Protein 7SAU (pdb70)

Solvent-accessible surface area: 37425 Å² total; per-residue (Å²): 38,58,55,111,66,59,71,74,29,64,5,3,15,0,14,2,0,2,7,5,0,8,27,6,9,38,27,23,149,32,10,18,60,1,0,14,83,0,25,75,9,0,31,44,1,5,118,7,0,56,107,14,4,48,100,18,10,100,42,2,56,114,25,10,82,138,76,83,144,128,3,12,85,41,80,59,56,0,72,81,0,68,134,43,0,44,83,4,20,100,48,0,64,32,5,12,84,70,0,27,131,72,12,52,10,83,25,138,164,65,122,84,21,102,27,22,30,32,28,8,78,0,2,18,20,0,27,52,97,152,44,3,52,0,143,74,0,48,43,78,6,48,104,7,30,72,67,0,52,139,27,7,91,161,73,72,65,18,37,96,40,0,80,66,56,3,79,1,98,112,69,131,21,41,54,29,101,12,65,13,24,20,9,11,1,14,23,13,0,0,2,0,0,9,2,8,0,2,1,17,3,0,18,0,8,8,0,2,0,24,0,0,13,16,0,67,162,48,83,141,76,23,23,21,5,41,0,8,18,0,0,12,0,0,10,8,0,13,12,3,12,22,14,16,29,46,22,18,89,6,0,8,70,0,15,81,18,0,35,45,0,6,111,9,0,52,96,8,6,43,113,21,8,102,45,2,49,131,25,5,89,138,48,90,136,99,1,9,96,60,69,88,44,0,68,74,0,60,115,26,0,41,86,4,26,103,39,0,68,33,4,14,85,68,0,26,122,60,18,34,20,91,38,151,191,88,113,62,17,113,17,27,79,35,73,125,93,0,29,54,30,0,42,102,76,170,41,7,66,0,143,81,2,42,52,70,5,58,102,4,25,80,40,0,61,90,35,5,113,45,142,45,73,31,35,95,36,0,73,72,52,3,52,4,89,97,91,121,90,75,133,78,118,49,64,19,20,54,42,26,1,79,124,20,0,0,2,0,0,11,4,15,0,2,2,17,4,0,17,0,16,10,0,0,1,32,0,0,16,32,3,62,152,66,69,150,78,32,186,162,28,94,82,87,9,25,58,28,25,0,71,1,0,11,57,17,0,66,7,9,14,47,31,2,6,10,72,118,23,1,40,117,29,19,31,68,8,3,37,20,2,4,66,0,16,84,53,33,4,68,49,136,65,32,65,88,39,62,35,52,102,36,42,121,133,7,147,39,42,180,161,50,70,57,110,12,54,64,61,46,2,63,2,0,10,60,0,0,56,0,0,19,43,53,51,62,129,135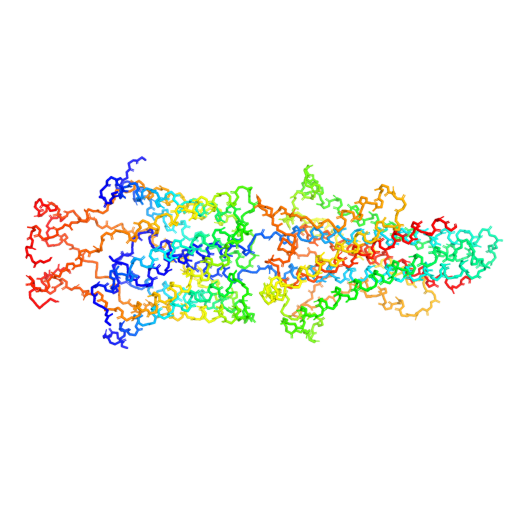,150,22,6,70,111,39,0,54,82,0,0,38,32,0,6,79,10,7,90,84,8,1,98,32,136,73,58,78,125,45,57,36,55,127,42,39,115,148,39,186,112,47,31,177,184,38,86,83,111,18,22,81,39,15,0,70,5,4,10,51,1,0,46,0,0,10,48,40,1,20,77,103,125,23,9,48,116,37,4,42,88,0,5,39,26,4,5,64,1,1,88,67,10,4,89,104,177,90,74,78,126,36,62,38,55,108,52,49,103,139,12,144,36,38,177,161,41,110,74,102,24,41,72,41,44,0,67,2,2,5,47,3,12,48,0,9,9,50,11,7,32,86,104,119,24,6,2,112,33,1,58,88,0,0,38,19,1,3,63,23,24,85,68,40,5,91,97,126,88,55,75,107,47,63,33,54,88,45,34,114,164,26,152,31,38,181,172,48,64,54,103,11,58,72,57,22,0,63,5,0,8,61,0,0,55,0,0,12,49,25,13,15,65,148,141,22,2,66,124,37,0,58,101,0,1,43,33,0,10,79,3,0,93,73,1,1,79,19,130,96,64,85,80,45,54,37,54,122,49,49,92,121,42

Radius of gyration: 33.1 Å; Cα contacts (8 Å, |Δi|>4): 1025; chains: 7; bounding box: 54×48×119 Å

Secondary structure (DSSP, 8-state):
--SPPPHHHHHHHHHHHHHHHGGG----HHHHHHHHHHHHHHHHHHHHHHHHHHHHHHHHHHHHHH-TTTSHHHHHHHHHHHHHHHHHHHHHHHHHHHHHHHTT-EETTTTEES-TT--SSHHHHTTSSSS-SHHHHHHHHHHHHHHHGGGS-S-HHHHHHHHHHT--S-EEETTEEE-HHHHHHTT--HHHHHHHHHHHHHHHHHHHHHHHHHHHHT-/---HHHHHHHHHHHHHHHHHHHHTSS-HHHHHHHHHHHHHHHHHHHHHHHHHHHHHHHHHHTT-HHHHHHHHHHHHHHHHHHHHHHHHHHHHHHHHHHTTT-B-TTT-SBS-SS-HHHHHHHHHTGGG-HHHHHHHHHHHHHHHHHHT-TT-STHHHHHHHHT--S---BTTB---TTHHHHTT--HHHHHHHHHHHHHHHHHHHHHHHHHHHTT-/--SSHHHHHHHHHHHHHHHHHHHHHHHHHHT-TTHHHHHHHHHHHHHHHHHHHTTS-------GGGTSTT-/--SSHHHHHHHHHHHHHHHHHHHHHHHHHHT-TTHHHHHHHHHHHHHHHHHHGGG--------GGGTSS--/---SHHHHHHHHHHHHHHHHHHHHHHHHHHHT-TTHHHHHHHHHHHHHHHHHHTTSSPPP----GGGTSS--/--SSHHHHHHHHHHHHHHHHHHHHHHHHHHT-TTHHHHHHHHHHHHHHHHHHHTTSPPP-----TTTSS--/--SSHHHHHHHHHHHHHHHHHHHHHHHHHHT-TTHHHHHHHHHHHHHHHHHHHTTSPPP----TTTTSS--

Organism: NCBI:txid884107

Structure (mmCIF, N/CA/C/O backbone):
data_7SAU
#
_entry.id   7SAU
#
_cell.length_a   1.00
_cell.length_b   1.00
_cell.length_c   1.00
_cell.angle_alpha   90.00
_cell.angle_beta   90.00
_cell.angle_gamma   90.00
#
_symmetry.space_group_name_H-M   'P 1'
#
loop_
_entity.id
_entity.type
_entity.pdbx_description
1 polymer GldM
2 polymer 'Gliding motility protein GldL'
#
loop_
_atom_site.group_PDB
_atom_site.id
_atom_site.type_symbol
_atom_site.label_atom_id
_atom_site.label_alt_id
_atom_site.label_comp_id
_atom_site.label_asym_id
_atom_site.label_entity_id
_atom_site.label_seq_id
_atom_site.pdbx_PDB_ins_code
_atom_site.Cartn_x
_atom_site.Cartn_y
_atom_site.Cartn_z
_atom_site.occupancy
_atom_site.B_iso_or_equiv
_atom_site.auth_seq_id
_atom_site.auth_comp_id
_atom_site.auth_asym_id
_atom_site.auth_atom_id
_atom_site.pdbx_PDB_model_num
ATOM 1 N N . ALA A 1 2 ? 111.347 113.568 133.040 1.00 80.37 2 ALA A N 1
ATOM 2 C CA . ALA A 1 2 ? 110.588 113.220 131.844 1.00 80.37 2 ALA A CA 1
ATOM 3 C C . ALA A 1 2 ? 109.326 112.447 132.206 1.00 80.37 2 ALA A C 1
ATOM 4 O O . ALA A 1 2 ? 108.767 112.622 133.289 1.00 80.37 2 ALA A O 1
ATOM 6 N N . GLN A 1 3 ? 108.880 111.595 131.289 1.00 73.97 3 GLN A N 1
ATOM 7 C CA . GLN A 1 3 ? 107.723 110.746 131.520 1.00 73.97 3 GLN A CA 1
ATOM 8 C C . GLN A 1 3 ? 108.184 109.412 132.105 1.00 73.97 3 GLN A C 1
ATOM 9 O O . GLN A 1 3 ? 109.353 109.235 132.459 1.00 73.97 3 GLN A O 1
ATOM 15 N N . GLY A 1 4 ? 107.263 108.456 132.220 1.00 74.71 4 GLY A N 1
ATOM 16 C CA . GLY A 1 4 ? 107.626 107.142 132.703 1.00 74.71 4 GLY A CA 1
ATOM 17 C C . GLY A 1 4 ? 108.532 106.409 131.733 1.00 74.71 4 GLY A C 1
ATOM 18 O O . GLY A 1 4 ? 108.645 106.755 130.557 1.00 74.71 4 GLY A O 1
ATOM 19 N N . LYS A 1 5 ? 109.206 105.381 132.247 1.00 65.60 5 LYS A N 1
ATOM 20 C CA . LYS A 1 5 ? 110.137 104.628 131.419 1.00 65.60 5 LYS A CA 1
ATOM 21 C C . LYS A 1 5 ? 109.400 103.959 130.267 1.00 65.60 5 LYS A C 1
ATOM 22 O O . LYS A 1 5 ? 108.348 103.342 130.458 1.00 65.60 5 LYS A O 1
ATOM 28 N N . LEU A 1 6 ? 109.959 104.090 129.070 1.00 49.42 6 LEU A N 1
ATOM 29 C CA . LEU A 1 6 ? 109.350 103.512 127.883 1.00 49.42 6 LEU A CA 1
ATOM 30 C C . LEU A 1 6 ? 109.412 101.994 127.948 1.00 49.42 6 LEU A C 1
ATOM 31 O O . LEU A 1 6 ? 110.467 101.417 128.221 1.00 49.42 6 LEU A O 1
ATOM 36 N N . SER A 1 7 ? 108.281 101.346 127.694 1.00 43.28 7 SER A N 1
ATOM 37 C CA . SER A 1 7 ? 108.286 99.904 127.561 1.00 43.28 7 SER A CA 1
ATOM 38 C C . SER A 1 7 ? 109.067 99.517 126.307 1.00 43.28 7 SER A C 1
ATOM 39 O O . SER A 1 7 ? 109.189 100.316 125.377 1.00 43.28 7 SER A O 1
ATOM 42 N N . PRO A 1 8 ? 109.624 98.305 126.263 1.00 41.78 8 PRO A N 1
ATOM 43 C CA . PRO A 1 8 ? 110.413 97.920 125.083 1.00 41.78 8 PRO A CA 1
ATOM 44 C C . PRO A 1 8 ? 109.627 97.983 123.789 1.00 41.78 8 PRO A C 1
ATOM 45 O O . PRO A 1 8 ? 110.221 98.200 122.726 1.00 41.78 8 PRO A O 1
ATOM 49 N N . ARG A 1 9 ? 108.309 97.792 123.844 1.00 40.73 9 ARG A N 1
ATOM 50 C CA . ARG A 1 9 ? 107.484 97.904 122.648 1.00 40.73 9 ARG A CA 1
ATOM 51 C C . ARG A 1 9 ? 107.244 99.358 122.264 1.00 40.73 9 ARG A C 1
ATOM 52 O O . ARG A 1 9 ? 107.181 99.687 121.076 1.00 40.73 9 ARG A O 1
ATOM 60 N N . GLN A 1 10 ? 107.106 100.240 123.253 1.00 34.93 10 GLN A N 1
ATOM 61 C CA . GLN A 1 10 ? 106.911 101.654 122.961 1.00 34.93 10 GLN A CA 1
ATOM 62 C C . GLN A 1 10 ? 108.164 102.269 122.354 1.00 34.93 10 GLN A C 1
ATOM 63 O O . GLN A 1 10 ? 108.081 103.118 121.459 1.00 34.93 10 GLN A O 1
ATOM 69 N N . ARG A 1 11 ? 109.335 101.852 122.830 1.00 36.49 11 ARG A N 1
ATOM 70 C CA . ARG A 1 11 ? 110.585 102.310 122.238 1.00 36.49 11 ARG A CA 1
ATOM 71 C C . ARG A 1 11 ? 110.684 101.883 120.780 1.00 36.49 11 ARG A C 1
ATOM 72 O O . ARG A 1 11 ? 111.186 102.631 119.933 1.00 36.49 11 ARG A O 1
ATOM 80 N N . MET A 1 12 ? 110.177 100.693 120.461 1.00 34.62 12 MET A N 1
ATOM 81 C CA . MET A 1 12 ? 110.203 100.215 119.085 1.00 34.62 12 MET A CA 1
ATOM 82 C C . MET A 1 12 ? 109.176 100.936 118.220 1.00 34.62 12 MET A C 1
ATOM 83 O O . MET A 1 12 ? 109.431 101.191 117.038 1.00 34.62 12 MET A O 1
ATOM 88 N N . ILE A 1 13 ? 108.032 101.306 118.797 1.00 29.58 13 ILE A N 1
ATOM 89 C CA . ILE A 1 13 ? 107.090 102.173 118.093 1.00 29.58 13 ILE A CA 1
ATOM 90 C C . ILE A 1 13 ? 107.737 103.511 117.764 1.00 29.58 13 ILE A C 1
ATOM 91 O O . ILE A 1 13 ? 107.564 104.047 116.666 1.00 29.58 13 ILE A O 1
ATOM 96 N N . ASN A 1 14 ? 108.476 104.083 118.714 1.00 30.34 14 ASN A N 1
ATOM 97 C CA . ASN A 1 14 ? 109.130 105.364 118.464 1.00 30.34 14 ASN A CA 1
ATOM 98 C C . ASN A 1 14 ? 110.224 105.236 117.410 1.00 30.34 14 ASN A C 1
ATOM 99 O O . ASN A 1 14 ? 110.419 106.142 116.589 1.00 30.34 14 ASN A O 1
ATOM 104 N N . MET A 1 15 ? 110.955 104.121 117.427 1.00 30.52 15 MET A N 1
ATOM 105 C CA . MET A 1 15 ? 111.922 103.848 116.370 1.00 30.52 15 MET A CA 1
ATOM 106 C C . MET A 1 15 ? 111.244 103.811 115.007 1.00 30.52 15 MET A C 1
ATOM 107 O O . MET A 1 15 ? 111.739 104.398 114.038 1.00 30.52 15 MET A O 1
ATOM 112 N N . MET A 1 16 ? 110.109 103.118 114.913 1.00 30.91 16 MET A N 1
ATOM 113 C CA . MET A 1 16 ? 109.378 103.084 113.652 1.00 30.91 16 MET A CA 1
ATOM 114 C C . MET A 1 16 ? 108.884 104.461 113.249 1.00 30.91 16 MET A C 1
ATOM 115 O O . MET A 1 16 ? 108.868 104.791 112.063 1.00 30.91 16 MET A O 1
ATOM 120 N N . TYR A 1 17 ? 108.451 105.270 114.212 1.00 29.43 17 TYR A N 1
ATOM 121 C CA . TYR A 1 17 ? 108.016 106.619 113.877 1.00 29.43 17 TYR A CA 1
ATOM 122 C C . TYR A 1 17 ? 109.159 107.415 113.265 1.00 29.43 17 TYR A C 1
ATOM 123 O O . TYR A 1 17 ? 108.985 108.094 112.248 1.00 29.43 17 TYR A O 1
ATOM 132 N N . LEU A 1 18 ? 110.346 107.327 113.865 1.00 29.89 18 LEU A N 1
ATOM 133 C CA . LEU A 1 18 ? 111.500 108.042 113.323 1.00 29.89 18 LEU A CA 1
ATOM 134 C C . LEU A 1 18 ? 111.872 107.535 111.932 1.00 29.89 18 LEU A C 1
ATOM 135 O O . LEU A 1 18 ? 112.154 108.329 111.025 1.00 29.89 18 LEU A O 1
ATOM 140 N N . VAL A 1 19 ? 111.868 106.214 111.742 1.00 41.09 19 VAL A N 1
ATOM 141 C CA . VAL A 1 19 ? 112.220 105.635 110.447 1.00 41.09 19 VAL A CA 1
ATOM 142 C C . VAL A 1 19 ? 111.211 106.033 109.378 1.00 41.09 19 VAL A C 1
ATOM 143 O O . VAL A 1 19 ? 111.583 106.374 108.251 1.00 41.09 19 VAL A O 1
ATOM 147 N N . LEU A 1 20 ? 109.922 105.995 109.711 1.00 41.09 20 LEU A N 1
ATOM 148 C CA . LEU A 1 20 ? 108.891 106.335 108.741 1.00 41.09 20 LEU A CA 1
ATOM 149 C C . LEU A 1 20 ? 108.853 107.828 108.461 1.00 41.09 20 LEU A C 1
ATOM 150 O O . LEU A 1 20 ? 108.397 108.242 107.392 1.00 41.09 20 LEU A O 1
ATOM 155 N N . THR A 1 21 ? 109.298 108.648 109.411 1.00 32.49 21 THR A N 1
ATOM 156 C CA . THR A 1 21 ? 109.515 110.058 109.118 1.00 32.49 21 THR A CA 1
ATOM 157 C C . THR A 1 21 ? 110.669 110.237 108.144 1.00 32.49 21 THR A C 1
ATOM 158 O O . THR A 1 21 ? 110.582 111.042 107.212 1.00 32.49 21 THR A O 1
ATOM 162 N N . ALA A 1 22 ? 111.759 109.494 108.342 1.00 31.56 22 ALA A N 1
ATOM 163 C CA . ALA A 1 22 ? 112.879 109.582 107.412 1.00 31.56 22 ALA A CA 1
ATOM 164 C C . ALA A 1 22 ? 112.513 109.049 106.035 1.00 31.56 22 ALA A C 1
ATOM 165 O O . ALA A 1 22 ? 113.044 109.527 105.029 1.00 31.56 22 ALA A O 1
ATOM 167 N N . LEU A 1 23 ? 111.617 108.068 105.965 1.00 41.09 23 LEU A N 1
ATOM 168 C CA . LEU A 1 23 ? 111.179 107.507 104.695 1.00 41.09 23 LEU A CA 1
ATOM 169 C C . LEU A 1 23 ? 110.220 108.417 103.944 1.00 41.09 23 LEU A C 1
ATOM 170 O O . LEU A 1 23 ? 109.824 108.080 102.826 1.00 41.09 23 LEU A O 1
ATOM 175 N N . LEU A 1 24 ? 109.824 109.546 104.527 1.00 41.09 24 LEU A N 1
ATOM 176 C CA . LEU A 1 24 ? 109.103 110.558 103.771 1.00 41.09 24 LEU A CA 1
ATOM 177 C C . LEU A 1 24 ? 109.965 111.186 102.688 1.00 41.09 24 LEU A C 1
ATOM 178 O O . LEU A 1 24 ? 109.422 111.778 101.752 1.00 41.09 24 LEU A O 1
ATOM 183 N N . ALA A 1 25 ? 111.288 111.070 102.796 1.00 30.74 25 ALA A N 1
ATOM 184 C CA . ALA A 1 25 ? 112.223 111.561 101.794 1.00 30.74 25 ALA A CA 1
ATOM 185 C C . ALA A 1 25 ? 112.529 110.513 100.735 1.00 30.74 25 ALA A C 1
ATOM 186 O O . ALA A 1 25 ? 113.443 110.694 99.927 1.00 30.74 25 ALA A O 1
ATOM 188 N N . LEU A 1 26 ? 111.780 109.416 100.726 1.00 27.10 26 LEU A N 1
ATOM 189 C CA . LEU A 1 26 ? 111.971 108.354 99.744 1.00 27.10 26 LEU A CA 1
ATOM 190 C C . LEU A 1 26 ? 111.336 108.744 98.411 1.00 27.10 26 LEU A C 1
ATOM 191 O O . LEU A 1 26 ? 110.128 108.908 98.277 1.00 27.10 26 LEU A O 1
ATOM 196 N N . ASN A 1 27 ? 112.196 108.913 97.419 1.00 26.61 27 ASN A N 1
ATOM 197 C CA . ASN A 1 27 ? 111.763 109.111 96.051 1.00 26.61 27 ASN A CA 1
ATOM 198 C C . ASN A 1 27 ? 112.319 107.993 95.177 1.00 26.61 27 ASN A C 1
ATOM 199 O O . ASN A 1 27 ? 112.910 107.030 95.664 1.00 26.61 27 ASN A O 1
ATOM 204 N N . ILE A 1 28 ? 112.118 108.115 93.868 1.00 26.63 28 ILE A N 1
ATOM 205 C CA . ILE A 1 28 ? 112.779 107.174 92.979 1.00 26.63 28 ILE A CA 1
ATOM 206 C C . ILE A 1 28 ? 114.195 107.660 92.692 1.00 26.63 28 ILE A C 1
ATOM 207 O O . ILE A 1 28 ? 114.506 108.853 92.775 1.00 26.63 28 ILE A O 1
ATOM 212 N N . SER A 1 29 ? 115.070 106.713 92.368 1.00 28.12 29 SER A N 1
ATOM 213 C CA . SER A 1 29 ? 116.491 107.010 92.296 1.00 28.12 29 SER A CA 1
ATOM 214 C C . SER A 1 29 ? 116.784 108.004 91.179 1.00 28.12 29 SER A C 1
ATOM 215 O O . SER A 1 29 ? 116.016 108.160 90.229 1.00 28.12 29 SER A O 1
ATOM 218 N N . LYS A 1 30 ? 117.915 108.697 91.318 1.00 32.65 30 LYS A N 1
ATOM 219 C CA . LYS A 1 30 ? 118.268 109.734 90.356 1.00 32.65 30 LYS A CA 1
ATOM 220 C C . LYS A 1 30 ? 118.505 109.150 88.971 1.00 32.65 30 LYS A C 1
ATOM 221 O O . LYS A 1 30 ? 118.257 109.824 87.968 1.00 32.65 30 LYS A O 1
ATOM 227 N N . ASP A 1 31 ? 118.980 107.908 88.892 1.00 34.58 31 ASP A N 1
ATOM 228 C CA . ASP A 1 31 ? 119.237 107.313 87.587 1.00 34.58 31 ASP A CA 1
ATOM 229 C C . ASP A 1 31 ? 117.954 106.872 86.893 1.00 34.58 31 ASP A C 1
ATOM 230 O O . ASP A 1 31 ? 117.907 106.821 85.661 1.00 34.58 31 ASP A O 1
ATOM 235 N N . ILE A 1 32 ? 116.908 106.548 87.657 1.00 30.17 32 ILE A N 1
ATOM 236 C CA . ILE A 1 32 ? 115.620 106.254 87.038 1.00 30.17 32 ILE A CA 1
ATOM 237 C C . ILE A 1 32 ? 114.993 107.525 86.480 1.00 30.17 32 ILE A C 1
ATOM 238 O O . ILE A 1 32 ? 114.307 107.483 85.453 1.00 30.17 32 ILE A O 1
ATOM 243 N N . LEU A 1 33 ? 115.227 108.673 87.119 1.00 30.08 33 LEU A N 1
ATOM 244 C CA . LEU A 1 33 ? 114.830 109.944 86.519 1.00 30.08 33 LEU A CA 1
ATOM 245 C C . LEU A 1 33 ? 115.489 110.133 85.161 1.00 30.08 33 LEU A C 1
ATOM 246 O O . LEU A 1 33 ? 114.840 110.547 84.195 1.00 30.08 33 LEU A O 1
ATOM 251 N N . GLU A 1 34 ? 116.787 109.840 85.071 1.00 33.88 34 GLU A N 1
ATOM 252 C CA . GLU A 1 34 ? 117.496 109.979 83.805 1.00 33.88 34 GLU A CA 1
ATOM 253 C C . GLU A 1 34 ? 116.990 108.981 82.773 1.00 33.88 34 GLU A C 1
ATOM 254 O O . GLU A 1 34 ? 116.875 109.311 81.588 1.00 33.88 34 GLU A O 1
ATOM 260 N N . ALA A 1 35 ? 116.688 107.756 83.203 1.00 29.52 35 ALA A N 1
ATOM 261 C CA . ALA A 1 35 ? 116.130 106.770 82.287 1.00 29.52 35 ALA A CA 1
ATOM 262 C C . ALA A 1 35 ? 114.797 107.243 81.725 1.00 29.52 35 ALA A C 1
ATOM 263 O O . ALA A 1 35 ? 114.556 107.160 80.516 1.00 29.52 35 ALA A O 1
ATOM 265 N N . LEU A 1 36 ? 113.926 107.763 82.591 1.00 27.28 36 LEU A N 1
ATOM 266 C CA . LEU A 1 36 ? 112.624 108.242 82.140 1.00 27.28 36 LEU A CA 1
ATOM 267 C C . LEU A 1 36 ? 112.762 109.455 81.230 1.00 27.28 36 LEU A C 1
ATOM 268 O O . LEU A 1 36 ? 112.012 109.591 80.260 1.00 27.28 36 LEU A O 1
ATOM 273 N N . THR A 1 37 ? 113.714 110.344 81.517 1.00 30.73 37 THR A N 1
ATOM 274 C CA . THR A 1 37 ? 113.917 111.505 80.655 1.00 30.73 37 THR A CA 1
ATOM 275 C C . THR A 1 37 ? 114.432 111.099 79.277 1.00 30.73 37 THR A C 1
ATOM 276 O O . THR A 1 37 ? 113.963 111.615 78.254 1.00 30.73 37 THR A O 1
ATOM 280 N N . LYS A 1 38 ? 115.394 110.176 79.229 1.00 32.49 38 LYS A N 1
ATOM 281 C CA . LYS A 1 38 ? 115.897 109.700 77.946 1.00 32.49 38 LYS A CA 1
ATOM 282 C C . LYS A 1 38 ? 114.803 108.992 77.160 1.00 32.49 38 LYS A C 1
ATOM 283 O O . LYS A 1 38 ? 114.686 109.166 75.940 1.00 32.49 38 LYS A O 1
ATOM 289 N N . LEU A 1 39 ? 113.991 108.186 77.844 1.00 30.26 39 LEU A N 1
ATOM 290 C CA . LEU A 1 39 ? 112.896 107.490 77.182 1.00 30.26 39 LEU A CA 1
ATOM 291 C C . LEU A 1 39 ? 111.846 108.469 76.668 1.00 30.26 39 LEU A C 1
ATOM 292 O O . LEU A 1 39 ? 111.272 108.262 75.593 1.00 30.26 39 LEU A O 1
ATOM 297 N N . ASN A 1 40 ? 111.586 109.542 77.416 1.00 29.96 40 ASN A N 1
ATOM 298 C CA . ASN A 1 40 ? 110.680 110.581 76.940 1.00 29.96 40 ASN A CA 1
ATOM 299 C C . ASN A 1 40 ? 111.223 111.261 75.692 1.00 29.96 40 ASN A C 1
ATOM 300 O O . ASN A 1 40 ? 110.467 111.561 74.761 1.00 29.96 40 ASN A O 1
ATOM 305 N N . GLU A 1 41 ? 112.529 111.531 75.660 1.00 34.47 41 GLU A N 1
ATOM 306 C CA . GLU A 1 41 ? 113.121 112.115 74.459 1.00 34.47 41 GLU A CA 1
ATOM 307 C C . GLU A 1 41 ? 112.990 111.173 73.269 1.00 34.47 41 GLU A C 1
ATOM 308 O O . GLU A 1 41 ? 112.706 111.612 72.147 1.00 34.47 41 GLU A O 1
ATOM 314 N N . ASP A 1 42 ? 113.194 109.874 73.496 1.00 35.56 42 ASP A N 1
ATOM 315 C CA . ASP A 1 42 ? 113.021 108.897 72.424 1.00 35.56 42 ASP A CA 1
ATOM 316 C C . ASP A 1 42 ? 111.587 108.884 71.907 1.00 35.56 42 ASP A C 1
ATOM 317 O O . ASP A 1 42 ? 111.358 108.872 70.690 1.00 35.56 42 ASP A O 1
ATOM 322 N N . LEU A 1 43 ? 110.608 108.881 72.817 1.00 31.66 43 LEU A N 1
ATOM 323 C CA . LEU A 1 43 ? 109.209 108.931 72.402 1.00 31.66 43 LEU A CA 1
ATOM 324 C C . LEU A 1 43 ? 108.909 110.185 71.600 1.00 31.66 43 LEU A C 1
ATOM 325 O O . LEU A 1 43 ? 108.235 110.120 70.568 1.00 31.66 43 LEU A O 1
ATOM 330 N N . SER A 1 44 ? 109.386 111.340 72.064 1.00 33.40 44 SER A N 1
ATOM 331 C CA . SER A 1 44 ? 109.101 112.581 71.356 1.00 33.40 44 SER A CA 1
ATOM 332 C C . SER A 1 44 ? 109.694 112.565 69.955 1.00 33.40 44 SER A C 1
ATOM 333 O O . SER A 1 44 ? 109.023 112.939 68.986 1.00 33.40 44 SER A O 1
ATOM 336 N N . SER A 1 45 ? 110.946 112.120 69.824 1.00 35.31 45 SER A N 1
ATOM 337 C CA . SER A 1 45 ? 111.573 112.075 68.507 1.00 35.31 45 SER A CA 1
ATOM 338 C C . SER A 1 45 ? 110.846 111.115 67.575 1.00 35.31 45 SER A C 1
ATOM 339 O O . SER A 1 45 ? 110.612 111.431 66.400 1.00 35.31 45 SER A O 1
ATOM 342 N N . THR A 1 46 ? 110.471 109.938 68.077 1.00 35.48 46 THR A N 1
ATOM 343 C CA . THR A 1 46 ? 109.820 108.965 67.210 1.00 35.48 46 THR A CA 1
ATOM 344 C C . THR A 1 46 ? 108.422 109.430 66.811 1.00 35.48 46 THR A C 1
ATOM 345 O O . THR A 1 46 ? 107.987 109.198 65.676 1.00 35.48 46 THR A O 1
ATOM 349 N N . VAL A 1 47 ? 107.718 110.115 67.713 1.00 34.43 47 VAL A N 1
ATOM 350 C CA . VAL A 1 47 ? 106.410 110.665 67.378 1.00 34.43 47 VAL A CA 1
ATOM 351 C C . VAL A 1 47 ? 106.541 111.781 66.348 1.00 34.43 47 VAL A C 1
ATOM 352 O O . VAL A 1 47 ? 105.697 111.918 65.455 1.00 34.43 47 VAL A O 1
ATOM 356 N N . MET A 1 48 ? 107.595 112.595 66.447 1.00 39.85 48 MET A N 1
ATOM 357 C CA . MET A 1 48 ? 107.835 113.601 65.415 1.00 39.85 48 MET A CA 1
ATOM 358 C C . MET A 1 48 ? 108.097 112.948 64.065 1.00 39.85 48 MET A C 1
ATOM 359 O O . MET A 1 48 ? 107.650 113.449 63.025 1.00 39.85 48 MET A O 1
ATOM 364 N N . THR A 1 49 ? 108.821 111.829 64.062 1.00 38.76 49 THR A N 1
ATOM 365 C CA . THR A 1 49 ? 109.004 111.076 62.824 1.00 38.76 49 THR A CA 1
ATOM 366 C C . THR A 1 49 ? 107.666 110.606 62.262 1.00 38.76 49 THR A C 1
ATOM 367 O O . THR A 1 49 ? 107.419 110.707 61.053 1.00 38.76 49 THR A O 1
ATOM 371 N N . VAL A 1 50 ? 106.789 110.094 63.127 1.00 37.49 50 VAL A N 1
ATOM 372 C CA . VAL A 1 50 ? 105.474 109.640 62.673 1.00 37.49 50 VAL A CA 1
ATOM 373 C C . VAL A 1 50 ? 104.681 110.797 62.078 1.00 37.49 50 VAL A C 1
ATOM 374 O O . VAL A 1 50 ? 104.001 110.642 61.058 1.00 37.49 50 VAL A O 1
ATOM 378 N N . GLU A 1 51 ? 104.740 111.969 62.711 1.00 41.03 51 GLU A N 1
ATOM 379 C CA . GLU A 1 51 ? 104.027 113.133 62.187 1.00 41.03 51 GLU A CA 1
ATOM 380 C C . GLU A 1 51 ? 104.565 113.547 60.821 1.00 41.03 51 GLU A C 1
ATOM 381 O O . GLU A 1 51 ? 103.792 113.890 59.915 1.00 41.03 51 GLU A O 1
ATOM 387 N N . LYS A 1 52 ? 105.890 113.540 60.660 1.00 43.35 52 LYS A N 1
ATOM 388 C CA . LYS A 1 52 ? 106.473 113.882 59.366 1.00 43.35 52 LYS A CA 1
ATOM 389 C C . LYS A 1 52 ? 106.060 112.882 58.296 1.00 43.35 52 LYS A C 1
ATOM 390 O O . LYS A 1 52 ? 105.854 113.255 57.136 1.00 43.35 52 LYS A O 1
ATOM 396 N N . LYS A 1 53 ? 105.940 111.605 58.661 1.00 44.70 53 LYS A N 1
ATOM 397 C CA . LYS A 1 53 ? 105.467 110.616 57.697 1.00 44.70 53 LYS A CA 1
ATOM 398 C C . LYS A 1 53 ? 103.995 110.827 57.357 1.00 44.70 53 LYS A C 1
ATOM 399 O O . LYS A 1 53 ? 103.587 110.643 56.205 1.00 44.70 53 LYS A O 1
ATOM 405 N N . LEU A 1 54 ? 103.184 111.208 58.346 1.00 45.43 54 LEU A N 1
ATOM 406 C CA . LEU A 1 54 ? 101.753 111.386 58.117 1.00 45.43 54 LEU A CA 1
ATOM 407 C C . LEU A 1 54 ? 101.458 112.612 57.264 1.00 45.43 54 LEU A C 1
ATOM 408 O O . LEU A 1 54 ? 100.447 112.642 56.549 1.00 45.43 54 LEU A O 1
ATOM 413 N N . ALA A 1 55 ? 102.302 113.642 57.353 1.00 48.25 55 ALA A N 1
ATOM 414 C CA . ALA A 1 55 ? 102.105 114.819 56.513 1.00 48.25 55 ALA A CA 1
ATOM 415 C C . ALA A 1 55 ? 102.116 114.449 55.034 1.00 48.25 55 ALA A C 1
ATOM 416 O O . ALA A 1 55 ? 101.317 114.970 54.245 1.00 48.25 55 ALA A O 1
ATOM 418 N N . PHE A 1 56 ? 103.006 113.537 54.644 1.00 52.91 56 PHE A N 1
ATOM 419 C CA . PHE A 1 56 ? 103.069 113.113 53.250 1.00 52.91 56 PHE A CA 1
ATOM 420 C C . PHE A 1 56 ? 101.808 112.369 52.838 1.00 52.91 56 PHE A C 1
ATOM 421 O O . PHE A 1 56 ? 101.342 112.513 51.705 1.00 52.91 56 PHE A O 1
ATOM 429 N N . ILE A 1 57 ? 101.236 111.571 53.739 1.00 52.74 57 ILE A N 1
ATOM 430 C CA . ILE A 1 57 ? 100.012 110.852 53.400 1.00 52.74 57 ILE A CA 1
ATOM 431 C C . ILE A 1 57 ? 98.847 111.822 53.248 1.00 52.74 57 ILE A C 1
ATOM 432 O O . ILE A 1 57 ? 97.977 111.642 52.388 1.00 52.74 57 ILE A O 1
ATOM 437 N N . TYR A 1 58 ? 98.802 112.860 54.083 1.00 52.31 58 TYR A N 1
ATOM 438 C CA . TYR A 1 58 ? 97.766 113.875 53.913 1.00 52.31 58 TYR A CA 1
ATOM 439 C C . TYR A 1 58 ? 97.929 114.610 52.588 1.00 52.31 58 TYR A C 1
ATOM 440 O O . TYR A 1 58 ? 96.941 114.901 51.899 1.00 52.31 58 TYR A O 1
ATOM 449 N N . GLN A 1 59 ? 99.171 114.913 52.208 1.00 61.01 59 GLN A N 1
ATOM 450 C CA . GLN A 1 59 ? 99.405 115.484 50.885 1.00 61.01 59 GLN A CA 1
ATOM 451 C C . GLN A 1 59 ? 98.948 114.528 49.790 1.00 61.01 59 GLN A C 1
ATOM 452 O O . GLN A 1 59 ? 98.416 114.957 48.760 1.00 61.01 59 GLN A O 1
ATOM 458 N N . ALA A 1 60 ? 99.156 113.227 49.994 1.00 60.64 60 ALA A N 1
ATOM 459 C CA . ALA A 1 60 ? 98.700 112.240 49.023 1.00 60.64 60 ALA A CA 1
ATOM 460 C C . ALA A 1 60 ? 97.186 112.267 48.883 1.00 60.64 60 ALA A C 1
ATOM 461 O O . ALA A 1 60 ? 96.660 112.168 47.771 1.00 60.64 60 ALA A O 1
ATOM 463 N N . PHE A 1 61 ? 96.468 112.399 50.001 1.00 61.49 61 PHE A N 1
ATOM 464 C CA . PHE A 1 61 ? 95.019 112.581 49.927 1.00 61.49 61 PHE A CA 1
ATOM 465 C C . PHE A 1 61 ? 94.655 113.836 49.148 1.00 61.49 61 PHE A C 1
ATOM 466 O O . PHE A 1 61 ? 93.713 113.826 48.347 1.00 61.49 61 PHE A O 1
ATOM 474 N N . ASP A 1 62 ? 95.374 114.934 49.385 1.00 67.68 62 ASP A N 1
ATOM 475 C CA . ASP A 1 62 ? 95.069 116.174 48.676 1.00 67.68 62 ASP A CA 1
ATOM 476 C C . ASP A 1 62 ? 95.217 115.997 47.168 1.00 67.68 62 ASP A C 1
ATOM 477 O O . ASP A 1 62 ? 94.310 116.335 46.397 1.00 67.68 62 ASP A O 1
ATOM 482 N N . LEU A 1 63 ? 96.353 115.447 46.731 1.00 72.04 63 LEU A N 1
ATOM 483 C CA . LEU A 1 63 ? 96.546 115.211 45.301 1.00 72.04 63 LEU A CA 1
ATOM 484 C C . LEU A 1 63 ? 95.530 114.220 44.748 1.00 72.04 63 LEU A C 1
ATOM 485 O O . LEU A 1 63 ? 95.016 114.411 43.641 1.00 72.04 63 LEU A O 1
ATOM 490 N N . ALA A 1 64 ? 95.220 113.159 45.497 1.00 74.87 64 ALA A N 1
ATOM 491 C CA . ALA A 1 64 ? 94.251 112.179 45.019 1.00 74.87 64 ALA A CA 1
ATOM 492 C C . ALA A 1 64 ? 92.885 112.814 44.807 1.00 74.87 64 ALA A C 1
ATOM 493 O O . ALA A 1 64 ? 92.199 112.517 43.823 1.00 74.87 64 ALA A O 1
ATOM 495 N N . ALA A 1 65 ? 92.471 113.692 45.721 1.00 78.73 65 ALA A N 1
ATOM 496 C CA . ALA A 1 65 ? 91.210 114.399 45.544 1.00 78.73 65 ALA A CA 1
ATOM 497 C C . ALA A 1 65 ? 91.298 115.473 44.471 1.00 78.73 65 ALA A C 1
ATOM 498 O O . ALA A 1 65 ? 90.258 115.921 43.978 1.00 78.73 65 ALA A O 1
ATOM 500 N N . SER A 1 66 ? 92.509 115.901 44.104 1.00 80.97 66 SER A N 1
ATOM 501 C CA . SER A 1 66 ? 92.644 116.947 43.093 1.00 80.97 66 SER A CA 1
ATOM 502 C C . SER A 1 66 ? 92.134 116.486 41.731 1.00 80.97 66 SER A C 1
ATOM 503 O O . SER A 1 66 ? 91.321 117.174 41.102 1.00 80.97 66 SER A O 1
ATOM 506 N N . GLU A 1 67 ? 92.601 115.330 41.251 1.00 83.88 67 GLU A N 1
ATOM 507 C CA . GLU A 1 67 ? 92.243 114.906 39.898 1.00 83.88 67 GLU A CA 1
ATOM 508 C C . GLU A 1 67 ? 90.760 114.571 39.789 1.00 83.88 67 GLU A C 1
ATOM 509 O O . GLU A 1 67 ? 90.068 115.064 38.891 1.00 83.88 67 GLU A O 1
ATOM 515 N N . ASN A 1 68 ? 90.253 113.733 40.690 1.00 87.52 68 ASN A N 1
ATOM 516 C CA . ASN A 1 68 ? 88.881 113.230 40.623 1.00 87.52 68 ASN A CA 1
ATOM 517 C C . ASN A 1 68 ? 88.196 113.418 41.969 1.00 87.52 68 ASN A C 1
ATOM 518 O O . ASN A 1 68 ? 88.131 112.489 42.786 1.00 87.52 68 ASN A O 1
ATOM 523 N N . PRO A 1 69 ? 87.651 114.610 42.230 1.00 89.09 69 PRO A N 1
ATOM 524 C CA . PRO A 1 69 ? 86.950 114.878 43.492 1.00 89.09 69 PRO A CA 1
ATOM 5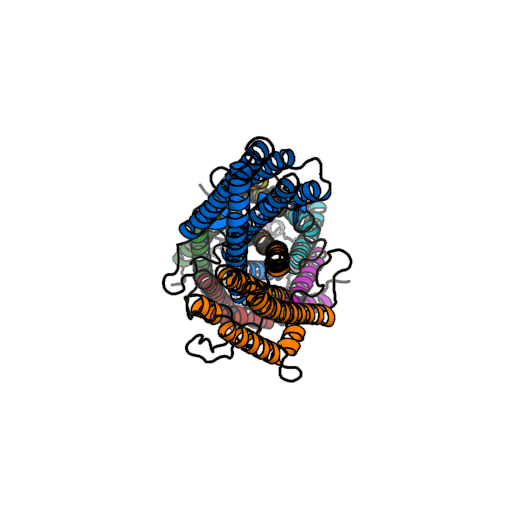25 C C . PRO A 1 69 ? 85.547 114.274 43.546 1.00 89.09 69 PRO A C 1
ATOM 526 O O . PRO A 1 69 ? 84.587 114.919 43.972 1.00 89.09 69 PRO A O 1
ATOM 530 N N . GLU A 1 70 ? 85.431 113.022 43.111 1.00 91.72 70 GLU A N 1
ATOM 531 C CA . GLU A 1 70 ? 84.193 112.259 43.204 1.00 91.72 70 GLU A CA 1
ATOM 532 C C . GLU A 1 70 ? 84.392 110.942 43.934 1.00 91.72 70 GLU A C 1
ATOM 533 O O . GLU A 1 70 ? 83.515 110.519 44.695 1.00 91.72 70 GLU A O 1
ATOM 539 N N . LYS A 1 71 ? 85.526 110.280 43.719 1.00 88.64 71 LYS A N 1
ATOM 540 C CA . LYS A 1 71 ? 85.853 109.059 44.439 1.00 88.64 71 LYS A CA 1
ATOM 541 C C . LYS A 1 71 ? 86.774 109.303 45.625 1.00 88.64 71 LYS A C 1
ATOM 542 O O . LYS A 1 71 ? 86.794 108.489 46.555 1.00 88.64 71 LYS A O 1
ATOM 548 N N . ALA A 1 72 ? 87.518 110.409 45.629 1.00 82.38 72 ALA A N 1
ATOM 549 C CA . ALA A 1 72 ? 88.466 110.695 46.692 1.00 82.38 72 ALA A CA 1
ATOM 550 C C . ALA A 1 72 ? 88.108 111.906 47.539 1.00 82.38 72 ALA A C 1
ATOM 551 O O . ALA A 1 72 ? 88.772 112.140 48.553 1.00 82.38 72 ALA A O 1
ATOM 553 N N . GLY A 1 73 ? 87.092 112.683 47.159 1.00 78.78 73 GLY A N 1
ATOM 554 C CA . GLY A 1 73 ? 86.741 113.854 47.949 1.00 78.78 73 GLY A CA 1
ATOM 555 C C . GLY A 1 73 ? 86.242 113.495 49.336 1.00 78.78 73 GLY A C 1
ATOM 556 O O . GLY A 1 73 ? 86.656 114.090 50.334 1.00 78.78 73 GLY A O 1
ATOM 557 N N . VAL A 1 74 ? 85.349 112.507 49.416 1.00 75.26 74 VAL A N 1
ATOM 558 C CA . VAL A 1 74 ? 84.804 112.106 50.709 1.00 75.26 74 VAL A CA 1
ATOM 559 C C . VAL A 1 74 ? 85.892 111.499 51.588 1.00 75.26 74 VAL A C 1
ATOM 560 O O . VAL A 1 74 ? 85.936 111.742 52.800 1.00 75.26 74 VAL A O 1
ATOM 564 N N . TRP A 1 75 ? 86.796 110.717 50.995 1.00 72.05 75 TRP A N 1
ATOM 565 C CA . TRP A 1 75 ? 87.863 110.110 51.781 1.00 72.05 75 TRP A CA 1
ATOM 566 C C . TRP A 1 75 ? 88.860 111.157 52.256 1.00 72.05 75 TRP A C 1
ATOM 567 O O . TRP A 1 75 ? 89.371 111.068 53.376 1.00 72.05 75 TRP A O 1
ATOM 578 N N . ARG A 1 76 ? 89.143 112.159 51.424 1.00 69.46 76 ARG A N 1
ATOM 579 C CA . ARG A 1 76 ? 90.009 113.250 51.856 1.00 69.46 76 ARG A CA 1
ATOM 580 C C . ARG A 1 76 ? 89.361 114.041 52.985 1.00 69.46 76 ARG A C 1
ATOM 581 O O . ARG A 1 76 ? 90.038 114.444 53.939 1.00 69.46 76 ARG A O 1
ATOM 589 N N . ASP A 1 77 ? 88.046 114.258 52.906 1.00 67.79 77 ASP A N 1
ATOM 590 C CA . ASP A 1 77 ? 87.346 114.931 53.995 1.00 67.79 77 ASP A CA 1
ATOM 591 C C . ASP A 1 77 ? 87.418 114.124 55.285 1.00 67.79 77 ASP A C 1
ATOM 592 O O . ASP A 1 77 ? 87.654 114.683 56.361 1.00 67.79 77 ASP A O 1
ATOM 597 N N . LYS A 1 78 ? 87.215 112.807 55.199 1.00 61.08 78 LYS A N 1
ATOM 598 C CA . LYS A 1 78 ? 87.300 111.970 56.393 1.00 61.08 78 LYS A CA 1
ATOM 599 C C . LYS A 1 78 ? 88.707 111.985 56.979 1.00 61.08 78 LYS A C 1
ATOM 600 O O . LYS A 1 78 ? 88.883 112.066 58.205 1.00 61.08 78 LYS A O 1
ATOM 606 N N . ALA A 1 79 ? 89.721 111.905 56.116 1.00 57.74 79 ALA A N 1
ATOM 607 C CA . ALA A 1 79 ? 91.101 111.933 56.580 1.00 57.74 79 ALA A CA 1
ATOM 608 C C . ALA A 1 79 ? 91.426 113.254 57.256 1.00 57.74 79 ALA A C 1
ATOM 609 O O . ALA A 1 79 ? 92.130 113.283 58.268 1.00 57.74 79 ALA A O 1
ATOM 611 N N . TYR A 1 80 ? 90.919 114.362 56.725 1.00 59.03 80 TYR A N 1
ATOM 612 C CA . TYR A 1 80 ? 91.215 115.632 57.374 1.00 59.03 80 TYR A CA 1
ATOM 613 C C . TYR A 1 80 ? 90.396 115.841 58.641 1.00 59.03 80 TYR A C 1
ATOM 614 O O . TYR A 1 80 ? 90.852 116.537 59.549 1.00 59.03 80 TYR A O 1
ATOM 623 N N . GLU A 1 81 ? 89.217 115.228 58.747 1.00 57.96 81 GLU A N 1
ATOM 624 C CA . GLU A 1 81 ? 88.485 115.276 60.010 1.00 57.96 81 GLU A CA 1
ATOM 625 C C . GLU A 1 81 ? 89.237 114.529 61.106 1.00 57.96 81 GLU A C 1
ATOM 626 O O . GLU A 1 81 ? 89.428 115.049 62.217 1.00 57.96 81 GLU A O 1
ATOM 632 N N . VAL A 1 82 ? 89.682 113.305 60.809 1.00 51.22 82 VAL A N 1
ATOM 633 C CA . VAL A 1 82 ? 90.474 112.566 61.791 1.00 51.22 82 VAL A CA 1
ATOM 634 C C . VAL A 1 82 ? 91.798 113.268 62.072 1.00 51.22 82 VAL A C 1
ATOM 635 O O . VAL A 1 82 ? 92.279 113.260 63.212 1.00 51.22 82 VAL A O 1
ATOM 639 N N . LYS A 1 83 ? 92.391 113.916 61.067 1.00 48.46 83 LYS A N 1
ATOM 640 C CA . LYS A 1 83 ? 93.588 114.712 61.315 1.00 48.46 83 LYS A CA 1
ATOM 641 C C . LYS A 1 83 ? 93.302 115.853 62.280 1.00 48.46 83 LYS A C 1
ATOM 642 O O . LYS A 1 83 ? 94.070 116.088 63.216 1.00 48.46 83 LYS A O 1
ATOM 648 N N . LYS A 1 84 ? 92.202 116.576 62.072 1.00 47.34 84 LYS A N 1
ATOM 649 C CA . LYS A 1 84 ? 91.886 117.696 62.948 1.00 47.34 84 LYS A CA 1
ATOM 650 C C . LYS A 1 84 ? 91.716 117.222 64.381 1.00 47.34 84 LYS A C 1
ATOM 651 O O . LYS A 1 84 ? 92.255 117.824 65.317 1.00 47.34 84 LYS A O 1
ATOM 657 N N . GLN A 1 85 ? 90.993 116.118 64.567 1.00 45.68 85 GLN A N 1
ATOM 658 C CA . GLN A 1 85 ? 90.800 115.604 65.918 1.00 45.68 85 GLN A CA 1
ATOM 659 C C . GLN A 1 85 ? 92.121 115.170 66.545 1.00 45.68 85 GLN A C 1
ATOM 660 O O . GLN A 1 85 ? 92.381 115.454 67.723 1.00 45.68 85 GLN A O 1
ATOM 666 N N . ALA A 1 86 ? 92.969 114.482 65.776 1.00 40.02 86 ALA A N 1
ATOM 667 C CA . ALA A 1 86 ? 94.224 113.985 66.328 1.00 40.02 86 ALA A CA 1
ATOM 668 C C . ALA A 1 86 ? 95.160 115.121 66.717 1.00 40.02 86 ALA A C 1
ATOM 669 O O . ALA A 1 86 ? 95.765 115.086 67.794 1.00 40.02 86 ALA A O 1
ATOM 671 N N . ASP A 1 87 ? 95.305 116.136 65.859 1.00 40.55 87 ASP A N 1
ATOM 672 C CA . ASP A 1 87 ? 96.143 117.276 66.225 1.00 40.55 87 ASP A CA 1
ATOM 673 C C . ASP A 1 87 ? 95.555 118.066 67.386 1.00 40.55 87 ASP A C 1
ATOM 674 O O . ASP A 1 87 ? 96.303 118.590 68.217 1.00 40.55 87 ASP A O 1
ATOM 679 N N . GLU A 1 88 ? 94.227 118.170 67.474 1.00 41.04 88 GLU A N 1
ATOM 680 C CA . GLU A 1 88 ? 93.649 118.848 68.630 1.00 41.04 88 GLU A CA 1
ATOM 681 C C . GLU A 1 88 ? 93.982 118.114 69.921 1.00 41.04 88 GLU A C 1
ATOM 682 O O . GLU A 1 88 ? 94.383 118.738 70.912 1.00 41.04 88 GLU A O 1
ATOM 688 N N . LEU A 1 89 ? 93.846 116.786 69.925 1.00 34.67 89 LEU A N 1
ATOM 689 C CA . LEU A 1 89 ? 94.172 116.021 71.126 1.00 34.67 89 LEU A CA 1
ATOM 690 C C . LEU A 1 89 ? 95.657 116.111 71.458 1.00 34.67 89 LEU A C 1
ATOM 691 O O . LEU A 1 89 ? 96.035 116.238 72.630 1.00 34.67 89 LEU A O 1
ATOM 696 N N . HIS A 1 90 ? 96.515 116.041 70.439 1.00 34.89 90 HIS A N 1
ATOM 697 C CA . HIS A 1 90 ? 97.951 116.135 70.674 1.00 34.89 90 HIS A CA 1
ATOM 698 C C . HIS A 1 90 ? 98.330 117.490 71.254 1.00 34.89 90 HIS A C 1
ATOM 699 O O . HIS A 1 90 ? 99.140 117.570 72.184 1.00 34.89 90 HIS A O 1
ATOM 706 N N . ASN A 1 91 ? 97.753 118.570 70.721 1.00 37.42 91 ASN A N 1
ATOM 707 C CA . ASN A 1 91 ? 98.048 119.897 71.247 1.00 37.42 91 ASN A CA 1
ATOM 708 C C . ASN A 1 91 ? 97.521 120.057 72.665 1.00 37.42 91 ASN A C 1
ATOM 709 O O . ASN A 1 91 ? 98.159 120.708 73.497 1.00 37.42 91 ASN A O 1
ATOM 714 N N . TYR A 1 92 ? 96.362 119.469 72.961 1.00 35.47 92 TYR A N 1
ATOM 715 C CA . TYR A 1 92 ? 95.837 119.517 74.322 1.00 35.47 92 TYR A CA 1
ATOM 716 C C . TYR A 1 92 ? 96.778 118.820 75.299 1.00 35.47 92 TYR A C 1
ATOM 717 O O . TYR A 1 92 ? 97.084 119.348 76.378 1.00 35.47 92 TYR A O 1
ATOM 726 N N . LEU A 1 93 ? 97.265 117.635 74.926 1.00 30.31 93 LEU A N 1
ATOM 727 C CA . LEU A 1 93 ? 98.174 116.907 75.805 1.00 30.31 93 LEU A CA 1
ATOM 728 C C . LEU A 1 93 ? 99.506 117.633 75.956 1.00 30.31 93 LEU A C 1
ATOM 729 O O . LEU A 1 93 ? 100.100 117.634 77.041 1.00 30.31 93 LEU A O 1
ATOM 734 N N . GLU A 1 94 ? 99.993 118.261 74.884 1.00 33.92 94 GLU A N 1
ATOM 735 C CA . GLU A 1 94 ? 101.222 119.039 74.989 1.00 33.92 94 GLU A CA 1
ATOM 736 C C . GLU A 1 94 ? 101.032 120.252 75.890 1.00 33.92 94 GLU A C 1
ATOM 737 O O . GLU A 1 94 ? 101.943 120.628 76.636 1.00 33.92 94 GLU A O 1
ATOM 743 N N . GLY A 1 95 ? 99.860 120.883 75.829 1.00 32.25 95 GLY A N 1
ATOM 744 C CA . GLY A 1 95 ? 99.573 121.969 76.748 1.00 32.25 95 GLY A CA 1
ATOM 745 C C . GLY A 1 95 ? 99.554 121.511 78.191 1.00 32.25 95 GLY A C 1
ATOM 746 O O . GLY A 1 95 ? 100.028 122.216 79.083 1.00 32.25 95 GLY A O 1
ATOM 747 N N . ILE A 1 96 ? 99.009 120.320 78.440 1.00 30.56 96 ILE A N 1
ATOM 748 C CA . ILE A 1 96 ? 99.035 119.766 79.793 1.00 30.56 96 ILE A CA 1
ATOM 749 C C . ILE A 1 96 ? 100.468 119.519 80.249 1.00 30.56 96 ILE A C 1
ATOM 750 O O . ILE A 1 96 ? 100.829 119.808 81.397 1.00 30.56 96 ILE A O 1
ATOM 755 N N . LYS A 1 97 ? 101.304 118.969 79.366 1.00 29.84 97 LYS A N 1
ATOM 756 C CA . LYS A 1 97 ? 102.706 118.752 79.716 1.00 29.84 97 LYS A CA 1
ATOM 757 C C . LYS A 1 97 ? 103.405 120.064 80.043 1.00 29.84 97 LYS A C 1
ATOM 758 O O . LYS A 1 97 ? 104.174 120.144 81.008 1.00 29.84 97 LYS A O 1
ATOM 764 N N . ASN A 1 98 ? 103.159 121.101 79.244 1.00 33.07 98 ASN A N 1
ATOM 765 C CA . ASN A 1 98 ? 103.780 122.397 79.499 1.00 33.07 98 ASN A CA 1
ATOM 766 C C . ASN A 1 98 ? 103.291 122.998 80.809 1.00 33.07 98 ASN A C 1
ATOM 767 O O . ASN A 1 98 ? 104.072 123.614 81.542 1.00 33.07 98 ASN A O 1
ATOM 772 N N . ASP A 1 99 ? 102.002 122.842 81.116 1.00 33.85 99 ASP A N 1
ATOM 773 C CA . ASP A 1 99 ? 101.489 123.317 82.396 1.00 33.85 99 ASP A CA 1
ATOM 774 C C . ASP A 1 99 ? 102.153 122.593 83.556 1.00 33.85 99 ASP A C 1
ATOM 775 O O . ASP A 1 99 ? 102.512 123.215 84.560 1.00 33.85 99 ASP A O 1
ATOM 780 N N . LEU A 1 100 ? 102.319 121.275 83.438 1.00 30.73 100 LEU A N 1
ATOM 781 C CA . LEU A 1 100 ? 102.976 120.517 84.497 1.00 30.73 100 LEU A CA 1
ATOM 782 C C . LEU A 1 100 ? 104.420 120.956 84.677 1.00 30.73 100 LEU A C 1
ATOM 783 O O . LEU A 1 100 ? 104.908 121.063 85.807 1.00 30.73 100 LEU A O 1
ATOM 788 N N . ILE A 1 101 ? 105.126 121.204 83.574 1.00 34.59 101 ILE A N 1
ATOM 789 C CA . ILE A 1 101 ? 106.512 121.648 83.675 1.00 34.59 101 ILE A CA 1
ATOM 790 C C . ILE A 1 101 ? 106.587 123.033 84.305 1.00 34.59 101 ILE A C 1
ATOM 791 O O . ILE A 1 101 ? 107.476 123.314 85.115 1.00 34.59 101 ILE A O 1
ATOM 796 N N . GLU A 1 102 ? 105.652 123.916 83.955 1.00 40.13 102 GLU A N 1
ATOM 797 C CA . GLU A 1 102 ? 105.682 125.276 84.479 1.00 40.13 102 GLU A CA 1
ATOM 798 C C . GLU A 1 102 ? 105.251 125.340 85.940 1.00 40.13 102 GLU A C 1
ATOM 799 O O . GLU A 1 102 ? 105.776 126.159 86.701 1.00 40.13 102 GLU A O 1
ATOM 805 N N . ILE A 1 103 ? 104.302 124.496 86.351 1.00 36.23 103 ILE A N 1
ATOM 806 C CA . ILE A 1 103 ? 103.787 124.569 87.714 1.00 36.23 103 ILE A CA 1
ATOM 807 C C . ILE A 1 103 ? 104.767 123.998 88.731 1.00 36.23 103 ILE A C 1
ATOM 808 O O . ILE A 1 103 ? 104.695 124.349 89.914 1.00 36.23 103 ILE A O 1
ATOM 813 N N . THR A 1 104 ? 105.695 123.145 88.307 1.00 36.95 104 THR A N 1
ATOM 814 C CA . THR A 1 104 ? 106.665 122.537 89.206 1.00 36.95 104 THR A CA 1
ATOM 815 C C . THR A 1 104 ? 107.998 123.267 89.232 1.00 36.95 104 THR A C 1
ATOM 816 O O . THR A 1 104 ? 108.942 122.775 89.856 1.00 36.95 104 THR A O 1
ATOM 820 N N . GLY A 1 105 ? 108.108 124.415 88.571 1.00 42.65 105 GLY A N 1
ATOM 821 C CA . GLY A 1 105 ? 109.323 125.197 88.655 1.00 42.65 105 GLY A CA 1
ATOM 822 C C . GLY A 1 105 ? 109.811 125.774 87.344 1.00 42.65 105 GLY A C 1
ATOM 823 O O . GLY A 1 105 ? 110.398 126.858 87.323 1.00 42.65 105 GLY A O 1
ATOM 824 N N . GLY A 1 106 ? 109.576 125.073 86.250 1.00 47.31 106 GLY A N 1
ATOM 825 C CA . GLY A 1 106 ? 110.045 125.497 84.952 1.00 47.31 106 GLY A CA 1
ATOM 826 C C . GLY A 1 106 ? 111.187 124.639 84.446 1.00 47.31 106 GLY A C 1
ATOM 827 O O . GLY A 1 106 ? 111.410 123.512 84.892 1.00 47.31 106 GLY A O 1
ATOM 828 N N . ILE A 1 107 ? 111.926 125.195 83.493 1.00 59.05 107 ILE A N 1
ATOM 829 C CA . ILE A 1 107 ? 113.030 124.498 82.845 1.00 59.05 107 ILE A CA 1
ATOM 830 C C . ILE A 1 107 ? 114.337 124.952 83.475 1.00 59.05 107 ILE A C 1
ATOM 831 O O . ILE A 1 107 ? 114.564 126.154 83.656 1.00 59.05 107 ILE A O 1
ATOM 836 N N . ASP A 1 108 ? 115.192 123.993 83.817 1.00 73.93 108 ASP A N 1
ATOM 837 C CA . ASP A 1 108 ? 116.547 124.296 84.262 1.00 73.93 108 ASP A CA 1
ATOM 838 C C . ASP A 1 108 ? 117.367 124.700 83.044 1.00 73.93 108 ASP A C 1
ATOM 839 O O . ASP A 1 108 ? 117.762 123.846 82.244 1.00 73.93 108 ASP A O 1
ATOM 844 N N . GLU A 1 109 ? 117.620 126.002 82.899 1.00 80.59 109 GLU A N 1
ATOM 845 C CA . GLU A 1 109 ? 118.306 126.500 81.712 1.00 80.59 109 GLU A CA 1
ATOM 846 C C . GLU A 1 109 ? 119.723 125.957 81.585 1.00 80.59 109 GLU A C 1
ATOM 847 O O . GLU A 1 109 ? 120.253 125.900 80.469 1.00 80.59 109 GLU A O 1
ATOM 853 N N . LYS A 1 110 ? 120.351 125.561 82.695 1.00 81.21 110 LYS A N 1
ATOM 854 C CA . LYS A 1 110 ? 121.671 124.946 82.617 1.00 81.21 110 LYS A CA 1
ATOM 855 C C . LYS A 1 110 ? 121.612 123.596 81.913 1.00 81.21 110 LYS A C 1
ATOM 856 O O . LYS A 1 110 ? 122.488 123.270 81.103 1.00 81.21 110 LYS A O 1
ATOM 862 N N . THR A 1 111 ? 120.582 122.800 82.206 1.00 77.26 111 THR A N 1
ATOM 863 C CA . THR A 1 111 ? 120.481 121.435 81.711 1.00 77.26 111 THR A CA 1
ATOM 864 C C . THR A 1 111 ? 119.492 121.281 80.562 1.00 77.26 111 THR A C 1
ATOM 865 O O . THR A 1 111 ? 119.621 120.331 79.782 1.00 77.26 111 THR A O 1
ATOM 869 N N . ASN A 1 112 ? 118.547 122.213 80.416 1.00 72.86 112 ASN A N 1
ATOM 870 C CA . ASN A 1 112 ? 117.448 122.157 79.451 1.00 72.86 112 ASN A CA 1
ATOM 871 C C . ASN A 1 112 ? 116.451 121.051 79.772 1.00 72.86 112 ASN A C 1
ATOM 872 O O . ASN A 1 112 ? 115.552 120.771 78.973 1.00 72.86 112 ASN A O 1
ATOM 877 N N . ARG A 1 113 ? 116.590 120.417 80.924 1.00 63.45 113 ARG A N 1
ATOM 878 C CA . ARG A 1 113 ? 115.588 119.518 81.453 1.00 63.45 113 ARG A CA 1
ATOM 879 C C . ARG A 1 113 ? 114.784 120.237 82.526 1.00 63.45 113 ARG A C 1
ATOM 880 O O . ARG A 1 113 ? 115.336 121.076 83.245 1.00 63.45 113 ARG A O 1
ATOM 888 N N . PRO A 1 114 ? 113.489 119.959 82.647 1.00 49.85 114 PRO A N 1
ATOM 889 C CA . PRO A 1 114 ? 112.679 120.677 83.635 1.00 49.85 114 PRO A CA 1
ATOM 890 C C . PRO A 1 114 ? 113.177 120.433 85.049 1.00 49.85 114 PRO A C 1
ATOM 891 O O . PRO A 1 114 ? 113.566 119.321 85.407 1.00 49.85 114 PRO A O 1
ATOM 895 N N . LYS A 1 115 ? 113.170 121.489 85.854 1.00 47.81 115 LYS A N 1
ATOM 896 C CA . LYS A 1 115 ? 113.428 121.321 87.271 1.00 47.81 115 LYS A CA 1
ATOM 897 C C . LYS A 1 115 ? 112.145 120.890 87.974 1.00 47.81 115 LYS A C 1
ATOM 898 O O . LYS A 1 115 ? 111.043 120.975 87.425 1.00 47.81 115 LYS A O 1
ATOM 904 N N . GLY A 1 116 ? 112.292 120.416 89.204 1.00 37.04 116 GLY A N 1
ATOM 905 C CA . GLY A 1 116 ? 111.157 119.782 89.847 1.00 37.04 116 GLY A CA 1
ATOM 906 C C . GLY A 1 116 ? 110.759 118.508 89.139 1.00 37.04 116 GLY A C 1
ATOM 907 O O . GLY A 1 116 ? 109.570 118.182 89.058 1.00 37.04 116 GLY A O 1
ATOM 908 N N . LEU A 1 117 ? 111.741 117.778 88.619 1.00 31.67 117 LEU A N 1
ATOM 909 C CA . LEU A 1 117 ? 111.505 116.549 87.881 1.00 31.67 117 LEU A CA 1
ATOM 910 C C . LEU A 1 117 ? 111.122 115.387 88.783 1.00 31.67 117 LEU A C 1
ATOM 911 O O . LEU A 1 117 ? 110.656 114.362 88.282 1.00 31.67 117 LEU A O 1
ATOM 916 N N . ASP A 1 118 ? 111.300 115.523 90.093 1.00 31.65 118 ASP A N 1
ATOM 917 C CA . ASP A 1 118 ? 110.895 114.515 91.064 1.00 31.65 118 ASP A CA 1
ATOM 918 C C . ASP A 1 118 ? 109.873 115.078 92.043 1.00 31.65 118 ASP A C 1
ATOM 919 O O . ASP A 1 118 ? 109.843 114.690 93.210 1.00 31.65 118 ASP A O 1
ATOM 924 N N . ASN A 1 119 ? 109.030 115.997 91.576 1.00 30.21 119 ASN A N 1
ATOM 925 C CA . ASN A 1 119 ? 108.176 116.752 92.483 1.00 30.21 119 ASN A CA 1
ATOM 926 C C . ASN A 1 119 ? 107.110 115.866 93.114 1.00 30.21 119 ASN A C 1
ATOM 927 O O . ASN A 1 119 ? 107.044 115.734 94.343 1.00 30.21 119 ASN A O 1
ATOM 932 N N . ARG A 1 120 ? 106.238 115.290 92.291 1.00 27.61 120 ARG A N 1
ATOM 933 C CA . ARG A 1 120 ? 105.300 114.243 92.701 1.00 27.61 120 ARG A CA 1
ATOM 934 C C . ARG A 1 120 ? 104.150 114.786 93.558 1.00 27.61 120 ARG A C 1
ATOM 935 O O . ARG A 1 120 ? 103.159 114.093 93.788 1.00 27.61 120 ARG A O 1
ATOM 943 N N . GLU A 1 121 ? 104.204 116.047 93.980 1.00 28.80 121 GLU A N 1
ATOM 944 C CA . GLU A 1 121 ? 103.158 116.572 94.850 1.00 28.80 121 GLU A CA 1
ATOM 945 C C . GLU A 1 121 ? 102.362 117.685 94.182 1.00 28.80 121 GLU A C 1
ATOM 946 O O . GLU A 1 121 ? 101.126 117.660 94.192 1.00 28.80 121 GLU A O 1
ATOM 952 N N . LYS A 1 122 ? 103.046 118.668 93.600 1.00 27.67 122 LYS A N 1
ATOM 953 C CA . LYS A 1 122 ? 102.336 119.623 92.762 1.00 27.67 122 LYS A CA 1
ATOM 954 C C . LYS A 1 122 ? 101.815 118.961 91.498 1.00 27.67 122 LYS A C 1
ATOM 955 O O . LYS A 1 122 ? 100.820 119.415 90.931 1.00 27.67 122 LYS A O 1
ATOM 961 N N . VAL A 1 123 ? 102.470 117.892 91.049 1.00 27.20 123 VAL A N 1
ATOM 962 C CA . VAL A 1 123 ? 101.950 117.117 89.929 1.00 27.20 123 VAL A CA 1
ATOM 963 C C . VAL A 1 123 ? 100.628 116.469 90.311 1.00 27.20 123 VAL A C 1
ATOM 964 O O . VAL A 1 123 ? 99.647 116.529 89.564 1.00 27.20 123 VAL A O 1
ATOM 968 N N . ALA A 1 124 ? 100.582 115.849 91.488 1.00 26.52 124 ALA A N 1
ATOM 969 C CA . ALA A 1 124 ? 99.365 115.230 91.993 1.00 26.52 124 ALA A CA 1
ATOM 970 C C . ALA A 1 124 ? 98.345 116.243 92.473 1.00 26.52 124 ALA A C 1
ATOM 971 O O . ALA A 1 124 ? 97.231 115.848 92.824 1.00 26.52 124 ALA A O 1
ATOM 973 N N . ASN A 1 125 ? 98.699 117.521 92.551 1.00 26.92 125 ASN A N 1
ATOM 974 C CA . ASN A 1 125 ? 97.704 118.564 92.743 1.00 26.92 125 ASN A CA 1
ATOM 975 C C . ASN A 1 125 ? 97.128 119.053 91.422 1.00 26.92 125 ASN A C 1
ATOM 976 O O . ASN A 1 125 ? 95.910 119.088 91.258 1.00 26.92 125 ASN A O 1
ATOM 981 N N . TYR A 1 126 ? 97.978 119.425 90.466 1.00 29.36 126 TYR A N 1
ATOM 982 C CA . TYR A 1 126 ? 97.477 119.823 89.156 1.00 29.36 126 TYR A CA 1
ATOM 983 C C . TYR A 1 126 ? 96.605 118.729 88.562 1.00 29.36 126 TYR A C 1
ATOM 984 O O . TYR A 1 126 ? 95.467 118.977 88.151 1.00 29.36 126 TYR A O 1
ATOM 993 N N . LEU A 1 127 ? 97.117 117.507 88.524 1.00 28.64 127 LEU A N 1
ATOM 994 C CA . LEU A 1 127 ? 96.334 116.347 88.149 1.00 28.64 127 LEU A CA 1
ATOM 995 C C . LEU A 1 127 ? 95.639 115.832 89.402 1.00 28.64 127 LEU A C 1
ATOM 996 O O . LEU A 1 127 ? 96.269 115.712 90.452 1.00 28.64 127 LEU A O 1
ATOM 1001 N N . LEU A 1 128 ? 94.343 115.563 89.293 1.00 30.99 128 LEU A N 1
ATOM 1002 C CA . LEU A 1 128 ? 93.520 114.894 90.303 1.00 30.99 128 LEU A CA 1
ATOM 1003 C C . LEU A 1 128 ? 93.082 115.710 91.520 1.00 30.99 128 LEU A C 1
ATOM 1004 O O . LEU A 1 128 ? 92.118 115.311 92.178 1.00 30.99 128 LEU A O 1
ATOM 1009 N N . VAL A 1 129 ? 93.719 116.839 91.848 1.00 31.24 129 VAL A N 1
ATOM 1010 C CA . VAL A 1 129 ? 93.146 117.714 92.874 1.00 31.24 129 VAL A CA 1
ATOM 1011 C C . VAL A 1 129 ? 93.330 119.183 92.520 1.00 31.24 129 VAL A C 1
ATOM 1012 O O . VAL A 1 129 ? 94.212 119.844 93.077 1.00 31.24 129 VAL A O 1
ATOM 1016 N N . ASN A 1 130 ? 92.504 119.740 91.644 1.00 36.17 130 ASN A N 1
ATOM 1017 C CA . ASN A 1 130 ? 92.449 121.195 91.593 1.00 36.17 130 ASN A CA 1
ATOM 1018 C C . ASN A 1 130 ? 91.008 121.667 91.541 1.00 36.17 130 ASN A C 1
ATOM 1019 O O . ASN A 1 130 ? 90.564 122.489 92.349 1.00 36.17 130 ASN A O 1
ATOM 1024 N N . GLU A 1 131 ? 90.286 121.132 90.566 1.00 41.92 131 GLU A N 1
ATOM 1025 C CA . GLU A 1 131 ? 88.875 121.368 90.323 1.00 41.92 131 GLU A CA 1
ATOM 1026 C C . GLU A 1 131 ? 88.224 120.049 89.960 1.00 41.92 131 GLU A C 1
ATOM 1027 O O . GLU A 1 131 ? 87.399 119.967 89.046 1.00 41.92 131 GLU A O 1
ATOM 1033 N N . GLY A 1 132 ? 88.610 118.995 90.670 1.00 40.71 132 GLY A N 1
ATOM 1034 C CA . GLY A 1 132 ? 88.448 117.640 90.216 1.00 40.71 132 GLY A CA 1
ATOM 1035 C C . GLY A 1 132 ? 89.673 117.088 89.520 1.00 40.71 132 GLY A C 1
ATOM 1036 O O . GLY A 1 132 ? 89.778 115.870 89.347 1.00 40.71 132 GLY A O 1
ATOM 1037 N N . GLY A 1 133 ? 90.596 117.951 89.131 1.00 36.81 133 GLY A N 1
ATOM 1038 C CA . GLY A 1 133 ? 91.846 117.555 88.521 1.00 36.81 133 GLY A CA 1
ATOM 1039 C C . GLY A 1 133 ? 91.786 117.593 87.008 1.00 36.81 133 GLY A C 1
ATOM 1040 O O . GLY A 1 133 ? 90.721 117.477 86.394 1.00 36.81 133 GLY A O 1
ATOM 1041 N N . LYS A 1 134 ? 92.953 117.760 86.392 1.00 34.41 134 LYS A N 1
ATOM 1042 C CA . LYS A 1 134 ? 93.052 117.773 84.941 1.00 34.41 134 LYS A CA 1
ATOM 1043 C C . LYS A 1 134 ? 93.101 116.378 84.340 1.00 34.41 134 LYS A C 1
ATOM 1044 O O . LYS A 1 134 ? 92.999 116.247 83.118 1.00 34.41 134 LYS A O 1
ATOM 1050 N N . ALA A 1 135 ? 93.246 115.336 85.158 1.00 33.12 135 ALA A N 1
ATOM 1051 C CA . ALA A 1 135 ? 93.329 113.987 84.616 1.00 33.12 135 ALA A CA 1
ATOM 1052 C C . ALA A 1 135 ? 91.974 113.486 84.142 1.00 33.12 135 ALA A C 1
ATOM 1053 O O . ALA A 1 135 ? 91.909 112.658 83.228 1.00 33.12 135 ALA A O 1
ATOM 1055 N N . ARG A 1 136 ? 90.887 113.961 84.748 1.00 39.83 136 ARG A N 1
ATOM 1056 C CA . ARG A 1 136 ? 89.560 113.562 84.297 1.00 39.83 136 ARG A CA 1
ATOM 1057 C C . ARG A 1 136 ? 89.184 114.239 82.986 1.00 39.83 136 ARG A C 1
ATOM 1058 O O . ARG A 1 136 ? 88.416 113.677 82.200 1.00 39.83 136 ARG A O 1
ATOM 1066 N N . GLU A 1 137 ? 89.722 115.430 82.727 1.00 38.62 137 GLU A N 1
ATOM 1067 C CA . GLU A 1 137 ? 89.547 116.039 81.415 1.00 38.62 137 GLU A CA 1
ATOM 1068 C C . GLU A 1 137 ? 90.336 115.286 80.352 1.00 38.62 137 GLU A C 1
ATOM 1069 O O . GLU A 1 137 ? 89.856 115.111 79.227 1.00 38.62 137 GLU A O 1
ATOM 1075 N N . ILE A 1 138 ? 91.544 114.825 80.691 1.00 33.84 138 ILE A N 1
ATOM 1076 C CA . ILE A 1 138 ? 92.280 113.938 79.793 1.00 33.84 138 ILE A CA 1
ATOM 1077 C C . ILE A 1 138 ? 91.466 112.687 79.516 1.00 33.84 138 ILE A C 1
ATOM 1078 O O . ILE A 1 138 ? 91.408 112.202 78.383 1.00 33.84 138 ILE A O 1
ATOM 1083 N N . ARG A 1 139 ? 90.840 112.140 80.556 1.00 36.17 139 ARG A N 1
ATOM 1084 C CA . ARG A 1 139 ? 90.011 110.952 80.402 1.00 36.17 139 ARG A CA 1
ATOM 1085 C C . ARG A 1 139 ? 88.856 111.203 79.445 1.00 36.17 139 ARG A C 1
ATOM 1086 O O . ARG A 1 139 ? 88.586 110.393 78.550 1.00 36.17 139 ARG A O 1
ATOM 1094 N N . ALA A 1 140 ? 88.156 112.324 79.625 1.00 37.27 140 ALA A N 1
ATOM 1095 C CA . ALA A 1 140 ? 87.039 112.643 78.747 1.00 37.27 140 ALA A CA 1
ATOM 1096 C C . ALA A 1 140 ? 87.501 112.824 77.310 1.00 37.27 140 ALA A C 1
ATOM 1097 O O . ALA A 1 140 ? 86.845 112.349 76.377 1.00 37.27 140 ALA A O 1
ATOM 1099 N N . ARG A 1 141 ? 88.629 113.509 77.110 1.00 38.04 141 ARG A N 1
ATOM 1100 C CA . ARG A 1 141 ? 89.139 113.714 75.759 1.00 38.04 141 ARG A CA 1
ATOM 1101 C C . ARG A 1 141 ? 89.532 112.396 75.107 1.00 38.04 141 ARG A C 1
ATOM 1102 O O . ARG A 1 141 ? 89.268 112.181 73.919 1.00 38.04 141 ARG A O 1
ATOM 1110 N N . LEU A 1 142 ? 90.167 111.502 75.866 1.00 37.22 142 LEU A N 1
ATOM 1111 C CA . LEU A 1 142 ? 90.549 110.204 75.319 1.00 37.22 142 LEU A CA 1
ATOM 1112 C C . LEU A 1 142 ? 89.328 109.381 74.942 1.00 37.22 142 LEU A C 1
ATOM 1113 O O . LEU A 1 142 ? 89.306 108.740 73.887 1.00 37.22 142 LEU A O 1
ATOM 1118 N N . GLU A 1 143 ? 88.303 109.379 75.795 1.00 42.55 143 GLU A N 1
ATOM 1119 C CA . GLU A 1 143 ? 87.094 108.628 75.473 1.00 42.55 143 GLU A CA 1
ATOM 1120 C C . GLU A 1 143 ? 86.377 109.219 74.264 1.00 42.55 143 GLU A C 1
ATOM 1121 O O . GLU A 1 143 ? 85.874 108.477 73.413 1.00 42.55 143 GLU A O 1
ATOM 1127 N N . GLN A 1 144 ? 86.331 110.550 74.162 1.00 43.39 144 GLN A N 1
ATOM 1128 C CA . GLN A 1 144 ? 85.725 111.180 72.994 1.00 43.39 144 GLN A CA 1
ATOM 1129 C C . GLN A 1 144 ? 86.481 110.829 71.723 1.00 43.39 144 GLN A C 1
ATOM 1130 O O . GLN A 1 144 ? 85.869 110.523 70.696 1.00 43.39 144 GLN A O 1
ATOM 1136 N N . PHE A 1 145 ? 87.814 110.875 71.770 1.00 42.34 145 PHE A N 1
ATOM 1137 C CA . PHE A 1 145 ? 88.607 110.514 70.601 1.00 42.34 145 PHE A CA 1
ATOM 1138 C C .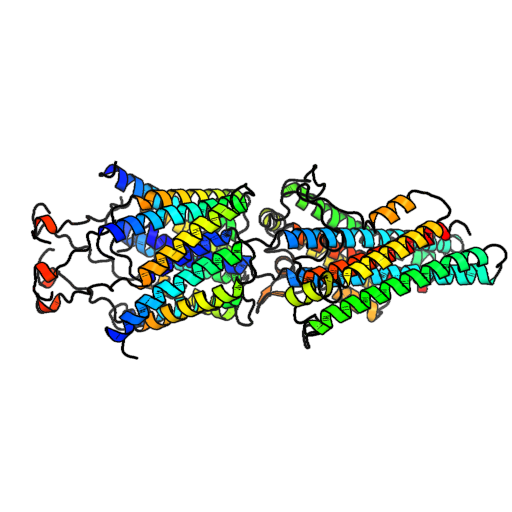 PHE A 1 145 ? 88.384 109.059 70.216 1.00 42.34 145 PHE A C 1
ATOM 1139 O O . PHE A 1 145 ? 88.192 108.747 69.037 1.00 42.34 145 PHE A O 1
ATOM 1147 N N . ARG A 1 146 ? 88.388 108.158 71.198 1.00 43.87 146 ARG A N 1
ATOM 1148 C CA . ARG A 1 146 ? 88.192 106.744 70.904 1.00 43.87 146 ARG A CA 1
ATOM 1149 C C . ARG A 1 146 ? 86.828 106.491 70.281 1.00 43.87 146 ARG A C 1
ATOM 1150 O O . ARG A 1 146 ? 86.711 105.730 69.315 1.00 43.87 146 ARG A O 1
ATOM 1158 N N . ASP A 1 147 ? 85.782 107.121 70.819 1.00 46.88 147 ASP A N 1
ATOM 1159 C CA . ASP A 1 147 ? 84.441 106.892 70.294 1.00 46.88 147 ASP A CA 1
ATOM 1160 C C . ASP A 1 147 ? 84.269 107.518 68.916 1.00 46.88 147 ASP A C 1
ATOM 1161 O O . ASP A 1 147 ? 83.599 106.947 68.049 1.00 46.88 147 ASP A O 1
ATOM 1166 N N . ASN A 1 148 ? 84.862 108.692 68.695 1.00 49.27 148 ASN A N 1
ATOM 1167 C CA . ASN A 1 148 ? 84.761 109.336 67.390 1.00 49.27 148 ASN A CA 1
ATOM 1168 C C . ASN A 1 148 ? 85.512 108.553 66.323 1.00 49.27 148 ASN A C 1
ATOM 1169 O O . ASN A 1 148 ? 85.071 108.486 65.171 1.00 49.27 148 ASN A O 1
ATOM 1174 N N . MET A 1 149 ? 86.653 107.964 66.684 1.00 50.00 149 MET A N 1
ATOM 1175 C CA . MET A 1 149 ? 87.466 107.261 65.698 1.00 50.00 149 MET A CA 1
ATOM 1176 C C . MET A 1 149 ? 86.780 106.005 65.187 1.00 50.00 149 MET A C 1
ATOM 1177 O O . MET A 1 149 ? 87.052 105.567 64.065 1.00 50.00 149 MET A O 1
ATOM 1182 N N . LYS A 1 150 ? 85.898 105.411 65.990 1.00 53.02 150 LYS A N 1
ATOM 1183 C CA . LYS A 1 150 ? 85.236 104.182 65.579 1.00 53.02 150 LYS A CA 1
ATOM 1184 C C . LYS A 1 150 ? 84.318 104.392 64.384 1.00 53.02 150 LYS A C 1
ATOM 1185 O O . LYS A 1 150 ? 84.010 103.427 63.678 1.00 53.02 150 LYS A O 1
ATOM 1191 N N . GLN A 1 151 ? 83.878 105.627 64.137 1.00 57.71 151 GLN A N 1
ATOM 1192 C CA . GLN A 1 151 ? 83.025 105.886 62.985 1.00 57.71 151 GLN A CA 1
ATOM 1193 C C . GLN A 1 151 ? 83.806 105.816 61.681 1.00 57.71 151 GLN A C 1
ATOM 1194 O O . GLN A 1 151 ? 83.238 105.477 60.638 1.00 57.71 151 GLN A O 1
ATOM 1200 N N . TYR A 1 152 ? 85.098 106.131 61.717 1.00 57.97 152 TYR A N 1
ATOM 1201 C CA . TYR A 1 152 ? 85.935 106.094 60.527 1.00 57.97 152 TYR A CA 1
ATOM 1202 C C . TYR A 1 152 ? 86.503 104.712 60.251 1.00 57.97 152 TYR A C 1
ATOM 1203 O O . TYR A 1 152 ? 87.226 104.541 59.265 1.00 57.97 152 TYR A O 1
ATOM 1212 N N . VAL A 1 153 ? 86.200 103.732 61.094 1.00 67.58 153 VAL A N 1
ATOM 1213 C CA . VAL A 1 153 ? 86.642 102.357 60.912 1.00 67.58 153 VAL A CA 1
ATOM 1214 C C . VAL A 1 153 ? 85.433 101.536 60.488 1.00 67.58 153 VAL A C 1
ATOM 1215 O O . VAL A 1 153 ? 84.443 101.447 61.225 1.00 67.58 153 VAL A O 1
ATOM 1219 N N . ASP A 1 154 ? 85.509 100.937 59.299 1.00 78.01 154 ASP A N 1
ATOM 1220 C CA . ASP A 1 154 ? 84.401 100.152 58.754 1.00 78.01 154 ASP A CA 1
ATOM 1221 C C . ASP A 1 154 ? 84.360 98.791 59.450 1.00 78.01 154 ASP A C 1
ATOM 1222 O O . ASP A 1 154 ? 84.668 97.746 58.872 1.00 78.01 154 ASP A O 1
ATOM 1227 N N . GLU A 1 155 ? 83.967 98.834 60.727 1.00 80.38 155 GLU A N 1
ATOM 1228 C CA . GLU A 1 155 ? 83.889 97.683 61.627 1.00 80.38 155 GLU A CA 1
ATOM 1229 C C . GLU A 1 155 ? 85.058 96.721 61.434 1.00 80.38 155 GLU A C 1
ATOM 1230 O O . GLU A 1 155 ? 84.881 95.499 61.465 1.00 80.38 155 GLU A O 1
ATOM 1236 N N . GLU A 1 156 ? 86.258 97.268 61.251 1.00 72.61 156 GLU A N 1
ATOM 1237 C CA . GLU A 1 156 ? 87.459 96.460 61.091 1.00 72.61 156 GLU A CA 1
ATOM 1238 C C . GLU A 1 156 ? 87.881 95.931 62.455 1.00 72.61 156 GLU A C 1
ATOM 1239 O O . GLU A 1 156 ? 88.104 96.711 63.386 1.00 72.61 156 GLU A O 1
ATOM 1245 N N . ALA A 1 157 ? 87.993 94.606 62.574 1.00 67.84 157 ALA A N 1
ATOM 1246 C CA . ALA A 1 157 ? 88.202 93.995 63.883 1.00 67.84 157 ALA A CA 1
ATOM 1247 C C . ALA A 1 157 ? 89.516 94.442 64.510 1.00 67.84 157 ALA A C 1
ATOM 1248 O O . ALA A 1 157 ? 89.566 94.751 65.705 1.00 67.84 157 ALA A O 1
ATOM 1250 N N . ALA A 1 158 ? 90.593 94.477 63.724 1.00 64.31 158 ALA A N 1
ATOM 1251 C CA . ALA A 1 158 ? 91.891 94.865 64.266 1.00 64.31 158 ALA A CA 1
ATOM 1252 C C . ALA A 1 158 ? 91.892 96.323 64.707 1.00 64.31 158 ALA A C 1
ATOM 1253 O O . ALA A 1 158 ? 92.382 96.654 65.794 1.00 64.31 158 ALA A O 1
ATOM 1255 N N . LEU A 1 159 ? 91.346 97.210 63.874 1.00 60.63 159 LEU A N 1
ATOM 1256 C CA . LEU A 1 159 ? 91.339 98.630 64.207 1.00 60.63 159 LEU A CA 1
ATOM 1257 C C . LEU A 1 159 ? 90.465 98.914 65.420 1.00 60.63 159 LEU A C 1
ATOM 1258 O O . LEU A 1 159 ? 90.853 99.687 66.302 1.00 60.63 159 LEU A O 1
ATOM 1263 N N . ILE A 1 160 ? 89.284 98.298 65.484 1.00 60.18 160 ILE A N 1
ATOM 1264 C CA . ILE A 1 160 ? 88.419 98.484 66.645 1.00 60.18 160 ILE A CA 1
ATOM 1265 C C . ILE A 1 160 ? 89.098 97.954 67.899 1.00 60.18 160 ILE A C 1
ATOM 1266 O O . ILE A 1 160 ? 89.057 98.588 68.960 1.00 60.18 160 ILE A O 1
ATOM 1271 N N . ASN A 1 161 ? 89.739 96.789 67.795 1.00 60.08 161 ASN A N 1
ATOM 1272 C CA . ASN A 1 161 ? 90.407 96.208 68.954 1.00 60.08 161 ASN A CA 1
ATOM 1273 C C . ASN A 1 161 ? 91.539 97.098 69.450 1.00 60.08 161 ASN A C 1
ATOM 1274 O O . ASN A 1 161 ? 91.695 97.291 70.661 1.00 60.08 161 ASN A O 1
ATO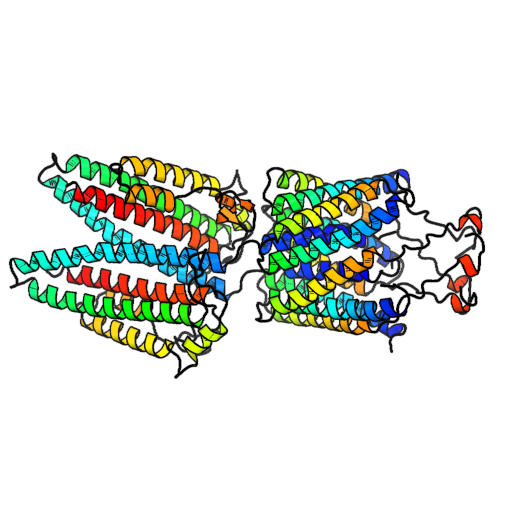M 1279 N N . MET A 1 162 ? 92.340 97.656 68.539 1.00 55.40 162 MET A N 1
ATOM 1280 C CA . MET A 1 162 ? 93.436 98.501 68.998 1.00 55.40 162 MET A CA 1
ATOM 1281 C C . MET A 1 162 ? 92.931 99.842 69.515 1.00 55.40 162 MET A C 1
ATOM 1282 O O . MET A 1 162 ? 93.536 100.415 70.427 1.00 55.40 162 MET A O 1
ATOM 1287 N N . LEU A 1 163 ? 91.837 100.360 68.952 1.00 49.35 163 LEU A N 1
ATOM 1288 C CA . LEU A 1 163 ? 91.250 101.583 69.489 1.00 49.35 163 LEU A CA 1
ATOM 1289 C C . LEU A 1 163 ? 90.730 101.361 70.901 1.00 49.35 163 LEU A C 1
ATOM 1290 O O . LEU A 1 163 ? 90.864 102.234 71.765 1.00 49.35 163 LEU A O 1
ATOM 1295 N N . GLU A 1 164 ? 90.128 100.198 71.154 1.00 54.31 164 GLU A N 1
ATOM 1296 C CA . GLU A 1 164 ? 89.681 99.886 72.506 1.00 54.31 164 GLU A CA 1
ATOM 1297 C C . GLU A 1 164 ? 90.849 99.570 73.428 1.00 54.31 164 GLU A C 1
ATOM 1298 O O . GLU A 1 164 ? 90.721 99.702 74.648 1.00 54.31 164 GLU A O 1
ATOM 1304 N N . ALA A 1 165 ? 91.985 99.145 72.874 1.00 48.63 165 ALA A N 1
ATOM 1305 C CA . ALA A 1 165 ? 93.125 98.772 73.704 1.00 48.63 165 ALA A CA 1
ATOM 1306 C C . ALA A 1 165 ? 94.000 99.975 74.031 1.00 48.63 165 ALA A C 1
ATOM 1307 O O . ALA A 1 165 ? 94.384 100.173 75.188 1.00 48.63 165 ALA A O 1
ATOM 1309 N N . LEU A 1 166 ? 94.331 100.784 73.023 1.00 44.51 166 LEU A N 1
ATOM 1310 C CA . LEU A 1 166 ? 95.185 101.944 73.258 1.00 44.51 166 LEU A CA 1
ATOM 1311 C C . LEU A 1 166 ? 94.517 102.940 74.194 1.00 44.51 166 LEU A C 1
ATOM 1312 O O . LEU A 1 166 ? 95.175 103.536 75.053 1.00 44.51 166 LEU A O 1
ATOM 1317 N N . PHE A 1 167 ? 93.213 103.136 74.043 1.00 40.67 167 PHE A N 1
ATOM 1318 C CA . PHE A 1 167 ? 92.450 104.068 74.860 1.00 40.67 167 PHE A CA 1
ATOM 1319 C C . PHE A 1 167 ? 91.520 103.326 75.812 1.00 40.67 167 PHE A C 1
ATOM 1320 O O . PHE A 1 167 ? 90.377 103.724 76.030 1.00 40.67 167 PHE A O 1
ATOM 1328 N N . ASN A 1 168 ? 92.014 102.231 76.386 1.00 42.63 168 ASN A N 1
ATOM 1329 C CA . ASN A 1 168 ? 91.255 101.457 77.357 1.00 42.63 168 ASN A CA 1
ATOM 1330 C C . ASN A 1 168 ? 91.211 102.192 78.684 1.00 42.63 168 ASN A C 1
ATOM 1331 O O . ASN A 1 168 ? 92.092 102.015 79.530 1.00 42.63 168 ASN A O 1
ATOM 1336 N N . THR A 1 169 ? 90.191 103.022 78.875 1.00 39.75 169 THR A N 1
ATOM 1337 C CA . THR A 1 169 ? 90.077 103.840 80.076 1.00 39.75 169 THR A CA 1
ATOM 1338 C C . THR A 1 169 ? 89.147 103.111 81.045 1.00 39.75 169 THR A C 1
ATOM 1339 O O . THR A 1 169 ? 87.970 103.432 81.202 1.00 39.75 169 THR A O 1
ATOM 1343 N N . GLU A 1 170 ? 89.685 102.067 81.663 1.00 41.46 170 GLU A N 1
ATOM 1344 C CA . GLU A 1 170 ? 88.971 101.293 82.663 1.00 41.46 170 GLU A CA 1
ATOM 1345 C C . GLU A 1 170 ? 89.824 101.202 83.916 1.00 41.46 170 GLU A C 1
ATOM 1346 O O . GLU A 1 170 ? 90.975 101.639 83.944 1.00 41.46 170 GLU A O 1
ATOM 1352 N N . LYS A 1 171 ? 89.242 100.626 84.963 1.00 35.01 171 LYS A N 1
ATOM 1353 C CA . LYS A 1 171 ? 89.959 100.475 86.218 1.00 35.01 171 LYS A CA 1
ATOM 1354 C C . LYS A 1 171 ? 91.189 99.597 86.028 1.00 35.01 171 LYS A C 1
ATOM 1355 O O . LYS A 1 171 ? 91.142 98.569 85.350 1.00 35.01 171 LYS A O 1
ATOM 1361 N N . LYS A 1 172 ? 92.296 100.014 86.630 1.00 35.79 172 LYS A N 1
ATOM 1362 C CA . LYS A 1 172 ? 93.564 99.314 86.524 1.00 35.79 172 LYS A CA 1
ATOM 1363 C C . LYS A 1 172 ? 93.876 98.596 87.829 1.00 35.79 172 LYS A C 1
ATOM 1364 O O . LYS A 1 172 ? 93.433 99.005 88.903 1.00 35.79 172 LYS A O 1
ATOM 1370 N N . LYS A 1 173 ? 94.648 97.518 87.724 1.00 36.33 173 LYS A N 1
ATOM 1371 C CA . LYS A 1 173 ? 94.991 96.677 88.870 1.00 36.33 173 LYS A CA 1
ATOM 1372 C C . LYS A 1 173 ? 96.269 97.214 89.497 1.00 36.33 173 LYS A C 1
ATOM 1373 O O . LYS A 1 173 ? 97.378 96.873 89.087 1.00 36.33 173 LYS A O 1
ATOM 1379 N N . VAL A 1 174 ? 96.118 98.073 90.496 1.00 33.76 174 VAL A N 1
ATOM 1380 C CA . VAL A 1 174 ? 97.252 98.592 91.254 1.00 33.76 174 VAL A CA 1
ATOM 1381 C C . VAL A 1 174 ? 97.264 97.839 92.580 1.00 33.76 174 VAL A C 1
ATOM 1382 O O . VAL A 1 174 ? 96.665 98.266 93.567 1.00 33.76 174 VAL A O 1
ATOM 1386 N N . GLY A 1 175 ? 97.957 96.702 92.605 1.00 37.29 175 GLY A N 1
ATOM 1387 C CA . GLY A 1 175 ? 98.170 95.977 93.843 1.00 37.29 175 GLY A CA 1
ATOM 1388 C C . GLY A 1 175 ? 96.920 95.553 94.587 1.00 37.29 175 GLY A C 1
ATOM 1389 O O . GLY A 1 175 ? 96.577 96.164 95.600 1.00 37.29 175 GLY A O 1
ATOM 1390 N N . ASP A 1 176 ? 96.208 94.551 94.078 1.00 38.52 176 ASP A N 1
ATOM 1391 C CA . ASP A 1 176 ? 95.045 93.892 94.666 1.00 38.52 176 ASP A CA 1
ATOM 1392 C C . ASP A 1 176 ? 93.757 94.684 94.506 1.00 38.52 176 ASP A C 1
ATOM 1393 O O . ASP A 1 176 ? 92.689 94.137 94.779 1.00 38.52 176 ASP A O 1
ATOM 1398 N N . VAL A 1 177 ? 93.800 95.941 94.091 1.00 37.39 177 VAL A N 1
ATOM 1399 C CA . VAL A 1 177 ? 92.596 96.754 94.044 1.00 37.39 177 VAL A CA 1
ATOM 1400 C C . VAL A 1 177 ? 92.463 97.368 92.663 1.00 37.39 177 VAL A C 1
ATOM 1401 O O . VAL A 1 177 ? 93.447 97.539 91.937 1.00 37.39 177 VAL A O 1
ATOM 1405 N N . MET A 1 178 ? 91.227 97.688 92.298 1.00 39.81 178 MET A N 1
ATOM 1406 C CA . MET A 1 178 ? 90.929 98.324 91.023 1.00 39.81 178 MET A CA 1
ATOM 1407 C C . MET A 1 178 ? 90.826 99.824 91.256 1.00 39.81 178 MET A C 1
ATOM 1408 O O . MET A 1 178 ? 89.835 100.307 91.811 1.00 39.81 178 MET A O 1
ATOM 1413 N N . ILE A 1 179 ? 91.843 100.556 90.841 1.00 33.36 179 ILE A N 1
ATOM 1414 C CA . ILE A 1 179 ? 91.870 102.004 90.970 1.00 33.36 179 ILE A CA 1
ATOM 1415 C C . ILE A 1 179 ? 91.301 102.603 89.696 1.00 33.36 179 ILE A C 1
ATOM 1416 O O . ILE A 1 179 ? 91.405 102.018 88.615 1.00 33.36 179 ILE A O 1
ATOM 1421 N N . GLU A 1 180 ? 90.683 103.774 89.821 1.00 34.75 180 GLU A N 1
ATOM 1422 C CA . GLU A 1 180 ? 90.215 104.492 88.647 1.00 34.75 180 GLU A CA 1
ATOM 1423 C C . GLU A 1 180 ? 91.389 104.811 87.729 1.00 34.75 180 GLU A C 1
ATOM 1424 O O . GLU A 1 180 ? 92.543 104.872 88.153 1.00 34.75 180 GLU A O 1
ATOM 1430 N N . TRP A 1 181 ? 91.079 105.013 86.449 1.00 31.06 181 TRP A N 1
ATOM 1431 C CA . TRP A 1 181 ? 92.132 105.214 85.461 1.00 31.06 181 TRP A CA 1
ATOM 1432 C C . TRP A 1 181 ? 92.971 106.440 85.785 1.00 31.06 181 TRP A C 1
ATOM 1433 O O . TRP A 1 181 ? 94.200 106.405 85.673 1.00 31.06 181 TRP A O 1
ATOM 1444 N N . GLU A 1 182 ? 92.327 107.533 86.194 1.00 31.80 182 GLU A N 1
ATOM 1445 C CA . GLU A 1 182 ? 93.059 108.770 86.442 1.00 31.80 182 GLU A CA 1
ATOM 1446 C C . GLU A 1 182 ? 94.066 108.602 87.568 1.00 31.80 182 GLU A C 1
ATOM 1447 O O . GLU A 1 182 ? 95.194 109.094 87.479 1.00 31.80 182 GLU A O 1
ATOM 1453 N N . ASN A 1 183 ? 93.674 107.921 88.642 1.00 30.62 183 ASN A N 1
ATOM 1454 C CA . ASN A 1 183 ? 94.570 107.756 89.779 1.00 30.62 183 ASN A CA 1
ATOM 1455 C C . ASN A 1 183 ? 95.599 106.664 89.535 1.00 30.62 183 ASN A C 1
ATOM 1456 O O . ASN A 1 183 ? 96.751 106.793 89.955 1.00 30.62 183 ASN A O 1
ATOM 1461 N N . ALA A 1 184 ? 95.207 105.580 88.869 1.00 28.61 184 ALA A N 1
ATOM 1462 C CA . ALA A 1 184 ? 96.145 104.499 88.602 1.00 28.61 184 ALA A CA 1
ATOM 1463 C C . ALA A 1 184 ? 97.219 104.899 87.605 1.00 28.61 184 ALA A C 1
ATOM 1464 O O . ALA A 1 184 ? 98.292 104.290 87.590 1.00 28.61 184 ALA A O 1
ATOM 1466 N N . THR A 1 185 ? 96.961 105.910 86.782 1.00 27.14 185 THR A N 1
ATOM 1467 C CA . THR A 1 185 ? 97.896 106.329 85.750 1.00 27.14 185 THR A CA 1
ATOM 1468 C C . THR A 1 185 ? 98.825 107.444 86.204 1.00 27.14 185 THR A C 1
ATOM 1469 O O . THR A 1 185 ? 99.984 107.482 85.779 1.00 27.14 185 THR A O 1
ATOM 1473 N N . PHE A 1 186 ? 98.360 108.341 87.073 1.00 25.64 186 PHE A N 1
ATOM 1474 C CA . PHE A 1 186 ? 99.077 109.576 87.346 1.00 25.64 186 PHE A CA 1
ATOM 1475 C C . PHE A 1 186 ? 99.445 109.801 88.804 1.00 25.64 186 PHE A C 1
ATOM 1476 O O . PHE A 1 186 ? 100.268 110.680 89.077 1.00 25.64 186 PHE A O 1
ATOM 1484 N N . GLU A 1 187 ? 98.878 109.053 89.743 1.00 29.22 187 GLU A N 1
ATOM 1485 C CA . GLU A 1 187 ? 99.089 109.328 91.158 1.00 29.22 187 GLU A CA 1
ATOM 1486 C C . GLU A 1 187 ? 100.341 108.633 91.673 1.00 29.22 187 GLU A C 1
ATOM 1487 O O . GLU A 1 187 ? 100.672 107.525 91.245 1.00 29.22 187 GLU A O 1
ATOM 1493 N N . HIS A 1 188 ? 101.027 109.299 92.604 1.00 25.82 188 HIS A N 1
ATOM 1494 C CA . HIS A 1 188 ? 102.232 108.779 93.250 1.00 25.82 188 HIS A CA 1
ATOM 1495 C C . HIS A 1 188 ? 103.365 108.568 92.256 1.00 25.82 188 HIS A C 1
ATOM 1496 O O . HIS A 1 188 ? 104.198 107.677 92.420 1.00 25.82 188 HIS A O 1
ATOM 1503 N N . PHE A 1 189 ? 103.403 109.396 91.221 1.00 24.86 189 PHE A N 1
ATOM 1504 C CA . PHE A 1 189 ? 104.474 109.404 90.252 1.00 24.86 189 PHE A CA 1
ATOM 1505 C C . PHE A 1 189 ? 105.114 110.784 90.244 1.00 24.86 189 PHE A C 1
ATOM 1506 O O . PHE A 1 189 ? 104.414 111.791 90.384 1.00 24.86 189 PHE A O 1
ATOM 1514 N N . PRO A 1 190 ? 106.427 110.863 90.100 1.00 25.48 190 PRO A N 1
ATOM 1515 C CA . PRO A 1 190 ? 107.093 112.159 89.962 1.00 25.48 190 PRO A CA 1
ATOM 1516 C C . PRO A 1 190 ? 106.829 112.748 88.581 1.00 25.48 190 PRO A C 1
ATOM 1517 O O . PRO A 1 190 ? 106.265 112.105 87.703 1.00 25.48 190 PRO A O 1
ATOM 1521 N N . LEU A 1 191 ? 107.240 114.004 88.405 1.00 25.27 191 LEU A N 1
ATOM 1522 C CA . LEU A 1 191 ? 107.152 114.626 87.088 1.00 25.27 191 LEU A CA 1
ATOM 1523 C C . LEU A 1 191 ? 107.990 113.875 86.065 1.00 25.27 191 LEU A C 1
ATOM 1524 O O . LEU A 1 191 ? 107.679 113.886 84.870 1.00 25.27 191 LEU A O 1
ATOM 1529 N N . ALA A 1 192 ? 109.065 113.224 86.510 1.00 26.14 192 ALA A N 1
ATOM 1530 C CA . ALA A 1 192 ? 109.920 112.489 85.590 1.00 26.14 192 ALA A CA 1
ATOM 1531 C C . ALA A 1 192 ? 109.201 111.327 84.933 1.00 26.14 192 ALA A C 1
ATOM 1532 O O . ALA A 1 192 ? 109.614 110.892 83.856 1.00 26.14 192 ALA A O 1
ATOM 1534 N N . ALA A 1 193 ? 108.150 110.802 85.557 1.00 25.97 193 ALA A N 1
ATOM 1535 C CA . ALA A 1 193 ? 107.391 109.700 84.987 1.00 25.97 193 ALA A CA 1
ATOM 1536 C C . ALA A 1 193 ? 106.062 110.130 84.391 1.00 25.97 193 ALA A C 1
ATOM 1537 O O . ALA A 1 193 ? 105.556 109.457 83.491 1.00 25.97 193 ALA A O 1
ATOM 1539 N N . VAL A 1 194 ? 105.488 111.234 84.864 1.00 41.09 194 VAL A N 1
ATOM 1540 C CA . VAL A 1 194 ? 104.188 111.667 84.367 1.00 41.09 194 VAL A CA 1
ATOM 1541 C C . VAL A 1 194 ? 104.313 112.252 82.966 1.00 41.09 194 VAL A C 1
ATOM 1542 O O . VAL A 1 194 ? 103.439 112.049 82.116 1.00 41.09 194 VAL A O 1
ATOM 1546 N N . ILE A 1 195 ? 105.395 112.982 82.697 1.00 30.00 195 ILE A N 1
ATOM 1547 C CA . ILE A 1 195 ? 105.619 113.501 81.346 1.00 30.00 195 ILE A CA 1
ATOM 1548 C C . ILE A 1 195 ? 105.763 112.379 80.323 1.00 30.00 195 ILE A C 1
ATOM 1549 O O . ILE A 1 195 ? 105.137 112.466 79.253 1.00 30.00 195 ILE A O 1
ATOM 1554 N N . PRO A 1 196 ? 106.558 111.328 80.558 1.00 24.71 196 PRO A N 1
ATOM 1555 C CA . PRO A 1 196 ? 106.552 110.203 79.616 1.00 24.71 196 PRO A CA 1
ATOM 1556 C C . PRO A 1 196 ? 105.202 109.530 79.474 1.00 24.71 196 PRO A C 1
ATOM 1557 O O . PRO A 1 196 ? 104.914 108.993 78.406 1.00 24.71 196 PRO A O 1
ATOM 1561 N N . PHE A 1 197 ? 104.360 109.534 80.508 1.00 26.75 197 PHE A N 1
ATOM 1562 C CA . PHE A 1 197 ? 103.026 108.959 80.361 1.00 26.75 197 PHE A CA 1
ATOM 1563 C C . PHE A 1 197 ? 102.182 109.762 79.381 1.00 26.75 197 PHE A C 1
ATOM 1564 O O . PHE A 1 197 ? 101.478 109.190 78.540 1.00 26.75 197 PHE A O 1
ATOM 1572 N N . ILE A 1 198 ? 102.238 111.090 79.472 1.00 26.01 198 ILE A N 1
ATOM 1573 C CA . ILE A 1 198 ? 101.485 111.919 78.541 1.00 26.01 198 ILE A CA 1
ATOM 1574 C C . ILE A 1 198 ? 102.066 111.807 77.138 1.00 26.01 198 ILE A C 1
ATOM 1575 O O . ILE A 1 198 ? 101.331 111.814 76.146 1.00 26.01 198 ILE A O 1
ATOM 1580 N N . THR A 1 199 ? 103.390 111.696 77.028 1.00 25.43 199 THR A N 1
ATOM 1581 C CA . THR A 1 199 ? 103.986 111.469 75.717 1.00 25.43 199 THR A CA 1
ATOM 1582 C C . THR A 1 199 ? 103.599 110.108 75.156 1.00 25.43 199 THR A C 1
ATOM 1583 O O . THR A 1 199 ? 103.455 109.961 73.941 1.00 25.43 199 THR A O 1
ATOM 1587 N N . GLY A 1 200 ? 103.424 109.107 76.015 1.00 25.51 200 GLY A N 1
ATOM 1588 C CA . GLY A 1 200 ? 102.922 107.826 75.556 1.00 25.51 200 GLY A CA 1
ATOM 1589 C C . GLY A 1 200 ? 101.486 107.904 75.079 1.00 25.51 200 GLY A C 1
ATOM 1590 O O . GLY A 1 200 ? 101.110 107.240 74.113 1.00 25.51 200 GLY A O 1
ATOM 1591 N N . ILE A 1 201 ? 100.662 108.708 75.751 1.00 25.93 201 ILE A N 1
ATOM 1592 C CA . ILE A 1 201 ? 99.304 108.940 75.262 1.00 25.93 201 ILE A CA 1
ATOM 1593 C C . ILE A 1 201 ? 99.342 109.631 73.903 1.00 25.93 201 ILE A C 1
ATOM 1594 O O . ILE A 1 201 ? 98.572 109.295 72.995 1.00 25.93 201 ILE A O 1
ATOM 1599 N N . GLN A 1 202 ? 100.238 110.606 73.743 1.00 28.19 202 GLN A N 1
ATOM 1600 C CA . GLN A 1 202 ? 100.405 111.263 72.450 1.00 28.19 202 GLN A CA 1
ATOM 1601 C C . GLN A 1 202 ? 100.849 110.275 71.379 1.00 28.19 202 GLN A C 1
ATOM 1602 O O . GLN A 1 202 ? 100.395 110.342 70.233 1.00 28.19 202 GLN A O 1
ATOM 1608 N N . ALA A 1 203 ? 101.759 109.366 71.731 1.00 27.75 203 ALA A N 1
ATOM 1609 C CA . ALA A 1 203 ? 102.204 108.345 70.790 1.00 27.75 203 ALA A CA 1
ATOM 1610 C C . ALA A 1 203 ? 101.065 107.412 70.412 1.00 27.75 203 ALA A C 1
ATOM 1611 O O . ALA A 1 203 ? 100.953 107.000 69.255 1.00 27.75 203 ALA A O 1
ATOM 1613 N N . ASN A 1 204 ? 100.219 107.053 71.378 1.00 29.81 204 ASN A N 1
ATOM 1614 C CA . ASN A 1 204 ? 99.046 106.242 71.072 1.00 29.81 204 ASN A CA 1
ATOM 1615 C C . ASN A 1 204 ? 98.120 106.966 70.109 1.00 29.81 204 ASN A C 1
ATOM 1616 O O . ASN A 1 204 ? 97.590 106.363 69.169 1.00 29.81 204 ASN A O 1
ATOM 1621 N N . VAL A 1 205 ? 97.911 108.264 70.331 1.00 31.03 205 VAL A N 1
ATOM 1622 C CA . VAL A 1 205 ? 97.070 109.050 69.433 1.00 31.03 205 VAL A CA 1
ATOM 1623 C C . VAL A 1 205 ? 97.666 109.076 68.034 1.00 31.03 205 VAL A C 1
ATOM 1624 O O . VAL A 1 205 ? 96.955 108.911 67.038 1.00 31.03 205 VAL A O 1
ATOM 1628 N N . ARG A 1 206 ? 98.981 109.276 67.938 1.00 34.76 206 ARG A N 1
ATOM 1629 C CA . ARG A 1 206 ? 99.631 109.333 66.633 1.00 34.76 206 ARG A CA 1
ATOM 1630 C C . ARG A 1 206 ? 99.578 107.989 65.918 1.00 34.76 206 ARG A C 1
ATOM 1631 O O . ARG A 1 206 ? 99.373 107.943 64.706 1.00 34.76 206 ARG A O 1
ATOM 1639 N N . ASN A 1 207 ? 99.760 106.886 66.645 1.00 34.24 207 ASN A N 1
ATOM 1640 C CA . ASN A 1 207 ? 99.680 105.567 66.024 1.00 34.24 207 ASN A CA 1
ATOM 1641 C C . ASN A 1 207 ? 98.268 105.258 65.548 1.00 34.24 207 ASN A C 1
ATOM 1642 O O . ASN A 1 207 ? 98.078 104.719 64.447 1.00 34.24 207 ASN A O 1
ATOM 1647 N N . ALA A 1 208 ? 97.263 105.573 66.369 1.00 39.84 208 ALA A N 1
ATOM 1648 C CA . ALA A 1 208 ? 95.883 105.355 65.958 1.00 39.84 208 ALA A CA 1
ATOM 1649 C C . ALA A 1 208 ? 95.538 106.198 64.741 1.00 39.84 208 ALA A C 1
ATOM 1650 O O . ALA A 1 208 ? 94.911 105.708 63.796 1.00 39.84 208 ALA A O 1
ATOM 1652 N N . GLU A 1 209 ? 95.956 107.464 64.733 1.00 40.49 209 GLU A N 1
ATOM 1653 C CA . GLU A 1 209 ? 95.739 108.300 63.561 1.00 40.49 209 GLU A CA 1
ATOM 1654 C C . GLU A 1 209 ? 96.461 107.736 62.347 1.00 40.49 209 GLU A C 1
ATOM 1655 O O . GLU A 1 209 ? 95.911 107.720 61.244 1.00 40.49 209 GLU A O 1
ATOM 1661 N N . ALA A 1 210 ? 97.689 107.251 62.536 1.00 42.62 210 ALA A N 1
ATOM 1662 C CA . ALA A 1 210 ? 98.472 106.738 61.420 1.00 42.62 210 ALA A CA 1
ATOM 1663 C C . ALA A 1 210 ? 97.781 105.559 60.759 1.00 42.62 210 ALA A C 1
ATOM 1664 O O . ALA A 1 210 ? 97.627 105.524 59.534 1.00 42.62 210 ALA A O 1
ATOM 1666 N N . ASP A 1 211 ? 97.334 104.585 61.550 1.00 47.43 211 ASP A N 1
ATOM 1667 C CA . ASP A 1 211 ? 96.731 103.426 60.902 1.00 47.43 211 ASP A CA 1
ATOM 1668 C C . ASP A 1 211 ? 95.265 103.638 60.529 1.00 47.43 211 ASP A C 1
ATOM 1669 O O . ASP A 1 211 ? 94.755 102.907 59.673 1.00 47.43 211 ASP A O 1
ATOM 1674 N N . ILE A 1 212 ? 94.588 104.643 61.091 1.00 47.74 212 ILE A N 1
ATOM 1675 C CA . ILE A 1 212 ? 93.286 105.019 60.548 1.00 47.74 212 ILE A CA 1
ATOM 1676 C C . ILE A 1 212 ? 93.452 105.669 59.180 1.00 47.74 212 ILE A C 1
ATOM 1677 O O . ILE A 1 212 ? 92.709 105.367 58.241 1.00 47.74 212 ILE A O 1
ATOM 1682 N N . ILE A 1 213 ? 94.435 106.562 59.043 1.00 49.54 213 ILE A N 1
ATOM 1683 C CA . ILE A 1 213 ? 94.750 107.145 57.742 1.00 49.54 213 ILE A CA 1
ATOM 1684 C C . ILE A 1 213 ? 95.155 106.064 56.752 1.00 49.54 213 ILE A C 1
ATOM 1685 O O . ILE A 1 213 ? 94.756 106.093 55.582 1.00 49.54 213 ILE A O 1
ATOM 1690 N N . SER A 1 214 ? 95.959 105.099 57.199 1.00 52.66 214 SER A N 1
ATOM 1691 C CA . SER A 1 214 ? 96.335 103.996 56.324 1.00 52.66 214 SER A CA 1
ATOM 1692 C C . SER A 1 214 ? 95.114 103.195 55.899 1.00 52.66 214 SER A C 1
ATOM 1693 O O . SER A 1 214 ? 95.036 102.728 54.758 1.00 52.66 214 SER A O 1
ATOM 1696 N N . HIS A 1 215 ? 94.149 103.021 56.805 1.00 60.41 215 HIS A N 1
ATOM 1697 C CA . HIS A 1 215 ? 92.922 102.322 56.440 1.00 60.41 215 HIS A CA 1
ATOM 1698 C C . HIS A 1 215 ? 92.090 103.130 55.452 1.00 60.41 215 HIS A C 1
ATOM 1699 O O . HIS A 1 215 ? 91.565 102.577 54.480 1.00 60.41 215 HIS A O 1
ATOM 1706 N N . LEU A 1 216 ? 91.951 104.438 55.683 1.00 59.68 216 LEU A N 1
ATOM 1707 C CA . LEU A 1 216 ? 91.175 105.265 54.766 1.00 59.68 216 LEU A CA 1
ATOM 1708 C C . LEU A 1 216 ? 91.865 105.411 53.420 1.00 59.68 216 LEU A C 1
ATOM 1709 O O . LEU A 1 216 ? 91.199 105.646 52.406 1.00 59.68 216 LEU A O 1
ATOM 1714 N N . GLN A 1 217 ? 93.191 105.289 53.389 1.00 61.98 217 GLN A N 1
ATOM 1715 C CA . GLN A 1 217 ? 93.914 105.424 52.131 1.00 61.98 217 GLN A CA 1
ATOM 1716 C C . GLN A 1 217 ? 93.680 104.225 51.223 1.00 61.98 217 GLN A C 1
ATOM 1717 O O . GLN A 1 217 ? 93.679 104.369 49.996 1.00 61.98 217 GLN A O 1
ATOM 1723 N N . ARG A 1 218 ? 93.478 103.040 51.803 1.00 66.00 218 ARG A N 1
ATOM 1724 C CA . ARG A 1 218 ? 93.200 101.857 50.997 1.00 66.00 218 ARG A CA 1
ATOM 1725 C C . ARG A 1 218 ? 91.877 101.979 50.255 1.00 66.00 218 ARG A C 1
ATOM 1726 O O . ARG A 1 218 ? 91.739 101.451 49.147 1.00 66.00 218 ARG A O 1
ATOM 1734 N N . ASN A 1 219 ? 90.896 102.665 50.845 1.00 69.46 219 ASN A N 1
ATOM 1735 C CA . ASN A 1 219 ? 89.591 102.800 50.212 1.00 69.46 219 ASN A CA 1
ATOM 1736 C C . ASN A 1 219 ? 89.634 103.671 48.964 1.00 69.46 219 ASN A C 1
ATOM 1737 O O . ASN A 1 219 ? 88.678 103.656 48.183 1.00 69.46 219 ASN A O 1
ATOM 1742 N N . ILE A 1 220 ? 90.706 104.427 48.762 1.00 69.94 220 ILE A N 1
ATOM 1743 C CA . ILE A 1 220 ? 90.849 105.235 47.560 1.00 69.94 220 ILE A CA 1
ATOM 1744 C C . ILE A 1 220 ? 91.088 104.332 46.358 1.00 69.94 220 ILE A C 1
ATOM 1745 O O . ILE A 1 220 ? 91.883 103.395 46.423 1.00 69.94 220 ILE A O 1
ATOM 1750 N N . LYS B 1 5 ? 99.951 106.824 132.313 1.00 51.24 5 LYS B N 1
ATOM 1751 C CA . LYS B 1 5 ? 99.598 107.950 131.458 1.00 51.24 5 LYS B CA 1
ATOM 1752 C C . LYS B 1 5 ? 100.642 108.148 130.368 1.00 51.24 5 LYS B C 1
ATOM 1753 O O . LYS B 1 5 ? 101.832 107.938 130.594 1.00 51.24 5 LYS B O 1
ATOM 1759 N N . LEU B 1 6 ? 100.190 108.550 129.185 1.00 42.17 6 LEU B N 1
ATOM 1760 C CA . LEU B 1 6 ? 101.071 108.827 128.062 1.00 42.17 6 LEU B CA 1
ATOM 1761 C C . LEU B 1 6 ? 101.197 110.329 127.860 1.00 42.17 6 LEU B C 1
ATOM 1762 O O . LEU B 1 6 ? 100.219 111.069 127.996 1.00 42.17 6 LEU B O 1
ATOM 1767 N N . SER B 1 7 ? 102.407 110.773 127.541 1.00 39.73 7 SER B N 1
ATOM 1768 C CA . SER B 1 7 ? 102.645 112.173 127.256 1.00 39.73 7 SER B CA 1
ATOM 1769 C C . SER B 1 7 ? 101.979 112.563 125.940 1.00 39.73 7 SER B C 1
ATOM 1770 O O . SER B 1 7 ? 101.686 111.706 125.106 1.00 39.73 7 SER B O 1
ATOM 1773 N N . PRO B 1 8 ? 101.706 113.855 125.739 1.00 36.78 8 PRO B N 1
ATOM 1774 C CA . PRO B 1 8 ? 101.104 114.277 124.466 1.00 36.78 8 PRO B CA 1
ATOM 1775 C C . PRO B 1 8 ? 101.945 113.922 123.258 1.00 36.78 8 PRO B C 1
ATOM 1776 O O . PRO B 1 8 ? 101.393 113.645 122.188 1.00 36.78 8 PRO B O 1
ATOM 1780 N N . ARG B 1 9 ? 103.270 113.935 123.394 1.00 33.09 9 ARG B N 1
ATOM 1781 C CA . ARG B 1 9 ? 104.135 113.504 122.304 1.00 33.09 9 ARG B CA 1
ATOM 1782 C C . ARG B 1 9 ? 103.949 112.021 122.007 1.00 33.09 9 ARG B C 1
ATOM 1783 O O . ARG B 1 9 ? 103.919 111.611 120.840 1.00 33.09 9 ARG B O 1
ATOM 1791 N N . GLN B 1 10 ? 103.807 111.201 123.049 1.00 33.69 10 GLN B N 1
ATOM 1792 C CA . GLN B 1 10 ? 103.694 109.761 122.847 1.00 33.69 10 GLN B CA 1
ATOM 1793 C C . GLN B 1 10 ? 102.360 109.383 122.216 1.00 33.69 10 GLN B C 1
ATOM 1794 O O . GLN B 1 10 ? 102.298 108.463 121.395 1.00 33.69 10 GLN B O 1
ATOM 1800 N N . ARG B 1 11 ? 101.280 110.066 122.596 1.00 34.14 11 ARG B N 1
ATOM 1801 C CA . ARG B 1 11 ? 99.991 109.818 121.958 1.00 34.14 11 ARG B CA 1
ATOM 1802 C C . ARG B 1 11 ? 100.040 110.170 120.478 1.00 34.14 11 ARG B C 1
ATOM 1803 O O . ARG B 1 11 ? 99.518 109.431 119.632 1.00 34.14 11 ARG B O 1
ATOM 1811 N N . MET B 1 12 ? 100.685 111.290 120.149 1.00 31.67 12 MET B N 1
ATOM 1812 C CA . MET B 1 12 ? 100.867 111.661 118.754 1.00 31.67 12 MET B CA 1
ATOM 1813 C C . MET B 1 12 ? 101.672 110.612 118.007 1.00 31.67 12 MET B C 1
ATOM 1814 O O . MET B 1 12 ? 101.345 110.276 116.870 1.00 31.67 12 MET B O 1
ATOM 1819 N N . ILE B 1 13 ? 102.734 110.089 118.621 1.00 28.65 13 ILE B N 1
ATOM 1820 C CA . ILE B 1 13 ? 103.544 109.079 117.945 1.00 28.65 13 ILE B CA 1
ATOM 1821 C C . ILE B 1 13 ? 102.734 107.810 117.711 1.00 28.65 13 ILE B C 1
ATOM 1822 O O . ILE B 1 13 ? 102.783 107.212 116.627 1.00 28.65 13 ILE B O 1
ATOM 1827 N N . ASN B 1 14 ? 101.977 107.383 118.722 1.00 29.88 14 ASN B N 1
ATOM 1828 C CA . ASN B 1 14 ? 101.186 106.165 118.602 1.00 29.88 14 ASN B CA 1
ATOM 1829 C C . ASN B 1 14 ? 100.123 106.298 117.525 1.00 29.88 14 ASN B C 1
ATOM 1830 O O . ASN B 1 14 ? 99.798 105.323 116.840 1.00 29.88 14 ASN B O 1
ATOM 1835 N N . MET B 1 15 ? 99.557 107.489 117.363 1.00 32.26 15 MET B N 1
ATOM 1836 C CA . MET B 1 15 ? 98.553 107.649 116.321 1.00 32.26 15 MET B CA 1
ATOM 1837 C C . MET B 1 15 ? 99.190 107.890 114.956 1.00 32.26 15 MET B C 1
ATOM 1838 O O . MET B 1 15 ? 98.619 107.505 113.934 1.00 32.26 15 MET B O 1
ATOM 1843 N N . MET B 1 16 ? 100.381 108.483 114.922 1.00 31.06 16 MET B N 1
ATOM 1844 C CA . MET B 1 16 ? 101.028 108.892 113.685 1.00 31.06 16 MET B CA 1
ATOM 1845 C C . MET B 1 16 ? 101.883 107.824 113.027 1.00 31.06 16 MET B C 1
ATOM 1846 O O . MET B 1 16 ? 102.181 107.967 111.839 1.00 31.06 16 MET B O 1
ATOM 1851 N N . TYR B 1 17 ? 102.330 106.781 113.734 1.00 30.12 17 TYR B N 1
ATOM 1852 C CA . TYR B 1 17 ? 103.210 105.870 113.008 1.00 30.12 17 TYR B CA 1
ATOM 1853 C C . TYR B 1 17 ? 102.392 105.066 112.008 1.00 30.12 17 TYR B C 1
ATOM 1854 O O . TYR B 1 17 ? 102.901 104.685 110.954 1.00 30.12 17 TYR B O 1
ATOM 1863 N N . LEU B 1 18 ? 101.115 104.825 112.316 1.00 29.99 18 LEU B N 1
ATOM 1864 C CA . LEU B 1 18 ? 100.217 104.173 111.368 1.00 29.99 18 LEU B CA 1
ATOM 1865 C C . LEU B 1 18 ? 99.933 105.064 110.167 1.00 29.99 18 LEU B C 1
ATOM 1866 O O . LEU B 1 18 ? 99.837 104.580 109.035 1.00 29.99 18 LEU B O 1
ATOM 1871 N N . VAL B 1 19 ? 99.793 106.368 110.393 1.00 29.78 19 VAL B N 1
ATOM 1872 C CA . VAL B 1 19 ? 99.586 107.291 109.285 1.00 29.78 19 VAL B CA 1
ATOM 1873 C C . VAL B 1 19 ? 100.828 107.359 108.410 1.00 29.78 19 VAL B C 1
ATOM 1874 O O . VAL B 1 19 ? 100.734 107.424 107.182 1.00 29.78 19 VAL B O 1
ATOM 1878 N N . LEU B 1 20 ? 102.011 107.341 109.023 1.00 41.09 20 LEU B N 1
ATOM 1879 C CA . LEU B 1 20 ? 103.241 107.312 108.242 1.00 41.09 20 LEU B CA 1
ATOM 1880 C C . LEU B 1 20 ? 103.411 105.985 107.517 1.00 41.09 20 LEU B C 1
ATOM 1881 O O . LEU B 1 20 ? 103.983 105.951 106.426 1.00 41.09 20 LEU B O 1
ATOM 1886 N N . THR B 1 21 ? 102.929 104.889 108.101 1.00 29.25 21 THR B N 1
ATOM 1887 C CA . THR B 1 21 ? 102.909 103.615 107.392 1.00 29.25 21 THR B CA 1
ATOM 1888 C C . THR B 1 21 ? 102.007 103.681 106.168 1.00 29.25 21 THR B C 1
ATOM 1889 O O . THR B 1 21 ? 102.354 103.165 105.101 1.00 29.25 21 THR B O 1
ATOM 1893 N N . ALA B 1 22 ? 100.837 104.303 106.309 1.00 27.82 22 ALA B N 1
ATOM 1894 C CA . ALA B 1 22 ? 99.950 104.497 105.167 1.00 27.82 22 ALA B CA 1
ATOM 1895 C C . ALA B 1 22 ? 100.596 105.384 104.111 1.00 27.82 22 ALA B C 1
ATOM 1896 O O . ALA B 1 22 ? 100.470 105.127 102.909 1.00 27.82 22 ALA B O 1
ATOM 1898 N N . LEU B 1 23 ? 101.285 106.438 104.543 1.00 26.45 23 LEU B N 1
ATOM 1899 C CA . LEU B 1 23 ? 101.974 107.313 103.601 1.00 26.45 23 LEU B CA 1
ATOM 1900 C C . LEU B 1 23 ? 103.087 106.572 102.876 1.00 26.45 23 LEU B C 1
ATOM 1901 O O . LEU B 1 23 ? 103.312 106.792 101.683 1.00 26.45 23 LEU B O 1
ATOM 1906 N N . LEU B 1 24 ? 103.809 105.703 103.583 1.00 26.48 24 LEU B N 1
ATOM 1907 C CA . LEU B 1 24 ? 104.820 104.878 102.935 1.00 26.48 24 LEU B CA 1
ATOM 1908 C C . LEU B 1 24 ? 104.188 103.930 101.928 1.00 26.48 24 LEU B C 1
ATOM 1909 O O . LEU B 1 24 ? 104.709 103.754 100.823 1.00 26.48 24 LEU B O 1
ATOM 1914 N N . ALA B 1 25 ? 103.062 103.313 102.291 1.00 26.15 25 ALA B N 1
ATOM 1915 C CA . ALA B 1 25 ? 102.375 102.413 101.372 1.00 26.15 25 ALA B CA 1
ATOM 1916 C C . ALA B 1 25 ? 101.924 103.144 100.117 1.00 26.15 25 ALA B C 1
ATOM 1917 O O . ALA B 1 25 ? 101.963 102.586 99.016 1.00 26.15 25 ALA B O 1
ATOM 1919 N N . LEU B 1 26 ? 101.477 104.390 100.265 1.00 25.52 26 LEU B N 1
ATOM 1920 C CA . LEU B 1 26 ? 101.116 105.191 99.100 1.00 25.52 26 LEU B CA 1
ATOM 1921 C C . LEU B 1 26 ? 102.343 105.609 98.302 1.00 25.52 26 LEU B C 1
ATOM 1922 O O . LEU B 1 26 ? 102.277 105.715 97.075 1.00 25.52 26 LEU B O 1
ATOM 1927 N N . ASN B 1 27 ? 103.466 105.837 98.981 1.00 26.28 27 ASN B N 1
ATOM 1928 C CA . ASN B 1 27 ? 104.694 106.258 98.317 1.00 26.28 27 ASN B CA 1
ATOM 1929 C C . ASN B 1 27 ? 105.177 105.209 97.324 1.00 26.28 27 ASN B C 1
ATOM 1930 O O . ASN B 1 27 ? 105.656 105.546 96.236 1.00 26.28 27 ASN B O 1
ATOM 1935 N N . ILE B 1 28 ? 105.051 103.934 97.677 1.00 25.67 28 ILE B N 1
ATOM 1936 C CA . ILE B 1 28 ? 105.637 102.834 96.926 1.00 25.67 28 ILE B CA 1
ATOM 1937 C C . ILE B 1 28 ? 104.577 101.970 96.262 1.00 25.67 28 ILE B C 1
ATOM 1938 O O . ILE B 1 28 ? 104.883 100.869 95.802 1.00 25.67 28 ILE B O 1
ATOM 1943 N N . SER B 1 29 ? 103.331 102.438 96.204 1.00 26.52 29 SER B N 1
ATOM 1944 C CA . SER B 1 29 ? 102.261 101.638 95.625 1.00 26.52 29 SER B CA 1
ATOM 1945 C C . SER B 1 29 ? 102.445 101.404 94.132 1.00 26.52 29 SER B C 1
ATOM 1946 O O . SER B 1 29 ? 101.870 100.455 93.592 1.00 26.52 29 SER B O 1
ATOM 1949 N N . LYS B 1 30 ? 103.232 102.233 93.458 1.00 27.95 30 LYS B N 1
ATOM 1950 C CA . LYS B 1 30 ? 103.484 102.104 92.031 1.00 27.95 30 LYS B CA 1
ATOM 1951 C C . LYS B 1 30 ? 104.900 101.598 91.806 1.00 27.95 30 LYS B C 1
ATOM 1952 O O . LYS B 1 30 ? 105.854 102.146 92.365 1.00 27.95 30 LYS B O 1
ATOM 1958 N N . ASP B 1 31 ? 105.035 100.561 90.987 1.00 35.15 31 ASP B N 1
ATOM 1959 C CA . ASP B 1 31 ? 106.351 100.085 90.585 1.00 35.15 31 ASP B CA 1
ATOM 1960 C C . ASP B 1 31 ? 106.844 100.922 89.414 1.00 35.15 31 ASP B C 1
ATOM 1961 O O . ASP B 1 31 ? 106.239 100.910 88.338 1.00 35.15 31 ASP B O 1
ATOM 1966 N N . ILE B 1 32 ? 107.940 101.654 89.621 1.00 31.29 32 ILE B N 1
ATOM 1967 C CA . ILE B 1 32 ? 108.453 102.509 88.561 1.00 31.29 32 ILE B CA 1
ATOM 1968 C C . ILE B 1 32 ? 109.098 101.693 87.452 1.00 31.29 32 ILE B C 1
ATOM 1969 O O . ILE B 1 32 ? 109.329 102.217 86.359 1.00 31.29 32 ILE B O 1
ATOM 1974 N N . LEU B 1 33 ? 109.394 100.418 87.701 1.00 34.34 33 LEU B N 1
ATOM 1975 C CA . LEU B 1 33 ? 109.918 99.561 86.645 1.00 34.34 33 LEU B CA 1
ATOM 1976 C C . LEU B 1 33 ? 108.819 99.126 85.685 1.00 34.34 33 LEU B C 1
ATOM 1977 O O . LEU B 1 33 ? 109.058 99.008 84.479 1.00 34.34 33 LEU B O 1
ATOM 1982 N N . GLU B 1 34 ? 107.609 98.890 86.197 1.00 38.67 34 GLU B N 1
ATOM 1983 C CA . GLU B 1 34 ? 106.478 98.627 85.315 1.00 38.67 34 GLU B CA 1
ATOM 1984 C C . GLU B 1 34 ? 106.152 99.841 84.458 1.00 38.67 34 GLU B C 1
ATOM 1985 O O . GLU B 1 34 ? 105.709 99.693 83.314 1.00 38.67 34 GLU B O 1
ATOM 1991 N N . ALA B 1 35 ? 106.362 101.045 84.990 1.00 31.57 35 ALA B N 1
ATOM 1992 C CA . ALA B 1 35 ? 106.202 102.246 84.181 1.00 31.57 35 ALA B CA 1
ATOM 1993 C C . ALA B 1 35 ? 107.195 102.266 83.029 1.00 31.57 35 ALA B C 1
ATOM 1994 O O . ALA B 1 35 ? 106.830 102.579 81.890 1.00 31.57 35 ALA B O 1
ATOM 1996 N N . LEU B 1 36 ? 108.455 101.924 83.307 1.00 31.46 36 LEU B N 1
ATOM 1997 C CA . LEU B 1 36 ? 109.459 101.852 82.253 1.00 31.46 36 LEU B CA 1
ATOM 1998 C C . LEU B 1 36 ? 109.095 100.794 81.224 1.00 31.46 36 LEU B C 1
ATOM 1999 O O . LEU B 1 36 ? 109.285 100.997 80.022 1.00 31.46 36 LEU B O 1
ATOM 2004 N N . THR B 1 37 ? 108.565 99.658 81.676 1.00 32.67 37 THR B N 1
ATOM 2005 C CA . THR B 1 37 ? 108.165 98.602 80.752 1.00 32.67 37 THR B CA 1
ATOM 2006 C C . THR B 1 37 ? 107.029 99.060 79.843 1.00 32.67 37 THR B C 1
ATOM 2007 O O . THR B 1 37 ? 107.066 98.842 78.627 1.00 32.67 37 THR B O 1
ATOM 2011 N N . LYS B 1 38 ? 106.011 99.704 80.415 1.00 33.92 38 LYS B N 1
ATOM 2012 C CA . LYS B 1 38 ? 104.883 100.167 79.612 1.00 33.92 38 LYS B CA 1
ATOM 2013 C C . LYS B 1 38 ? 105.311 101.245 78.623 1.00 33.92 38 LYS B C 1
ATOM 2014 O O . LYS B 1 38 ? 104.852 101.271 77.472 1.00 33.92 38 LYS B O 1
ATOM 2020 N N . LEU B 1 39 ? 106.191 102.149 79.054 1.00 30.60 39 LEU B N 1
ATOM 2021 C CA . LEU B 1 39 ? 106.705 103.156 78.138 1.00 30.60 39 LEU B CA 1
ATOM 2022 C C . LEU B 1 39 ? 107.560 102.530 77.047 1.00 30.60 39 LEU B C 1
ATOM 2023 O O . LEU B 1 39 ? 107.573 103.019 75.913 1.00 30.60 39 LEU B O 1
ATOM 2028 N N . ASN B 1 40 ? 108.267 101.446 77.364 1.00 32.94 40 ASN B N 1
ATOM 2029 C CA . ASN B 1 40 ? 108.993 100.709 76.339 1.00 32.94 40 ASN B CA 1
ATOM 2030 C C . ASN B 1 40 ? 108.041 100.102 75.319 1.00 32.94 40 ASN B C 1
ATOM 2031 O O . ASN B 1 40 ? 108.337 100.083 74.121 1.00 32.94 40 ASN B O 1
ATOM 2036 N N . GLU B 1 41 ? 106.900 99.581 75.775 1.00 35.06 41 GLU B N 1
ATOM 2037 C CA . GLU B 1 41 ? 105.914 99.061 74.828 1.00 35.06 41 GLU B CA 1
ATOM 2038 C C . GLU B 1 41 ? 105.372 100.166 73.930 1.00 35.06 41 GLU B C 1
ATOM 2039 O O . GLU B 1 41 ? 105.182 99.959 72.725 1.00 35.06 41 GLU B O 1
ATOM 2045 N N . ASP B 1 42 ? 105.112 101.347 74.496 1.00 33.14 42 ASP B N 1
ATOM 2046 C CA . ASP B 1 42 ? 104.657 102.468 73.671 1.00 33.14 42 ASP B CA 1
ATOM 2047 C C . ASP B 1 42 ? 105.712 102.868 72.644 1.00 33.14 42 ASP B C 1
ATOM 2048 O O . ASP B 1 42 ? 105.391 103.138 71.478 1.00 33.14 42 ASP B O 1
ATOM 2053 N N . LEU B 1 43 ? 106.980 102.910 73.060 1.00 30.92 43 LEU B N 1
ATOM 2054 C CA . LEU B 1 43 ? 108.061 103.236 72.135 1.00 30.92 43 LEU B CA 1
ATOM 2055 C C . LEU B 1 43 ? 108.181 102.195 71.031 1.00 30.92 43 LEU B C 1
ATOM 2056 O O . LEU B 1 43 ? 108.387 102.539 69.862 1.00 30.92 43 LEU B O 1
ATOM 2061 N N . SER B 1 44 ? 108.066 100.914 71.383 1.00 32.87 44 SER B N 1
ATOM 2062 C CA . SER B 1 44 ? 108.134 99.857 70.382 1.00 32.87 44 SER B CA 1
ATOM 2063 C C . SER B 1 44 ? 106.991 99.972 69.387 1.00 32.87 44 SER B C 1
ATOM 2064 O O . SER B 1 44 ? 107.185 99.779 68.182 1.00 32.87 44 SER B O 1
ATOM 2067 N N . SER B 1 45 ? 105.788 100.284 69.873 1.00 34.22 45 SER B N 1
ATOM 2068 C CA . SER B 1 45 ? 104.654 100.461 68.973 1.00 34.22 45 SER B CA 1
ATOM 2069 C C . SER B 1 45 ? 104.882 101.625 68.019 1.00 34.22 45 SER B C 1
ATOM 2070 O O . SER B 1 45 ? 104.571 101.532 66.824 1.00 34.22 45 SER B O 1
ATOM 2073 N N . THR B 1 46 ? 105.433 102.729 68.521 1.00 34.53 46 THR B N 1
ATOM 2074 C CA . THR B 1 46 ? 105.665 103.872 67.645 1.00 34.53 46 THR B CA 1
ATOM 2075 C C . THR B 1 46 ? 106.749 103.566 66.616 1.00 34.53 46 THR B C 1
ATOM 2076 O O . THR B 1 46 ? 106.663 104.001 65.462 1.00 34.53 46 THR B O 1
ATOM 2080 N N . VAL B 1 47 ? 107.774 102.806 67.010 1.00 36.82 47 VAL B N 1
ATOM 2081 C CA . VAL B 1 47 ? 108.807 102.398 66.058 1.00 36.82 47 VAL B CA 1
ATOM 2082 C C . VAL B 1 47 ? 108.220 101.480 64.994 1.00 36.82 47 VAL B C 1
ATOM 2083 O O . VAL B 1 47 ? 108.588 101.555 63.814 1.00 36.82 47 VAL B O 1
ATOM 2087 N N . MET B 1 48 ? 107.312 100.588 65.393 1.00 41.36 48 MET B N 1
ATOM 2088 C CA . MET B 1 48 ? 106.630 99.743 64.419 1.00 41.36 48 MET B CA 1
ATOM 2089 C C . MET B 1 48 ? 105.828 100.582 63.437 1.00 41.36 48 MET B C 1
ATOM 2090 O O . MET B 1 48 ? 105.807 100.295 62.236 1.00 41.36 48 MET B O 1
ATOM 2095 N N . THR B 1 49 ? 105.158 101.624 63.932 1.00 39.21 49 THR B N 1
ATOM 2096 C CA . THR B 1 49 ? 104.450 102.535 63.037 1.00 39.21 49 THR B CA 1
ATOM 2097 C C . THR B 1 49 ? 105.409 103.197 62.056 1.00 39.21 49 THR B C 1
ATOM 2098 O O . THR B 1 49 ? 105.114 103.302 60.859 1.00 39.21 49 THR B O 1
ATOM 2102 N N . VAL B 1 50 ? 106.570 103.637 62.545 1.00 40.69 50 VAL B N 1
ATOM 2103 C CA . VAL B 1 50 ? 107.546 104.296 61.678 1.00 40.69 50 VAL B CA 1
ATOM 2104 C C . VAL B 1 50 ? 108.014 103.347 60.583 1.00 40.69 50 VAL B C 1
ATOM 2105 O O . VAL B 1 50 ? 108.105 103.721 59.407 1.00 40.69 50 VAL B O 1
ATOM 2109 N N . GLU B 1 51 ? 108.330 102.104 60.952 1.00 45.51 51 GLU B N 1
ATOM 2110 C CA . GLU B 1 51 ? 108.845 101.174 59.954 1.00 45.51 51 GLU B CA 1
ATOM 2111 C C . GLU B 1 51 ? 107.754 100.731 58.988 1.00 45.51 51 GLU B C 1
ATOM 2112 O O . GLU B 1 51 ? 108.035 100.501 57.808 1.00 45.51 51 GLU B O 1
ATOM 2118 N N . LYS B 1 52 ? 106.503 100.652 59.449 1.00 44.73 52 LYS B N 1
ATOM 2119 C CA . LYS B 1 52 ? 105.393 100.418 58.532 1.00 44.73 52 LYS B CA 1
ATOM 2120 C C . LYS B 1 52 ? 105.272 101.547 57.520 1.00 44.73 52 LYS B C 1
ATOM 2121 O O . LYS B 1 52 ? 105.029 101.305 56.334 1.00 44.73 52 LYS B O 1
ATOM 2127 N N . LYS B 1 53 ? 105.423 102.792 57.975 1.00 49.24 53 LYS B N 1
ATOM 2128 C CA . LYS B 1 53 ? 105.308 103.922 57.059 1.00 49.24 53 LYS B CA 1
ATOM 2129 C C . LYS B 1 53 ? 106.462 103.961 56.068 1.00 49.24 53 LYS B C 1
ATOM 2130 O O . LYS B 1 53 ? 106.259 104.271 54.889 1.00 49.24 53 LYS B O 1
ATOM 2136 N N . LEU B 1 54 ? 107.677 103.655 56.515 1.00 53.14 54 LEU B N 1
ATOM 2137 C CA . LEU B 1 54 ? 108.805 103.682 55.590 1.00 53.14 54 LEU B CA 1
ATOM 2138 C C . LEU B 1 54 ? 108.897 102.428 54.731 1.00 53.14 54 LEU B C 1
ATOM 2139 O O . LEU B 1 54 ? 109.678 102.413 53.776 1.00 53.14 54 LEU B O 1
ATOM 2144 N N . ALA B 1 55 ? 108.128 101.384 55.038 1.00 57.40 55 ALA B N 1
ATOM 2145 C CA . ALA B 1 55 ? 108.008 100.266 54.113 1.00 57.40 55 ALA B CA 1
ATOM 2146 C C . ALA B 1 55 ? 107.307 100.657 52.820 1.00 57.40 55 ALA B C 1
ATOM 2147 O O . ALA B 1 55 ? 107.539 100.018 51.790 1.00 57.40 55 ALA B O 1
ATOM 2149 N N . PHE B 1 56 ? 106.457 101.682 52.853 1.00 64.03 56 PHE B N 1
ATOM 2150 C CA . PHE B 1 56 ? 105.811 102.196 51.653 1.00 64.03 56 PHE B CA 1
ATOM 2151 C C . PHE B 1 56 ? 106.755 102.990 50.764 1.00 64.03 56 PHE B C 1
ATOM 2152 O O . PHE B 1 56 ? 106.581 102.982 49.542 1.00 64.03 56 PHE B O 1
ATOM 2160 N N . ILE B 1 57 ? 107.741 103.677 51.336 1.00 66.14 57 ILE B N 1
ATOM 2161 C CA . ILE B 1 57 ? 108.725 104.370 50.517 1.00 66.14 57 ILE B CA 1
ATOM 2162 C C . ILE B 1 57 ? 109.581 103.394 49.718 1.00 66.14 57 ILE B C 1
ATOM 2163 O O . ILE B 1 57 ? 110.007 103.723 48.603 1.00 66.14 57 ILE B O 1
ATOM 2168 N N . TYR B 1 58 ? 109.832 102.198 50.243 1.00 70.03 58 TYR B N 1
ATOM 2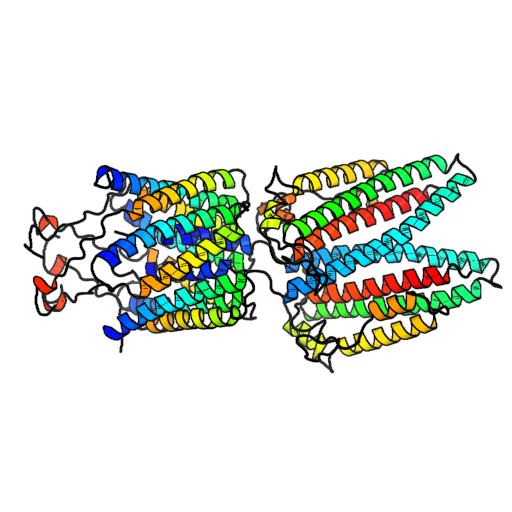169 C CA . TYR B 1 58 ? 110.486 101.155 49.465 1.00 70.03 58 TYR B CA 1
ATOM 2170 C C . TYR B 1 58 ? 109.656 100.714 48.271 1.00 70.03 58 TYR B C 1
ATOM 2171 O O . TYR B 1 58 ? 110.203 100.540 47.176 1.00 70.03 58 TYR B O 1
ATOM 2180 N N . GLN B 1 59 ? 108.346 100.541 48.453 1.00 75.34 59 GLN B N 1
ATOM 2181 C CA . GLN B 1 59 ? 107.474 100.242 47.324 1.00 75.34 59 GLN B CA 1
ATOM 2182 C C . GLN B 1 59 ? 107.478 101.391 46.325 1.00 75.34 59 GLN B C 1
ATOM 2183 O O . GLN B 1 59 ? 107.429 101.174 45.108 1.00 75.34 59 GLN B O 1
ATOM 2189 N N . ALA B 1 60 ? 107.521 102.626 46.829 1.00 78.11 60 ALA B N 1
ATOM 2190 C CA . ALA B 1 60 ? 107.591 103.791 45.954 1.00 78.11 60 ALA B CA 1
ATOM 2191 C C . ALA B 1 60 ? 108.860 103.771 45.114 1.00 78.11 60 ALA B C 1
ATOM 2192 O O . ALA B 1 60 ? 108.821 104.030 43.908 1.00 78.11 60 ALA B O 1
ATOM 2194 N N . PHE B 1 61 ? 110.001 103.466 45.738 1.00 82.14 61 PHE B N 1
ATOM 2195 C CA . PHE B 1 61 ? 111.248 103.355 44.986 1.00 82.14 61 PHE B CA 1
ATOM 2196 C C . PHE B 1 61 ? 111.169 102.236 43.957 1.00 82.14 61 PHE B C 1
ATOM 2197 O O . PHE B 1 61 ? 111.602 102.403 42.809 1.00 82.14 61 PHE B O 1
ATOM 2205 N N . ASP B 1 62 ? 110.611 101.089 44.352 1.00 85.32 62 ASP B N 1
ATOM 2206 C CA . ASP B 1 62 ? 110.482 99.965 43.432 1.00 85.32 62 ASP B CA 1
ATOM 2207 C C . ASP B 1 62 ? 109.673 100.356 42.204 1.00 85.32 62 ASP B C 1
ATOM 2208 O O . ASP B 1 62 ? 110.106 100.138 41.067 1.00 85.32 62 ASP B O 1
ATOM 2213 N N . LEU B 1 63 ? 108.503 100.961 42.416 1.00 86.47 63 LEU B N 1
ATOM 2214 C CA . LEU B 1 63 ? 107.642 101.313 41.292 1.00 86.47 63 LEU B CA 1
ATOM 2215 C C . LEU B 1 63 ? 108.243 102.440 40.463 1.00 86.47 63 LEU B C 1
ATOM 2216 O O . LEU B 1 63 ? 108.090 102.461 39.237 1.00 86.47 63 LEU B O 1
ATOM 2221 N N . ALA B 1 64 ? 108.925 103.389 41.109 1.00 89.01 64 ALA B N 1
ATOM 2222 C CA . ALA B 1 64 ? 109.527 104.493 40.374 1.00 89.01 64 ALA B CA 1
ATOM 2223 C C . ALA B 1 64 ? 110.645 104.010 39.462 1.00 89.01 64 ALA B C 1
ATOM 2224 O O . ALA B 1 64 ? 110.734 104.435 38.306 1.00 89.01 64 ALA B O 1
ATOM 2226 N N . ALA B 1 65 ? 111.506 103.119 39.956 1.00 91.82 65 ALA B N 1
ATOM 2227 C CA . ALA B 1 65 ? 112.623 102.654 39.146 1.00 91.82 65 ALA B CA 1
ATOM 2228 C C . ALA B 1 65 ? 112.293 101.421 38.314 1.00 91.82 65 ALA B C 1
ATO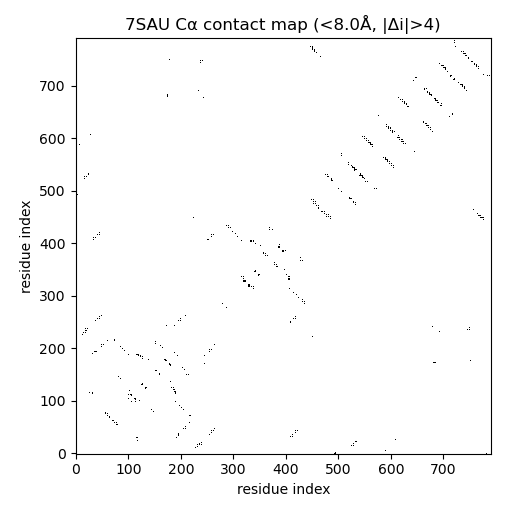M 2229 O O . ALA B 1 65 ? 113.148 100.969 37.545 1.00 91.82 65 ALA B O 1
ATOM 2231 N N . SER B 1 66 ? 111.091 100.864 38.449 1.00 91.45 66 SER B N 1
ATOM 2232 C CA . SER B 1 66 ? 110.669 99.760 37.600 1.00 91.45 66 SER B CA 1
ATOM 2233 C C . SER B 1 66 ? 110.091 100.219 36.269 1.00 91.45 66 SER B C 1
ATOM 2234 O O . SER B 1 66 ? 109.617 99.378 35.497 1.00 91.45 66 SER B O 1
ATOM 2237 N N . GLU B 1 67 ? 110.107 101.520 35.982 1.00 94.03 67 GLU B N 1
ATOM 2238 C CA . GLU B 1 67 ? 109.567 102.024 34.726 1.00 94.03 67 GLU B CA 1
ATOM 2239 C C . GLU B 1 67 ? 110.604 102.846 33.972 1.00 94.03 67 GLU B C 1
ATOM 2240 O O . GLU B 1 67 ? 110.559 102.927 32.740 1.00 94.03 67 GLU B O 1
ATOM 2246 N N . ASN B 1 68 ? 111.538 103.462 34.695 1.00 97.31 68 ASN B N 1
ATOM 2247 C CA . ASN B 1 68 ? 112.597 104.257 34.073 1.00 97.31 68 ASN B CA 1
ATOM 2248 C C . ASN B 1 68 ? 113.853 104.208 34.936 1.00 97.31 68 ASN B C 1
ATOM 2249 O O . ASN B 1 68 ? 114.171 105.158 35.664 1.00 97.31 68 ASN B O 1
ATOM 2254 N N . PRO B 1 69 ? 114.618 103.116 34.850 1.00 97.93 69 PRO B N 1
ATOM 2255 C CA . PRO B 1 69 ? 115.793 102.964 35.723 1.00 97.93 69 PRO B CA 1
ATOM 2256 C C . PRO B 1 69 ? 116.940 103.904 35.394 1.00 97.93 69 PRO B C 1
ATOM 2257 O O . PRO B 1 69 ? 117.903 103.958 36.169 1.00 97.93 69 PRO B O 1
ATOM 2261 N N . GLU B 1 70 ? 116.875 104.640 34.282 1.00 100.35 70 GLU B N 1
ATOM 2262 C CA . GLU B 1 70 ? 117.971 105.529 33.912 1.00 100.35 70 GLU B CA 1
ATOM 2263 C C . GLU B 1 70 ? 118.185 106.643 34.928 1.00 100.35 70 GLU B C 1
ATOM 2264 O O . GLU B 1 70 ? 119.272 107.229 34.967 1.00 100.35 70 GLU B O 1
ATOM 2270 N N . LYS B 1 71 ? 117.180 106.947 35.749 1.00 100.51 71 LYS B N 1
ATOM 2271 C CA . LYS B 1 71 ? 117.290 108.011 36.738 1.00 100.51 71 LYS B CA 1
ATOM 2272 C C . LYS B 1 71 ? 116.879 107.606 38.145 1.00 100.51 71 LYS B C 1
ATOM 2273 O O . LYS B 1 71 ? 117.260 108.301 39.094 1.00 100.51 71 LYS B O 1
ATOM 2279 N N . ALA B 1 72 ? 116.121 106.524 38.320 1.00 99.09 72 ALA B N 1
ATOM 2280 C CA . ALA B 1 72 ? 115.630 106.156 39.643 1.00 99.09 72 ALA B CA 1
ATOM 2281 C C . ALA B 1 72 ? 116.305 104.910 40.207 1.00 99.09 72 ALA B C 1
ATOM 2282 O O . ALA B 1 72 ? 116.357 104.741 41.429 1.00 99.09 72 ALA B O 1
ATOM 2284 N N . GLY B 1 73 ? 116.806 104.022 39.346 1.00 96.69 73 GLY B N 1
ATOM 2285 C CA . GLY B 1 73 ? 117.457 102.818 39.840 1.00 96.69 73 GLY B CA 1
ATOM 2286 C C . GLY B 1 73 ? 118.734 103.109 40.605 1.00 96.69 73 GLY B C 1
ATOM 2287 O O . GLY B 1 73 ? 119.050 102.432 41.590 1.00 96.69 73 GLY B O 1
ATOM 2288 N N . VAL B 1 74 ? 119.494 104.112 40.157 1.00 96.79 74 VAL B N 1
ATOM 2289 C CA . VAL B 1 74 ? 120.713 104.505 40.851 1.00 96.79 74 VAL B CA 1
ATOM 2290 C C . VAL B 1 74 ? 120.413 104.987 42.262 1.00 96.79 74 VAL B C 1
ATOM 2291 O O . VAL B 1 74 ? 121.268 104.883 43.148 1.00 96.79 74 VAL B O 1
ATOM 2295 N N . TRP B 1 75 ? 119.206 105.501 42.502 1.00 95.64 75 TRP B N 1
ATOM 2296 C CA . TRP B 1 75 ? 118.797 105.885 43.844 1.00 95.64 75 TRP B CA 1
ATOM 2297 C C . TRP B 1 75 ? 118.110 104.765 44.613 1.00 95.64 75 TRP B C 1
ATOM 2298 O O . TRP B 1 75 ? 118.173 104.767 45.846 1.00 95.64 75 TRP B O 1
ATOM 2309 N N . ARG B 1 76 ? 117.457 103.814 43.935 1.00 91.78 76 ARG B N 1
ATOM 2310 C CA . ARG B 1 76 ? 116.981 102.637 44.656 1.00 91.78 76 ARG B CA 1
ATOM 2311 C C . ARG B 1 76 ? 118.151 101.860 45.234 1.00 91.78 76 ARG B C 1
ATOM 2312 O O . ARG B 1 76 ? 118.127 101.454 46.401 1.00 91.78 76 ARG B O 1
ATOM 2320 N N . ASP B 1 77 ? 119.191 101.647 44.425 1.00 92.39 77 ASP B N 1
ATOM 2321 C CA . ASP B 1 77 ? 120.364 100.935 44.913 1.00 92.39 77 ASP B CA 1
ATOM 2322 C C . ASP B 1 77 ? 121.023 101.686 46.060 1.00 92.39 77 ASP B C 1
ATOM 2323 O O . ASP B 1 77 ? 121.464 101.068 47.035 1.00 92.39 77 ASP B O 1
ATOM 2328 N N . LYS B 1 78 ? 121.091 103.014 45.964 1.00 90.67 78 LYS B N 1
ATOM 2329 C CA . LYS B 1 78 ? 121.613 103.824 47.055 1.00 90.67 78 LYS B CA 1
ATOM 2330 C C . LYS B 1 78 ? 120.673 103.850 48.254 1.00 90.67 78 LYS B C 1
ATOM 2331 O O . LYS B 1 78 ? 121.088 104.263 49.341 1.00 90.67 78 LYS B O 1
ATOM 2337 N N . ALA B 1 79 ? 119.423 103.417 48.086 1.00 85.56 79 ALA B N 1
ATOM 2338 C CA . ALA B 1 79 ? 118.464 103.405 49.185 1.00 85.56 79 ALA B CA 1
ATOM 2339 C C . ALA B 1 79 ? 118.348 102.039 49.848 1.00 85.56 79 ALA B C 1
ATOM 2340 O O . ALA B 1 79 ? 118.335 101.952 51.079 1.00 85.56 79 ALA B O 1
ATOM 2342 N N . TYR B 1 80 ? 118.255 100.967 49.059 1.00 81.60 80 TYR B N 1
ATOM 2343 C CA . TYR B 1 80 ? 118.159 99.634 49.641 1.00 81.60 80 TYR B CA 1
ATOM 2344 C C . TYR B 1 80 ? 119.419 99.241 50.400 1.00 81.60 80 TYR B C 1
ATOM 2345 O O . TYR B 1 80 ? 119.364 98.338 51.241 1.00 81.60 80 TYR B O 1
ATOM 2354 N N . GLU B 1 81 ? 120.551 99.889 50.121 1.00 83.66 81 GLU B N 1
ATOM 2355 C CA . GLU B 1 81 ? 121.728 99.696 50.960 1.00 83.66 81 GLU B CA 1
ATOM 2356 C C . GLU B 1 81 ? 121.502 100.271 52.351 1.00 83.66 81 GLU B C 1
ATOM 2357 O O . GLU B 1 81 ? 121.948 99.692 53.348 1.00 83.66 81 GLU B O 1
ATOM 2363 N N . VAL B 1 82 ? 120.814 101.412 52.438 1.00 75.03 82 VAL B N 1
ATOM 2364 C CA . VAL B 1 82 ? 120.425 101.950 53.739 1.00 75.03 82 VAL B CA 1
ATOM 2365 C C . VAL B 1 82 ? 119.472 100.993 54.439 1.00 75.03 82 VAL B C 1
ATOM 2366 O O . VAL B 1 82 ? 119.580 100.755 55.648 1.00 75.03 82 VAL B O 1
ATOM 2370 N N . LYS B 1 83 ? 118.523 100.432 53.688 1.00 70.51 83 LYS B N 1
ATOM 2371 C CA . LYS B 1 83 ? 117.549 99.518 54.273 1.00 70.51 83 LYS B CA 1
ATOM 2372 C C . LYS B 1 83 ? 118.231 98.297 54.874 1.00 70.51 83 LYS B C 1
ATOM 2373 O O . LYS B 1 83 ? 117.903 97.877 55.988 1.00 70.51 83 LYS B O 1
ATOM 2379 N N . LYS B 1 84 ? 119.187 97.714 54.148 1.00 68.30 84 LYS B N 1
ATOM 2380 C CA . LYS B 1 84 ? 119.847 96.505 54.631 1.00 68.30 84 LYS B CA 1
ATOM 2381 C C . LYS B 1 84 ? 120.626 96.778 55.911 1.00 68.30 84 LYS B C 1
ATOM 2382 O O . LYS B 1 84 ? 120.532 96.019 56.882 1.00 68.30 84 LYS B O 1
ATOM 2388 N N . GLN B 1 85 ? 121.397 97.867 55.933 1.00 69.14 85 GLN B N 1
ATOM 2389 C CA . GLN B 1 85 ? 122.177 98.198 57.120 1.00 69.14 85 GLN B CA 1
ATOM 2390 C C . GLN B 1 85 ? 121.274 98.503 58.308 1.00 69.14 85 GLN B C 1
ATOM 2391 O O . GLN B 1 85 ? 121.529 98.041 59.428 1.00 69.14 85 GLN B O 1
ATOM 2397 N N . ALA B 1 86 ? 120.213 99.281 58.082 1.00 62.07 86 ALA B N 1
ATOM 2398 C CA . ALA B 1 86 ? 119.304 99.622 59.168 1.00 62.07 86 ALA B CA 1
ATOM 2399 C C . ALA B 1 86 ? 118.617 98.383 59.724 1.00 62.07 86 ALA B C 1
ATOM 2400 O O . ALA B 1 86 ? 118.510 98.223 60.945 1.00 62.07 86 ALA B O 1
ATOM 2402 N N . ASP B 1 87 ? 118.156 97.488 58.848 1.00 61.75 87 ASP B N 1
ATOM 2403 C CA . ASP B 1 87 ? 117.499 96.275 59.317 1.00 61.75 87 ASP B CA 1
ATOM 2404 C C . ASP B 1 87 ? 118.473 95.361 60.046 1.00 61.75 87 ASP B C 1
ATOM 2405 O O . ASP B 1 87 ? 118.107 94.729 61.042 1.00 61.75 87 ASP B O 1
ATOM 2410 N N . GLU B 1 88 ? 119.717 95.275 59.569 1.00 61.74 88 GLU B N 1
ATOM 24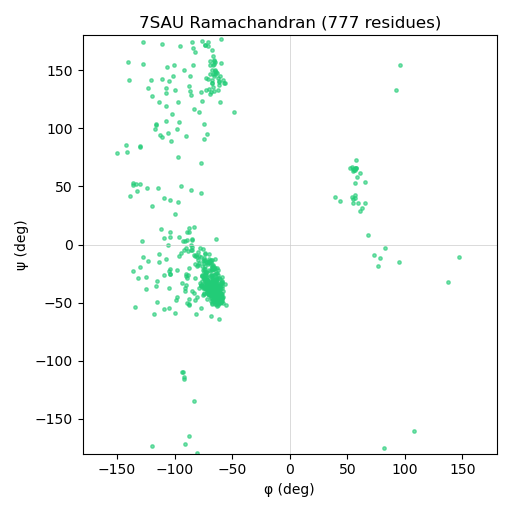11 C CA . GLU B 1 88 ? 120.706 94.448 60.252 1.00 61.74 88 GLU B CA 1
ATOM 2412 C C . GLU B 1 88 ? 121.002 94.981 61.647 1.00 61.74 88 GLU B C 1
ATOM 2413 O O . GLU B 1 88 ? 121.076 94.210 62.610 1.00 61.74 88 GLU B O 1
ATOM 2419 N N . LEU B 1 89 ? 121.164 96.299 61.778 1.00 53.71 89 LEU B N 1
ATOM 2420 C CA . LEU B 1 89 ? 121.408 96.878 63.096 1.00 53.71 89 LEU B CA 1
ATOM 2421 C C . LEU B 1 89 ? 120.202 96.698 64.012 1.00 53.71 89 LEU B C 1
ATOM 2422 O O . LEU B 1 89 ? 120.357 96.405 65.205 1.00 53.71 89 LEU B O 1
ATOM 2427 N N . HIS B 1 90 ? 118.994 96.869 63.473 1.00 50.77 90 HIS B N 1
ATOM 2428 C CA . HIS B 1 90 ? 117.791 96.672 64.273 1.00 50.77 90 HIS B CA 1
ATOM 2429 C C . HIS B 1 90 ? 117.686 95.235 64.764 1.00 50.77 90 HIS B C 1
ATOM 2430 O O . HIS B 1 90 ? 117.338 94.991 65.925 1.00 50.77 90 HIS B O 1
ATOM 2437 N N . ASN B 1 91 ? 117.990 94.267 63.895 1.00 55.28 91 ASN B N 1
ATOM 2438 C CA . ASN B 1 91 ? 117.958 92.866 64.301 1.00 55.28 91 ASN B CA 1
ATOM 2439 C C . ASN B 1 91 ? 119.038 92.563 65.330 1.00 55.28 91 ASN B C 1
ATOM 2440 O O . ASN B 1 91 ? 118.816 91.773 66.253 1.00 55.28 91 ASN B O 1
ATOM 2445 N N . TYR B 1 92 ? 120.213 93.178 65.190 1.00 55.01 92 TYR B N 1
ATOM 2446 C CA . TYR B 1 92 ? 121.257 93.018 66.196 1.00 55.01 92 TYR B CA 1
ATOM 2447 C C . TYR B 1 92 ? 120.783 93.499 67.560 1.00 55.01 92 TYR B C 1
ATOM 2448 O O . TYR B 1 92 ? 120.949 92.809 68.574 1.00 55.01 92 TYR B O 1
ATOM 2457 N N . LEU B 1 93 ? 120.192 94.692 67.605 1.00 46.57 93 LEU B N 1
ATOM 2458 C CA . LEU B 1 93 ? 119.745 95.238 68.882 1.00 46.57 93 LEU B CA 1
ATOM 2459 C C . LEU B 1 93 ? 118.597 94.422 69.463 1.00 46.57 93 LEU B C 1
ATOM 2460 O O . LEU B 1 93 ? 118.516 94.233 70.683 1.00 46.57 93 LEU B O 1
ATOM 2465 N N . GLU B 1 94 ? 117.702 93.921 68.609 1.00 50.08 94 GLU B N 1
ATOM 2466 C CA . GLU B 1 94 ? 116.633 93.056 69.094 1.00 50.08 94 GLU B CA 1
ATOM 2467 C C . GLU B 1 94 ? 117.190 91.757 69.662 1.00 50.08 94 GLU B C 1
ATOM 2468 O O . GLU B 1 94 ? 116.698 91.256 70.680 1.00 50.08 94 GLU B O 1
ATOM 2474 N N . GLY B 1 95 ? 118.214 91.196 69.017 1.00 50.06 95 GLY B N 1
ATOM 2475 C CA . GLY B 1 95 ? 118.856 90.013 69.562 1.00 50.06 95 GLY B CA 1
ATOM 2476 C C . GLY B 1 95 ? 119.523 90.281 70.896 1.00 50.06 95 GLY B C 1
ATOM 2477 O O . GLY B 1 95 ? 119.519 89.429 71.785 1.00 50.06 95 GLY B O 1
ATOM 2478 N N . ILE B 1 96 ? 120.108 91.468 71.052 1.00 49.39 96 ILE B N 1
ATOM 2479 C CA . ILE B 1 96 ? 120.699 91.837 72.335 1.00 49.39 96 ILE B CA 1
ATOM 2480 C C . ILE B 1 96 ? 119.627 91.936 73.414 1.00 49.39 96 ILE B C 1
ATOM 2481 O O . ILE B 1 96 ? 119.822 91.481 74.548 1.00 49.39 96 ILE B O 1
ATOM 2486 N N . LYS B 1 97 ? 118.480 92.533 73.082 1.00 48.09 97 LYS B N 1
ATOM 2487 C CA . LYS B 1 97 ? 117.375 92.588 74.037 1.00 48.09 97 LYS B CA 1
ATOM 2488 C C . LYS B 1 97 ? 116.910 91.190 74.424 1.00 48.09 97 LYS B C 1
ATOM 2489 O O . LYS B 1 97 ? 116.660 90.911 75.604 1.00 48.09 97 LYS B O 1
ATOM 2495 N N . ASN B 1 98 ? 116.783 90.299 73.439 1.00 52.67 98 ASN B N 1
ATOM 2496 C CA . ASN B 1 98 ? 116.361 88.932 73.724 1.00 52.67 98 ASN B CA 1
ATOM 2497 C C . ASN B 1 98 ? 117.377 88.209 74.599 1.00 52.67 98 ASN B C 1
ATOM 2498 O O . ASN B 1 98 ? 117.002 87.453 75.501 1.00 52.67 98 ASN B O 1
ATOM 2503 N N . ASP B 1 99 ? 118.668 88.421 74.339 1.00 55.84 99 ASP B N 1
ATOM 2504 C CA . ASP B 1 99 ? 119.702 87.814 75.170 1.00 55.84 99 ASP B CA 1
ATOM 2505 C C . ASP B 1 99 ? 119.625 88.323 76.601 1.00 55.84 99 ASP B C 1
ATOM 2506 O O . ASP B 1 99 ? 119.762 87.547 77.552 1.00 55.84 99 ASP B O 1
ATOM 2511 N N . LEU B 1 100 ? 119.413 89.629 76.772 1.00 51.22 100 LEU B N 1
ATOM 2512 C CA . LEU B 1 100 ? 119.310 90.194 78.113 1.00 51.22 100 LEU B CA 1
ATOM 2513 C C . LEU B 1 100 ? 118.110 89.634 78.860 1.00 51.22 100 LEU B C 1
ATOM 2514 O O . LEU B 1 100 ? 118.196 89.341 80.057 1.00 51.22 100 LEU B O 1
ATOM 2519 N N . ILE B 1 101 ? 116.977 89.487 78.174 1.00 54.86 101 ILE B N 1
ATOM 2520 C CA . ILE B 1 101 ? 115.803 88.909 78.819 1.00 54.86 101 ILE B CA 1
ATOM 2521 C C . ILE B 1 101 ? 116.044 87.440 79.151 1.00 54.86 101 ILE B C 1
ATOM 2522 O O . ILE B 1 101 ? 115.597 86.944 80.192 1.00 54.86 101 ILE B O 1
ATOM 2527 N N . GLU B 1 102 ? 116.769 86.727 78.287 1.00 59.49 102 GLU B N 1
ATOM 2528 C CA . GLU B 1 102 ? 116.916 85.283 78.452 1.00 59.49 102 GLU B CA 1
ATOM 2529 C C . GLU B 1 102 ? 117.817 84.934 79.632 1.00 59.49 102 GLU B C 1
ATOM 2530 O O . GLU B 1 102 ? 117.521 84.001 80.387 1.00 59.49 102 GLU B O 1
ATOM 2536 N N . ILE B 1 103 ? 118.917 85.664 79.814 1.00 56.76 103 ILE B N 1
ATOM 2537 C CA . ILE B 1 103 ? 119.884 85.320 80.852 1.00 56.76 103 ILE B CA 1
ATOM 2538 C C . ILE B 1 103 ? 119.373 85.774 82.211 1.00 56.76 103 ILE B C 1
ATOM 2539 O O . ILE B 1 103 ? 120.016 85.535 83.238 1.00 56.76 103 ILE B O 1
ATOM 2544 N N . THR B 1 104 ? 118.216 86.433 82.229 1.00 57.61 104 THR B N 1
ATOM 2545 C CA . THR B 1 104 ? 117.655 86.976 83.455 1.00 57.61 104 THR B CA 1
ATOM 2546 C C . THR B 1 104 ? 116.488 86.163 84.002 1.00 57.61 104 THR B C 1
ATOM 2547 O O . THR B 1 104 ? 116.241 86.201 85.211 1.00 57.61 104 THR B O 1
ATOM 2551 N N . GLY B 1 105 ? 115.811 85.385 83.163 1.00 61.09 105 GLY B N 1
ATOM 2552 C CA . GLY B 1 105 ? 114.689 84.591 83.619 1.00 61.09 105 GLY B CA 1
ATOM 2553 C C . GLY B 1 105 ? 113.611 84.417 82.572 1.00 61.09 105 GLY B C 1
ATOM 2554 O O . GLY B 1 105 ? 112.695 83.609 82.743 1.00 61.09 105 GLY B O 1
ATOM 2555 N N . GLY B 1 106 ? 113.710 85.164 81.481 1.00 65.45 106 GLY B N 1
ATOM 2556 C CA . GLY B 1 106 ? 112.783 85.007 80.382 1.00 65.45 106 GLY B CA 1
ATOM 2557 C C . GLY B 1 106 ? 111.477 85.745 80.596 1.00 65.45 106 GLY B C 1
ATOM 2558 O O . GLY B 1 106 ? 111.276 86.478 81.564 1.00 65.45 106 GLY B O 1
ATOM 2559 N N . ILE B 1 107 ? 110.568 85.536 79.652 1.00 72.83 107 ILE B N 1
ATOM 2560 C CA . ILE B 1 107 ? 109.276 86.209 79.662 1.00 72.83 107 ILE B CA 1
ATOM 2561 C C . ILE B 1 107 ? 108.373 85.543 80.690 1.00 72.83 107 ILE B C 1
ATOM 2562 O O . ILE B 1 107 ? 108.244 84.314 80.716 1.00 72.83 107 ILE B O 1
ATOM 2567 N N . ASP B 1 108 ? 107.750 86.354 81.542 1.00 80.58 108 ASP B N 1
ATOM 2568 C CA . ASP B 1 108 ? 106.836 85.825 82.545 1.00 80.58 108 ASP B CA 1
ATOM 2569 C C . ASP B 1 108 ? 105.656 85.132 81.878 1.00 80.58 108 ASP B C 1
ATOM 2570 O O . ASP B 1 108 ? 105.167 85.563 80.830 1.00 80.58 108 ASP B O 1
ATOM 2575 N N . GLU B 1 109 ? 105.202 84.045 82.502 1.00 89.50 109 GLU B N 1
ATOM 2576 C CA . GLU B 1 109 ? 104.168 83.209 81.904 1.00 89.50 109 GLU B CA 1
ATOM 2577 C C . GLU B 1 109 ? 102.844 83.954 81.779 1.00 89.50 109 GLU B C 1
ATOM 2578 O O . GLU B 1 109 ? 102.137 83.806 80.775 1.00 89.50 109 GLU B O 1
ATOM 2584 N N . LYS B 1 110 ? 102.493 84.758 82.780 1.00 89.71 110 LYS B N 1
ATOM 2585 C CA . LYS B 1 110 ? 101.202 85.435 82.811 1.00 89.71 110 LYS B CA 1
ATOM 2586 C C . LYS B 1 110 ? 101.263 86.879 82.334 1.00 89.71 110 LYS B C 1
ATOM 2587 O O . LYS B 1 110 ? 100.440 87.285 81.508 1.00 89.71 110 LYS B O 1
ATOM 2593 N N . THR B 1 111 ? 102.216 87.667 82.827 1.00 82.96 111 THR B N 1
ATOM 2594 C CA . THR B 1 111 ? 102.258 89.092 82.531 1.00 82.96 111 THR B CA 1
ATOM 2595 C C . THR B 1 111 ? 102.887 89.412 81.181 1.00 82.96 111 THR B C 1
ATOM 2596 O O . THR B 1 111 ? 102.822 90.568 80.750 1.00 82.96 111 THR B O 1
ATOM 2600 N N . ASN B 1 112 ? 103.481 88.425 80.507 1.00 78.10 112 ASN B N 1
ATOM 2601 C CA . ASN B 1 112 ? 104.098 88.616 79.192 1.00 78.10 112 ASN B CA 1
ATOM 2602 C C . ASN B 1 112 ? 105.158 89.717 79.251 1.00 78.10 112 ASN B C 1
ATOM 2603 O O . ASN B 1 112 ? 105.242 90.582 78.377 1.00 78.10 112 ASN B O 1
ATOM 2608 N N . ARG B 1 113 ? 105.958 89.697 80.306 1.00 67.17 113 ARG B N 1
ATOM 2609 C CA . ARG B 1 113 ? 107.005 90.677 80.542 1.00 67.17 113 ARG B CA 1
ATOM 2610 C C . ARG B 1 113 ? 108.215 89.957 81.110 1.00 67.17 113 ARG B C 1
ATOM 2611 O O . ARG B 1 113 ? 108.085 88.858 81.659 1.00 67.17 113 ARG B O 1
ATOM 2619 N N . PRO B 1 114 ? 109.409 90.535 80.972 1.00 59.67 114 PRO B N 1
ATOM 2620 C CA . PRO B 1 114 ? 110.599 89.892 81.538 1.00 59.67 114 PRO B CA 1
ATOM 2621 C C . PRO B 1 114 ? 110.443 89.669 83.033 1.00 59.67 114 PRO B C 1
ATOM 2622 O O . PRO B 1 114 ? 109.927 90.522 83.757 1.00 59.67 114 PRO B O 1
ATOM 2626 N N . LYS B 1 115 ? 110.887 88.498 83.490 1.00 60.76 115 LYS B N 1
ATOM 2627 C CA . LYS B 1 115 ? 110.698 88.130 84.888 1.00 60.76 115 LYS B CA 1
ATOM 2628 C C . LYS B 1 115 ? 111.543 89.001 85.807 1.00 60.76 115 LYS B C 1
ATOM 2629 O O . LYS B 1 115 ? 111.045 89.532 86.806 1.00 60.76 115 LYS B O 1
ATOM 2635 N N . GLY B 1 116 ? 112.823 89.161 85.487 1.00 51.40 116 GLY B N 1
ATOM 2636 C CA . GLY B 1 116 ? 113.686 89.987 86.302 1.00 51.40 116 GLY B CA 1
ATOM 2637 C C . GLY B 1 116 ? 113.861 91.381 85.741 1.00 51.40 116 GLY B C 1
ATOM 2638 O O . GLY B 1 116 ? 114.667 91.592 84.833 1.00 51.40 116 GLY B O 1
ATOM 2639 N N . LEU B 1 117 ? 113.114 92.342 86.275 1.00 45.42 117 LEU B N 1
ATOM 2640 C CA . LEU B 1 117 ? 113.215 93.724 85.833 1.00 45.42 117 LEU B CA 1
ATOM 2641 C C . LEU B 1 117 ? 114.167 94.553 86.683 1.00 45.42 117 LEU B C 1
ATOM 2642 O O . LEU B 1 117 ? 114.448 95.701 86.330 1.00 45.42 117 LEU B O 1
ATOM 2647 N N . ASP B 1 118 ? 114.672 94.005 87.784 1.00 51.27 118 ASP B N 1
ATOM 2648 C CA . ASP B 1 118 ? 115.662 94.666 88.628 1.00 51.27 118 ASP B CA 1
ATOM 2649 C C . ASP B 1 118 ? 116.823 93.725 88.896 1.00 51.27 118 ASP B C 1
ATOM 2650 O O . ASP B 1 118 ? 117.221 93.486 90.037 1.00 51.27 118 ASP B O 1
ATOM 2655 N N . ASN B 1 119 ? 117.384 93.170 87.826 1.00 53.81 119 ASN B N 1
ATOM 2656 C CA . ASN B 1 119 ? 118.388 92.125 87.950 1.00 53.81 119 ASN B CA 1
ATOM 2657 C C . ASN B 1 119 ? 119.686 92.704 87.403 1.00 53.81 119 ASN B C 1
ATOM 2658 O O . ASN B 1 119 ? 120.335 92.117 86.535 1.00 53.81 119 ASN B O 1
ATOM 2663 N N . ARG B 1 120 ? 120.028 93.900 87.856 1.00 51.10 120 ARG B N 1
ATOM 2664 C CA . ARG B 1 120 ? 121.170 94.666 87.373 1.00 51.10 120 ARG B CA 1
ATOM 2665 C C . ARG B 1 120 ? 122.517 94.009 87.643 1.00 51.10 120 ARG B C 1
ATOM 2666 O O . ARG B 1 120 ? 123.518 94.671 87.360 1.00 51.10 120 ARG B O 1
ATOM 2674 N N . GLU B 1 121 ? 122.631 92.792 88.178 1.00 59.94 121 GLU B N 1
ATOM 2675 C CA . GLU B 1 121 ? 123.931 92.131 88.247 1.00 59.94 121 GLU B CA 1
ATOM 2676 C C . GLU B 1 121 ? 124.283 91.478 86.915 1.00 59.94 121 GLU B C 1
ATOM 2677 O O . GLU B 1 121 ? 125.298 91.812 86.290 1.00 59.94 121 GLU B O 1
ATOM 2683 N N . LYS B 1 122 ? 123.445 90.539 86.468 1.00 57.69 122 LYS B N 1
ATOM 2684 C CA . LYS B 1 122 ? 123.683 89.874 85.192 1.00 57.69 122 LYS B CA 1
ATOM 2685 C C . LYS B 1 122 ? 123.675 90.875 84.047 1.00 57.69 122 LYS B C 1
ATOM 2686 O O . LYS B 1 122 ? 124.470 90.762 83.108 1.00 57.69 122 LYS B O 1
ATOM 2692 N N . VAL B 1 123 ? 122.781 91.860 84.106 1.00 55.48 123 VAL B N 1
ATOM 2693 C CA . VAL B 1 123 ? 122.740 92.891 83.075 1.00 55.48 123 VAL B CA 1
ATOM 2694 C C . VAL B 1 123 ? 124.072 93.626 83.012 1.00 55.48 123 VAL B C 1
ATOM 2695 O O . VAL B 1 123 ? 124.637 93.835 81.932 1.00 55.48 123 VAL B O 1
ATOM 2699 N N . ALA B 1 124 ? 124.602 94.010 84.173 1.00 60.32 124 ALA B N 1
ATOM 2700 C CA . ALA B 1 124 ? 125.855 94.755 84.204 1.00 60.32 124 ALA B CA 1
ATOM 2701 C C . ALA B 1 124 ? 127.020 93.915 83.702 1.00 60.32 124 ALA B C 1
ATOM 2702 O O . ALA B 1 124 ? 127.875 94.415 82.963 1.00 60.32 124 ALA B O 1
ATOM 2704 N N . ASN B 1 125 ? 127.081 92.637 84.088 1.00 64.77 125 ASN B N 1
ATOM 2705 C CA . ASN B 1 125 ? 128.215 91.827 83.651 1.00 64.77 125 ASN B CA 1
ATOM 2706 C C . ASN B 1 125 ? 128.131 91.518 82.160 1.00 64.77 125 ASN B C 1
ATOM 2707 O O . ASN B 1 125 ? 129.157 91.474 81.472 1.00 64.77 125 ASN B O 1
ATOM 2712 N N . TYR B 1 126 ? 126.919 91.301 81.643 1.00 61.16 126 TYR B N 1
ATOM 2713 C CA . TYR B 1 126 ? 126.745 91.079 80.213 1.00 61.16 126 TYR B CA 1
ATOM 2714 C C . TYR B 1 126 ? 127.109 92.321 79.411 1.00 61.16 126 TYR B C 1
ATOM 2715 O O . TYR B 1 126 ? 127.776 92.224 78.376 1.00 61.16 126 TYR B O 1
ATOM 2724 N N . LEU B 1 127 ? 126.680 93.499 79.868 1.00 61.45 127 LEU B N 1
ATOM 2725 C CA . LEU B 1 127 ? 126.904 94.714 79.096 1.00 61.45 127 LEU B CA 1
ATOM 2726 C C . LEU B 1 127 ? 128.330 95.236 79.208 1.00 61.45 127 LEU B C 1
ATOM 2727 O O . LEU B 1 127 ? 128.840 95.818 78.246 1.00 61.45 127 LEU B O 1
ATOM 2732 N N . LEU B 1 128 ? 128.988 95.058 80.357 1.00 67.61 128 LEU B N 1
ATOM 2733 C CA . LEU B 1 128 ? 130.251 95.740 80.606 1.00 67.61 128 LEU B CA 1
ATOM 2734 C C . LEU B 1 128 ? 131.405 94.846 81.040 1.00 67.61 128 LEU B C 1
ATOM 2735 O O . LEU B 1 128 ? 132.542 95.328 81.070 1.00 67.61 128 LEU B O 1
ATOM 2740 N N . VAL B 1 129 ? 131.168 93.580 81.374 1.00 71.75 129 VAL B N 1
ATOM 2741 C CA . VAL B 1 129 ? 132.222 92.762 81.966 1.00 71.75 129 VAL B CA 1
ATOM 2742 C C . VAL B 1 129 ? 132.558 91.563 81.089 1.00 71.75 129 VAL B C 1
ATOM 2743 O O . VAL B 1 129 ? 133.704 91.406 80.654 1.00 71.75 129 VAL B O 1
ATOM 2747 N N . ASN B 1 130 ? 131.570 90.710 80.831 1.00 76.03 130 ASN B N 1
ATOM 2748 C CA . ASN B 1 130 ? 131.822 89.447 80.149 1.00 76.03 130 ASN B CA 1
ATOM 2749 C C . ASN B 1 130 ? 132.398 89.684 78.760 1.00 76.03 130 ASN B C 1
ATOM 2750 O O . ASN B 1 130 ? 131.783 90.361 77.930 1.00 76.03 130 ASN B O 1
ATOM 2755 N N . GLU B 1 131 ? 133.584 89.120 78.516 1.00 79.37 131 GLU B N 1
ATOM 2756 C CA . GLU B 1 131 ? 134.279 89.241 77.232 1.00 79.37 131 GLU B CA 1
ATOM 2757 C C . GLU B 1 131 ? 134.470 90.703 76.840 1.00 79.37 131 GLU B C 1
ATOM 2758 O O . GLU B 1 131 ? 134.408 91.068 75.664 1.00 79.37 131 GLU B O 1
ATOM 2764 N N . GLY B 1 132 ? 134.708 91.549 77.838 1.00 77.09 132 GLY B N 1
ATOM 2765 C CA . GLY B 1 132 ? 134.857 92.969 77.613 1.00 77.09 132 GLY B CA 1
ATOM 2766 C C . GLY B 1 132 ? 133.560 93.738 77.515 1.00 77.09 132 GLY B C 1
ATOM 2767 O O . GLY B 1 132 ? 133.597 94.967 77.377 1.00 77.09 132 GLY B O 1
ATOM 2768 N N . GLY B 1 133 ? 132.417 93.062 77.580 1.00 72.55 133 GLY B N 1
ATOM 2769 C CA . GLY B 1 133 ? 131.138 93.736 77.514 1.00 72.55 133 GLY B CA 1
ATOM 2770 C C . GLY B 1 133 ? 130.571 93.828 76.114 1.00 72.55 133 GLY B C 1
ATOM 2771 O O . GLY B 1 133 ? 131.279 94.195 75.172 1.00 72.55 133 GLY B O 1
ATOM 2772 N N . LYS B 1 134 ? 129.286 93.499 75.968 1.00 65.49 134 LYS B N 1
ATOM 2773 C CA . LYS B 1 134 ? 128.628 93.595 74.671 1.00 65.49 134 LYS B CA 1
ATOM 2774 C C . LYS B 1 134 ? 128.407 95.039 74.242 1.00 65.49 134 LYS B C 1
ATOM 2775 O O . LYS B 1 134 ? 128.170 95.291 73.057 1.00 65.49 134 LYS B O 1
ATOM 2781 N N . ALA B 1 135 ? 128.493 95.992 75.171 1.00 65.92 135 ALA B N 1
ATOM 2782 C CA . ALA B 1 135 ? 128.243 97.387 74.828 1.00 65.92 135 ALA B CA 1
ATOM 2783 C C . ALA B 1 135 ? 129.317 97.953 73.908 1.00 65.92 135 ALA B C 1
ATOM 2784 O O . ALA B 1 135 ? 129.034 98.856 73.111 1.00 65.92 135 ALA B O 1
ATOM 2786 N N . ARG B 1 136 ? 130.551 97.454 74.006 1.00 70.36 136 ARG B N 1
ATOM 2787 C CA . ARG B 1 136 ? 131.593 97.899 73.085 1.00 70.36 136 ARG B CA 1
ATOM 2788 C C . ARG B 1 136 ? 131.257 97.512 71.652 1.00 70.36 136 ARG B C 1
ATOM 2789 O O . ARG B 1 136 ? 131.456 98.303 70.723 1.00 70.36 136 ARG B O 1
ATOM 2797 N N . GLU B 1 137 ? 130.740 96.300 71.451 1.00 67.71 137 GLU B N 1
ATOM 2798 C CA . GLU B 1 137 ? 130.275 95.918 70.123 1.00 67.71 137 GLU B CA 1
ATOM 2799 C C . GLU B 1 137 ? 129.114 96.799 69.681 1.00 67.71 137 GLU B C 1
ATOM 2800 O O . GLU B 1 137 ? 129.001 97.146 68.497 1.00 67.71 137 GLU B O 1
ATOM 2806 N N . ILE B 1 138 ? 128.245 97.179 70.622 1.00 65.36 138 ILE B N 1
ATOM 2807 C CA . ILE B 1 138 ? 127.128 98.060 70.295 1.00 65.36 138 ILE B CA 1
ATOM 2808 C C . ILE B 1 138 ? 127.640 99.386 69.754 1.00 65.36 138 ILE B C 1
ATOM 2809 O O . ILE B 1 138 ? 127.186 99.862 68.709 1.00 65.36 138 ILE B O 1
ATOM 2814 N N . ARG B 1 139 ? 128.595 100.006 70.454 1.00 70.39 139 ARG B N 1
ATOM 2815 C CA . ARG B 1 139 ? 129.084 101.298 69.983 1.00 70.39 139 ARG B CA 1
ATOM 2816 C C . ARG B 1 139 ? 129.878 101.147 68.693 1.00 70.39 139 ARG B C 1
ATOM 2817 O O . ARG B 1 139 ? 129.858 102.041 67.843 1.00 70.39 139 ARG B O 1
ATOM 2825 N N . ALA B 1 140 ? 130.586 100.027 68.528 1.00 67.18 140 ALA B N 1
ATOM 2826 C CA . ALA B 1 140 ? 131.319 99.804 67.287 1.00 67.18 140 ALA B CA 1
ATOM 2827 C C . ALA B 1 140 ? 130.369 99.757 66.097 1.00 67.18 140 ALA B C 1
ATOM 2828 O O . ALA B 1 140 ? 130.603 100.408 65.070 1.00 67.18 140 ALA B O 1
ATOM 2830 N N . ARG B 1 141 ? 129.271 99.012 66.228 1.00 64.91 141 ARG B N 1
ATOM 2831 C CA . ARG B 1 141 ? 128.327 98.931 65.120 1.00 64.91 141 ARG B CA 1
ATOM 2832 C C . ARG B 1 141 ? 127.544 100.227 64.950 1.00 64.91 141 ARG B C 1
ATOM 2833 O O . ARG B 1 141 ? 127.180 100.581 63.825 1.00 64.91 141 ARG B O 1
ATOM 2841 N N . LEU B 1 142 ? 127.300 100.960 66.039 1.00 65.62 142 LEU B N 1
ATOM 2842 C CA . LEU B 1 142 ? 126.674 102.272 65.914 1.00 65.62 142 LEU B CA 1
ATOM 2843 C C . LEU B 1 142 ? 127.558 103.230 65.129 1.00 65.62 142 LEU B C 1
ATOM 2844 O O . LEU B 1 142 ? 127.074 103.962 64.259 1.00 65.62 142 LEU B O 1
ATOM 2849 N N . GLU B 1 143 ? 128.860 103.237 65.420 1.00 73.03 143 GLU B N 1
ATOM 2850 C CA . GLU B 1 143 ? 129.786 104.087 64.680 1.00 73.03 143 GLU B CA 1
ATOM 2851 C C . GLU B 1 143 ? 129.878 103.663 63.221 1.00 73.03 143 GLU B C 1
ATOM 2852 O O . GLU B 1 143 ? 129.937 104.510 62.321 1.00 73.03 143 GLU B O 1
ATOM 2858 N N . GLN B 1 144 ? 129.897 102.352 62.967 1.00 72.40 144 GLN B N 1
ATOM 2859 C CA . GLN B 1 144 ? 129.924 101.869 61.591 1.00 72.40 144 GLN B CA 1
ATOM 2860 C C . GLN B 1 144 ? 128.689 102.330 60.826 1.00 72.40 144 GLN B C 1
ATOM 2861 O O . GLN B 1 144 ? 128.788 102.814 59.691 1.00 72.40 144 GLN B O 1
ATOM 2867 N N . PHE B 1 145 ? 127.513 102.200 61.444 1.00 69.57 145 PHE B N 1
ATOM 2868 C CA . PHE B 1 145 ? 126.277 102.642 60.808 1.00 69.57 145 PHE B CA 1
ATOM 2869 C C . PHE B 1 145 ? 126.288 104.144 60.569 1.00 69.57 145 PHE B C 1
ATOM 2870 O O . PHE B 1 145 ? 125.857 104.615 59.511 1.00 69.57 145 PHE B O 1
ATOM 2878 N N . ARG B 1 146 ? 126.771 104.914 61.545 1.00 75.59 146 ARG B N 1
ATOM 2879 C CA . ARG B 1 146 ? 126.823 106.363 61.390 1.00 75.59 146 ARG B CA 1
ATOM 2880 C C . ARG B 1 146 ? 127.722 106.763 60.230 1.00 75.59 146 ARG B C 1
ATOM 2881 O O . ARG B 1 146 ? 127.363 107.633 59.429 1.00 75.59 146 ARG B O 1
ATOM 2889 N N . ASP B 1 147 ? 128.891 106.131 60.112 1.00 78.56 147 ASP B N 1
ATOM 2890 C CA . ASP B 1 147 ? 129.794 106.460 59.014 1.00 78.56 147 ASP B CA 1
ATOM 2891 C C . ASP B 1 147 ? 129.205 106.058 57.666 1.00 78.56 147 ASP B C 1
ATOM 2892 O O . ASP B 1 147 ? 129.296 106.815 56.688 1.00 78.56 147 ASP B O 1
ATOM 2897 N N . ASN B 1 148 ? 128.594 104.873 57.592 1.00 79.24 148 ASN B N 1
ATOM 2898 C CA . ASN B 1 148 ? 127.987 104.447 56.336 1.00 79.24 148 ASN B CA 1
ATOM 2899 C C . ASN B 1 148 ? 126.852 105.378 55.926 1.00 79.24 148 ASN B C 1
ATOM 2900 O O . ASN B 1 148 ? 126.694 105.696 54.742 1.00 79.24 148 ASN B O 1
ATOM 2905 N N . MET B 1 149 ? 126.048 105.826 56.892 1.00 80.40 149 MET B N 1
ATOM 2906 C CA . MET B 1 149 ? 124.979 106.765 56.579 1.00 80.40 149 MET B CA 1
ATOM 2907 C C . MET B 1 149 ? 125.526 108.126 56.175 1.00 80.40 149 MET B C 1
ATOM 2908 O O . MET B 1 149 ? 124.942 108.795 55.316 1.00 80.40 149 MET B O 1
ATOM 2913 N N . LYS B 1 150 ? 126.635 108.556 56.781 1.00 81.56 150 LYS B N 1
ATOM 2914 C CA . LYS B 1 150 ? 127.269 109.799 56.354 1.00 81.56 150 LYS B CA 1
ATOM 2915 C C . LYS B 1 150 ? 127.739 109.703 54.910 1.00 81.56 150 LYS B C 1
ATOM 2916 O O . LYS B 1 150 ? 127.640 110.673 54.150 1.00 81.56 150 LYS B O 1
ATOM 2922 N N . GLN B 1 151 ? 128.263 108.545 54.514 1.00 85.07 151 GLN B N 1
ATOM 2923 C CA . GLN B 1 151 ? 128.712 108.398 53.134 1.00 85.07 151 GLN B CA 1
ATOM 2924 C C . GLN B 1 151 ? 127.580 108.038 52.172 1.00 85.07 151 GLN B C 1
ATOM 2925 O O . GLN B 1 151 ? 127.795 108.072 50.956 1.00 85.07 151 GLN B O 1
ATOM 2931 N N . TYR B 1 152 ? 126.384 107.726 52.676 1.00 87.16 152 TYR B N 1
ATOM 2932 C CA . TYR B 1 152 ? 125.177 107.646 51.854 1.00 87.16 152 TYR B CA 1
ATOM 2933 C C . TYR B 1 152 ? 124.381 108.943 51.793 1.00 87.16 152 TYR B C 1
ATOM 2934 O O . TYR B 1 152 ? 123.312 108.960 51.175 1.00 87.16 152 TYR B O 1
ATOM 2943 N N . VAL B 1 153 ? 124.853 110.022 52.408 1.00 91.66 153 VAL B N 1
ATOM 2944 C CA . VAL B 1 153 ? 124.226 111.332 52.263 1.00 91.66 153 VAL B CA 1
ATOM 2945 C C . VAL B 1 153 ? 125.238 112.248 51.579 1.00 91.66 153 VAL B C 1
ATOM 2946 O O . VAL B 1 153 ? 126.213 112.706 52.188 1.00 91.66 153 VAL B O 1
ATOM 2950 N N . ASP B 1 154 ? 125.030 112.486 50.288 1.00 96.70 154 ASP B N 1
ATOM 2951 C CA . ASP B 1 154 ? 125.927 113.329 49.498 1.00 96.70 154 ASP B CA 1
ATOM 2952 C C . ASP B 1 154 ? 125.430 114.770 49.433 1.00 96.70 154 ASP B C 1
ATOM 2953 O O . ASP B 1 154 ? 125.319 115.363 48.362 1.00 96.70 154 ASP B O 1
ATOM 2958 N N . GLU B 1 155 ? 125.123 115.345 50.594 1.00 94.60 155 GLU B N 1
ATOM 2959 C CA . GLU B 1 155 ? 124.690 116.738 50.654 1.00 94.60 155 GLU B CA 1
ATOM 2960 C C . GLU B 1 155 ? 125.330 117.547 51.771 1.00 94.60 155 GLU B C 1
ATOM 2961 O O . GLU B 1 155 ? 125.385 118.775 51.649 1.00 94.60 155 GLU B O 1
ATOM 2967 N N . GLU B 1 156 ? 125.822 116.919 52.841 1.00 93.92 156 GLU B N 1
ATOM 2968 C CA . GLU B 1 156 ? 126.428 117.626 53.971 1.00 93.92 156 GLU B CA 1
ATOM 2969 C C . GLU B 1 156 ? 125.483 118.686 54.534 1.00 93.92 156 GLU B C 1
ATOM 2970 O O . GLU B 1 156 ? 125.894 119.794 54.888 1.00 93.92 156 GLU B O 1
ATOM 2976 N N . ALA B 1 157 ? 124.203 118.341 54.616 1.00 88.84 157 ALA B N 1
ATOM 2977 C CA . ALA B 1 157 ? 123.182 119.231 55.149 1.00 88.84 157 ALA B CA 1
ATOM 2978 C C . ALA B 1 157 ? 123.099 119.050 56.666 1.00 88.84 157 ALA B C 1
ATOM 2979 O O . ALA B 1 157 ? 123.996 118.474 57.286 1.00 88.84 157 ALA B O 1
ATOM 2981 N N . ALA B 1 158 ? 122.023 119.548 57.278 1.00 86.52 158 ALA B N 1
ATOM 2982 C CA . ALA B 1 158 ? 121.809 119.377 58.709 1.00 86.52 158 ALA B CA 1
ATOM 2983 C C . ALA B 1 158 ? 121.613 117.920 59.105 1.00 86.52 158 ALA B C 1
ATOM 2984 O O . ALA B 1 158 ? 121.645 117.615 60.302 1.00 86.52 158 ALA B O 1
ATOM 2986 N N . LEU B 1 159 ? 121.397 117.025 58.137 1.00 83.00 159 LEU B N 1
ATOM 2987 C CA . LEU B 1 159 ? 121.337 115.599 58.438 1.00 83.00 159 LEU B CA 1
ATOM 2988 C C . LEU B 1 159 ? 122.608 115.120 59.127 1.00 83.00 159 LEU B C 1
ATOM 2989 O O . LEU B 1 159 ? 122.553 114.219 59.971 1.00 83.00 159 LEU B O 1
ATOM 2994 N N . ILE B 1 160 ? 123.756 115.705 58.779 1.00 84.29 160 ILE B N 1
ATOM 2995 C CA . ILE B 1 160 ? 125.010 115.340 59.433 1.00 84.29 160 ILE B CA 1
ATOM 2996 C C . ILE B 1 160 ? 124.938 115.641 60.923 1.00 84.29 160 ILE B C 1
ATOM 2997 O O . ILE B 1 160 ? 125.397 114.848 61.754 1.00 84.29 160 ILE B O 1
ATOM 3002 N N . ASN B 1 161 ? 124.369 116.792 61.286 1.00 83.76 161 ASN B N 1
ATOM 3003 C CA . ASN B 1 161 ? 124.179 117.104 62.698 1.00 83.76 161 ASN B CA 1
ATOM 3004 C C . ASN B 1 161 ? 123.256 116.090 63.361 1.00 83.76 161 ASN B C 1
ATOM 3005 O O . ASN B 1 161 ? 123.500 115.664 64.496 1.00 83.76 161 ASN B O 1
ATOM 3010 N N . MET B 1 162 ? 122.191 115.693 62.663 1.00 78.94 162 MET B N 1
ATOM 3011 C CA . MET B 1 162 ? 121.294 114.665 63.179 1.00 78.94 162 MET B CA 1
ATOM 3012 C C . MET B 1 162 ? 122.034 113.355 63.418 1.00 78.94 162 MET B C 1
ATOM 3013 O O . MET B 1 162 ? 121.906 112.741 64.483 1.00 78.94 162 MET B O 1
ATOM 3018 N N . LEU B 1 163 ? 122.820 112.914 62.433 1.00 78.90 163 LEU B N 1
ATOM 3019 C CA . LEU B 1 163 ? 123.540 111.652 62.566 1.00 78.90 163 LEU B CA 1
ATOM 3020 C C . LEU B 1 163 ? 124.556 111.708 63.699 1.00 78.90 163 LEU B C 1
ATOM 3021 O O . LEU B 1 163 ? 124.691 110.749 64.466 1.00 78.90 163 LEU B O 1
ATOM 3026 N N . GLU B 1 164 ? 125.279 112.822 63.820 1.00 83.75 164 GLU B N 1
ATOM 3027 C CA . GLU B 1 164 ? 126.254 112.953 64.897 1.00 83.75 164 GLU B CA 1
ATOM 3028 C C . GLU B 1 164 ? 125.581 113.059 66.258 1.00 83.75 164 GLU B C 1
ATOM 3029 O O . GLU B 1 164 ? 126.178 112.680 67.272 1.00 83.75 164 GLU B O 1
ATOM 3035 N N . ALA B 1 165 ? 124.350 113.566 66.307 1.00 77.77 165 ALA B N 1
ATOM 3036 C CA . ALA B 1 165 ? 123.647 113.742 67.571 1.00 77.77 165 ALA B CA 1
ATOM 3037 C C . ALA B 1 165 ? 122.980 112.456 68.044 1.00 77.77 165 ALA B C 1
ATOM 3038 O O . ALA B 1 165 ? 123.110 112.084 69.214 1.00 77.77 165 ALA B O 1
ATOM 3040 N N . LEU B 1 166 ? 122.255 111.775 67.153 1.00 70.58 166 LEU B N 1
ATOM 3041 C CA . LEU B 1 166 ? 121.573 110.546 67.544 1.00 70.58 166 LEU B CA 1
ATOM 3042 C C . LEU B 1 166 ? 122.566 109.466 67.948 1.00 70.58 166 LEU B C 1
ATOM 3043 O O . LEU B 1 166 ? 122.368 108.773 68.953 1.00 70.58 166 LEU B O 1
ATOM 3048 N N . PHE B 1 167 ? 123.643 109.315 67.183 1.00 72.60 167 PHE B N 1
ATOM 3049 C CA . PHE B 1 167 ? 124.641 108.273 67.409 1.00 72.60 167 PHE B CA 1
ATOM 3050 C C . PHE B 1 167 ? 125.903 108.832 68.047 1.00 72.60 167 PHE B C 1
ATOM 3051 O O . PHE B 1 167 ? 127.018 108.419 67.717 1.00 72.60 167 PHE B O 1
ATOM 3059 N N . ASN B 1 168 ? 125.748 109.778 68.970 1.00 81.41 168 ASN B N 1
ATOM 3060 C CA . ASN B 1 168 ? 126.885 110.405 69.626 1.00 81.41 168 ASN B CA 1
ATOM 3061 C C . ASN B 1 168 ? 127.549 109.434 70.592 1.00 81.41 168 ASN B C 1
ATOM 3062 O O . ASN B 1 168 ? 127.125 109.305 71.744 1.00 81.41 168 ASN B O 1
ATOM 3067 N N . THR B 1 169 ? 128.589 108.748 70.129 1.00 81.14 169 THR B N 1
ATOM 3068 C CA . THR B 1 169 ? 129.350 107.826 70.959 1.00 81.14 169 THR B CA 1
ATOM 3069 C C . THR B 1 169 ? 130.507 108.504 71.679 1.00 81.14 169 THR B C 1
ATOM 3070 O O . THR B 1 169 ? 131.275 107.824 72.366 1.00 81.14 169 THR B O 1
ATOM 3074 N N . GLU B 1 170 ? 130.647 109.819 71.537 1.00 86.79 170 GLU B N 1
ATOM 3075 C CA . GLU B 1 170 ? 131.742 110.545 72.158 1.00 86.79 170 GLU B CA 1
ATOM 3076 C C . GLU B 1 170 ? 131.619 110.516 73.679 1.00 86.79 170 GLU B C 1
ATOM 3077 O O . GLU B 1 170 ? 130.541 110.304 74.241 1.00 86.79 170 GLU B O 1
ATOM 3083 N N . LYS B 1 171 ? 132.753 110.726 74.342 1.00 91.43 171 LYS B N 1
ATOM 3084 C CA . LYS B 1 171 ? 132.784 110.753 75.797 1.00 91.43 171 LYS B CA 1
ATOM 3085 C C . LYS B 1 171 ? 131.909 111.878 76.334 1.00 91.43 171 LYS B C 1
ATOM 3086 O O . LYS B 1 171 ? 131.868 112.977 75.775 1.00 91.43 171 LYS B O 1
ATOM 3092 N N . LYS B 1 172 ? 131.206 111.595 77.426 1.00 92.57 172 LYS B N 1
ATOM 3093 C CA . LYS B 1 172 ? 130.407 112.587 78.131 1.00 92.57 172 LYS B CA 1
ATOM 3094 C C . LYS B 1 172 ? 130.937 112.718 79.549 1.00 92.57 172 LYS B C 1
ATOM 3095 O O . LYS B 1 172 ? 131.088 111.716 80.255 1.00 92.57 172 LYS B O 1
ATOM 3101 N N . LYS B 1 173 ? 131.216 113.950 79.962 1.00 95.34 173 LYS B N 1
ATOM 3102 C CA . LYS B 1 173 ? 131.862 114.223 81.238 1.00 95.34 173 LYS B CA 1
ATOM 3103 C C . LYS B 1 173 ? 130.815 114.562 82.290 1.00 95.34 173 LYS B C 1
ATOM 3104 O O . LYS B 1 173 ? 130.031 115.500 82.114 1.00 95.34 173 LYS B O 1
ATOM 3110 N N . VAL B 1 174 ? 130.808 113.800 83.379 1.00 94.87 174 VAL B N 1
ATOM 3111 C CA . VAL B 1 174 ? 129.950 114.066 84.527 1.00 94.87 174 VAL B CA 1
ATOM 3112 C C . VAL B 1 174 ? 130.850 114.435 85.701 1.00 94.87 174 VAL B C 1
ATOM 3113 O O . VAL B 1 174 ? 131.755 113.674 86.064 1.00 94.87 174 VAL B O 1
ATOM 3117 N N . GLY B 1 175 ? 130.624 115.616 86.266 1.00 94.96 175 GLY B N 1
ATOM 3118 C CA . GLY B 1 175 ? 131.484 116.108 87.332 1.00 94.96 175 GLY B CA 1
ATOM 3119 C C . GLY B 1 175 ? 132.935 116.237 86.921 1.00 94.96 175 GLY B C 1
ATOM 3120 O O . GLY B 1 175 ? 133.833 115.988 87.735 1.00 94.96 175 GLY B O 1
ATOM 3121 N N . ASP B 1 176 ? 133.183 116.627 85.668 1.00 97.17 176 ASP B N 1
ATOM 3122 C CA . ASP B 1 176 ? 134.534 116.714 85.108 1.00 97.17 176 ASP B CA 1
ATOM 3123 C C . ASP B 1 176 ? 135.280 115.387 85.252 1.00 97.17 176 ASP B C 1
ATOM 3124 O O . ASP B 1 176 ? 136.479 115.352 85.535 1.00 97.17 176 ASP B O 1
ATOM 3129 N N . VAL B 1 177 ? 134.562 114.284 85.056 1.00 96.23 177 VAL B N 1
ATOM 3130 C CA . VAL B 1 177 ? 135.129 112.942 85.113 1.00 96.23 177 VAL B CA 1
ATOM 3131 C C . VAL B 1 177 ? 134.840 112.247 83.791 1.00 96.23 177 VAL B C 1
ATOM 3132 O O . VAL B 1 177 ? 133.721 112.321 83.272 1.00 96.23 177 VAL B O 1
ATOM 3136 N N . MET B 1 178 ? 135.853 111.581 83.244 1.00 97.31 178 MET B N 1
ATOM 3137 C CA . MET B 1 178 ? 135.733 110.920 81.953 1.00 97.31 178 MET B CA 1
ATOM 3138 C C . MET B 1 178 ? 135.158 109.519 82.123 1.00 97.31 178 MET B C 1
ATOM 3139 O O . MET B 1 178 ? 135.620 108.742 82.966 1.00 97.31 178 MET B O 1
ATOM 3144 N N . ILE B 1 179 ? 134.119 109.219 81.348 1.00 90.53 179 ILE B N 1
ATOM 3145 C CA . ILE B 1 179 ? 133.525 107.890 81.284 1.00 90.53 179 ILE B CA 1
ATOM 3146 C C . ILE B 1 179 ? 133.187 107.595 79.831 1.00 90.53 179 ILE B C 1
ATOM 3147 O O . ILE B 1 179 ? 132.748 108.483 79.092 1.00 90.53 179 ILE B O 1
ATOM 3152 N N . GLU B 1 180 ? 133.400 106.349 79.419 1.00 82.75 180 GLU B N 1
ATOM 3153 C CA . GLU B 1 180 ? 133.104 105.958 78.052 1.00 82.75 180 GLU B CA 1
ATOM 3154 C C . GLU B 1 180 ? 131.597 105.995 77.800 1.00 82.75 180 GLU B C 1
ATOM 3155 O O . GLU B 1 180 ? 130.782 106.092 78.722 1.00 82.75 180 GLU B O 1
ATOM 3161 N N . TRP B 1 181 ? 131.230 105.916 76.520 1.00 73.60 181 TRP B N 1
ATOM 3162 C CA . TRP B 1 181 ? 129.817 105.905 76.156 1.00 73.60 181 TRP B CA 1
ATOM 3163 C C . TRP B 1 181 ? 129.115 104.678 76.717 1.00 73.60 181 TRP B C 1
ATOM 3164 O O . TRP B 1 181 ? 127.951 104.753 77.125 1.00 73.60 181 TRP B O 1
ATOM 3175 N N . GLU B 1 182 ? 129.802 103.534 76.742 1.00 72.93 182 GLU B N 1
ATOM 3176 C CA . GLU B 1 182 ? 129.177 102.317 77.240 1.00 72.93 182 GLU B CA 1
ATOM 3177 C C . GLU B 1 182 ? 128.960 102.354 78.745 1.00 72.93 182 GLU B C 1
ATOM 3178 O O . GLU B 1 182 ? 128.105 101.624 79.252 1.00 72.93 182 GLU B O 1
ATOM 3184 N N . ASN B 1 183 ? 129.713 103.181 79.466 1.00 71.09 183 ASN B N 1
ATOM 3185 C CA . ASN B 1 183 ? 129.536 103.315 80.905 1.00 71.09 183 ASN B CA 1
ATOM 3186 C C . ASN B 1 183 ? 128.538 104.399 81.276 1.00 71.09 183 ASN B C 1
ATOM 3187 O O . ASN B 1 183 ? 127.938 104.328 82.354 1.00 71.09 183 ASN B O 1
ATOM 3192 N N . ALA B 1 184 ? 128.345 105.390 80.414 1.00 71.07 184 ALA B N 1
ATOM 3193 C CA . ALA B 1 184 ? 127.370 106.444 80.635 1.00 71.07 184 ALA B CA 1
ATOM 3194 C C . ALA B 1 184 ? 125.989 106.078 80.119 1.00 71.07 184 ALA B C 1
ATOM 3195 O O . ALA B 1 184 ? 125.115 106.948 80.056 1.00 71.07 184 ALA B O 1
ATOM 3197 N N . THR B 1 185 ? 125.772 104.820 79.741 1.00 61.56 185 THR B N 1
ATOM 3198 C CA . THR B 1 185 ? 124.498 104.427 79.158 1.00 61.56 185 THR B CA 1
ATOM 3199 C C . THR B 1 185 ? 123.935 103.168 79.807 1.00 61.56 185 THR B C 1
ATOM 3200 O O . THR B 1 185 ? 122.715 102.994 79.867 1.00 61.56 185 THR B O 1
ATOM 3204 N N . PHE B 1 186 ? 124.800 102.293 80.318 1.00 55.84 186 PHE B N 1
ATOM 3205 C CA . PHE B 1 186 ? 124.348 100.999 80.807 1.00 55.84 186 PHE B CA 1
ATOM 3206 C C . PHE B 1 186 ? 124.805 100.658 82.218 1.00 55.84 186 PHE B C 1
ATOM 3207 O O . PHE B 1 186 ? 124.505 99.558 82.692 1.00 55.84 186 PHE B O 1
ATOM 3215 N N . GLU B 1 187 ? 125.510 101.551 82.904 1.00 58.05 187 GLU B N 1
ATOM 3216 C CA . GLU B 1 187 ? 126.048 101.243 84.221 1.00 58.05 187 GLU B CA 1
ATOM 3217 C C . GLU B 1 187 ? 125.028 101.543 85.310 1.00 58.05 187 GLU B C 1
ATOM 3218 O O . GLU B 1 187 ? 124.353 102.577 85.282 1.00 58.05 187 GLU B O 1
ATOM 3224 N N . HIS B 1 188 ? 124.923 100.623 86.270 1.00 54.86 188 HIS B N 1
ATOM 3225 C CA . HIS B 1 188 ? 124.053 100.766 87.438 1.00 54.86 188 HIS B CA 1
ATOM 3226 C C . HIS B 1 188 ? 122.584 100.897 87.051 1.00 54.86 188 HIS B C 1
ATOM 3227 O O . HIS B 1 188 ? 121.798 101.523 87.763 1.00 54.86 188 HIS B O 1
ATOM 3234 N N . PHE B 1 189 ? 122.202 100.304 85.930 1.00 44.49 189 PHE B N 1
ATOM 3235 C CA . PHE B 1 189 ? 120.818 100.305 85.503 1.00 44.49 189 PHE B CA 1
ATOM 3236 C C . PHE B 1 189 ? 120.238 98.904 85.597 1.00 44.49 189 PHE B C 1
ATOM 3237 O O . PHE B 1 189 ? 120.934 97.927 85.305 1.00 44.49 189 PHE B O 1
ATOM 3245 N N . PRO B 1 190 ? 118.983 98.767 86.000 1.00 42.08 190 PRO B N 1
ATOM 3246 C CA . PRO B 1 190 ? 118.341 97.454 85.991 1.00 42.08 190 PRO B CA 1
ATOM 3247 C C . PRO B 1 190 ? 117.959 97.056 84.572 1.00 42.08 190 PRO B C 1
ATOM 3248 O O . PRO B 1 190 ? 118.109 97.818 83.619 1.00 42.08 190 PRO B O 1
ATOM 3252 N N . LEU B 1 191 ? 117.461 95.828 84.445 1.00 42.28 191 LEU B N 1
ATOM 3253 C CA . LEU B 1 191 ? 116.989 95.369 83.146 1.00 42.28 191 LEU B CA 1
ATOM 3254 C C . LEU B 1 191 ? 115.792 96.178 82.670 1.00 42.28 191 LEU B C 1
ATOM 3255 O O . LEU B 1 191 ? 115.595 96.338 81.461 1.00 42.28 191 LEU B O 1
ATOM 3260 N N . ALA B 1 192 ? 114.990 96.704 83.596 1.00 38.21 192 ALA B N 1
ATOM 3261 C CA . ALA B 1 192 ? 113.813 97.472 83.216 1.00 38.21 192 ALA B CA 1
ATOM 3262 C C . ALA B 1 192 ? 114.162 98.784 82.535 1.00 38.21 192 ALA B C 1
ATOM 3263 O O . ALA B 1 192 ? 113.310 99.348 81.845 1.00 38.21 192 ALA B O 1
ATOM 3265 N N . ALA B 1 193 ? 115.376 99.292 82.725 1.00 36.16 193 ALA B N 1
ATOM 3266 C CA . ALA B 1 193 ? 115.788 100.541 82.101 1.00 36.16 193 ALA B CA 1
ATOM 3267 C C . ALA B 1 193 ? 116.713 100.340 80.915 1.00 36.16 193 ALA B C 1
ATOM 3268 O O . ALA B 1 193 ? 116.762 101.200 80.033 1.00 36.16 193 ALA B O 1
ATOM 3270 N N . VAL B 1 194 ? 117.449 99.229 80.876 1.00 38.95 194 VAL B N 1
ATOM 3271 C CA . VAL B 1 194 ? 118.364 98.979 79.769 1.00 38.95 194 VAL B CA 1
ATOM 3272 C C . VAL B 1 194 ? 117.592 98.666 78.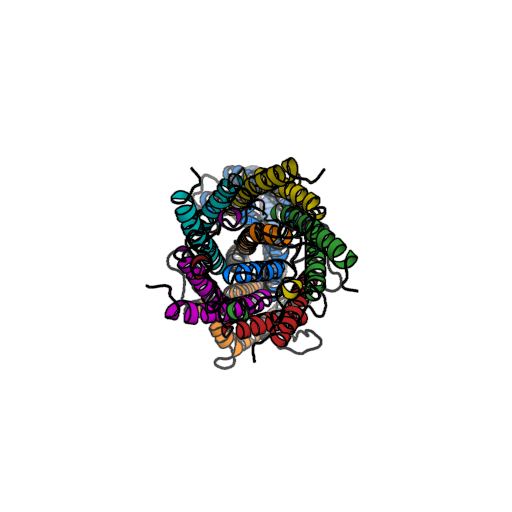494 1.00 38.95 194 VAL B C 1
ATOM 3273 O O . VAL B 1 194 ? 117.933 99.155 77.412 1.00 38.95 194 VAL B O 1
ATOM 3277 N N . ILE B 1 195 ? 116.542 97.846 78.599 1.00 36.18 195 ILE B N 1
ATOM 3278 C CA . ILE B 1 195 ? 115.741 97.514 77.418 1.00 36.18 195 ILE B CA 1
ATOM 3279 C C . ILE B 1 195 ? 115.143 98.756 76.775 1.00 36.18 195 ILE B C 1
ATOM 3280 O O . ILE B 1 195 ? 115.186 98.867 75.542 1.00 36.18 195 ILE B O 1
ATOM 3285 N N . PRO B 1 196 ? 114.564 99.710 77.512 1.00 34.75 196 PRO B N 1
ATOM 3286 C CA . PRO B 1 196 ? 114.166 100.967 76.869 1.00 34.75 196 PRO B CA 1
ATOM 3287 C C . PRO B 1 196 ? 115.312 101.704 76.206 1.00 34.75 196 PRO B C 1
ATOM 3288 O O . PRO B 1 196 ? 115.085 102.378 75.201 1.00 34.75 196 PRO B O 1
ATOM 3292 N N . PHE B 1 197 ? 116.540 101.597 76.718 1.00 37.97 197 PHE B N 1
ATOM 3293 C CA . PHE B 1 197 ? 117.663 102.265 76.063 1.00 37.97 197 PHE B CA 1
ATOM 3294 C C . PHE B 1 197 ? 117.990 101.621 74.721 1.00 37.97 197 PHE B C 1
ATOM 3295 O O . PHE B 1 197 ? 118.240 102.321 73.734 1.00 37.97 197 PHE B O 1
ATOM 3303 N N . ILE B 1 198 ? 117.991 100.289 74.662 1.00 36.70 198 ILE B N 1
ATOM 3304 C CA . ILE B 1 198 ? 118.241 99.611 73.396 1.00 36.70 198 ILE B CA 1
ATOM 3305 C C . ILE B 1 198 ? 117.102 99.872 72.419 1.00 36.70 198 ILE B C 1
ATOM 3306 O O . ILE B 1 198 ? 117.324 100.041 71.214 1.00 36.70 198 ILE B O 1
ATOM 3311 N N . THR B 1 199 ? 115.866 99.923 72.917 1.00 34.28 199 THR B N 1
ATOM 3312 C CA . THR B 1 199 ? 114.747 100.274 72.050 1.00 34.28 199 THR B CA 1
ATOM 3313 C C . THR B 1 199 ? 114.836 101.718 71.579 1.00 34.28 199 THR B C 1
ATOM 3314 O O . THR B 1 199 ? 114.408 102.032 70.468 1.00 34.28 199 THR B O 1
ATOM 3318 N N . GLY B 1 200 ? 115.390 102.607 72.400 1.00 36.74 200 GLY B N 1
ATOM 3319 C CA . GLY B 1 200 ? 115.636 103.964 71.948 1.00 36.74 200 GLY B CA 1
ATOM 3320 C C . GLY B 1 200 ? 116.702 104.031 70.876 1.00 36.74 200 GLY B C 1
ATOM 3321 O O . GLY B 1 200 ? 116.616 104.842 69.955 1.00 36.74 200 GLY B O 1
ATOM 3322 N N . ILE B 1 201 ? 117.729 103.188 70.986 1.00 38.61 201 ILE B N 1
ATOM 3323 C CA . ILE B 1 201 ? 118.729 103.106 69.922 1.00 38.61 201 ILE B CA 1
ATOM 3324 C C . ILE B 1 201 ? 118.094 102.585 68.639 1.00 38.61 201 ILE B C 1
ATOM 3325 O O . ILE B 1 201 ? 118.398 103.060 67.539 1.00 38.61 201 ILE B O 1
ATOM 3330 N N . GLN B 1 202 ? 117.200 101.602 68.758 1.00 39.97 202 GLN B N 1
ATOM 3331 C CA . GLN B 1 202 ? 116.460 101.119 67.594 1.00 39.97 202 GLN B CA 1
ATOM 3332 C C . GLN B 1 202 ? 115.586 102.215 66.995 1.00 39.97 202 GLN B C 1
ATOM 3333 O O . GLN B 1 202 ? 115.476 102.336 65.770 1.00 39.97 202 GLN B O 1
ATOM 3339 N N . ALA B 1 203 ? 114.939 103.008 67.848 1.00 40.69 203 ALA B N 1
ATOM 3340 C CA . ALA B 1 203 ? 114.148 104.137 67.376 1.00 40.69 203 ALA B CA 1
ATOM 3341 C C . ALA B 1 203 ? 115.019 105.157 66.662 1.00 40.69 203 ALA B C 1
ATOM 3342 O O . ALA B 1 203 ? 114.611 105.728 65.649 1.00 40.69 203 ALA B O 1
ATOM 3344 N N . ASN B 1 204 ? 116.215 105.415 67.190 1.00 46.23 204 ASN B N 1
ATOM 3345 C CA . ASN B 1 204 ? 117.146 106.322 66.527 1.00 46.23 204 ASN B CA 1
ATOM 3346 C C . ASN B 1 204 ? 117.560 105.780 65.169 1.00 46.23 204 ASN B C 1
ATOM 3347 O O . ASN B 1 204 ? 117.667 106.535 64.198 1.00 46.23 204 ASN B O 1
ATOM 3352 N N . VAL B 1 205 ? 117.805 104.473 65.085 1.00 47.17 205 VAL B N 1
ATOM 3353 C CA . VAL B 1 205 ? 118.151 103.856 63.808 1.00 47.17 205 VAL B CA 1
ATOM 3354 C C . VAL B 1 205 ? 117.012 104.024 62.814 1.00 47.17 205 VAL B C 1
ATOM 3355 O O . VAL B 1 205 ? 117.232 104.373 61.649 1.00 47.17 205 VAL B O 1
ATOM 3359 N N . ARG B 1 206 ? 115.777 103.786 63.258 1.00 49.82 206 ARG B N 1
ATOM 3360 C CA . ARG B 1 206 ? 114.629 103.920 62.365 1.00 49.82 206 ARG B CA 1
ATOM 3361 C C . ARG B 1 206 ? 114.415 105.366 61.938 1.00 49.82 206 ARG B C 1
ATOM 3362 O O . ARG B 1 206 ? 114.097 105.630 60.775 1.00 49.82 206 ARG B O 1
ATOM 3370 N N . ASN B 1 207 ? 114.573 106.317 62.860 1.00 46.81 207 ASN B N 1
ATOM 3371 C CA . ASN B 1 207 ? 114.421 107.726 62.510 1.00 46.81 207 ASN B CA 1
ATOM 3372 C C . ASN B 1 207 ? 115.499 108.171 61.533 1.00 46.81 207 ASN B C 1
ATOM 3373 O O . ASN B 1 207 ? 115.216 108.916 60.585 1.00 46.81 207 ASN B O 1
ATOM 3378 N N . ALA B 1 208 ? 116.742 107.739 61.755 1.00 55.66 208 ALA B N 1
ATOM 3379 C CA . ALA B 1 208 ? 117.816 108.063 60.826 1.00 55.66 208 ALA B CA 1
ATOM 3380 C C . ALA B 1 208 ? 117.551 107.462 59.456 1.00 55.66 208 ALA B C 1
ATOM 3381 O O . ALA B 1 208 ? 117.713 108.135 58.436 1.00 55.66 208 ALA B O 1
ATOM 3383 N N . GLU B 1 209 ? 117.118 106.204 59.410 1.00 59.63 209 GLU B N 1
ATOM 3384 C CA . GLU B 1 209 ? 116.783 105.596 58.129 1.00 59.63 209 GLU B CA 1
ATOM 3385 C C . GLU B 1 209 ? 115.664 106.364 57.440 1.00 59.63 209 GLU B C 1
ATOM 3386 O O . GLU B 1 209 ? 115.737 106.637 56.237 1.00 59.63 209 GLU B O 1
ATOM 3392 N N . ALA B 1 210 ? 114.641 106.758 58.198 1.00 58.60 210 ALA B N 1
ATOM 3393 C CA . ALA B 1 210 ? 113.504 107.462 57.619 1.00 58.60 210 ALA B CA 1
ATOM 3394 C C . ALA B 1 210 ? 113.923 108.800 57.024 1.00 58.60 210 ALA B C 1
ATOM 3395 O O . ALA B 1 210 ? 113.600 109.102 55.870 1.00 58.60 210 ALA B O 1
ATOM 3397 N N . ASP B 1 211 ? 114.652 109.616 57.788 1.00 64.22 211 ASP B N 1
ATOM 3398 C CA . ASP B 1 211 ? 114.963 110.948 57.283 1.00 64.22 211 ASP B CA 1
ATOM 3399 C C . ASP B 1 211 ? 116.205 110.982 56.399 1.00 64.22 211 ASP B C 1
ATOM 3400 O O . ASP B 1 211 ? 116.519 112.042 55.849 1.00 64.22 211 ASP B O 1
ATOM 3405 N N . ILE B 1 212 ? 116.917 109.864 56.247 1.00 68.72 212 ILE B N 1
ATOM 3406 C CA . ILE B 1 212 ? 117.897 109.764 55.172 1.00 68.72 212 ILE B CA 1
ATOM 3407 C C . ILE B 1 212 ? 117.229 109.326 53.881 1.00 68.72 212 ILE B C 1
ATOM 3408 O O . ILE B 1 212 ? 117.557 109.827 52.802 1.00 68.72 212 ILE B O 1
ATOM 3413 N N . ILE B 1 213 ? 116.278 108.396 53.962 1.00 71.72 213 ILE B N 1
ATOM 3414 C CA . ILE B 1 213 ? 115.557 107.982 52.766 1.00 71.72 213 ILE B CA 1
ATOM 3415 C C . ILE B 1 213 ? 114.696 109.123 52.240 1.00 71.72 213 ILE B C 1
ATOM 3416 O O . ILE B 1 213 ? 114.550 109.299 51.025 1.00 71.72 213 ILE B O 1
ATOM 3421 N N . SER B 1 214 ? 114.122 109.922 53.143 1.00 76.38 214 SER B N 1
ATOM 3422 C CA . SER B 1 214 ? 113.321 111.064 52.717 1.00 76.38 214 SER B CA 1
ATOM 3423 C C . SER B 1 214 ? 114.150 112.041 51.895 1.00 76.38 214 SER B C 1
ATOM 3424 O O . SER B 1 214 ? 113.705 112.508 50.840 1.00 76.38 214 SER B O 1
ATOM 3427 N N . HIS B 1 215 ? 115.358 112.363 52.362 1.00 84.02 215 HIS B N 1
ATOM 3428 C CA . HIS B 1 215 ? 116.243 113.211 51.572 1.00 84.02 215 HIS B CA 1
ATOM 3429 C C . HIS B 1 215 ? 116.659 112.513 50.286 1.00 84.02 215 HIS B C 1
ATOM 3430 O O . HIS B 1 215 ? 116.725 113.140 49.223 1.00 84.02 215 HIS B O 1
ATOM 3437 N N . LEU B 1 216 ? 116.934 111.216 50.361 1.00 84.21 216 LEU B N 1
ATOM 3438 C CA . LEU B 1 216 ? 117.316 110.426 49.202 1.00 84.21 216 LEU B CA 1
ATOM 3439 C C . LEU B 1 216 ? 116.142 110.139 48.278 1.00 84.21 216 LEU B C 1
ATOM 3440 O O . LEU B 1 216 ? 116.347 109.587 47.192 1.00 84.21 216 LEU B O 1
ATOM 3445 N N . GLN B 1 217 ? 114.922 110.488 48.682 1.00 84.82 217 GLN B N 1
ATOM 3446 C CA . GLN B 1 217 ? 113.761 110.339 47.816 1.00 84.82 217 GLN B CA 1
ATOM 3447 C C . GLN B 1 217 ? 113.505 111.588 46.983 1.00 84.82 217 GLN B C 1
ATOM 3448 O O . GLN B 1 217 ? 113.077 111.484 45.829 1.00 84.82 217 GLN B O 1
ATOM 3454 N N . ARG B 1 218 ? 113.764 112.770 47.539 1.00 88.29 218 ARG B N 1
ATOM 3455 C CA . ARG B 1 218 ? 113.565 114.012 46.807 1.00 88.29 218 ARG B CA 1
ATOM 3456 C C . ARG B 1 218 ? 114.739 114.368 45.902 1.00 88.29 218 ARG B C 1
ATOM 3457 O O . ARG B 1 218 ? 114.834 115.517 45.454 1.00 88.29 218 ARG B O 1
ATOM 3465 N N . ASN B 1 219 ? 115.632 113.419 45.626 1.00 92.59 219 ASN B N 1
ATOM 3466 C CA . ASN B 1 219 ? 116.647 113.576 44.593 1.00 92.59 219 ASN B CA 1
ATOM 3467 C C . ASN B 1 219 ? 116.381 112.687 43.386 1.00 92.59 219 ASN B C 1
ATOM 3468 O O . ASN B 1 219 ? 117.207 112.636 42.469 1.00 92.59 219 ASN B O 1
ATOM 3473 N N . ILE B 1 220 ? 115.252 111.987 43.362 1.00 95.08 220 ILE B N 1
ATOM 3474 C CA . ILE B 1 220 ? 114.905 111.140 42.231 1.00 95.08 220 ILE B CA 1
ATOM 3475 C C . ILE B 1 220 ? 114.060 111.930 41.241 1.00 95.08 220 ILE B C 1
ATOM 3476 O O . ILE B 1 220 ? 113.838 113.128 41.418 1.00 95.08 220 ILE B O 1
ATOM 3481 N N . VAL C 2 6 ? 119.634 126.408 130.592 1.00 74.07 6 VAL C N 1
ATOM 3482 C CA . VAL C 2 6 ? 119.078 126.024 131.882 1.00 74.07 6 VAL C CA 1
ATOM 3483 C C . VAL C 2 6 ? 118.146 124.828 131.709 1.00 74.07 6 VAL C C 1
ATOM 3484 O O . VAL C 2 6 ? 117.586 124.619 130.634 1.00 74.07 6 VAL C O 1
ATOM 3488 N N . ASN C 2 7 ? 117.995 124.038 132.769 1.00 69.67 7 ASN C N 1
ATOM 3489 C CA . ASN C 2 7 ? 117.119 122.872 132.786 1.00 69.67 7 ASN C CA 1
ATOM 3490 C C . ASN C 2 7 ? 116.257 122.881 134.040 1.00 69.67 7 ASN C C 1
ATOM 3491 O O . ASN C 2 7 ? 116.098 121.871 134.728 1.00 69.67 7 ASN C O 1
ATOM 3496 N N . GLY C 2 8 ? 115.681 124.039 134.349 1.00 71.87 8 GLY C N 1
ATOM 3497 C CA . GLY C 2 8 ? 114.900 124.187 135.560 1.00 71.87 8 GLY C CA 1
ATOM 3498 C C . GLY C 2 8 ? 113.422 123.918 135.370 1.00 71.87 8 GLY C C 1
ATOM 3499 O O . GLY C 2 8 ? 113.024 122.793 135.057 1.00 71.87 8 GLY C O 1
ATOM 3500 N N . LYS C 2 9 ? 112.599 124.945 135.560 1.00 68.38 9 LYS C N 1
ATOM 3501 C CA . LYS C 2 9 ? 111.151 124.821 135.454 1.00 68.38 9 LYS C CA 1
ATOM 3502 C C . LYS C 2 9 ? 110.583 125.424 134.182 1.00 68.38 9 LYS C C 1
ATOM 3503 O O . LYS C 2 9 ? 109.637 124.874 133.617 1.00 68.38 9 LYS C O 1
ATOM 3509 N N . LYS C 2 10 ? 111.130 126.544 133.713 1.00 61.98 10 LYS C N 1
ATOM 3510 C CA . LYS C 2 10 ? 110.643 127.133 132.475 1.00 61.98 10 LYS C CA 1
ATOM 3511 C C . LYS C 2 10 ? 111.139 126.396 131.240 1.00 61.98 10 LYS C C 1
ATOM 3512 O O . LYS C 2 10 ? 110.650 126.672 130.139 1.00 61.98 10 LYS C O 1
ATOM 3518 N N . PHE C 2 11 ? 112.099 125.482 131.388 1.00 56.76 11 PHE C N 1
ATOM 3519 C CA . PHE C 2 11 ? 112.453 124.613 130.272 1.00 56.76 11 PHE C CA 1
ATOM 3520 C C . PHE C 2 11 ? 111.397 123.537 130.062 1.00 56.76 11 PHE C C 1
ATOM 3521 O O . PHE C 2 11 ? 111.009 123.255 128.923 1.00 56.76 11 PHE C O 1
ATOM 3529 N N . LYS C 2 12 ? 110.916 122.929 131.148 1.00 53.01 12 LYS C N 1
ATOM 3530 C CA . LYS C 2 12 ? 109.893 121.898 131.023 1.00 53.01 12 LYS C CA 1
ATOM 3531 C C . LYS C 2 12 ? 108.594 122.474 130.476 1.00 53.01 12 LYS C C 1
ATOM 3532 O O . LYS C 2 12 ? 107.902 121.819 129.690 1.00 53.01 12 LYS C O 1
ATOM 3538 N N . ASN C 2 13 ? 108.244 123.692 130.888 1.00 50.60 13 ASN C N 1
ATOM 3539 C CA . ASN C 2 13 ? 107.061 124.347 130.341 1.00 50.60 13 ASN C CA 1
ATOM 3540 C C . ASN C 2 13 ? 107.215 124.578 128.843 1.00 50.60 13 ASN C C 1
ATOM 3541 O O . ASN C 2 13 ? 106.319 124.253 128.051 1.00 50.60 13 ASN C O 1
ATOM 3546 N N . PHE C 2 14 ? 108.359 125.131 128.436 1.00 44.80 14 PHE C N 1
ATOM 3547 C CA . PHE C 2 14 ? 108.624 125.319 127.016 1.00 44.80 14 PHE C CA 1
ATOM 3548 C C . PHE C 2 14 ? 108.676 123.984 126.293 1.00 44.80 14 PHE C C 1
ATOM 3549 O O . PHE C 2 14 ? 108.257 123.881 125.138 1.00 44.80 14 PHE C O 1
ATOM 3557 N N . LEU C 2 15 ? 109.195 122.950 126.954 1.00 43.05 15 LEU C N 1
ATOM 3558 C CA . LEU C 2 15 ? 109.250 121.636 126.325 1.00 43.05 15 LEU C CA 1
ATOM 3559 C C . LEU C 2 15 ? 107.850 121.098 126.060 1.00 43.05 15 LEU C C 1
ATOM 3560 O O . LEU C 2 15 ? 107.592 120.522 124.999 1.00 43.05 15 LEU C O 1
ATOM 3565 N N . ALA C 2 16 ? 106.931 121.281 127.010 1.00 39.11 16 ALA C N 1
ATOM 3566 C CA . ALA C 2 16 ? 105.555 120.844 126.799 1.00 39.11 16 ALA C CA 1
ATOM 3567 C C . ALA C 2 16 ? 104.887 121.631 125.678 1.00 39.11 16 ALA C C 1
ATOM 3568 O O . ALA C 2 16 ? 104.189 121.050 124.833 1.00 39.11 16 ALA C O 1
ATOM 3570 N N . LYS C 2 17 ? 105.085 122.953 125.655 1.00 39.73 17 LYS C N 1
ATOM 3571 C CA . LYS C 2 17 ? 104.529 123.747 124.562 1.00 39.73 17 LYS C CA 1
ATOM 3572 C C . LYS C 2 17 ? 105.070 123.274 123.221 1.00 39.73 17 LYS C C 1
ATOM 3573 O O . LYS C 2 17 ? 104.316 123.132 122.251 1.00 39.73 17 LYS C O 1
ATOM 3579 N N . LEU C 2 18 ? 106.379 123.030 123.152 1.00 35.14 18 LEU C N 1
ATOM 3580 C CA . LEU C 2 18 ? 106.996 122.580 121.913 1.00 35.14 18 LEU C CA 1
ATOM 3581 C C . LEU C 2 18 ? 106.447 121.231 121.483 1.00 35.14 18 LEU C C 1
ATOM 3582 O O . LEU C 2 18 ? 106.141 121.030 120.307 1.00 35.14 18 LEU C O 1
ATOM 3587 N N . TYR C 2 19 ? 106.297 120.299 122.424 1.00 34.97 19 TYR C N 1
ATOM 3588 C CA . TYR C 2 19 ? 105.756 118.986 122.089 1.00 34.97 19 TYR C CA 1
ATOM 3589 C C . TYR C 2 19 ? 104.353 119.100 121.512 1.00 34.97 19 TYR C C 1
ATOM 3590 O O . TYR C 2 19 ? 104.060 118.536 120.452 1.00 34.97 19 TYR C O 1
ATOM 3599 N N . GLY C 2 20 ? 103.471 119.840 122.188 1.00 32.73 20 GLY C N 1
ATOM 3600 C CA . GLY C 2 20 ? 102.099 119.945 121.707 1.00 32.73 20 GLY C CA 1
ATOM 3601 C C . GLY C 2 20 ? 101.993 120.644 120.363 1.00 32.73 20 GLY C C 1
ATOM 3602 O O . GLY C 2 20 ? 101.317 120.165 119.443 1.00 32.73 20 GLY C O 1
ATOM 3603 N N . PHE C 2 21 ? 102.673 121.784 120.223 1.00 33.61 21 PHE C N 1
ATOM 3604 C CA . PHE C 2 21 ? 102.593 122.530 118.974 1.00 33.61 21 PHE C CA 1
ATOM 3605 C C . PHE C 2 21 ? 103.241 121.765 117.829 1.00 33.61 21 PHE C C 1
ATOM 3606 O O . PHE C 2 21 ? 102.740 121.791 116.700 1.00 33.61 21 PHE C O 1
ATOM 3614 N N . GLY C 2 22 ? 104.352 121.077 118.092 1.00 31.45 22 GLY C N 1
ATOM 3615 C CA . GLY C 2 22 ? 104.965 120.269 117.058 1.00 31.45 22 GLY C CA 1
ATOM 3616 C C . GLY C 2 22 ? 104.101 119.095 116.655 1.00 31.45 22 GLY C C 1
ATOM 3617 O O . GLY C 2 22 ? 104.064 118.717 115.482 1.00 31.45 22 GLY C O 1
ATOM 3618 N N . ALA C 2 23 ? 103.391 118.504 117.616 1.00 29.22 23 ALA C N 1
ATOM 3619 C CA . ALA C 2 23 ? 102.427 117.469 117.276 1.00 29.22 23 ALA C CA 1
ATOM 3620 C C . ALA C 2 23 ? 101.375 118.008 116.319 1.00 29.22 23 ALA C C 1
ATOM 3621 O O . ALA C 2 23 ? 101.072 117.384 115.298 1.00 29.22 23 ALA C O 1
ATOM 3623 N N . SER C 2 24 ? 100.828 119.188 116.620 1.00 28.44 24 SER C N 1
ATOM 3624 C CA . SER C 2 24 ? 99.822 119.770 115.731 1.00 28.44 24 SER C CA 1
ATOM 3625 C C . SER C 2 24 ? 100.395 120.056 114.347 1.00 28.44 24 SER C C 1
ATOM 3626 O O . SER C 2 24 ? 99.740 119.799 113.327 1.00 28.44 24 SER C O 1
ATOM 3629 N N . ILE C 2 25 ? 101.611 120.599 114.291 1.00 28.51 25 ILE C N 1
ATOM 3630 C CA . ILE C 2 25 ? 102.229 120.903 113.003 1.00 28.51 25 ILE C CA 1
ATOM 3631 C C . ILE C 2 25 ? 102.424 119.629 112.194 1.00 28.51 25 ILE C C 1
ATOM 3632 O O . ILE C 2 25 ? 102.214 119.611 110.977 1.00 28.51 25 ILE C O 1
ATOM 3637 N N . VAL C 2 26 ? 102.818 118.542 112.856 1.00 27.60 26 VAL C N 1
ATOM 3638 C CA . VAL C 2 26 ? 103.015 117.278 112.158 1.00 27.60 26 VAL C CA 1
ATOM 3639 C C . VAL C 2 26 ? 101.689 116.734 111.638 1.00 27.60 26 VAL C C 1
ATOM 3640 O O . VAL C 2 26 ? 101.621 116.187 110.529 1.00 27.60 26 VAL C O 1
ATOM 3644 N N . ILE C 2 27 ? 100.612 116.879 112.415 1.00 26.85 27 ILE C N 1
ATOM 3645 C CA . ILE C 2 27 ? 99.305 116.417 111.944 1.00 26.85 27 ILE C CA 1
ATOM 3646 C C . ILE C 2 27 ? 98.878 117.188 110.698 1.00 26.85 27 ILE C C 1
ATOM 3647 O O . ILE C 2 27 ? 98.419 116.597 109.712 1.00 26.85 27 ILE C O 1
ATOM 3652 N N . LEU C 2 28 ? 99.008 118.520 110.723 1.00 26.77 28 LEU C N 1
ATOM 3653 C CA . LEU C 2 28 ? 98.649 119.289 109.530 1.00 26.77 28 LEU C CA 1
ATOM 3654 C C . LEU C 2 28 ? 99.543 118.948 108.347 1.00 26.77 28 LEU C C 1
ATOM 3655 O O . LEU C 2 28 ? 99.073 118.902 107.204 1.00 26.77 28 LEU C O 1
ATOM 3660 N N . GLY C 2 29 ? 100.836 118.739 108.588 1.00 27.14 29 GLY C N 1
ATOM 3661 C CA . GLY C 2 29 ? 101.717 118.347 107.503 1.00 27.14 29 GLY C CA 1
ATOM 3662 C C . GLY C 2 29 ? 101.293 117.042 106.863 1.00 27.14 29 GLY C C 1
ATOM 3663 O O . GLY C 2 29 ? 101.280 116.916 105.637 1.00 27.14 29 GLY C O 1
ATOM 3664 N N . ALA C 2 30 ? 100.922 116.059 107.685 1.00 25.89 30 ALA C N 1
ATOM 3665 C CA . ALA C 2 30 ? 100.446 114.789 107.151 1.00 25.89 30 ALA C CA 1
ATOM 3666 C C . ALA C 2 30 ? 99.147 114.966 106.378 1.00 25.89 30 ALA C C 1
ATOM 3667 O O . ALA C 2 30 ? 98.939 114.317 105.347 1.00 25.89 30 ALA C O 1
ATOM 3669 N N . MET C 2 31 ? 98.253 115.829 106.866 1.00 27.29 31 MET C N 1
ATOM 3670 C CA . MET C 2 31 ? 96.992 116.059 106.163 1.00 27.29 31 MET C CA 1
ATOM 3671 C C . MET C 2 31 ? 97.222 116.701 104.802 1.00 27.29 31 MET C C 1
ATOM 3672 O O . MET C 2 31 ? 96.557 116.350 103.822 1.00 27.29 31 MET C O 1
ATOM 3677 N N . PHE C 2 32 ? 98.144 117.660 104.725 1.00 24.93 32 PHE C N 1
ATOM 3678 C CA . PHE C 2 32 ? 98.473 118.264 103.438 1.00 24.93 32 PHE C CA 1
ATOM 3679 C C . PHE C 2 32 ? 99.147 117.261 102.512 1.00 24.93 32 PHE C C 1
ATOM 3680 O O . PHE C 2 32 ? 98.896 117.260 101.303 1.00 24.93 32 PHE C O 1
ATOM 3688 N N . LYS C 2 33 ? 100.015 116.411 103.060 1.00 25.54 33 LYS C N 1
ATOM 3689 C CA . LYS C 2 33 ? 100.738 115.441 102.245 1.00 25.54 33 LYS C CA 1
ATOM 3690 C C . LYS C 2 33 ? 99.800 114.396 101.653 1.00 25.54 33 LYS C C 1
ATOM 3691 O O . LYS C 2 33 ? 99.857 114.105 100.455 1.00 25.54 33 LYS C O 1
ATOM 3697 N N . ILE C 2 34 ? 98.924 113.821 102.479 1.00 24.26 34 ILE C N 1
ATOM 3698 C CA . ILE C 2 34 ? 98.118 112.690 102.037 1.00 24.26 34 ILE C CA 1
ATOM 3699 C C . ILE C 2 34 ? 97.017 113.105 101.071 1.00 24.26 34 ILE C C 1
ATOM 3700 O O . ILE C 2 34 ? 96.513 112.265 100.318 1.00 24.26 34 ILE C O 1
ATOM 3705 N N . LEU C 2 35 ? 96.631 114.377 101.060 1.00 24.39 35 LEU C N 1
ATOM 3706 C CA . LEU C 2 35 ? 95.557 114.856 100.205 1.00 24.39 35 LEU C CA 1
ATOM 3707 C C . LEU C 2 35 ? 96.050 115.659 99.013 1.00 24.39 35 LEU C C 1
ATOM 3708 O O . LEU C 2 35 ? 95.228 116.111 98.212 1.00 24.39 35 LEU C O 1
ATOM 3713 N N . HIS C 2 36 ? 97.363 115.846 98.875 1.00 25.46 36 HIS C N 1
ATOM 3714 C CA . HIS C 2 36 ? 97.953 116.597 97.765 1.00 25.46 36 HIS C CA 1
ATOM 3715 C C . HIS C 2 36 ? 97.391 118.014 97.691 1.00 25.46 36 HIS C C 1
ATOM 3716 O O . HIS C 2 36 ? 96.914 118.463 96.650 1.00 25.46 36 HIS C O 1
ATOM 3723 N N . TRP C 2 37 ? 97.455 118.723 98.812 1.00 23.97 37 TRP C N 1
ATOM 3724 C CA . TRP C 2 37 ? 96.996 120.098 98.841 1.00 23.97 37 TRP C CA 1
ATOM 3725 C C . TRP C 2 37 ? 98.104 121.036 98.365 1.00 23.97 37 TRP C C 1
ATOM 3726 O O . TRP C 2 37 ? 99.235 120.622 98.110 1.00 23.97 37 TRP C O 1
ATOM 3737 N N . THR C 2 38 ? 97.762 122.320 98.239 1.00 28.04 38 THR C N 1
ATOM 3738 C CA . THR C 2 38 ? 98.627 123.253 97.520 1.00 28.04 38 THR C CA 1
ATOM 3739 C C . THR C 2 38 ? 99.971 123.436 98.216 1.00 28.04 38 THR C C 1
ATOM 3740 O O . THR C 2 38 ? 101.024 123.413 97.570 1.00 28.04 38 THR C O 1
ATOM 3744 N N . GLY C 2 39 ? 99.961 123.617 99.530 1.00 26.51 39 GLY C N 1
ATOM 3745 C CA . GLY C 2 39 ? 101.210 123.834 100.230 1.00 26.51 39 GLY C CA 1
ATOM 3746 C C . GLY C 2 39 ? 101.769 122.576 100.856 1.00 26.51 39 GLY C C 1
ATOM 3747 O O . GLY C 2 39 ? 102.336 122.627 101.949 1.00 26.51 39 GLY C O 1
ATOM 3748 N N . ALA C 2 40 ? 101.613 121.439 100.175 1.00 27.14 40 ALA C N 1
ATOM 3749 C CA . ALA C 2 40 ? 102.010 120.163 100.760 1.00 27.14 40 ALA C CA 1
ATOM 3750 C C . ALA C 2 40 ? 103.519 120.066 100.939 1.00 27.14 40 ALA C C 1
ATOM 3751 O O . ALA C 2 40 ? 103.993 119.573 101.968 1.00 27.14 40 ALA C O 1
ATOM 3753 N N . ASP C 2 41 ? 104.291 120.527 99.953 1.00 32.54 41 ASP C N 1
ATOM 3754 C CA . ASP C 2 41 ? 105.746 120.473 100.065 1.00 32.54 41 ASP C CA 1
ATOM 3755 C C . ASP C 2 41 ? 106.249 121.363 101.195 1.00 32.54 41 ASP C C 1
ATOM 3756 O O . ASP C 2 41 ? 107.109 120.955 101.988 1.00 32.54 41 ASP C O 1
ATOM 3761 N N . LEU C 2 42 ? 105.717 122.582 101.284 1.00 28.23 42 LEU C N 1
ATOM 3762 C CA . LEU C 2 42 ? 106.110 123.485 102.356 1.00 28.23 42 LEU C CA 1
ATOM 3763 C C . LEU C 2 42 ? 105.717 122.927 103.715 1.00 28.23 42 LEU C C 1
ATOM 3764 O O . LEU C 2 42 ? 106.480 123.036 104.681 1.00 28.23 42 LEU C O 1
ATOM 3769 N N . MET C 2 43 ? 104.529 122.331 103.815 1.00 29.11 43 MET C N 1
ATOM 3770 C CA . MET C 2 43 ? 104.102 121.756 105.085 1.00 29.11 43 MET C CA 1
ATOM 3771 C C . MET C 2 43 ? 104.977 120.575 105.475 1.00 29.11 43 MET C C 1
ATOM 3772 O O . MET C 2 43 ? 105.272 120.382 106.658 1.00 29.11 43 MET C O 1
ATOM 3777 N N . LEU C 2 44 ? 105.401 119.774 104.498 1.00 27.91 44 LEU C N 1
ATOM 3778 C CA . LEU C 2 44 ? 106.324 118.683 104.787 1.00 27.91 44 LEU C CA 1
ATOM 3779 C C . LEU C 2 44 ? 107.654 119.210 105.307 1.00 27.91 44 LEU C C 1
ATOM 3780 O O . LEU C 2 44 ? 108.213 118.668 106.266 1.00 27.91 44 LEU C O 1
ATOM 3785 N N . ILE C 2 45 ? 108.175 120.272 104.689 1.00 27.49 45 ILE C N 1
ATOM 3786 C CA . ILE C 2 45 ? 109.440 120.840 105.149 1.00 27.49 45 ILE C CA 1
ATOM 3787 C C . ILE C 2 45 ? 109.297 121.401 106.559 1.00 27.49 45 ILE C C 1
ATOM 3788 O O . ILE C 2 45 ? 110.180 121.222 107.408 1.00 27.49 45 ILE C O 1
ATOM 3793 N N . ILE C 2 46 ? 108.183 122.084 106.833 1.00 27.30 46 ILE C N 1
ATOM 3794 C CA . ILE C 2 46 ? 107.958 122.647 108.162 1.00 27.30 46 ILE C CA 1
ATOM 3795 C C . ILE C 2 46 ? 107.840 121.540 109.200 1.00 27.30 46 ILE C C 1
ATOM 3796 O O . ILE C 2 46 ? 108.393 121.642 110.301 1.00 27.30 46 ILE C O 1
ATOM 3801 N N . GLY C 2 47 ? 107.121 120.467 108.872 1.00 27.34 47 GLY C N 1
ATOM 3802 C CA . GLY C 2 47 ? 106.996 119.360 109.804 1.00 27.34 47 GLY C CA 1
ATOM 3803 C C . GLY C 2 47 ? 108.316 118.667 110.075 1.00 27.34 47 GLY C C 1
ATOM 3804 O O . GLY C 2 47 ? 108.609 118.297 111.214 1.00 27.34 47 GLY C O 1
ATOM 3805 N N . LEU C 2 48 ? 109.130 118.476 109.035 1.00 27.34 48 LEU C N 1
ATOM 3806 C CA . LEU C 2 48 ? 110.442 117.868 109.234 1.00 27.34 48 LEU C CA 1
ATOM 3807 C C . LEU C 2 48 ? 111.338 118.751 110.093 1.00 27.34 48 LEU C C 1
ATOM 3808 O O . LEU C 2 48 ? 112.033 118.256 110.986 1.00 27.34 48 LEU C O 1
ATOM 3813 N N . SER C 2 49 ? 111.333 120.062 109.846 1.00 27.98 49 SER C N 1
ATOM 3814 C CA . SER C 2 49 ? 112.125 120.963 110.677 1.00 27.98 49 SER C CA 1
ATOM 3815 C C . SER C 2 49 ? 111.652 120.937 112.125 1.00 27.98 49 SER C C 1
ATOM 3816 O O . SER C 2 49 ? 112.468 120.943 113.057 1.00 27.98 49 SER C O 1
ATOM 3819 N N . THR C 2 50 ? 110.335 120.909 112.332 1.00 28.65 50 THR C N 1
ATOM 3820 C CA . THR C 2 50 ? 109.796 120.869 113.684 1.00 28.65 50 THR C CA 1
ATOM 3821 C C . THR C 2 50 ? 110.188 119.583 114.400 1.00 28.65 50 THR C C 1
ATOM 3822 O O . THR C 2 50 ? 110.548 119.609 115.581 1.00 28.65 50 THR C O 1
ATOM 3826 N N . GLU C 2 51 ? 110.121 118.445 113.705 1.00 29.65 51 GLU C N 1
ATOM 3827 C CA . GLU C 2 51 ? 110.554 117.190 114.311 1.00 29.65 51 GLU C CA 1
ATOM 3828 C C . GLU C 2 51 ? 112.043 117.202 114.620 1.00 29.65 51 GLU C C 1
ATOM 3829 O O . GLU C 2 51 ? 112.471 116.657 115.642 1.00 29.65 51 GLU C O 1
ATOM 3835 N N . ALA C 2 52 ? 112.850 117.810 113.751 1.00 28.17 52 ALA C N 1
ATOM 3836 C CA . ALA C 2 52 ? 114.275 117.920 114.038 1.00 28.17 52 ALA C CA 1
ATOM 3837 C C . ALA C 2 52 ? 114.516 118.719 115.310 1.00 28.17 52 ALA C C 1
ATOM 3838 O O . ALA C 2 52 ? 115.319 118.322 116.163 1.00 28.17 52 ALA C O 1
ATOM 3840 N N . VAL C 2 53 ? 113.813 119.842 115.463 1.00 28.56 53 VAL C N 1
ATOM 3841 C CA . VAL C 2 53 ? 113.972 120.663 116.661 1.00 28.56 53 VAL C CA 1
ATOM 3842 C C . VAL C 2 53 ? 113.497 119.909 117.899 1.00 28.56 53 VAL C C 1
ATOM 3843 O O . VAL C 2 53 ? 114.134 119.960 118.958 1.00 28.56 53 VAL C O 1
ATOM 3847 N N . ILE C 2 54 ? 112.375 119.196 117.787 1.00 28.85 54 ILE C N 1
ATOM 3848 C CA . ILE C 2 54 ? 111.847 118.443 118.922 1.00 28.85 54 ILE C CA 1
ATOM 3849 C C . ILE C 2 54 ? 112.831 117.365 119.352 1.00 28.85 54 ILE C C 1
ATOM 3850 O O . ILE C 2 54 ? 113.078 117.169 120.547 1.00 28.85 54 ILE C O 1
ATOM 3855 N N . PHE C 2 55 ? 113.408 116.649 118.387 1.00 29.04 55 PHE C N 1
ATOM 3856 C CA . PHE C 2 55 ? 114.383 115.616 118.713 1.00 29.04 55 PHE C CA 1
ATOM 3857 C C . PHE C 2 55 ? 115.636 116.215 119.334 1.00 29.04 55 PHE C C 1
ATOM 3858 O O . PHE C 2 55 ? 116.220 115.630 120.253 1.00 29.04 55 PHE C O 1
ATOM 3866 N N . PHE C 2 56 ? 116.074 117.372 118.839 1.00 32.20 56 PHE C N 1
ATOM 3867 C CA . PHE C 2 56 ? 117.239 118.025 119.427 1.00 32.20 56 PHE C CA 1
ATOM 3868 C C . PHE C 2 56 ? 116.978 118.411 120.876 1.00 32.20 56 PHE C C 1
ATOM 3869 O O . PHE C 2 56 ? 117.821 118.191 121.750 1.00 32.20 56 PHE C O 1
ATOM 3877 N N . PHE C 2 57 ? 115.808 118.985 121.152 1.00 35.20 57 PHE C N 1
ATOM 3878 C CA . PHE C 2 57 ? 115.520 119.447 122.503 1.00 35.20 57 PHE C CA 1
ATOM 3879 C C . PHE C 2 57 ? 115.172 118.306 123.448 1.00 35.20 57 PHE C C 1
ATOM 3880 O O . PHE C 2 57 ? 115.382 118.429 124.658 1.00 35.20 57 PHE C O 1
ATOM 3888 N N . SER C 2 58 ? 114.644 117.198 122.929 1.00 36.93 58 SER C N 1
ATOM 3889 C CA . SER C 2 58 ? 114.366 116.049 123.780 1.00 36.93 58 SER C CA 1
ATOM 3890 C C . SER C 2 58 ? 115.638 115.363 124.251 1.00 36.93 58 SER C C 1
ATOM 3891 O O . SER C 2 58 ? 115.583 114.561 125.188 1.00 36.93 58 SER C O 1
ATOM 3894 N N . ALA C 2 59 ? 116.776 115.649 123.619 1.00 38.42 59 ALA C N 1
ATOM 3895 C CA . ALA C 2 59 ? 118.036 115.064 124.057 1.00 38.42 59 ALA C CA 1
ATOM 3896 C C . ALA C 2 59 ? 118.448 115.579 125.428 1.00 38.42 59 ALA C C 1
ATOM 3897 O O . ALA C 2 59 ? 119.059 114.842 126.207 1.00 38.42 59 ALA C O 1
ATOM 3899 N N . PHE C 2 60 ? 118.124 116.831 125.739 1.00 42.82 60 PHE C N 1
ATOM 3900 C CA . PHE C 2 60 ? 118.489 117.429 127.015 1.00 42.82 60 PHE C CA 1
ATOM 3901 C C . PHE C 2 60 ? 117.502 117.114 128.128 1.00 42.82 60 PHE C C 1
ATOM 3902 O O . PHE C 2 60 ? 117.748 117.497 129.275 1.00 42.82 60 PHE C O 1
ATOM 3910 N N . GLU C 2 61 ? 116.399 116.438 127.823 1.00 56.20 61 GLU C N 1
ATOM 3911 C CA . GLU C 2 61 ? 115.428 116.081 128.847 1.00 56.20 61 GLU C CA 1
ATOM 3912 C C . GLU C 2 61 ? 116.038 115.091 129.830 1.00 56.20 61 GLU C C 1
ATOM 3913 O O . GLU C 2 61 ? 116.655 114.101 129.427 1.00 56.20 61 GLU C O 1
ATOM 3919 N N . LYS C 2 62 ? 115.870 115.360 131.119 1.00 70.05 62 LYS C N 1
ATOM 3920 C CA . LYS C 2 62 ? 116.379 114.453 132.140 1.00 70.05 62 LYS C CA 1
ATOM 3921 C C . LYS C 2 62 ? 115.560 113.168 132.144 1.00 70.05 62 LYS C C 1
ATOM 3922 O O . LYS C 2 62 ? 114.326 113.227 132.113 1.00 70.05 62 LYS C O 1
ATOM 3928 N N . PRO C 2 63 ? 116.192 112.005 132.191 1.00 76.63 63 PRO C N 1
ATOM 3929 C CA . PRO C 2 63 ? 115.457 110.741 132.096 1.00 76.63 63 PRO C CA 1
ATOM 3930 C C . PRO C 2 63 ? 114.835 110.364 133.437 1.00 76.63 63 PRO C C 1
ATOM 3931 O O . PRO C 2 63 ? 114.959 111.073 134.433 1.00 76.63 63 PRO C O 1
ATOM 3935 N N . ALA C 2 64 ? 114.153 109.222 133.441 1.00 82.67 64 ALA C N 1
ATOM 3936 C CA . ALA C 2 64 ? 113.449 108.771 134.629 1.00 82.67 64 ALA C CA 1
ATOM 3937 C C . ALA C 2 64 ? 114.433 108.442 135.750 1.00 82.67 64 ALA C C 1
ATOM 3938 O O . ALA C 2 64 ? 115.541 107.965 135.494 1.00 82.67 64 ALA C O 1
ATOM 3940 N N . PRO C 2 65 ? 114.053 108.703 137.005 1.00 81.31 65 PRO C N 1
ATOM 3941 C CA . PRO C 2 65 ? 114.951 108.364 138.122 1.00 81.31 65 PRO C CA 1
ATOM 3942 C C . PRO C 2 65 ? 115.297 106.888 138.193 1.00 81.31 65 PRO C C 1
ATOM 3943 O O . PRO C 2 65 ? 116.425 106.542 138.564 1.00 81.31 65 PRO C O 1
ATOM 3947 N N . GLU C 2 66 ? 114.355 106.010 137.848 1.00 81.59 66 GLU C N 1
ATOM 3948 C CA . GLU C 2 66 ? 114.576 104.563 137.823 1.00 81.59 66 GLU C CA 1
ATOM 3949 C C . GLU C 2 66 ? 115.075 104.059 139.178 1.00 81.59 66 GLU C C 1
ATOM 3950 O O . GLU C 2 66 ? 116.198 103.572 139.320 1.00 81.59 66 GLU C O 1
ATOM 3956 N N . TYR C 2 67 ? 114.213 104.194 140.180 1.00 84.25 67 TYR C N 1
ATOM 3957 C CA . TYR C 2 67 ? 114.568 103.812 141.538 1.00 84.25 67 TYR C CA 1
ATOM 3958 C C . TYR C 2 67 ? 114.711 102.300 141.662 1.00 84.25 67 TYR C C 1
ATOM 3959 O O . TYR C 2 67 ? 114.123 101.531 140.898 1.00 84.25 67 TYR C O 1
ATOM 3968 N N . ASP C 2 68 ? 115.507 101.878 142.639 1.00 83.99 68 ASP C N 1
ATOM 3969 C CA . ASP C 2 68 ? 115.696 100.467 142.964 1.00 83.99 68 ASP C CA 1
ATOM 3970 C C . ASP C 2 68 ? 115.050 100.218 144.322 1.00 83.99 68 ASP C C 1
ATOM 3971 O O . ASP C 2 68 ? 115.691 100.382 145.364 1.00 83.99 68 ASP C O 1
ATOM 3976 N N . TRP C 2 69 ? 113.782 99.813 144.307 1.00 83.27 69 TRP C N 1
ATOM 3977 C CA . TRP C 2 69 ? 113.028 99.623 145.538 1.00 83.27 69 TRP C CA 1
ATOM 3978 C C . TRP C 2 69 ? 113.497 98.425 146.349 1.00 83.27 69 TRP C C 1
ATOM 3979 O O . TRP C 2 69 ? 113.131 98.316 147.523 1.00 83.27 69 TRP C O 1
ATOM 3990 N N . THR C 2 70 ? 114.289 97.528 145.760 1.00 84.43 70 THR C N 1
ATOM 3991 C CA . THR C 2 70 ? 114.814 96.400 146.521 1.00 84.43 70 THR C CA 1
ATOM 3992 C C . THR C 2 70 ? 115.727 96.866 147.648 1.00 84.43 70 THR C C 1
ATOM 3993 O O . THR C 2 70 ? 115.825 96.198 148.683 1.00 84.43 70 THR C O 1
ATOM 3997 N N . LEU C 2 71 ? 116.391 98.010 147.473 1.00 85.85 71 LEU C N 1
ATOM 3998 C CA . LEU C 2 71 ? 117.252 98.543 148.521 1.00 85.85 71 LEU C CA 1
ATOM 3999 C C . LEU C 2 71 ? 116.467 98.977 149.752 1.00 85.85 71 LEU C C 1
ATOM 4000 O O . LEU C 2 71 ? 117.051 99.090 150.834 1.00 85.85 71 LEU C O 1
ATOM 4005 N N . VAL C 2 72 ? 115.167 99.223 149.614 1.00 84.78 72 VAL C N 1
ATOM 4006 C CA . VAL C 2 72 ? 114.336 99.630 150.741 1.00 84.78 72 VAL C CA 1
ATOM 4007 C C . VAL C 2 72 ? 113.566 98.424 151.259 1.00 84.78 72 VAL C C 1
ATOM 4008 O O . VAL C 2 72 ? 113.690 98.050 152.430 1.00 84.78 72 VAL C O 1
ATOM 4012 N N . TYR C 2 73 ? 112.761 97.811 150.391 1.00 86.48 73 TYR C N 1
ATOM 4013 C CA . TYR C 2 73 ? 111.994 96.632 150.759 1.00 86.48 73 TYR C CA 1
ATOM 4014 C C . TYR C 2 73 ? 112.668 95.396 150.194 1.00 86.48 73 TYR C C 1
ATOM 4015 O O . TYR C 2 73 ? 112.717 95.245 148.963 1.00 86.48 73 TYR C O 1
ATOM 4024 N N . PRO C 2 74 ? 113.227 94.514 151.031 1.00 85.10 74 PRO C N 1
ATOM 4025 C CA . PRO C 2 74 ? 113.766 93.246 150.529 1.00 85.10 74 PRO C CA 1
ATOM 4026 C C . PRO C 2 74 ? 112.806 92.510 149.607 1.00 85.10 74 PRO C C 1
ATOM 4027 O O . PRO C 2 74 ? 111.744 92.054 150.042 1.00 85.10 74 PRO C O 1
ATOM 4031 N N . GLU C 2 75 ? 113.181 92.391 148.335 1.00 87.63 75 GLU C N 1
ATOM 4032 C CA . GLU C 2 75 ? 112.376 91.720 147.316 1.00 87.63 75 GLU C CA 1
ATOM 4033 C C . GLU C 2 75 ? 110.970 92.315 147.245 1.00 87.63 75 GLU C C 1
ATOM 4034 O O . GLU C 2 75 ? 109.967 91.665 147.542 1.00 87.63 75 GLU C O 1
ATOM 4040 N N . LEU C 2 76 ? 110.917 93.582 146.845 1.00 85.09 76 LEU C N 1
ATOM 4041 C CA . LEU C 2 76 ? 109.653 94.296 146.715 1.00 85.09 76 LEU C CA 1
ATOM 4042 C C . LEU C 2 76 ? 108.804 93.715 145.592 1.00 85.09 76 LEU C C 1
ATOM 4043 O O . LEU C 2 76 ? 109.259 92.856 144.838 1.00 85.09 76 LEU C O 1
ATOM 4045 N N . VAL D 2 6 ? 129.763 98.172 130.396 1.00 78.81 6 VAL D N 1
ATOM 4046 C CA . VAL D 2 6 ? 128.995 98.839 131.439 1.00 78.81 6 VAL D CA 1
ATOM 4047 C C . VAL D 2 6 ? 127.676 99.353 130.875 1.00 78.81 6 VAL D C 1
ATOM 4048 O O . VAL D 2 6 ? 127.633 99.946 129.799 1.00 78.81 6 VAL D O 1
ATOM 4052 N N . ASN D 2 7 ? 126.593 99.094 131.601 1.00 74.76 7 ASN D N 1
ATOM 4053 C CA . ASN D 2 7 ? 125.253 99.545 131.238 1.00 74.76 7 ASN D CA 1
ATOM 4054 C C . ASN D 2 7 ? 124.532 100.081 132.466 1.00 74.76 7 ASN D C 1
ATOM 4055 O O . ASN D 2 7 ? 123.414 99.678 132.795 1.00 74.76 7 ASN D O 1
ATOM 4060 N N . GLY D 2 8 ? 125.181 101.010 133.165 1.00 76.30 8 GLY D N 1
ATOM 4061 C CA . GLY D 2 8 ? 124.667 101.516 134.422 1.00 76.30 8 GLY D CA 1
ATOM 4062 C C . GLY D 2 8 ? 123.797 102.747 134.280 1.00 76.30 8 GLY D C 1
ATOM 4063 O O . GLY D 2 8 ? 122.706 102.674 133.710 1.00 76.30 8 GLY D O 1
ATOM 4064 N N . LYS D 2 9 ? 124.258 103.884 134.801 1.00 70.90 9 LYS D N 1
ATOM 4065 C CA . LYS D 2 9 ? 123.458 105.101 134.831 1.00 70.90 9 LYS D CA 1
ATOM 4066 C C . LYS D 2 9 ? 123.967 106.158 133.860 1.00 70.90 9 LYS D C 1
ATOM 4067 O O . LYS D 2 9 ? 123.207 106.629 133.010 1.00 70.90 9 LYS D O 1
ATOM 4073 N N . LYS D 2 10 ? 125.238 106.552 133.964 1.00 65.77 10 LYS D N 1
ATOM 4074 C CA . LYS D 2 10 ? 125.749 107.595 133.082 1.00 65.77 10 LYS D CA 1
ATOM 4075 C C . LYS D 2 10 ? 125.776 107.136 131.631 1.00 65.77 10 LYS D C 1
ATOM 4076 O O . LYS D 2 10 ? 125.569 107.949 130.721 1.00 65.77 10 LYS D O 1
ATOM 4082 N N . PHE D 2 11 ? 126.011 105.843 131.395 1.00 63.19 11 PHE D N 1
ATOM 4083 C CA . PHE D 2 11 ? 125.971 105.332 130.031 1.00 63.19 11 PHE D CA 1
ATOM 4084 C C . PHE D 2 11 ? 124.575 105.455 129.441 1.00 63.19 11 PHE D C 1
ATOM 4085 O O . PHE D 2 11 ? 124.421 105.835 128.278 1.00 63.19 11 PHE D O 1
ATOM 4093 N N . LYS D 2 12 ? 123.543 105.146 130.230 1.00 60.24 12 LYS D N 1
ATOM 4094 C CA . LYS D 2 12 ? 122.175 105.272 129.738 1.00 60.24 12 LYS D CA 1
ATOM 4095 C C . LYS D 2 12 ? 121.836 106.719 129.405 1.00 60.24 12 LYS D C 1
ATOM 4096 O O . LYS D 2 12 ? 121.215 106.997 128.373 1.00 60.24 12 LYS D O 1
ATOM 4102 N N . ASN D 2 13 ? 122.228 107.654 130.271 1.00 55.45 13 ASN D N 1
ATOM 4103 C CA . ASN D 2 13 ? 121.947 109.064 130.022 1.00 55.45 13 ASN D CA 1
ATOM 4104 C C . ASN D 2 13 ? 122.657 109.549 128.764 1.00 55.45 13 ASN D C 1
ATOM 4105 O O . ASN D 2 13 ? 122.054 110.215 127.908 1.00 55.45 13 ASN D O 1
ATOM 4110 N N . PHE D 2 14 ? 123.943 109.215 128.629 1.00 48.27 14 PHE D N 1
ATOM 4111 C CA . PHE D 2 14 ? 124.675 109.608 127.432 1.00 48.27 14 PHE D CA 1
ATOM 4112 C C . PHE D 2 14 ? 124.067 108.979 126.190 1.00 48.27 14 PHE D C 1
ATOM 4113 O O . PHE D 2 14 ? 123.987 109.617 125.136 1.00 48.27 14 PHE D O 1
ATOM 4121 N N . LEU D 2 15 ? 123.628 107.728 126.298 1.00 45.48 15 LEU D N 1
ATOM 4122 C CA . LEU D 2 15 ? 123.106 107.023 125.141 1.00 45.48 15 LEU D CA 1
ATOM 4123 C C . LEU D 2 15 ? 121.757 107.592 124.722 1.00 45.48 15 LEU D C 1
ATOM 4124 O O . LEU D 2 15 ? 121.453 107.648 123.528 1.00 45.48 15 LEU D O 1
ATOM 4129 N N . ALA D 2 16 ? 120.952 108.051 125.683 1.00 42.21 16 ALA D N 1
ATOM 4130 C CA . ALA D 2 16 ? 119.700 108.724 125.348 1.00 42.21 16 ALA D CA 1
ATOM 4131 C C . ALA D 2 16 ? 119.951 110.084 124.704 1.00 42.21 16 ALA D C 1
ATOM 4132 O O . ALA D 2 16 ? 119.261 110.460 123.746 1.00 42.21 16 ALA D O 1
ATOM 4134 N N . LYS D 2 17 ? 120.926 110.841 125.214 1.00 40.77 17 LYS D N 1
ATOM 4135 C CA . LYS D 2 17 ? 121.285 112.091 124.548 1.00 40.77 17 LYS D CA 1
ATOM 4136 C C . LYS D 2 17 ? 121.738 111.831 123.118 1.00 40.77 17 LYS D C 1
ATOM 4137 O O . LYS D 2 17 ? 121.372 112.567 122.192 1.00 40.77 17 LYS D O 1
ATOM 4143 N N . LEU D 2 18 ? 122.546 110.788 122.926 1.00 36.17 18 LEU D N 1
ATOM 4144 C CA . LEU D 2 18 ? 123.006 110.432 121.592 1.00 36.17 18 LEU D CA 1
ATOM 4145 C C . LEU D 2 18 ? 121.843 110.027 120.702 1.00 36.17 18 LEU D C 1
ATOM 4146 O O . LEU D 2 18 ? 121.827 110.347 119.512 1.00 36.17 18 LEU D O 1
ATOM 4151 N N . TYR D 2 19 ? 120.864 109.312 121.258 1.00 32.71 19 TYR D N 1
ATOM 4152 C CA . TYR D 2 19 ? 119.677 108.955 120.490 1.00 32.71 19 TYR D CA 1
ATOM 4153 C C . TYR D 2 19 ? 118.947 110.200 120.011 1.00 32.71 19 TYR D C 1
ATOM 4154 O O . TYR D 2 19 ? 118.548 110.292 118.844 1.00 32.71 19 TYR D O 1
ATOM 4163 N N . GLY D 2 20 ? 118.768 111.174 120.901 1.00 31.23 20 GLY D N 1
ATOM 4164 C CA . GLY D 2 20 ? 118.085 112.396 120.506 1.00 31.23 20 GLY D CA 1
ATOM 4165 C C . GLY D 2 20 ? 118.828 113.154 119.423 1.00 31.23 20 GLY D C 1
ATOM 4166 O O . GLY D 2 20 ? 118.239 113.586 118.426 1.00 31.23 20 GLY D O 1
ATOM 4167 N N . PHE D 2 21 ? 120.141 113.317 119.598 1.00 31.43 21 PHE D N 1
ATOM 4168 C CA . PHE D 2 21 ? 120.930 114.045 118.607 1.00 31.43 21 PHE D CA 1
ATOM 4169 C C . PHE D 2 21 ? 120.965 113.311 117.274 1.00 31.43 21 PHE D C 1
ATOM 4170 O O . PHE D 2 21 ? 120.879 113.936 116.210 1.00 31.43 21 PHE D O 1
ATOM 4178 N N . GLY D 2 22 ? 121.086 111.985 117.308 1.00 28.82 22 GLY D N 1
ATOM 4179 C CA . GLY D 2 22 ? 121.077 111.220 116.078 1.00 28.82 22 GLY D CA 1
ATOM 4180 C C . GLY D 2 22 ? 119.751 111.300 115.351 1.00 28.82 22 GLY D C 1
ATOM 4181 O O . GLY D 2 22 ? 119.718 111.378 114.125 1.00 28.82 22 GLY D O 1
ATOM 4182 N N . ALA D 2 23 ? 118.641 111.265 116.092 1.00 27.19 23 ALA D N 1
ATOM 4183 C CA . ALA D 2 23 ? 117.335 111.418 115.460 1.00 27.19 23 ALA D CA 1
ATOM 4184 C C . ALA D 2 23 ? 117.191 112.794 114.827 1.00 27.19 23 ALA D C 1
ATOM 4185 O O . ALA D 2 23 ? 116.629 112.931 113.732 1.00 27.19 23 ALA D O 1
ATOM 4187 N N . SER D 2 24 ? 117.690 113.828 115.505 1.00 27.07 24 SER D N 1
ATOM 4188 C CA . SER D 2 24 ? 117.674 115.162 114.916 1.00 27.07 24 SER D CA 1
ATOM 4189 C C . SER D 2 24 ? 118.476 115.200 113.622 1.00 27.07 24 SER D C 1
ATOM 4190 O O . SER D 2 24 ? 118.046 115.801 112.631 1.00 27.07 24 SER D O 1
ATOM 4193 N N . ILE D 2 25 ? 119.641 114.549 113.608 1.00 26.85 25 ILE D N 1
ATOM 4194 C CA . ILE D 2 25 ? 120.456 114.510 112.397 1.00 26.85 25 ILE D CA 1
ATOM 4195 C C . ILE D 2 25 ? 119.757 113.716 111.298 1.00 26.85 25 ILE D C 1
ATOM 4196 O O . ILE D 2 25 ? 119.833 114.071 110.120 1.00 26.85 25 ILE D O 1
ATOM 4201 N N . VAL D 2 26 ? 119.060 112.638 111.662 1.00 25.82 26 VAL D N 1
ATOM 4202 C CA . VAL D 2 26 ? 118.314 111.856 110.678 1.00 25.82 26 VAL D CA 1
ATOM 4203 C C . VAL D 2 26 ? 117.257 112.718 110.007 1.00 25.82 26 VAL D C 1
ATOM 4204 O O . VAL D 2 26 ? 117.121 112.724 108.779 1.00 25.82 26 VAL D O 1
ATOM 4208 N N . ILE D 2 27 ? 116.480 113.447 110.807 1.00 25.08 27 ILE D N 1
ATOM 4209 C CA . ILE D 2 27 ? 115.399 114.239 110.229 1.00 25.08 27 ILE D CA 1
ATOM 4210 C C . ILE D 2 27 ? 115.960 115.389 109.404 1.00 25.08 27 ILE D C 1
ATOM 4211 O O . ILE D 2 27 ? 115.424 115.726 108.342 1.00 25.08 27 ILE D O 1
ATOM 4216 N N . LEU D 2 28 ? 117.051 116.005 109.866 1.00 27.12 28 LEU D N 1
ATOM 4217 C CA . LEU D 2 28 ? 117.681 117.057 109.077 1.00 27.12 28 LEU D CA 1
ATOM 4218 C C . LEU D 2 28 ? 118.206 116.516 107.755 1.00 27.12 28 LEU D C 1
ATOM 4219 O O . LEU D 2 28 ? 118.096 117.177 106.719 1.00 27.12 28 LEU D O 1
ATOM 4224 N N . GLY D 2 29 ? 118.788 115.317 107.772 1.00 27.29 29 GLY D N 1
ATOM 4225 C CA . GLY D 2 29 ? 119.257 114.713 106.539 1.00 27.29 29 GLY D CA 1
ATOM 4226 C C . GLY D 2 29 ? 118.130 114.382 105.584 1.00 27.29 29 GLY D C 1
ATOM 4227 O O . GLY D 2 29 ? 118.264 114.553 104.373 1.00 27.29 29 GLY D O 1
ATOM 4228 N N . ALA D 2 30 ? 117.004 113.901 106.111 1.00 25.38 30 ALA D N 1
ATOM 4229 C CA . ALA D 2 30 ? 115.843 113.652 105.261 1.00 25.38 30 ALA D CA 1
ATOM 4230 C C . ALA D 2 30 ? 115.329 114.944 104.640 1.00 25.38 30 ALA D C 1
ATOM 4231 O O . ALA D 2 30 ? 114.993 114.982 103.448 1.00 25.38 30 ALA D O 1
ATOM 4233 N N . MET D 2 31 ? 115.267 116.016 105.431 1.00 28.65 31 MET D N 1
ATOM 4234 C CA . MET D 2 31 ? 114.816 117.299 104.903 1.00 28.65 31 MET D CA 1
ATOM 4235 C C . MET D 2 31 ? 115.769 117.822 103.838 1.00 28.65 31 MET D C 1
ATOM 4236 O O . MET D 2 31 ? 115.334 118.389 102.831 1.00 28.65 31 MET D O 1
ATOM 4241 N N . PHE D 2 32 ? 117.076 117.648 104.047 1.00 29.92 32 PHE D N 1
ATOM 4242 C CA . PHE D 2 32 ? 118.060 118.051 103.047 1.00 29.92 32 PHE D CA 1
ATOM 4243 C C . PHE D 2 32 ? 117.939 117.207 101.787 1.00 29.92 32 PHE D C 1
ATOM 4244 O O . PHE D 2 32 ? 118.144 117.705 100.675 1.00 29.92 32 PHE D O 1
ATOM 4252 N N . LYS D 2 33 ? 117.632 115.920 101.946 1.00 27.06 33 LYS D N 1
ATOM 4253 C CA . LYS D 2 33 ? 117.436 115.043 100.800 1.00 27.06 33 LYS D CA 1
ATOM 4254 C C . LYS D 2 33 ? 116.249 115.492 99.963 1.00 27.06 33 LYS D C 1
ATOM 4255 O O . LYS D 2 33 ? 116.315 115.493 98.730 1.00 27.06 33 LYS D O 1
ATOM 4261 N N . ILE D 2 34 ? 115.152 115.878 100.617 1.00 26.58 34 ILE D N 1
ATOM 4262 C CA . ILE D 2 34 ? 114.002 116.399 99.883 1.00 26.58 34 ILE D CA 1
ATOM 4263 C C . ILE D 2 34 ? 114.361 117.703 99.182 1.00 26.58 34 ILE D C 1
ATOM 4264 O O . ILE D 2 34 ? 113.987 117.929 98.026 1.00 26.58 34 ILE D O 1
ATOM 4269 N N . LEU D 2 35 ? 115.099 118.574 99.864 1.00 29.92 35 LEU D N 1
ATOM 4270 C CA . LEU D 2 35 ? 115.415 119.898 99.347 1.00 29.92 35 LEU D CA 1
ATOM 4271 C C . LEU D 2 35 ? 116.555 119.899 98.339 1.00 29.92 35 LEU D C 1
ATOM 4272 O O . LEU D 2 35 ? 116.824 120.948 97.748 1.00 29.92 35 LEU D O 1
ATOM 4277 N N . HIS D 2 36 ? 117.226 118.765 98.137 1.00 33.10 36 HIS D N 1
ATOM 4278 C CA . HIS D 2 36 ? 118.382 118.660 97.246 1.00 33.10 36 HIS D CA 1
ATOM 4279 C C . HIS D 2 36 ? 119.520 119.572 97.707 1.00 33.10 36 HIS D C 1
ATOM 4280 O O . HIS D 2 36 ? 119.951 120.483 97.000 1.00 33.10 36 HIS D O 1
ATOM 4287 N N . TRP D 2 37 ? 120.005 119.309 98.914 1.00 34.26 37 TRP D N 1
ATOM 4288 C CA . TRP D 2 37 ? 121.121 120.050 99.478 1.00 34.26 37 TRP D CA 1
ATOM 4289 C C . TRP D 2 37 ? 122.349 119.153 99.578 1.00 34.26 37 TRP D C 1
ATOM 4290 O O . TRP D 2 37 ? 122.288 117.943 99.346 1.00 34.26 37 TRP D O 1
ATOM 4301 N N . THR D 2 38 ? 123.477 119.773 99.929 1.00 37.04 38 THR D N 1
ATOM 4302 C CA . THR D 2 38 ? 124.783 119.165 99.684 1.00 37.04 38 THR D CA 1
ATOM 4303 C C . THR D 2 38 ? 125.011 117.915 100.527 1.00 37.04 38 THR D C 1
ATOM 4304 O O . THR D 2 38 ? 125.405 116.868 100.002 1.00 37.04 38 THR D O 1
ATOM 4308 N N . GLY D 2 39 ? 124.784 118.002 101.832 1.00 34.71 39 GLY D N 1
ATOM 4309 C CA . GLY D 2 39 ? 125.199 116.932 102.719 1.00 34.71 39 GLY D CA 1
ATOM 4310 C C . GLY D 2 39 ? 124.105 115.969 103.126 1.00 34.71 39 GLY D C 1
ATOM 4311 O O . GLY D 2 39 ? 124.180 115.358 104.194 1.00 34.71 39 GLY D O 1
ATOM 4312 N N . ALA D 2 40 ? 123.080 115.828 102.286 1.00 32.47 40 ALA D N 1
ATOM 4313 C CA . ALA D 2 40 ? 121.921 115.020 102.649 1.00 32.47 40 ALA D CA 1
ATOM 4314 C C . ALA D 2 40 ? 122.291 113.556 102.847 1.00 32.47 40 ALA D C 1
ATOM 4315 O O . ALA D 2 40 ? 121.974 112.955 103.882 1.00 32.47 40 ALA D O 1
ATOM 4317 N N . ASP D 2 41 ? 122.954 112.961 101.853 1.00 33.05 41 ASP D N 1
ATOM 4318 C CA . ASP D 2 41 ? 123.283 111.543 101.911 1.00 33.05 41 ASP D CA 1
ATOM 4319 C C . ASP D 2 41 ? 124.337 111.225 102.956 1.00 33.05 41 ASP D C 1
ATOM 4320 O O . ASP D 2 41 ? 124.513 110.051 103.286 1.00 33.05 41 ASP D O 1
ATOM 4325 N N . LEU D 2 42 ? 125.044 112.225 103.475 1.00 33.36 42 LEU D N 1
ATOM 4326 C CA . LEU D 2 42 ? 125.991 111.990 104.554 1.00 33.36 42 LEU D CA 1
ATOM 4327 C C . LEU D 2 42 ? 125.336 112.145 105.917 1.00 33.36 42 LEU D C 1
ATOM 4328 O O . LEU D 2 42 ? 125.607 111.356 106.830 1.00 33.36 42 LEU D O 1
ATOM 4333 N N . MET D 2 43 ? 124.468 113.146 106.064 1.00 31.50 43 MET D N 1
ATOM 4334 C CA . MET D 2 43 ? 123.726 113.310 107.308 1.00 31.50 43 MET D CA 1
ATOM 4335 C C . MET D 2 43 ? 122.824 112.113 107.562 1.00 31.50 43 MET D C 1
ATOM 4336 O O . MET D 2 43 ? 122.714 111.640 108.699 1.00 31.50 43 MET D O 1
ATOM 4341 N N . LEU D 2 44 ? 122.179 111.600 106.511 1.00 28.71 44 LEU D N 1
ATOM 4342 C CA . LEU D 2 44 ? 121.348 110.411 106.663 1.00 28.71 44 LEU D CA 1
ATOM 4343 C C . LEU D 2 44 ? 122.167 109.227 107.156 1.00 28.71 44 LEU D C 1
ATOM 4344 O O . LEU D 2 44 ? 121.764 108.527 108.091 1.00 28.71 44 LEU D O 1
ATOM 4349 N N . ILE D 2 45 ? 123.332 108.996 106.545 1.00 29.15 45 ILE D N 1
ATOM 4350 C CA . ILE D 2 45 ? 124.167 107.865 106.939 1.00 29.15 45 ILE D CA 1
ATOM 4351 C C . ILE D 2 45 ? 124.616 108.012 108.385 1.00 29.15 45 ILE D C 1
ATOM 4352 O O . ILE D 2 45 ? 124.520 107.070 109.175 1.00 29.15 45 ILE D O 1
ATOM 4357 N N . ILE D 2 46 ? 125.099 109.198 108.758 1.00 30.76 46 ILE D N 1
ATOM 4358 C CA . ILE D 2 46 ? 125.597 109.389 110.119 1.00 30.76 46 ILE D CA 1
ATOM 4359 C C . ILE D 2 46 ? 124.481 109.171 111.131 1.00 30.76 46 ILE D C 1
ATOM 4360 O O . ILE D 2 46 ? 124.630 108.402 112.089 1.00 30.76 46 ILE D O 1
ATOM 4365 N N . GLY D 2 47 ? 123.338 109.826 110.923 1.00 30.10 47 GLY D N 1
ATOM 4366 C CA . GLY D 2 47 ? 122.262 109.723 111.892 1.00 30.10 47 GLY D CA 1
ATOM 4367 C C . GLY D 2 47 ? 121.707 108.317 112.006 1.00 30.10 47 GLY D C 1
ATOM 4368 O O . GLY D 2 47 ? 121.501 107.804 113.108 1.00 30.10 47 GLY D O 1
ATOM 4369 N N . LEU D 2 48 ? 121.456 107.669 110.868 1.00 28.43 48 LEU D N 1
ATOM 4370 C CA . LEU D 2 48 ? 120.862 106.343 110.922 1.00 28.43 48 LEU D CA 1
ATOM 4371 C C . LEU D 2 48 ? 121.852 105.302 111.425 1.00 28.43 48 LEU D C 1
ATOM 4372 O O . LEU D 2 48 ? 121.456 104.375 112.134 1.00 28.43 48 LEU D O 1
ATOM 4377 N N . SER D 2 49 ? 123.140 105.435 111.102 1.00 30.91 49 SER D N 1
ATOM 4378 C CA . SER D 2 49 ? 124.126 104.531 111.678 1.00 30.91 49 SER D CA 1
ATOM 4379 C C . SER D 2 49 ? 124.219 104.713 113.185 1.00 30.91 49 SER D C 1
ATOM 4380 O O . SER D 2 49 ? 124.354 103.734 113.928 1.00 30.91 49 SER D O 1
ATOM 4383 N N . THR D 2 50 ? 124.140 105.960 113.659 1.00 30.67 50 THR D N 1
ATOM 4384 C CA . THR D 2 50 ? 124.122 106.193 115.099 1.00 30.67 50 THR D CA 1
ATOM 4385 C C . THR D 2 50 ? 122.910 105.537 115.747 1.00 30.67 50 THR D C 1
ATOM 4386 O O . THR D 2 50 ? 123.029 104.904 116.801 1.00 30.67 50 THR D O 1
ATOM 4390 N N . GLU D 2 51 ? 121.736 105.670 115.126 1.00 30.27 51 GLU D N 1
ATOM 4391 C CA . GLU D 2 51 ? 120.535 105.044 115.676 1.00 30.27 51 GLU D CA 1
ATOM 4392 C C . GLU D 2 51 ? 120.661 103.528 115.707 1.00 30.27 51 GLU D C 1
ATOM 4393 O O . GLU D 2 51 ? 120.279 102.883 116.691 1.00 30.27 51 GLU D O 1
ATOM 4399 N N . ALA D 2 52 ? 121.189 102.940 114.633 1.00 30.00 52 ALA D N 1
ATOM 4400 C CA . ALA D 2 52 ? 121.347 101.493 114.583 1.00 30.00 52 ALA D CA 1
ATOM 4401 C C . ALA D 2 52 ? 122.319 101.009 115.648 1.00 30.00 52 ALA D C 1
ATOM 4402 O O . ALA D 2 52 ? 122.073 99.993 116.306 1.00 30.00 52 ALA D O 1
ATOM 4404 N N . VAL D 2 53 ? 123.427 101.726 115.840 1.00 31.44 53 VAL D N 1
ATOM 4405 C CA . VAL D 2 53 ? 124.391 101.341 116.865 1.00 31.44 53 VAL D CA 1
ATOM 4406 C C . VAL D 2 53 ? 123.777 101.464 118.255 1.00 31.44 53 VAL D C 1
ATOM 4407 O O . VAL D 2 53 ? 123.968 100.594 119.115 1.00 31.44 53 VAL D O 1
ATOM 4411 N N . ILE D 2 54 ? 123.023 102.538 118.493 1.00 31.67 54 ILE D N 1
ATOM 4412 C CA . ILE D 2 54 ? 122.400 102.744 119.797 1.00 31.67 54 ILE D CA 1
ATOM 4413 C C . ILE D 2 54 ? 121.409 101.630 120.098 1.00 31.67 54 ILE D C 1
ATOM 4414 O O . ILE D 2 54 ? 121.332 101.136 121.228 1.00 31.67 54 ILE D O 1
ATOM 4419 N N . PHE D 2 55 ? 120.632 101.216 119.097 1.00 31.90 55 PHE D N 1
ATOM 4420 C CA . PHE D 2 55 ? 119.696 100.122 119.320 1.00 31.90 55 PHE D CA 1
ATOM 4421 C C . PHE D 2 55 ? 120.410 98.786 119.460 1.00 31.90 55 PHE D C 1
ATOM 4422 O O . PHE D 2 55 ? 119.919 97.894 120.158 1.00 31.90 55 PHE D O 1
ATOM 4430 N N . PHE D 2 56 ? 121.558 98.624 118.801 1.00 36.98 56 PHE D N 1
ATOM 4431 C CA . PHE D 2 56 ? 122.362 97.424 118.994 1.00 36.98 56 PHE D CA 1
ATOM 4432 C C . PHE D 2 56 ? 122.862 97.325 120.429 1.00 36.98 56 PHE D C 1
ATOM 4433 O O . PHE D 2 56 ? 122.856 96.241 121.022 1.00 36.98 56 PHE D O 1
ATOM 4441 N N . PHE D 2 57 ? 123.306 98.445 121.003 1.00 40.93 57 PHE D N 1
ATOM 4442 C CA . PHE D 2 57 ? 123.748 98.432 122.394 1.00 40.93 57 PHE D CA 1
ATOM 4443 C C . PHE D 2 57 ? 122.611 98.111 123.354 1.00 40.93 57 PHE D C 1
ATOM 4444 O O . PHE D 2 57 ? 122.837 97.459 124.378 1.00 40.93 57 PHE D O 1
ATOM 4452 N N . SER D 2 58 ? 121.394 98.560 123.054 1.00 41.97 58 SER D N 1
ATOM 4453 C CA . SER D 2 58 ? 120.258 98.270 123.919 1.00 41.97 58 SER D CA 1
ATOM 4454 C C . SER D 2 58 ? 119.867 96.801 123.906 1.00 41.97 58 SER D C 1
ATOM 4455 O O . SER D 2 58 ? 119.085 96.381 124.763 1.00 41.97 58 SER D O 1
ATOM 4458 N N . ALA D 2 59 ? 120.379 96.016 122.957 1.00 42.20 59 ALA D N 1
ATOM 4459 C CA . ALA D 2 59 ? 120.048 94.599 122.904 1.00 42.20 59 ALA D CA 1
ATOM 4460 C C . ALA D 2 59 ? 120.609 93.829 124.088 1.00 42.20 59 ALA D C 1
ATOM 4461 O O . ALA D 2 59 ? 120.115 92.740 124.392 1.00 42.20 59 ALA D O 1
ATOM 4463 N N . PHE D 2 60 ? 121.625 94.364 124.756 1.00 45.92 60 PHE D N 1
ATOM 4464 C CA . PHE D 2 60 ? 122.235 93.714 125.905 1.00 45.92 60 PHE D CA 1
ATOM 4465 C C . PHE D 2 60 ? 121.822 94.354 127.221 1.00 45.92 60 PHE D C 1
ATOM 4466 O O . PHE D 2 60 ? 122.408 94.043 128.262 1.00 45.92 60 PHE D O 1
ATOM 4474 N N . GLU D 2 61 ? 120.831 95.239 127.197 1.00 55.52 61 GLU D N 1
ATOM 4475 C CA . GLU D 2 61 ? 120.341 95.858 128.417 1.00 55.52 61 GLU D CA 1
ATOM 4476 C C . GLU D 2 61 ? 119.614 94.837 129.281 1.00 55.52 61 GLU D C 1
ATOM 4477 O O . GLU D 2 61 ? 118.972 93.910 128.782 1.00 55.52 61 GLU D O 1
ATOM 4483 N N . LYS D 2 62 ? 119.724 95.012 130.591 1.00 68.45 62 LYS D N 1
ATOM 4484 C CA . LYS D 2 62 ? 118.968 94.178 131.509 1.00 68.45 62 LYS D CA 1
ATOM 4485 C C . LYS D 2 62 ? 117.496 94.576 131.466 1.00 68.45 62 LYS D C 1
ATOM 4486 O O . LYS D 2 62 ? 117.177 95.763 131.341 1.00 68.45 62 LYS D O 1
ATOM 4492 N N . PRO D 2 63 ? 116.578 93.620 131.572 1.00 74.94 63 PRO D N 1
ATOM 4493 C CA . PRO D 2 63 ? 115.152 93.959 131.524 1.00 74.94 63 PRO D CA 1
ATOM 4494 C C . PRO D 2 63 ? 114.716 94.683 132.789 1.00 74.94 63 PRO D C 1
ATOM 4495 O O . PRO D 2 63 ? 115.472 94.848 133.748 1.00 74.94 63 PRO D O 1
ATOM 4499 N N . ALA D 2 64 ? 113.463 95.127 132.773 1.00 80.45 64 ALA D N 1
ATOM 4500 C CA . ALA D 2 64 ? 112.928 95.890 133.887 1.00 80.45 64 ALA D CA 1
ATOM 4501 C C . ALA D 2 64 ? 112.818 95.017 135.136 1.00 80.45 64 ALA D C 1
ATOM 4502 O O . ALA D 2 64 ? 112.579 93.810 135.041 1.00 80.45 64 ALA D O 1
ATOM 4504 N N . PRO D 2 65 ? 113.012 95.604 136.321 1.00 82.45 65 PRO D N 1
ATOM 4505 C CA . PRO D 2 65 ? 112.873 94.811 137.556 1.00 82.45 65 PRO D CA 1
ATOM 4506 C C . PRO D 2 65 ? 111.502 94.179 137.721 1.00 82.45 65 PRO D C 1
ATOM 4507 O O . PRO D 2 65 ? 111.408 93.050 138.219 1.00 82.45 65 PRO D O 1
ATOM 4511 N N . GLU D 2 66 ? 110.437 94.876 137.319 1.00 83.10 66 GLU D N 1
ATOM 4512 C CA . GLU D 2 66 ? 109.067 94.373 137.419 1.00 83.10 66 GLU D CA 1
ATOM 4513 C C . GLU D 2 66 ? 108.724 94.002 138.864 1.00 83.10 66 GLU D C 1
ATOM 4514 O O . GLU D 2 66 ? 108.510 92.837 139.208 1.00 83.10 66 GLU D O 1
ATOM 4520 N N . TYR D 2 67 ? 108.688 95.025 139.712 1.00 84.48 67 TYR D N 1
ATOM 4521 C CA . TYR D 2 67 ? 108.453 94.820 141.135 1.00 84.48 67 TYR D CA 1
ATOM 4522 C C . TYR D 2 67 ? 107.036 94.325 141.396 1.00 84.48 67 TYR D C 1
ATOM 4523 O O . TYR D 2 67 ? 106.072 94.795 140.787 1.00 84.48 67 TYR D O 1
ATOM 4532 N N . ASP D 2 68 ? 106.917 93.371 142.315 1.00 86.84 68 ASP D N 1
ATOM 4533 C CA . ASP D 2 68 ? 105.635 92.812 142.735 1.00 86.84 68 ASP D CA 1
ATOM 4534 C C . ASP D 2 68 ? 105.320 93.367 144.120 1.00 86.84 68 ASP D C 1
ATOM 4535 O O . ASP D 2 68 ? 105.776 92.829 145.132 1.00 86.84 68 ASP D O 1
ATOM 4540 N N . TRP D 2 69 ? 104.534 94.440 144.162 1.00 86.89 69 TRP D N 1
ATOM 4541 C CA . TRP D 2 69 ? 104.241 95.118 145.417 1.00 86.89 69 TRP D CA 1
ATOM 4542 C C . TRP D 2 69 ? 103.308 94.331 146.327 1.00 86.89 69 TRP D C 1
ATOM 4543 O O . TRP D 2 69 ? 103.204 94.667 147.510 1.00 86.89 69 TRP D O 1
ATOM 4554 N N . THR D 2 70 ? 102.625 93.304 145.819 1.00 88.07 70 THR D N 1
ATOM 4555 C CA . THR D 2 70 ? 101.785 92.489 146.688 1.00 88.07 70 THR D CA 1
ATOM 4556 C C . THR D 2 70 ? 102.599 91.678 147.684 1.00 88.07 70 THR D C 1
ATOM 4557 O O . THR D 2 70 ? 102.050 91.240 148.701 1.00 88.07 70 THR D O 1
ATOM 4561 N N . LEU D 2 71 ? 103.886 91.472 147.420 1.00 88.22 71 LEU D N 1
ATOM 4562 C CA . LEU D 2 71 ? 104.759 90.733 148.318 1.00 88.22 71 LEU D CA 1
ATOM 4563 C C . LEU D 2 71 ? 105.156 91.535 149.548 1.00 88.22 71 LEU D C 1
ATOM 4564 O O . LEU D 2 71 ? 105.666 90.954 150.510 1.00 88.22 71 LEU D O 1
ATOM 4569 N N . VAL D 2 72 ? 104.939 92.849 149.540 1.00 88.51 72 VAL D N 1
ATOM 4570 C CA . VAL D 2 72 ? 105.220 93.676 150.699 1.00 88.51 72 VAL D CA 1
ATOM 4571 C C . VAL D 2 72 ? 103.955 94.294 151.289 1.00 88.51 72 VAL D C 1
ATOM 4572 O O . VAL D 2 72 ? 103.884 94.482 152.509 1.00 88.51 72 VAL D O 1
ATOM 4576 N N . TYR D 2 73 ? 102.948 94.581 150.473 1.00 90.39 73 TYR D N 1
ATOM 4577 C CA . TYR D 2 73 ? 101.660 95.081 150.950 1.00 90.39 73 TYR D CA 1
ATOM 4578 C C . TYR D 2 73 ? 100.600 94.050 150.598 1.00 90.39 73 TYR D C 1
ATOM 4579 O O . TYR D 2 73 ? 100.141 94.012 149.438 1.00 90.39 73 TYR D O 1
ATOM 4588 N N . PRO D 2 74 ? 100.191 93.201 151.539 1.00 90.75 74 PRO D N 1
ATOM 4589 C CA . PRO D 2 74 ? 99.218 92.153 151.212 1.00 90.75 74 PRO D CA 1
ATOM 4590 C C . PRO D 2 74 ? 97.880 92.743 150.793 1.00 90.75 74 PRO D C 1
ATOM 4591 O O . PRO D 2 74 ? 97.477 93.811 151.260 1.00 90.75 74 PRO D O 1
ATOM 4595 N N . GLU D 2 75 ? 97.196 92.027 149.903 1.00 93.57 75 GLU D N 1
ATOM 4596 C CA . GLU D 2 75 ? 95.891 92.426 149.378 1.00 93.57 75 GLU D CA 1
ATOM 4597 C C . GLU D 2 75 ? 95.955 93.837 148.792 1.00 93.57 75 GLU D C 1
ATOM 4598 O O . GLU D 2 75 ? 95.364 94.790 149.303 1.00 93.57 75 GLU D O 1
ATOM 4604 N N . LEU D 2 76 ? 96.712 93.955 147.709 1.00 89.52 76 LEU D N 1
ATOM 4605 C CA . LEU D 2 76 ? 96.899 95.236 147.045 1.00 89.52 76 LEU D CA 1
ATOM 4606 C C . LEU D 2 76 ? 96.504 95.148 145.577 1.00 89.52 76 LEU D C 1
ATOM 4607 O O . LEU D 2 76 ? 95.761 94.251 145.182 1.00 89.52 76 LEU D O 1
ATOM 4612 N N . ASP E 2 5 ? 107.173 79.134 124.285 1.00 77.05 5 ASP E N 1
ATOM 4613 C CA . ASP E 2 5 ? 105.941 78.854 125.014 1.00 77.05 5 ASP E CA 1
ATOM 4614 C C . ASP E 2 5 ? 105.798 79.769 126.222 1.00 77.05 5 ASP E C 1
ATOM 4615 O O . ASP E 2 5 ? 105.108 80.784 126.165 1.00 77.05 5 ASP E O 1
ATOM 4620 N N . VAL E 2 6 ? 106.455 79.394 127.322 1.00 75.71 6 VAL E N 1
ATOM 4621 C CA . VAL E 2 6 ? 106.378 80.197 128.533 1.00 75.71 6 VAL E CA 1
ATOM 4622 C C . VAL E 2 6 ? 107.050 81.550 128.300 1.00 75.71 6 VAL E C 1
ATOM 4623 O O . VAL E 2 6 ? 107.921 81.708 127.436 1.00 75.71 6 VAL E O 1
ATOM 4627 N N . ASN E 2 7 ? 106.624 82.542 129.080 1.00 69.13 7 ASN E N 1
ATOM 4628 C CA . ASN E 2 7 ? 107.172 83.887 128.969 1.00 69.13 7 ASN E CA 1
ATOM 4629 C C . ASN E 2 7 ? 107.724 84.352 130.309 1.00 69.13 7 ASN E C 1
ATOM 4630 O O . ASN E 2 7 ? 107.416 85.457 130.768 1.00 69.13 7 ASN E O 1
ATOM 4635 N N . GLY E 2 8 ? 108.530 83.508 130.947 1.00 69.90 8 GLY E N 1
ATOM 4636 C CA . GLY E 2 8 ? 109.197 83.883 132.176 1.00 69.90 8 GLY E CA 1
ATOM 4637 C C . GLY E 2 8 ? 110.470 84.660 131.916 1.00 69.90 8 GLY E C 1
ATOM 4638 O O . GLY E 2 8 ? 110.485 85.566 131.079 1.00 69.90 8 GLY E O 1
ATOM 4639 N N . LYS E 2 9 ? 111.549 84.318 132.616 1.00 67.54 9 LYS E N 1
ATOM 4640 C CA . LYS E 2 9 ? 112.801 85.044 132.450 1.00 67.54 9 LYS E CA 1
ATOM 4641 C C . LYS E 2 9 ? 113.674 84.471 131.346 1.00 67.54 9 LYS E C 1
ATOM 4642 O O . LYS E 2 9 ? 114.482 85.203 130.765 1.00 67.54 9 LYS E O 1
ATOM 4648 N N . LYS E 2 10 ? 113.535 83.181 131.043 1.00 63.76 10 LYS E N 1
ATOM 4649 C CA . LYS E 2 10 ? 114.333 82.574 129.988 1.00 63.76 10 LYS E CA 1
ATOM 4650 C C . LYS E 2 10 ? 113.986 83.121 128.610 1.00 63.76 10 LYS E C 1
ATOM 4651 O O . LYS E 2 10 ? 114.863 83.183 127.743 1.00 63.76 10 LYS E O 1
ATOM 4657 N N . PHE E 2 11 ? 112.740 83.539 128.397 1.00 59.34 11 PHE E N 1
ATOM 4658 C CA . PHE E 2 11 ? 112.295 84.042 127.103 1.00 59.34 11 PHE E CA 1
ATOM 4659 C C . PHE E 2 11 ? 112.506 85.542 126.950 1.00 59.34 11 PHE E C 1
ATOM 4660 O O . PHE E 2 11 ? 113.075 85.981 125.948 1.00 59.34 11 PHE E O 1
ATOM 4668 N N . LYS E 2 12 ? 112.063 86.345 127.922 1.00 57.72 12 LYS E N 1
ATOM 4669 C CA . LYS E 2 12 ? 112.262 87.786 127.816 1.00 57.72 12 LYS E CA 1
ATOM 4670 C C . LYS E 2 12 ? 113.736 88.162 127.783 1.00 57.72 12 LYS E C 1
ATOM 4671 O O . LYS E 2 12 ? 114.074 89.248 127.301 1.00 57.72 12 LYS E O 1
ATOM 4677 N N . ASN E 2 13 ? 114.619 87.298 128.284 1.00 56.36 13 ASN E N 1
ATOM 4678 C CA . ASN E 2 13 ? 116.048 87.550 128.145 1.00 56.36 13 ASN E CA 1
ATOM 4679 C C . ASN E 2 13 ? 116.488 87.408 126.693 1.00 56.36 13 ASN E C 1
ATOM 4680 O O . ASN E 2 13 ? 117.340 88.168 126.219 1.00 56.36 13 ASN E O 1
ATOM 4685 N N . PHE E 2 14 ? 115.924 86.435 125.976 1.00 47.82 14 PHE E N 1
ATOM 4686 C CA . PHE E 2 14 ? 116.164 86.326 124.542 1.00 47.82 14 PHE E CA 1
ATOM 4687 C C . PHE E 2 14 ? 115.359 87.358 123.769 1.00 47.82 14 PHE E C 1
ATOM 4688 O O . PHE E 2 14 ? 115.823 87.877 122.748 1.00 47.82 14 PHE E O 1
ATOM 4696 N N . LEU E 2 15 ? 114.150 87.658 124.240 1.00 45.73 15 LEU E N 1
ATOM 4697 C CA . LEU E 2 15 ? 113.303 88.628 123.560 1.00 45.73 15 LEU E CA 1
ATOM 4698 C C . LEU E 2 15 ? 113.934 90.013 123.569 1.00 45.73 15 LEU E C 1
ATOM 4699 O O . LEU E 2 15 ? 113.737 90.790 122.630 1.00 45.73 15 LEU E O 1
ATOM 4704 N N . ALA E 2 16 ? 114.694 90.336 124.617 1.00 42.52 16 ALA E N 1
ATOM 4705 C CA . ALA E 2 16 ? 115.340 91.642 124.695 1.00 42.52 16 ALA E CA 1
ATOM 4706 C C . ALA E 2 16 ? 116.383 91.813 123.601 1.00 42.52 16 ALA E C 1
ATOM 4707 O O . ALA E 2 16 ? 116.499 92.892 123.010 1.00 42.52 16 ALA E O 1
ATOM 4709 N N . LYS E 2 17 ? 117.162 90.766 123.325 1.00 40.57 17 LYS E N 1
ATOM 4710 C CA . LYS E 2 17 ? 118.153 90.855 122.258 1.00 40.57 17 LYS E CA 1
ATOM 4711 C C . LYS E 2 17 ? 117.483 90.961 120.898 1.00 40.57 17 LYS E C 1
ATOM 4712 O O . LYS E 2 17 ? 118.008 91.612 119.989 1.00 40.57 17 LYS E O 1
ATOM 4718 N N . LEU E 2 18 ? 116.323 90.326 120.740 1.00 36.97 18 LEU E N 1
ATOM 4719 C CA . LEU E 2 18 ? 115.613 90.398 119.471 1.00 36.97 18 LEU E CA 1
ATOM 4720 C C . LEU E 2 18 ? 114.981 91.770 119.272 1.00 36.97 18 LEU E C 1
ATOM 4721 O O . LEU E 2 18 ? 114.747 92.185 118.133 1.00 36.97 18 LEU E O 1
ATOM 4726 N N . TYR E 2 19 ? 114.702 92.484 120.366 1.00 39.03 19 TYR E N 1
ATOM 4727 C CA . TYR E 2 19 ? 114.227 93.861 120.265 1.00 39.03 19 TYR E CA 1
ATOM 4728 C C . TYR E 2 19 ? 115.284 94.767 119.654 1.00 39.03 19 TYR E C 1
ATOM 4729 O O . TYR E 2 19 ? 114.975 95.608 118.803 1.00 39.03 19 TYR E O 1
ATOM 4738 N N . GLY E 2 20 ? 116.532 94.619 120.082 1.00 33.95 20 GLY E N 1
ATOM 4739 C CA . GLY E 2 20 ? 117.593 95.502 119.648 1.00 33.95 20 GLY E CA 1
ATOM 4740 C C . GLY E 2 20 ? 118.151 95.157 118.287 1.00 33.95 20 GLY E C 1
ATOM 4741 O O . GLY E 2 20 ? 118.358 96.046 117.459 1.00 33.95 20 GLY E O 1
ATOM 4742 N N . PHE E 2 21 ? 118.414 93.873 118.044 1.00 34.98 21 PHE E N 1
ATOM 4743 C CA . PHE E 2 21 ? 118.928 93.472 116.740 1.00 34.98 21 PHE E CA 1
ATOM 4744 C C . PHE E 2 21 ? 117.908 93.739 115.645 1.00 34.98 21 PHE E C 1
ATOM 4745 O O . PHE E 2 21 ? 118.260 94.227 114.567 1.00 34.98 21 PHE E O 1
ATOM 4753 N N . GLY E 2 22 ? 116.638 93.432 115.904 1.00 31.73 22 GLY E N 1
ATOM 4754 C CA . GLY E 2 22 ? 115.615 93.659 114.898 1.00 31.73 22 GLY E CA 1
ATOM 4755 C C . GLY E 2 22 ? 115.433 95.126 114.571 1.00 31.73 22 GLY E C 1
ATOM 4756 O O . GLY E 2 22 ? 115.154 95.486 113.427 1.00 31.73 22 GLY E O 1
ATOM 4757 N N . ALA E 2 23 ? 115.579 95.993 115.572 1.00 30.33 23 ALA E N 1
ATOM 4758 C CA . ALA E 2 23 ? 115.470 97.425 115.326 1.00 30.33 23 ALA E CA 1
ATOM 4759 C C . ALA E 2 23 ? 116.660 97.939 114.531 1.00 30.33 23 ALA E C 1
ATOM 4760 O O . ALA E 2 23 ? 116.512 98.838 113.699 1.00 30.33 23 ALA E O 1
ATOM 4762 N N . SER E 2 24 ? 117.847 97.378 114.770 1.00 29.56 24 SER E N 1
ATOM 4763 C CA . SER E 2 24 ? 119.033 97.806 114.036 1.00 29.56 24 SER E CA 1
ATOM 4764 C C . SER E 2 24 ? 118.906 97.513 112.548 1.00 29.56 24 SER E C 1
ATOM 4765 O O . SER E 2 24 ? 119.335 98.315 111.713 1.00 29.56 24 SER E O 1
ATOM 4768 N N . ILE E 2 25 ? 118.330 96.364 112.193 1.00 28.42 25 ILE E N 1
ATOM 4769 C CA . ILE E 2 25 ? 118.173 96.025 110.783 1.00 28.42 25 ILE E CA 1
ATOM 4770 C C . ILE E 2 25 ? 117.165 96.952 110.116 1.00 28.42 25 ILE E C 1
ATOM 4771 O O . ILE E 2 25 ? 117.322 97.319 108.946 1.00 28.42 25 ILE E O 1
ATOM 4776 N N . VAL E 2 26 ? 116.109 97.337 110.835 1.00 28.16 26 VAL E N 1
ATOM 4777 C CA . VAL E 2 26 ? 115.147 98.286 110.282 1.00 28.16 26 VAL E CA 1
ATOM 4778 C C . VAL E 2 26 ? 115.801 99.643 110.058 1.00 28.16 26 VAL E C 1
ATOM 4779 O O . VAL E 2 26 ? 115.578 100.289 109.029 1.00 28.16 26 VAL E O 1
ATOM 4783 N N . ILE E 2 27 ? 116.609 100.102 111.016 1.00 28.44 27 ILE E N 1
ATOM 4784 C CA . ILE E 2 27 ? 117.303 101.377 110.856 1.00 28.44 27 ILE E CA 1
ATOM 4785 C C . ILE E 2 27 ? 118.179 101.349 109.613 1.00 28.44 27 ILE E C 1
ATOM 4786 O O . ILE E 2 27 ? 118.158 102.272 108.793 1.00 28.44 27 ILE E O 1
ATOM 4791 N N . LEU E 2 28 ? 118.970 100.286 109.460 1.00 27.17 28 LEU E N 1
ATOM 4792 C CA . LEU E 2 28 ? 119.879 100.197 108.324 1.00 27.17 28 LEU E CA 1
ATOM 4793 C C . LEU E 2 28 ? 119.124 99.931 107.032 1.00 27.17 28 LEU E C 1
ATOM 4794 O O . LEU E 2 28 ? 119.476 100.475 105.981 1.00 27.17 28 LEU E O 1
ATOM 4799 N N . GLY E 2 29 ? 118.085 99.098 107.088 1.00 28.29 29 GLY E N 1
ATOM 4800 C CA . GLY E 2 29 ? 117.288 98.843 105.904 1.00 28.29 29 GLY E CA 1
ATOM 4801 C C . GLY E 2 29 ? 116.629 100.090 105.354 1.00 28.29 29 GLY E C 1
ATOM 4802 O O . GLY E 2 29 ? 116.481 100.232 104.140 1.00 28.29 29 GLY E O 1
ATOM 4803 N N . ALA E 2 30 ? 116.221 101.006 106.233 1.00 26.81 30 ALA E N 1
ATOM 4804 C CA . ALA E 2 30 ? 115.678 102.278 105.772 1.00 26.81 30 ALA E CA 1
ATOM 4805 C C . ALA E 2 30 ? 116.769 103.163 105.191 1.00 26.81 30 ALA E C 1
ATOM 4806 O O . ALA E 2 30 ? 116.535 103.887 104.219 1.00 26.81 30 ALA E O 1
ATOM 4808 N N . MET E 2 31 ? 117.965 103.130 105.781 1.00 26.58 31 MET E N 1
ATOM 4809 C CA . MET E 2 31 ? 119.079 103.903 105.245 1.00 26.58 31 MET E CA 1
ATOM 4810 C C . MET E 2 31 ? 119.468 103.416 103.857 1.00 26.58 31 MET E C 1
ATOM 4811 O O . MET E 2 31 ? 119.763 104.221 102.968 1.00 26.58 31 MET E O 1
ATOM 4816 N N . PHE E 2 32 ? 119.487 102.100 103.657 1.00 24.39 32 PHE E N 1
ATOM 4817 C CA . PHE E 2 32 ? 119.731 101.560 102.326 1.00 24.39 32 PHE E CA 1
ATOM 4818 C C . PHE E 2 32 ? 118.602 101.926 101.374 1.00 24.39 32 PHE E C 1
ATOM 4819 O O . PHE E 2 32 ? 118.846 102.261 100.211 1.00 24.39 32 PHE E O 1
ATOM 4827 N N . LYS E 2 33 ? 117.359 101.867 101.855 1.00 23.96 33 LYS E N 1
ATOM 4828 C CA . LYS E 2 33 ? 116.199 102.134 101.011 1.00 23.96 33 LYS E CA 1
ATOM 4829 C C . LYS E 2 33 ? 116.156 103.585 100.549 1.00 23.96 33 LYS E C 1
ATOM 4830 O O . LYS E 2 33 ? 115.859 103.859 99.382 1.00 23.96 33 LYS E O 1
ATOM 4836 N N . ILE E 2 34 ? 116.437 104.531 101.445 1.00 24.16 34 ILE E N 1
ATOM 4837 C CA . ILE E 2 34 ? 116.381 105.940 101.068 1.00 24.16 34 ILE E CA 1
ATOM 4838 C C . ILE E 2 34 ? 117.483 106.268 100.071 1.00 24.16 34 ILE E C 1
ATOM 4839 O O . ILE E 2 34 ? 117.285 107.059 99.142 1.00 24.16 34 ILE E O 1
ATOM 4844 N N . LEU E 2 35 ? 118.653 105.664 100.241 1.00 23.40 35 LEU E N 1
ATOM 4845 C CA . LEU E 2 35 ? 119.808 105.941 99.403 1.00 23.40 35 LEU E CA 1
ATOM 4846 C C . LEU E 2 35 ? 119.874 105.065 98.162 1.00 23.40 35 LEU E C 1
ATOM 4847 O O . LEU E 2 35 ? 120.750 105.284 97.321 1.00 23.40 35 LEU E O 1
ATOM 4852 N N . HIS E 2 36 ? 118.976 104.090 98.034 1.00 23.92 36 HIS E N 1
ATOM 4853 C CA . HIS E 2 36 ? 118.890 103.216 96.865 1.00 23.92 36 HIS E CA 1
ATOM 4854 C C . HIS E 2 36 ? 120.140 102.348 96.731 1.00 23.92 36 HIS E C 1
ATOM 4855 O O . HIS E 2 36 ? 120.807 102.316 95.698 1.00 23.92 36 HIS E O 1
ATOM 4862 N N . TRP E 2 37 ? 120.441 101.640 97.810 1.00 23.01 37 TRP E N 1
ATOM 4863 C CA . TRP E 2 37 ? 121.513 100.661 97.845 1.00 23.01 37 TRP E CA 1
ATOM 4864 C C . TRP E 2 37 ? 120.931 99.261 97.695 1.00 23.01 37 TRP E C 1
ATOM 4865 O O . TRP E 2 37 ? 119.772 99.008 98.025 1.00 23.01 37 TRP E O 1
ATOM 4876 N N . THR E 2 38 ? 121.759 98.347 97.185 1.00 28.45 38 THR E N 1
ATOM 4877 C CA . THR E 2 38 ? 121.242 97.090 96.646 1.00 28.45 38 THR E CA 1
ATOM 4878 C C . THR E 2 38 ? 120.627 96.207 97.725 1.00 28.45 38 THR E C 1
ATOM 4879 O O . THR E 2 38 ? 119.687 95.453 97.450 1.00 28.45 38 THR E O 1
ATOM 4883 N N . GLY E 2 39 ? 121.131 96.276 98.950 1.00 26.78 39 GLY E N 1
ATOM 4884 C CA . GLY E 2 39 ? 120.657 95.368 99.974 1.00 26.78 39 GLY E CA 1
ATOM 4885 C C . GLY E 2 39 ? 119.433 95.857 100.718 1.00 26.78 39 GLY E C 1
ATOM 4886 O O . GLY E 2 39 ? 119.084 95.314 101.768 1.00 26.78 39 GLY E O 1
ATOM 4887 N N . ALA E 2 40 ? 118.766 96.875 100.173 1.00 27.94 40 ALA E N 1
ATOM 4888 C CA . ALA E 2 40 ? 117.723 97.577 100.914 1.00 27.94 40 ALA E CA 1
ATOM 4889 C C . ALA E 2 40 ? 116.563 96.657 101.271 1.00 27.94 40 ALA E C 1
ATOM 4890 O O . ALA E 2 40 ? 116.159 96.573 102.435 1.00 27.94 40 ALA E O 1
ATOM 4892 N N . ASP E 2 41 ? 116.014 95.954 100.281 1.00 31.56 41 ASP E N 1
ATOM 4893 C CA . ASP E 2 41 ? 114.798 95.185 100.509 1.00 31.56 41 ASP E CA 1
ATOM 4894 C C . ASP E 2 41 ? 115.043 93.917 101.312 1.00 31.56 41 ASP E C 1
ATOM 4895 O O . ASP E 2 41 ? 114.107 93.406 101.933 1.00 31.56 41 ASP E O 1
ATOM 4900 N N . LEU E 2 42 ? 116.267 93.388 101.311 1.00 29.73 42 LEU E N 1
ATOM 4901 C CA . LEU E 2 42 ? 116.540 92.191 102.098 1.00 29.73 42 LEU E CA 1
ATOM 4902 C C . LEU E 2 42 ? 116.626 92.514 103.584 1.00 29.73 42 LEU E C 1
ATOM 4903 O O . LEU E 2 42 ? 116.099 91.769 104.416 1.00 29.73 42 LEU E O 1
ATOM 4908 N N . MET E 2 43 ? 117.287 93.617 103.940 1.00 29.93 43 MET E N 1
ATOM 4909 C CA . MET E 2 43 ? 117.338 94.016 105.341 1.00 29.93 43 MET E CA 1
ATOM 4910 C C . MET E 2 43 ? 115.973 94.456 105.848 1.00 29.93 43 MET E C 1
ATOM 4911 O O . MET E 2 43 ? 115.656 94.251 107.024 1.00 29.93 43 MET E O 1
ATOM 4916 N N . LEU E 2 44 ? 115.158 95.066 104.989 1.00 27.83 44 LEU E N 1
ATOM 4917 C CA . LEU E 2 44 ? 113.808 95.429 105.400 1.00 27.83 44 LEU E CA 1
ATOM 4918 C C . LEU E 2 44 ? 112.961 94.193 105.664 1.00 27.83 44 LEU E C 1
ATOM 4919 O O . LEU E 2 44 ? 112.120 94.197 106.566 1.00 27.83 44 LEU E O 1
ATOM 4924 N N . ILE E 2 45 ? 113.158 93.129 104.885 1.00 28.39 45 ILE E N 1
ATOM 4925 C CA . ILE E 2 45 ? 112.435 91.886 105.138 1.00 28.39 45 ILE E CA 1
ATOM 4926 C C . ILE E 2 45 ? 112.816 91.321 106.498 1.00 28.39 45 ILE E C 1
ATOM 4927 O O . ILE E 2 45 ? 111.954 90.939 107.294 1.00 28.39 45 ILE E O 1
ATOM 4932 N N . ILE E 2 46 ? 114.115 91.265 106.790 1.00 29.15 46 ILE E N 1
ATOM 4933 C CA . ILE E 2 46 ? 114.564 90.677 108.048 1.00 29.15 46 ILE E CA 1
ATOM 4934 C C . ILE E 2 46 ? 114.153 91.553 109.223 1.00 29.15 46 ILE E C 1
ATOM 4935 O O . ILE E 2 46 ? 113.660 91.059 110.242 1.00 29.15 46 ILE E O 1
ATOM 4940 N N . GLY E 2 47 ? 114.359 92.864 109.104 1.00 29.49 47 GLY E N 1
ATOM 4941 C CA . GLY E 2 47 ? 114.037 93.754 110.206 1.00 29.49 47 GLY E CA 1
ATOM 4942 C C . GLY E 2 47 ? 112.551 93.846 110.489 1.00 29.49 47 GLY E C 1
ATOM 4943 O O . GLY E 2 47 ? 112.131 93.836 111.648 1.00 29.49 47 GLY E O 1
ATOM 4944 N N . LEU E 2 48 ? 111.734 93.951 109.442 1.00 29.14 48 LEU E N 1
ATOM 4945 C CA . LEU E 2 48 ? 110.299 94.101 109.650 1.00 29.14 48 LEU E CA 1
ATOM 4946 C C . LEU E 2 48 ? 109.655 92.783 110.058 1.00 29.14 48 LEU E C 1
ATOM 4947 O O . LEU E 2 48 ? 108.742 92.768 110.888 1.00 29.14 48 LEU E O 1
ATOM 4952 N N . SER E 2 49 ? 110.108 91.667 109.485 1.00 30.86 49 SER E N 1
ATOM 4953 C CA . SER E 2 49 ? 109.563 90.375 109.887 1.00 30.86 49 SER E CA 1
ATOM 4954 C C . SER E 2 49 ? 109.961 90.024 111.312 1.00 30.86 49 SER E C 1
ATOM 4955 O O . SER E 2 49 ? 109.184 89.390 112.033 1.00 30.86 49 SER E O 1
ATOM 4958 N N . THR E 2 50 ? 111.167 90.408 111.730 1.00 32.29 50 THR E N 1
ATOM 4959 C CA . THR E 2 50 ? 111.537 90.269 113.133 1.00 32.29 50 THR E CA 1
ATOM 4960 C C . THR E 2 50 ? 110.637 91.118 114.015 1.00 32.29 50 THR E C 1
ATOM 4961 O O . THR E 2 50 ? 110.177 90.667 115.069 1.00 32.29 50 THR E O 1
ATOM 4965 N N . GLU E 2 51 ? 110.366 92.348 113.589 1.00 34.16 51 GLU E N 1
ATOM 4966 C CA . GLU E 2 51 ? 109.519 93.238 114.370 1.00 34.16 51 GLU E CA 1
ATOM 4967 C C . GLU E 2 51 ? 108.072 92.767 114.381 1.00 34.16 51 GLU E C 1
ATOM 4968 O O . GLU E 2 51 ? 107.357 92.968 115.368 1.00 34.16 51 GLU E O 1
ATOM 4974 N N . ALA E 2 52 ? 107.615 92.154 113.290 1.00 32.71 52 ALA E N 1
ATOM 4975 C CA . ALA E 2 52 ? 106.278 91.573 113.280 1.00 32.71 52 ALA E CA 1
ATOM 4976 C C . ALA E 2 52 ? 106.179 90.415 114.261 1.00 32.71 52 ALA E C 1
ATOM 4977 O O . ALA E 2 52 ? 105.150 90.235 114.919 1.00 32.71 52 ALA E O 1
ATOM 4979 N N . VAL E 2 53 ? 107.240 89.614 114.368 1.00 34.64 53 VAL E N 1
ATOM 4980 C CA . VAL E 2 53 ? 107.261 88.523 115.336 1.00 34.64 53 VAL E CA 1
ATOM 4981 C C . VAL E 2 53 ? 107.274 89.072 116.757 1.00 34.64 53 VAL E C 1
ATOM 4982 O O . VAL E 2 53 ? 106.635 88.516 117.658 1.00 34.64 53 VAL E O 1
ATOM 4986 N N . ILE E 2 54 ? 107.991 90.175 116.977 1.00 36.66 54 ILE E N 1
ATOM 4987 C CA . ILE E 2 54 ? 108.036 90.798 118.297 1.00 36.66 54 ILE E CA 1
ATOM 4988 C C . ILE E 2 54 ? 106.637 91.201 118.741 1.00 36.66 54 ILE E C 1
ATOM 4989 O O . ILE E 2 54 ? 106.208 90.902 119.861 1.00 36.66 54 ILE E O 1
ATOM 4994 N N . PHE E 2 55 ? 105.907 91.892 117.865 1.00 37.44 55 PHE E N 1
ATOM 4995 C CA . PHE E 2 55 ? 104.561 92.346 118.193 1.00 37.44 55 PHE E CA 1
ATOM 4996 C C . PHE E 2 55 ? 103.630 91.173 118.455 1.00 37.44 55 PHE E C 1
ATOM 4997 O O . PHE E 2 55 ? 102.763 91.244 119.332 1.00 37.44 55 PHE E O 1
ATOM 5005 N N . PHE E 2 56 ? 103.786 90.091 117.692 1.00 40.11 56 PHE E N 1
ATOM 5006 C CA . PHE E 2 56 ? 102.948 88.915 117.884 1.00 40.11 56 PHE E CA 1
ATOM 5007 C C . PHE E 2 56 ? 103.136 88.324 119.275 1.00 40.11 56 PHE E C 1
ATOM 5008 O O . PHE E 2 56 ? 102.162 87.930 119.925 1.00 40.11 56 PHE E O 1
ATOM 5016 N N . PHE E 2 57 ? 104.378 88.258 119.753 1.00 42.81 57 PHE E N 1
ATOM 5017 C CA . PHE E 2 57 ? 104.629 87.702 121.077 1.00 42.81 57 PHE E CA 1
ATOM 5018 C C . PHE E 2 57 ? 104.210 88.645 122.195 1.00 42.81 57 PHE E C 1
ATOM 5019 O O . PHE E 2 57 ? 104.000 88.189 123.322 1.00 42.81 57 PHE E O 1
ATOM 5027 N N . SER E 2 58 ? 104.087 89.942 121.917 1.00 45.34 58 SER E N 1
ATOM 5028 C CA . SER E 2 58 ? 103.601 90.871 122.928 1.00 45.34 58 SER E CA 1
ATOM 5029 C C . SER E 2 58 ? 102.105 90.744 123.164 1.00 45.34 58 SER E C 1
ATOM 5030 O O . SER E 2 58 ? 101.596 91.325 124.127 1.00 45.34 58 SER E O 1
ATOM 5033 N N . ALA E 2 59 ? 101.392 90.013 122.309 1.00 46.85 59 ALA E N 1
ATOM 5034 C CA . ALA E 2 59 ? 99.979 89.763 122.560 1.00 46.85 59 ALA E CA 1
ATOM 5035 C C . ALA E 2 59 ? 99.789 88.877 123.782 1.00 46.85 59 ALA E C 1
ATOM 5036 O O . ALA E 2 59 ? 98.840 89.065 124.551 1.00 46.85 59 ALA E O 1
ATOM 5038 N N . PHE E 2 60 ? 100.680 87.912 123.981 1.00 49.12 60 PHE E N 1
ATOM 5039 C CA . PHE E 2 60 ? 100.555 86.940 125.056 1.00 49.12 60 PHE E CA 1
ATOM 5040 C C . PHE E 2 60 ? 101.249 87.369 126.339 1.00 49.12 60 PHE E C 1
ATOM 5041 O O . PHE E 2 60 ? 101.260 86.601 127.305 1.00 49.12 60 PHE E O 1
ATOM 5049 N N . GLU E 2 61 ? 101.827 88.565 126.376 1.00 59.36 61 GLU E N 1
ATOM 5050 C CA . GLU E 2 61 ? 102.481 89.041 127.586 1.00 59.36 61 GLU E CA 1
ATOM 5051 C C . GLU E 2 61 ? 101.440 89.401 128.639 1.00 59.36 61 GLU E C 1
ATOM 5052 O O . GLU E 2 61 ? 100.452 90.079 128.343 1.00 59.36 61 GLU E O 1
ATOM 5058 N N . LYS E 2 62 ? 101.659 88.939 129.866 1.00 68.08 62 LYS E N 1
ATOM 5059 C CA . LYS E 2 62 ? 100.724 89.222 130.944 1.00 68.08 62 LYS E CA 1
ATOM 5060 C C . LYS E 2 62 ? 100.727 90.716 131.263 1.00 68.08 62 LYS E C 1
ATOM 5061 O O . LYS E 2 62 ? 101.793 91.332 131.352 1.00 68.08 62 LYS E O 1
ATOM 5067 N N . PRO E 2 63 ? 99.558 91.322 131.445 1.00 74.17 63 PRO E N 1
ATOM 5068 C CA . PRO E 2 63 ? 99.490 92.779 131.599 1.00 74.17 63 PRO E CA 1
ATOM 5069 C C . PRO E 2 63 ? 100.059 93.230 132.935 1.00 74.17 63 PRO E C 1
ATOM 5070 O O . PRO E 2 63 ? 100.365 92.434 133.825 1.00 74.17 63 PRO E O 1
ATOM 5074 N N . ALA E 2 64 ? 100.201 94.546 133.060 1.00 82.26 64 ALA E N 1
ATOM 5075 C CA . ALA E 2 64 ? 100.697 95.132 134.292 1.00 82.26 64 ALA E CA 1
ATOM 5076 C C . ALA E 2 64 ? 99.707 94.887 135.431 1.00 82.26 64 ALA E C 1
ATOM 5077 O O . ALA E 2 64 ? 98.494 94.844 135.212 1.00 82.26 64 ALA E O 1
ATOM 5079 N N . PRO E 2 65 ? 100.204 94.712 136.657 1.00 85.18 65 PRO E N 1
ATOM 5080 C CA . PRO E 2 65 ? 99.297 94.416 137.778 1.00 85.18 65 PRO E CA 1
ATOM 5081 C C . PRO E 2 65 ? 98.267 95.501 138.041 1.00 85.18 65 PRO E C 1
ATOM 5082 O O . PRO E 2 65 ? 97.147 95.182 138.460 1.00 85.18 65 PRO E O 1
ATOM 5086 N N . GLU E 2 66 ? 98.609 96.771 137.812 1.00 87.18 66 GLU E N 1
ATOM 5087 C CA . GLU E 2 66 ? 97.691 97.894 138.008 1.00 87.18 66 GLU E CA 1
ATOM 5088 C C . GLU E 2 66 ? 97.172 97.933 139.448 1.00 87.18 66 GLU E C 1
ATOM 5089 O O . GLU E 2 66 ? 95.987 97.734 139.723 1.00 87.18 66 GLU E O 1
ATOM 5095 N N . TYR E 2 67 ? 98.098 98.182 140.369 1.00 87.46 67 TYR E N 1
ATOM 5096 C CA . TYR E 2 67 ? 97.764 98.226 141.785 1.00 87.46 67 TYR E CA 1
ATOM 5097 C C . TYR E 2 67 ? 96.828 99.389 142.086 1.00 87.46 67 TYR E C 1
ATOM 5098 O O . TYR E 2 67 ? 96.851 100.426 141.418 1.00 87.46 67 TYR E O 1
ATOM 5107 N N . ASP E 2 68 ? 95.995 99.208 143.105 1.00 86.88 68 ASP E N 1
ATOM 5108 C CA . ASP E 2 68 ? 95.082 100.243 143.585 1.00 86.88 68 ASP E CA 1
ATOM 5109 C C . ASP E 2 68 ? 95.560 100.633 144.981 1.00 86.88 68 ASP E C 1
ATOM 5110 O O . ASP E 2 68 ? 95.197 100.008 145.978 1.00 86.88 68 ASP E O 1
ATOM 5115 N N . TRP E 2 69 ? 96.380 101.684 145.042 1.00 87.33 69 TRP E N 1
ATOM 5116 C CA . TRP E 2 69 ? 97.085 102.031 146.270 1.00 87.33 69 TRP E CA 1
ATOM 5117 C C . TRP E 2 69 ? 96.156 102.517 147.373 1.00 87.33 69 TRP E C 1
ATOM 5118 O O . TRP E 2 69 ? 96.585 102.610 148.527 1.00 87.33 69 TRP E O 1
ATOM 5129 N N . THR E 2 70 ? 94.900 102.835 147.050 1.00 86.94 70 THR E N 1
ATOM 5130 C CA . THR E 2 70 ? 93.995 103.373 148.060 1.00 86.94 70 THR E CA 1
ATOM 5131 C C . THR E 2 70 ? 93.697 102.361 149.159 1.00 86.94 70 THR E C 1
ATOM 5132 O O . THR E 2 70 ? 93.361 102.755 150.281 1.00 86.94 70 THR E O 1
ATOM 5136 N N . LEU E 2 71 ? 93.805 101.064 148.863 1.00 88.39 71 LEU E N 1
ATOM 5137 C CA . LEU E 2 71 ? 93.582 100.051 149.890 1.00 88.39 71 LEU E CA 1
ATOM 5138 C C . LEU E 2 71 ? 94.611 100.161 151.007 1.00 88.39 71 LEU E C 1
ATOM 5139 O O . LEU E 2 71 ? 94.275 100.054 152.191 1.00 88.39 71 LEU E O 1
ATOM 5144 N N . VAL E 2 72 ? 95.877 100.379 150.646 1.00 87.91 72 VAL E N 1
ATOM 5145 C CA . VAL E 2 72 ? 96.953 100.462 151.625 1.00 87.91 72 VAL E CA 1
ATOM 5146 C C . VAL E 2 72 ? 97.273 101.900 152.011 1.00 87.91 72 VAL E C 1
ATOM 5147 O O . VAL E 2 72 ? 98.012 102.128 152.977 1.00 87.91 72 VAL E O 1
ATOM 5151 N N . TYR E 2 73 ? 96.715 102.880 151.301 1.00 88.68 73 TYR E N 1
ATOM 5152 C CA . TYR E 2 73 ? 96.911 104.294 151.627 1.00 88.68 73 TYR E CA 1
ATOM 5153 C C . TYR E 2 73 ? 95.606 105.036 151.386 1.00 88.68 73 TYR E C 1
ATOM 5154 O O . TYR E 2 73 ? 95.370 105.582 150.302 1.00 88.68 73 TYR E O 1
ATOM 5163 N N . PRO E 2 74 ? 94.715 105.053 152.375 1.00 87.78 74 PRO E N 1
ATOM 5164 C CA . PRO E 2 74 ? 93.458 105.796 152.223 1.00 87.78 74 PRO E CA 1
ATOM 5165 C C . PRO E 2 74 ? 93.718 107.259 151.894 1.00 87.78 74 PRO E C 1
ATOM 5166 O O . PRO E 2 74 ? 94.617 107.890 152.455 1.00 87.78 74 PRO E O 1
ATOM 5170 N N . GLU E 2 75 ? 92.914 107.794 150.976 1.00 90.35 75 GLU E N 1
ATOM 5171 C CA . GLU E 2 75 ? 93.060 109.166 150.493 1.00 90.35 75 GLU E CA 1
ATOM 5172 C C . GLU E 2 75 ? 94.475 109.407 149.970 1.00 90.35 75 GLU E C 1
ATOM 5173 O O . GLU E 2 75 ? 95.238 110.217 150.501 1.00 90.35 75 GLU E O 1
ATOM 5179 N N . LEU E 2 76 ? 94.830 108.670 148.922 1.00 88.90 76 LEU E N 1
ATOM 5180 C CA . LEU E 2 76 ? 96.152 108.777 148.314 1.00 88.90 76 LEU E CA 1
ATOM 5181 C C . LEU E 2 76 ? 96.155 108.218 146.900 1.00 88.90 76 LEU E C 1
ATOM 5182 O O . LEU E 2 76 ? 96.944 107.330 146.581 1.00 88.90 76 LEU E O 1
ATOM 5184 N N . VAL F 2 6 ? 81.298 95.740 127.897 1.00 82.75 6 VAL F N 1
ATOM 5185 C CA . VAL F 2 6 ? 81.924 95.937 129.197 1.00 82.75 6 VAL F CA 1
ATOM 5186 C C . VAL F 2 6 ? 83.411 96.202 128.989 1.00 82.75 6 VAL F C 1
ATOM 5187 O O . VAL F 2 6 ? 83.975 95.820 127.965 1.00 82.75 6 VAL F O 1
ATOM 5191 N N . ASN F 2 7 ? 84.043 96.868 129.951 1.00 80.73 7 ASN F N 1
ATOM 5192 C CA . ASN F 2 7 ? 85.459 97.215 129.888 1.00 80.73 7 ASN F CA 1
ATOM 5193 C C . ASN F 2 7 ? 86.147 96.880 131.205 1.00 80.73 7 ASN F C 1
ATOM 5194 O O . ASN F 2 7 ? 86.833 97.705 131.811 1.00 80.73 7 ASN F O 1
ATOM 5199 N N . GLY F 2 8 ? 85.965 95.644 131.663 1.00 80.93 8 GLY F N 1
ATOM 5200 C CA . GLY F 2 8 ? 86.571 95.198 132.902 1.00 80.93 8 GLY F CA 1
ATOM 5201 C C . GLY F 2 8 ? 87.907 94.522 132.682 1.00 80.93 8 GLY F C 1
ATOM 5202 O O . GLY F 2 8 ? 88.886 95.184 132.328 1.00 80.93 8 GLY F O 1
ATOM 5203 N N . LYS F 2 9 ? 87.969 93.211 132.890 1.00 77.91 9 LYS F N 1
ATOM 5204 C CA . LYS F 2 9 ? 89.204 92.463 132.690 1.00 77.91 9 LYS F CA 1
ATOM 5205 C C . LYS F 2 9 ? 89.112 91.426 131.585 1.00 77.91 9 LYS F C 1
ATOM 5206 O O . LYS F 2 9 ? 90.095 91.203 130.877 1.00 77.91 9 LYS F O 1
ATOM 5212 N N . LYS F 2 10 ? 87.958 90.777 131.418 1.00 72.89 10 LYS F N 1
ATOM 5213 C CA . LYS F 2 10 ? 87.818 89.800 130.344 1.00 72.89 10 LYS F CA 1
ATOM 5214 C C . LYS F 2 10 ? 87.910 90.475 128.982 1.00 72.89 10 LYS F C 1
ATOM 5215 O O . LYS F 2 10 ? 88.416 89.886 128.020 1.00 72.89 10 LYS F O 1
ATOM 5221 N N . PHE F 2 11 ? 87.427 91.715 128.882 1.00 66.93 11 PHE F N 1
ATOM 5222 C CA . PHE F 2 11 ? 87.518 92.443 127.621 1.00 66.93 11 PHE F CA 1
ATOM 5223 C C . PHE F 2 11 ? 88.877 93.109 127.461 1.00 66.93 11 PHE F C 1
ATOM 5224 O O . PHE F 2 11 ? 89.456 93.092 126.369 1.00 66.93 11 PHE F O 1
ATOM 5232 N N . LYS F 2 12 ? 89.401 93.708 128.534 1.00 68.46 12 LYS F N 1
ATOM 5233 C CA . LYS F 2 12 ? 90.704 94.359 128.448 1.00 68.46 12 LYS F CA 1
ATOM 5234 C C . LYS F 2 12 ? 91.807 93.364 128.123 1.00 68.46 12 LYS F C 1
ATOM 5235 O O . LYS F 2 12 ? 92.779 93.715 127.447 1.00 68.46 12 LYS F O 1
ATOM 5241 N N . ASN F 2 13 ? 91.684 92.125 128.602 1.00 63.85 13 ASN F N 1
ATOM 5242 C CA . ASN F 2 13 ? 92.632 91.089 128.209 1.00 63.85 13 ASN F CA 1
ATOM 5243 C C . ASN F 2 13 ? 92.534 90.799 126.718 1.00 63.85 13 ASN F C 1
ATOM 5244 O O . ASN F 2 13 ? 93.555 90.672 126.033 1.00 63.85 13 ASN F O 1
ATOM 5249 N N . PHE F 2 14 ? 91.312 90.692 126.195 1.00 57.36 14 PHE F N 1
ATOM 5250 C CA . PHE F 2 14 ? 91.137 90.496 124.761 1.00 57.36 14 PHE F CA 1
ATOM 5251 C C . PHE F 2 14 ? 91.592 91.720 123.981 1.00 57.36 14 PHE F C 1
ATOM 5252 O O . PHE F 2 14 ? 92.181 91.594 122.902 1.00 57.36 14 PHE F O 1
ATOM 5260 N N . LEU F 2 15 ? 91.326 92.914 124.509 1.00 56.06 15 LEU F N 1
ATOM 5261 C CA . LEU F 2 15 ? 91.747 94.140 123.846 1.00 56.06 15 LEU F CA 1
ATOM 5262 C C . LEU F 2 15 ? 93.256 94.333 123.883 1.00 56.06 15 LEU F C 1
ATOM 5263 O O . LEU F 2 15 ? 93.767 95.210 123.180 1.00 56.06 15 LEU F O 1
ATOM 5268 N N . ALA F 2 16 ? 93.973 93.551 124.689 1.00 52.04 16 ALA F N 1
ATOM 5269 C CA . ALA F 2 16 ? 95.429 93.589 124.708 1.00 52.04 16 ALA F CA 1
ATOM 5270 C C . ALA F 2 16 ? 96.034 92.593 123.731 1.00 52.04 16 ALA F C 1
ATOM 5271 O O . ALA F 2 16 ? 97.060 92.883 123.108 1.00 52.04 16 ALA F O 1
ATOM 5273 N N . LYS F 2 17 ? 95.426 91.413 123.594 1.00 49.11 17 LYS F N 1
ATOM 5274 C CA . LYS F 2 17 ? 95.841 90.493 122.542 1.00 49.11 17 LYS F CA 1
ATOM 5275 C C . LYS F 2 17 ? 95.557 91.077 121.167 1.00 49.11 17 LYS F C 1
ATOM 5276 O O . LYS F 2 17 ? 96.362 90.928 120.242 1.00 49.11 17 LYS F O 1
ATOM 5282 N N . LEU F 2 18 ? 94.412 91.743 121.014 1.00 45.51 18 LEU F N 1
ATOM 5283 C CA . LEU F 2 18 ? 94.046 92.297 119.716 1.00 45.51 18 LEU F CA 1
ATOM 5284 C C . LEU F 2 18 ? 95.022 93.371 119.265 1.00 45.51 18 LEU F C 1
ATOM 5285 O O . LEU F 2 18 ? 95.235 93.544 118.061 1.00 45.51 18 LEU F O 1
ATOM 5290 N N . TYR F 2 19 ? 95.620 94.107 120.203 1.00 44.13 19 TYR F N 1
ATOM 5291 C CA . TYR F 2 19 ? 96.596 95.116 119.811 1.00 44.13 19 TYR F CA 1
ATOM 5292 C C . TYR F 2 19 ? 97.897 94.476 119.352 1.00 44.13 19 TYR F C 1
ATOM 5293 O O . TYR F 2 19 ? 98.540 94.969 118.419 1.00 44.13 19 TYR F O 1
ATOM 5302 N N . GLY F 2 20 ? 98.312 93.391 120.004 1.00 40.68 20 GLY F N 1
ATOM 5303 C CA . GLY F 2 20 ? 99.524 92.711 119.581 1.00 40.68 20 GLY F CA 1
ATOM 5304 C C . GLY F 2 20 ? 99.395 92.105 118.199 1.00 40.68 20 GLY F C 1
ATOM 5305 O O . GLY F 2 20 ? 100.307 92.207 117.378 1.00 40.68 20 GLY F O 1
ATOM 5306 N N . PHE F 2 21 ? 98.259 91.466 117.921 1.00 40.29 21 PHE F N 1
ATOM 5307 C CA . PHE F 2 21 ? 98.036 90.915 116.592 1.00 40.29 21 PHE F CA 1
ATOM 5308 C C . PHE F 2 21 ? 97.821 92.012 115.562 1.00 40.29 21 PHE F C 1
ATOM 5309 O O . PHE F 2 21 ? 98.192 91.845 114.397 1.00 40.29 21 PHE F O 1
ATOM 5317 N N . GLY F 2 22 ? 97.219 93.129 115.964 1.00 37.15 22 GLY F N 1
ATOM 5318 C CA . GLY F 2 22 ? 96.967 94.200 115.016 1.00 37.15 22 GLY F CA 1
ATOM 5319 C C . GLY F 2 22 ? 98.236 94.847 114.502 1.00 37.15 22 GLY F C 1
ATOM 5320 O O . GLY F 2 22 ? 98.372 95.094 113.302 1.00 37.15 22 GLY F O 1
ATOM 5321 N N . ALA F 2 23 ? 99.186 95.126 115.395 1.00 34.70 23 ALA F N 1
ATOM 5322 C CA . ALA F 2 23 ? 100.409 95.801 114.976 1.00 34.70 23 ALA F CA 1
ATOM 5323 C C . ALA F 2 23 ? 101.326 94.874 114.191 1.00 34.70 23 ALA F C 1
ATOM 5324 O O . ALA F 2 23 ? 102.142 95.347 113.394 1.00 34.70 23 ALA F O 1
ATOM 5326 N N . SER F 2 24 ? 101.222 93.562 114.408 1.00 33.99 24 SER F N 1
ATOM 5327 C CA . SER F 2 24 ? 101.956 92.617 113.574 1.00 33.99 24 SER F CA 1
ATOM 5328 C C . SER F 2 24 ? 101.463 92.652 112.135 1.00 33.99 24 SER F C 1
ATOM 5329 O O . SER F 2 24 ? 102.263 92.626 111.196 1.00 33.99 24 SER F O 1
ATOM 5332 N N . ILE F 2 25 ? 100.144 92.699 111.943 1.00 32.69 25 ILE F N 1
ATOM 5333 C CA . ILE F 2 25 ? 99.588 92.643 110.596 1.00 32.69 25 ILE F CA 1
ATOM 5334 C C . ILE F 2 25 ? 99.868 93.935 109.838 1.00 32.69 25 ILE F C 1
ATOM 5335 O O . ILE F 2 25 ? 100.030 93.918 108.614 1.00 32.69 25 ILE F O 1
ATOM 5340 N N . VAL F 2 26 ? 99.933 95.070 110.536 1.00 29.79 26 VAL F N 1
ATOM 5341 C CA . VAL F 2 26 ? 100.306 96.320 109.878 1.00 29.79 26 VAL F CA 1
ATOM 5342 C C . VAL F 2 26 ? 101.736 96.242 109.361 1.00 29.79 26 VAL F C 1
ATOM 5343 O O . VAL F 2 26 ? 102.027 96.634 108.227 1.00 29.79 26 VAL F O 1
ATOM 5347 N N . ILE F 2 27 ? 102.651 95.741 110.188 1.00 31.24 27 ILE F N 1
ATOM 5348 C CA . ILE F 2 27 ? 104.056 95.703 109.804 1.00 31.24 27 ILE F CA 1
ATOM 5349 C C . ILE F 2 27 ? 104.291 94.670 108.714 1.00 31.24 27 ILE F C 1
ATOM 5350 O O . ILE F 2 27 ? 105.035 94.917 107.759 1.00 31.24 27 ILE F O 1
ATOM 5355 N N . LEU F 2 28 ? 103.670 93.498 108.838 1.00 30.14 28 LEU F N 1
ATOM 5356 C CA . LEU F 2 28 ? 103.734 92.527 107.755 1.00 30.14 28 LEU F CA 1
ATOM 5357 C C . LEU F 2 28 ? 103.127 93.097 106.483 1.00 30.14 28 LEU F C 1
ATOM 5358 O O . LEU F 2 28 ? 103.685 92.935 105.393 1.00 30.14 28 LEU F O 1
ATOM 5363 N N . GLY F 2 29 ? 101.987 93.778 106.603 1.00 30.65 29 GLY F N 1
ATOM 5364 C CA . GLY F 2 29 ? 101.405 94.434 105.446 1.00 30.65 29 GLY F CA 1
ATOM 5365 C C . GLY F 2 29 ? 102.301 95.519 104.883 1.00 30.65 29 GLY F C 1
ATOM 5366 O O . GLY F 2 29 ? 102.374 95.708 103.669 1.00 30.65 29 GLY F O 1
ATOM 5367 N N . ALA F 2 30 ? 102.986 96.255 105.759 1.00 29.31 30 ALA F N 1
ATOM 5368 C CA . ALA F 2 30 ? 103.939 97.255 105.294 1.00 29.31 30 ALA F CA 1
ATOM 5369 C C . ALA F 2 30 ? 105.122 96.604 104.593 1.00 29.31 30 ALA F C 1
ATOM 5370 O O . ALA F 2 30 ? 105.643 97.146 103.614 1.00 29.31 30 ALA F O 1
ATOM 5372 N N . MET F 2 31 ? 105.563 95.443 105.079 1.00 30.44 31 MET F N 1
ATOM 5373 C CA . MET F 2 31 ? 106.662 94.741 104.428 1.00 30.44 31 MET F CA 1
ATOM 5374 C C . MET F 2 31 ? 106.244 94.200 103.069 1.00 30.44 31 MET F C 1
ATOM 5375 O O . MET F 2 31 ? 107.005 94.283 102.100 1.00 30.44 31 MET F O 1
ATOM 5380 N N . PHE F 2 32 ? 105.038 93.639 102.979 1.00 27.95 32 PHE F N 1
ATOM 5381 C CA . PHE F 2 32 ? 104.560 93.102 101.711 1.00 27.95 32 PHE F CA 1
ATOM 5382 C C . PHE F 2 32 ? 104.379 94.208 100.684 1.00 27.95 32 PHE F C 1
ATOM 5383 O O . PHE F 2 32 ? 104.676 94.021 99.501 1.00 27.95 32 PHE F O 1
ATOM 5391 N N . LYS F 2 33 ? 103.879 95.364 101.119 1.00 28.75 33 LYS F N 1
ATOM 5392 C CA . LYS F 2 33 ? 103.725 96.501 100.222 1.00 28.75 33 LYS F CA 1
ATOM 5393 C C . LYS F 2 33 ? 105.077 97.011 99.742 1.00 28.75 33 LYS F C 1
ATOM 5394 O O . LYS F 2 33 ? 105.219 97.402 98.580 1.00 28.75 33 LYS F O 1
ATOM 5400 N N . ILE F 2 34 ? 106.078 97.021 100.625 1.00 27.70 34 ILE F N 1
ATOM 5401 C CA . ILE F 2 34 ? 107.427 97.418 100.231 1.00 27.70 34 ILE F CA 1
ATOM 5402 C C . ILE F 2 34 ? 107.970 96.473 99.169 1.00 27.70 34 ILE F C 1
ATOM 5403 O O . ILE F 2 34 ? 108.560 96.904 98.173 1.00 27.70 34 ILE F O 1
ATOM 5408 N N . LEU F 2 35 ? 107.767 95.176 99.358 1.00 29.46 35 LEU F N 1
ATOM 5409 C CA . LEU F 2 35 ? 108.279 94.158 98.455 1.00 29.46 35 LEU F CA 1
ATOM 5410 C C . LEU F 2 35 ? 107.361 93.900 97.271 1.00 29.46 35 LEU F C 1
ATOM 5411 O O . LEU F 2 35 ? 107.704 93.082 96.413 1.00 29.46 35 LEU F O 1
ATOM 5416 N N . HIS F 2 36 ? 106.216 94.576 97.206 1.00 30.70 36 HIS F N 1
ATOM 5417 C CA . HIS F 2 36 ? 105.239 94.396 96.133 1.00 30.70 36 HIS F CA 1
ATOM 5418 C C . HIS F 2 36 ? 104.789 92.942 96.026 1.00 30.70 36 HIS F C 1
ATOM 5419 O O . HIS F 2 36 ? 104.617 92.406 94.932 1.00 30.70 36 HIS F O 1
ATOM 5426 N N . TRP F 2 37 ? 104.597 92.297 97.172 1.00 29.47 37 TRP F N 1
ATOM 5427 C CA . TRP F 2 37 ? 104.074 90.943 97.178 1.00 29.47 37 TRP F CA 1
ATOM 5428 C C . TRP F 2 37 ? 102.551 90.967 97.108 1.00 29.47 37 TRP F C 1
ATOM 5429 O O . TRP F 2 37 ? 101.911 92.011 97.255 1.00 29.47 37 TRP F O 1
ATOM 5440 N N . THR F 2 38 ? 101.972 89.787 96.884 1.00 36.70 38 THR F N 1
ATOM 5441 C CA . THR F 2 38 ? 100.597 89.706 96.401 1.00 36.70 38 THR F CA 1
ATOM 5442 C C . THR F 2 38 ? 99.611 90.326 97.384 1.00 36.70 38 THR F C 1
ATOM 5443 O O . THR F 2 38 ? 98.964 91.328 97.074 1.00 36.70 38 THR F O 1
ATOM 5447 N N . GLY F 2 39 ? 99.493 89.758 98.580 1.00 32.97 39 GLY F N 1
ATOM 5448 C CA . GLY F 2 39 ? 98.450 90.188 99.495 1.00 32.97 39 GLY F CA 1
ATOM 5449 C C . GLY F 2 39 ? 98.794 91.378 100.367 1.00 32.97 39 GLY F C 1
ATOM 5450 O O . GLY F 2 39 ? 98.538 91.357 101.573 1.00 32.97 39 GLY F O 1
ATOM 5451 N N . ALA F 2 40 ? 99.361 92.429 99.773 1.00 32.70 40 ALA F N 1
ATOM 5452 C CA . ALA F 2 40 ? 99.870 93.541 100.569 1.00 32.70 40 ALA F CA 1
ATOM 5453 C C . ALA F 2 40 ? 98.741 94.373 101.165 1.00 32.70 40 ALA F C 1
ATOM 5454 O O . ALA F 2 40 ? 98.770 94.711 102.352 1.00 32.70 40 ALA F O 1
ATOM 5456 N N . ASP F 2 41 ? 97.741 94.724 100.356 1.00 36.29 41 ASP F N 1
ATOM 5457 C CA . ASP F 2 41 ? 96.661 95.566 100.853 1.00 36.29 41 ASP F CA 1
ATOM 5458 C C . ASP F 2 41 ? 95.621 94.802 101.654 1.00 36.29 41 ASP F C 1
ATOM 5459 O O . ASP F 2 41 ? 94.850 95.428 102.385 1.00 36.29 41 ASP F O 1
ATOM 5464 N N . LEU F 2 42 ? 95.568 93.477 101.537 1.00 35.24 42 LEU F N 1
ATOM 5465 C CA . LEU F 2 42 ? 94.666 92.721 102.397 1.00 35.24 42 LEU F CA 1
ATOM 5466 C C . LEU F 2 42 ? 95.131 92.768 103.845 1.00 35.24 42 LEU F C 1
ATOM 5467 O O . LEU F 2 42 ? 94.309 92.848 104.763 1.00 35.24 42 LEU F O 1
ATOM 5472 N N . MET F 2 43 ? 96.443 92.719 104.069 1.00 32.79 43 MET F N 1
ATOM 5473 C CA . MET F 2 43 ? 96.964 92.758 105.428 1.00 32.79 43 MET F CA 1
ATOM 5474 C C . MET F 2 43 ? 96.929 94.169 105.997 1.00 32.79 43 MET F C 1
ATOM 5475 O O . MET F 2 43 ? 96.706 94.351 107.196 1.00 32.79 43 MET F O 1
ATOM 5480 N N . LEU F 2 44 ? 97.145 95.179 105.156 1.00 30.84 44 LEU F N 1
ATOM 5481 C CA . LEU F 2 44 ? 97.030 96.552 105.628 1.00 30.84 44 LEU F CA 1
ATOM 5482 C C . LEU F 2 44 ? 95.595 96.898 105.998 1.00 30.84 44 LEU F C 1
ATOM 5483 O O . LEU F 2 44 ? 95.374 97.708 106.901 1.00 30.84 44 LEU F O 1
ATOM 5488 N N . ILE F 2 45 ? 94.612 96.312 105.313 1.00 32.67 45 ILE F N 1
ATOM 5489 C CA . ILE F 2 45 ? 93.217 96.512 105.698 1.00 32.67 45 ILE F CA 1
ATOM 5490 C C . ILE F 2 45 ? 92.963 95.927 107.079 1.00 32.67 45 ILE F C 1
ATOM 5491 O O . ILE F 2 45 ? 92.423 96.594 107.968 1.00 32.67 45 ILE F O 1
ATOM 5496 N N . ILE F 2 46 ? 93.351 94.667 107.278 1.00 31.52 46 ILE F N 1
ATOM 5497 C CA . ILE F 2 46 ? 93.062 93.987 108.533 1.00 31.52 46 ILE F CA 1
ATOM 5498 C C . ILE F 2 46 ? 93.844 94.616 109.675 1.00 31.52 46 ILE F C 1
ATOM 5499 O O . ILE F 2 46 ? 93.311 94.824 110.771 1.00 31.52 46 ILE F O 1
ATOM 5504 N N . GLY F 2 47 ? 95.117 94.929 109.441 1.00 31.04 47 GLY F N 1
ATOM 5505 C CA . GLY F 2 47 ? 95.920 95.532 110.488 1.00 31.04 47 GLY F CA 1
ATOM 5506 C C . GLY F 2 47 ? 95.451 96.921 110.869 1.00 31.04 47 GLY F C 1
ATOM 5507 O O . GLY F 2 47 ? 95.399 97.263 112.051 1.00 31.04 47 GLY F O 1
ATOM 5508 N N . LEU F 2 48 ? 95.112 97.746 109.878 1.00 30.35 48 LEU F N 1
ATOM 5509 C CA . LEU F 2 48 ? 94.693 99.109 110.180 1.00 30.35 48 LEU F CA 1
ATOM 5510 C C . LEU F 2 48 ? 93.300 99.137 110.795 1.00 30.35 48 LEU F C 1
ATOM 5511 O O . LEU F 2 48 ? 93.019 99.966 111.665 1.00 30.35 48 LEU F O 1
ATOM 5516 N N . SER F 2 49 ? 92.412 98.244 110.356 1.00 34.19 49 SER F N 1
ATOM 5517 C CA . SER F 2 49 ? 91.081 98.183 110.950 1.00 34.19 49 SER F CA 1
ATOM 5518 C C . SER F 2 49 ? 91.152 97.763 112.410 1.00 34.19 49 SER F C 1
ATOM 5519 O O . SER F 2 49 ? 90.387 98.259 113.244 1.00 34.19 49 SER F O 1
ATOM 5522 N N . THR F 2 50 ? 92.057 96.839 112.737 1.00 34.59 50 THR F N 1
ATOM 5523 C CA . THR F 2 50 ? 92.221 96.433 114.127 1.00 34.59 50 THR F CA 1
ATOM 5524 C C . THR F 2 50 ? 92.713 97.590 114.985 1.00 34.59 50 THR F C 1
ATOM 5525 O O . THR F 2 50 ? 92.215 97.802 116.095 1.00 34.59 50 THR F O 1
ATOM 5529 N N . GLU F 2 51 ? 93.683 98.358 114.486 1.00 36.32 51 GLU F N 1
ATOM 5530 C CA . GLU F 2 51 ? 94.191 99.489 115.254 1.00 36.32 51 GLU F CA 1
ATOM 5531 C C . GLU F 2 51 ? 93.144 100.580 115.408 1.00 36.32 51 GLU F C 1
ATOM 5532 O O . GLU F 2 51 ? 93.167 101.318 116.396 1.00 36.32 51 GLU F O 1
ATOM 5538 N N . ALA F 2 52 ? 92.231 100.707 114.449 1.00 34.75 52 ALA F N 1
ATOM 5539 C CA . ALA F 2 52 ? 91.136 101.655 114.596 1.00 34.75 52 ALA F CA 1
ATOM 5540 C C . ALA F 2 52 ? 90.093 101.161 115.585 1.00 34.75 52 ALA F C 1
ATOM 5541 O O . ALA F 2 52 ? 89.421 101.974 116.227 1.00 34.75 52 ALA F O 1
ATOM 5543 N N . VAL F 2 53 ? 89.936 99.844 115.714 1.00 36.47 53 VAL F N 1
ATOM 5544 C CA . VAL F 2 53 ? 89.047 99.294 116.731 1.00 36.47 53 VAL F CA 1
ATOM 5545 C C . VAL F 2 53 ? 89.635 99.500 118.120 1.00 36.47 53 VAL F C 1
ATOM 5546 O O . VAL F 2 53 ? 88.918 99.842 119.067 1.00 36.47 53 VAL F O 1
ATOM 5550 N N . ILE F 2 54 ? 90.946 99.298 118.268 1.00 38.15 54 ILE F N 1
ATOM 5551 C CA . ILE F 2 54 ? 91.595 99.535 119.554 1.00 38.15 54 ILE F CA 1
ATOM 5552 C C . ILE F 2 54 ? 91.459 100.995 119.957 1.00 38.15 54 ILE F C 1
ATOM 5553 O O . ILE F 2 54 ? 91.150 101.310 121.112 1.00 38.15 54 ILE F O 1
ATOM 5558 N N . PHE F 2 55 ? 91.692 101.908 119.015 1.00 36.07 55 PHE F N 1
ATOM 5559 C CA . PHE F 2 55 ? 91.605 103.329 119.325 1.00 36.07 55 PHE F CA 1
ATOM 5560 C C . PHE F 2 55 ? 90.186 103.727 119.704 1.00 36.07 55 PHE F C 1
ATOM 5561 O O . PHE F 2 55 ? 89.984 104.558 120.595 1.00 36.07 55 PHE F O 1
ATOM 5569 N N . PHE F 2 56 ? 89.191 103.154 119.027 1.00 41.95 56 PHE F N 1
ATOM 5570 C CA . PHE F 2 56 ? 87.801 103.459 119.349 1.00 41.95 56 PHE F CA 1
ATOM 5571 C C . PHE F 2 56 ? 87.457 103.022 120.766 1.00 41.95 56 PHE F C 1
ATOM 5572 O O . PHE F 2 56 ? 86.902 103.797 121.550 1.00 41.95 56 PHE F O 1
ATOM 5580 N N . PHE F 2 57 ? 87.789 101.779 121.115 1.00 43.84 57 PHE F N 1
ATOM 5581 C CA . PHE F 2 57 ? 87.446 101.250 122.427 1.00 43.84 57 PHE F CA 1
ATOM 5582 C C . PHE F 2 57 ? 88.307 101.819 123.542 1.00 43.84 57 PHE F C 1
ATOM 5583 O O . PHE F 2 57 ? 87.959 101.644 124.713 1.00 43.84 57 PHE F O 1
ATOM 5591 N N . SER F 2 58 ? 89.416 102.483 123.220 1.00 45.00 58 SER F N 1
ATOM 5592 C CA . SER F 2 58 ? 90.225 103.115 124.252 1.00 45.00 58 SER F CA 1
ATOM 5593 C C . SER F 2 58 ? 89.638 104.437 124.716 1.00 45.00 58 SER F C 1
ATOM 5594 O O . SER F 2 58 ? 90.046 104.948 125.763 1.00 45.00 58 SER F O 1
ATOM 5597 N N . ALA F 2 59 ? 88.701 105.007 123.960 1.00 46.36 59 ALA F N 1
ATOM 5598 C CA . ALA F 2 59 ? 88.072 106.250 124.380 1.00 46.36 59 ALA F CA 1
ATOM 5599 C C . ALA F 2 59 ? 87.105 106.040 125.534 1.00 46.36 59 ALA F C 1
ATOM 5600 O O . ALA F 2 59 ? 86.834 106.987 126.278 1.00 46.36 59 ALA F O 1
ATOM 5602 N N . PHE F 2 60 ? 86.584 104.829 125.700 1.00 49.97 60 PHE F N 1
ATOM 5603 C CA . PHE F 2 60 ? 85.659 104.520 126.779 1.00 49.97 60 PHE F CA 1
ATOM 5604 C C . PHE F 2 60 ? 86.354 103.999 128.026 1.00 49.97 60 PHE F C 1
ATOM 5605 O O . PHE F 2 60 ? 85.686 103.775 129.040 1.00 49.97 60 PHE F O 1
ATOM 5613 N N . GLU F 2 61 ? 87.667 103.797 127.979 1.00 60.64 61 GLU F N 1
ATOM 5614 C CA . GLU F 2 61 ? 88.381 103.292 129.140 1.00 60.64 61 GLU F CA 1
ATOM 5615 C C . GLU F 2 61 ? 88.380 104.327 130.257 1.00 60.64 61 GLU F C 1
ATOM 5616 O O . GLU F 2 61 ? 88.326 105.536 130.019 1.00 60.64 61 GLU F O 1
ATOM 5622 N N . LYS F 2 62 ? 88.414 103.837 131.486 1.00 73.29 62 LYS F N 1
ATOM 5623 C CA . LYS F 2 62 ? 88.446 104.722 132.640 1.00 73.29 62 LYS F CA 1
ATOM 5624 C C . LYS F 2 62 ? 89.773 105.470 132.669 1.00 73.29 62 LYS F C 1
ATOM 5625 O O . LYS F 2 62 ? 90.814 104.885 132.349 1.00 73.29 62 LYS F O 1
ATOM 5631 N N . PRO F 2 63 ? 89.783 106.749 133.036 1.00 79.17 63 PRO F N 1
ATOM 5632 C CA . PRO F 2 63 ? 91.051 107.481 133.109 1.00 79.17 63 PRO F CA 1
ATOM 5633 C C . PRO F 2 63 ? 91.946 106.915 134.199 1.00 79.17 63 PRO F C 1
ATOM 5634 O O . PRO F 2 63 ? 91.494 106.242 135.128 1.00 79.17 63 PRO F O 1
ATOM 5638 N N . ALA F 2 64 ? 93.241 107.189 134.065 1.00 86.78 64 ALA F N 1
ATOM 5639 C CA . ALA F 2 64 ? 94.209 106.695 135.029 1.00 86.78 64 ALA F CA 1
ATOM 5640 C C . ALA F 2 64 ? 93.893 107.245 136.420 1.00 86.78 64 ALA F C 1
ATOM 5641 O O . ALA F 2 64 ? 93.424 108.379 136.555 1.00 86.78 64 ALA F O 1
ATOM 5643 N N . PRO F 2 65 ? 94.124 106.453 137.469 1.00 88.15 65 PRO F N 1
ATOM 5644 C CA . PRO F 2 65 ? 93.771 106.912 138.823 1.00 88.15 65 PRO F CA 1
ATOM 5645 C C . PRO F 2 65 ? 94.463 108.199 139.232 1.00 88.15 65 PRO F C 1
ATOM 5646 O O . PRO F 2 65 ? 93.879 108.982 139.991 1.00 88.15 65 PRO F O 1
ATOM 5650 N N . GLU F 2 66 ? 95.685 108.441 138.755 1.00 89.46 66 GLU F N 1
ATOM 5651 C CA . GLU F 2 66 ? 96.413 109.683 139.018 1.00 89.46 66 GLU F CA 1
ATOM 5652 C C . GLU F 2 66 ? 96.567 109.917 140.523 1.00 89.46 66 GLU F C 1
ATOM 5653 O O . GLU F 2 66 ? 96.040 110.873 141.094 1.00 89.46 66 GLU F O 1
ATOM 5659 N N . TYR F 2 67 ? 97.300 109.009 141.158 1.00 87.75 67 TYR F N 1
ATOM 5660 C CA . TYR F 2 67 ? 97.460 109.049 142.605 1.00 87.75 67 TYR F CA 1
ATOM 5661 C C . TYR F 2 67 ? 98.330 110.223 143.030 1.00 87.75 67 TYR F C 1
ATOM 5662 O O . TYR F 2 67 ? 99.308 110.570 142.364 1.00 87.75 67 TYR F O 1
ATOM 5671 N N . ASP F 2 68 ? 97.964 110.834 144.151 1.00 88.39 68 ASP F N 1
ATOM 5672 C CA . ASP F 2 68 ? 98.733 111.906 144.763 1.00 88.39 68 ASP F CA 1
ATOM 5673 C C . ASP F 2 68 ? 99.404 111.379 146.023 1.00 88.39 68 ASP F C 1
ATOM 5674 O O . ASP F 2 68 ? 98.777 110.682 146.826 1.00 88.39 68 ASP F O 1
ATOM 5679 N N . TRP F 2 69 ? 100.687 111.703 146.186 1.00 86.47 69 TRP F N 1
ATOM 5680 C CA . TRP F 2 69 ? 101.465 111.199 147.306 1.00 86.47 69 TRP F CA 1
ATOM 5681 C C . TRP F 2 69 ? 101.891 112.274 148.292 1.00 86.47 69 TRP F C 1
ATOM 5682 O O . TRP F 2 69 ? 102.302 111.935 149.405 1.00 86.47 69 TRP F O 1
ATOM 5693 N N . THR F 2 70 ? 101.806 113.552 147.917 1.00 90.36 70 THR F N 1
ATOM 5694 C CA . THR F 2 70 ? 102.219 114.616 148.825 1.00 90.36 70 THR F CA 1
ATOM 5695 C C . THR F 2 70 ? 101.334 114.671 150.062 1.00 90.36 70 THR F C 1
ATOM 5696 O O . THR F 2 70 ? 101.821 114.908 151.172 1.00 90.36 70 THR F O 1
ATOM 5700 N N . LEU F 2 71 ? 100.027 114.458 149.892 1.00 90.81 71 LEU F N 1
ATOM 5701 C CA . LEU F 2 71 ? 99.110 114.590 151.020 1.00 90.81 71 LEU F CA 1
ATOM 5702 C C . LEU F 2 71 ? 99.337 113.497 152.057 1.00 90.81 71 LEU F C 1
ATOM 5703 O O . LEU F 2 71 ? 98.964 113.653 153.226 1.00 90.81 71 LEU F O 1
ATOM 5708 N N . VAL F 2 72 ? 99.945 112.380 151.652 1.00 91.55 72 VAL F N 1
ATOM 5709 C CA . VAL F 2 72 ? 100.295 111.322 152.596 1.00 91.55 72 VAL F CA 1
ATOM 5710 C C . VAL F 2 72 ? 101.790 111.250 152.869 1.00 91.55 72 VAL F C 1
ATOM 5711 O O . VAL F 2 72 ? 102.201 110.559 153.815 1.00 91.55 72 VAL F O 1
ATOM 5715 N N . TYR F 2 73 ? 102.616 111.931 152.073 1.00 91.45 73 TYR F N 1
ATOM 5716 C CA . TYR F 2 73 ? 104.047 112.084 152.330 1.00 91.45 73 TYR F CA 1
ATOM 5717 C C . TYR F 2 73 ? 104.357 113.571 152.210 1.00 91.45 73 TYR F C 1
ATOM 5718 O O . TYR F 2 73 ? 104.778 114.044 151.143 1.00 91.45 73 TYR F O 1
ATOM 5727 N N . PRO F 2 74 ? 104.153 114.341 153.284 1.00 92.78 74 PRO F N 1
ATOM 5728 C CA . PRO F 2 74 ? 104.207 115.807 153.177 1.00 92.78 74 PRO F CA 1
ATOM 5729 C C . PRO F 2 74 ? 105.528 116.344 152.649 1.00 92.78 74 PRO F C 1
ATOM 5730 O O . PRO F 2 74 ? 106.601 115.831 152.982 1.00 92.78 74 PRO F O 1
ATOM 5734 N N . GLU F 2 75 ? 105.440 117.387 151.825 1.00 97.35 75 GLU F N 1
ATOM 5735 C CA . GLU F 2 75 ? 106.598 118.037 151.214 1.00 97.35 75 GLU F CA 1
ATOM 5736 C C . GLU F 2 75 ? 107.489 117.016 150.513 1.00 97.35 75 GLU F C 1
ATOM 5737 O O . GLU F 2 75 ? 108.628 116.756 150.909 1.00 97.35 75 GLU F O 1
ATOM 5743 N N . LEU F 2 76 ? 106.944 116.415 149.462 1.00 92.51 76 LEU F N 1
ATOM 5744 C CA . LEU F 2 76 ? 107.686 115.437 148.684 1.00 92.51 76 LEU F CA 1
ATOM 5745 C C . LEU F 2 76 ? 108.156 116.087 147.387 1.00 92.51 76 LEU F C 1
ATOM 5746 O O . LEU F 2 76 ? 109.251 115.810 146.902 1.00 92.51 76 LEU F O 1
ATOM 5751 N N . VAL G 2 6 ? 89.762 126.490 130.635 1.00 81.66 6 VAL G N 1
ATOM 5752 C CA . VAL G 2 6 ? 89.890 125.533 131.726 1.00 81.66 6 VAL G CA 1
ATOM 5753 C C . VAL G 2 6 ? 90.470 124.222 131.206 1.00 81.66 6 VAL G C 1
ATOM 5754 O O . VAL G 2 6 ? 90.099 123.749 130.133 1.00 81.66 6 VAL G O 1
ATOM 5758 N N . ASN G 2 7 ? 91.403 123.651 131.961 1.00 76.62 7 ASN G N 1
ATOM 5759 C CA . ASN G 2 7 ? 92.038 122.386 131.606 1.00 76.62 7 ASN G CA 1
ATOM 5760 C C . ASN G 2 7 ? 92.141 121.496 132.840 1.00 76.62 7 ASN G C 1
ATOM 5761 O O . ASN G 2 7 ? 93.203 120.968 133.173 1.00 76.62 7 ASN G O 1
ATOM 5766 N N . GLY G 2 8 ? 91.021 121.324 133.537 1.00 75.16 8 GLY G N 1
ATOM 5767 C CA . GLY G 2 8 ? 91.011 120.565 134.770 1.00 75.16 8 GLY G CA 1
ATOM 5768 C C . GLY G 2 8 ? 90.667 119.102 134.586 1.00 75.16 8 GLY G C 1
ATOM 5769 O O . GLY G 2 8 ? 91.465 118.338 134.036 1.00 75.16 8 GLY G O 1
ATOM 5770 N N . LYS G 2 9 ? 89.486 118.694 135.048 1.00 72.02 9 LYS G N 1
ATOM 5771 C CA . LYS G 2 9 ? 89.082 117.293 135.017 1.00 72.02 9 LYS G CA 1
ATOM 5772 C C . LYS G 2 9 ? 88.067 116.989 133.925 1.00 72.02 9 LYS G C 1
ATOM 5773 O O . LYS G 2 9 ? 88.294 116.099 133.101 1.00 72.02 9 LYS G O 1
ATOM 5779 N N . LYS G 2 10 ? 86.943 117.708 133.902 1.00 68.15 10 LYS G N 1
ATOM 5780 C CA . LYS G 2 10 ? 85.894 117.405 132.938 1.00 68.15 10 LYS G CA 1
ATOM 5781 C C . LYS G 2 10 ? 86.322 117.691 131.505 1.00 68.15 10 LYS G C 1
ATOM 5782 O O . LYS G 2 10 ? 85.692 117.183 130.572 1.00 68.15 10 LYS G O 1
ATOM 5788 N N . PHE G 2 11 ? 87.374 118.483 131.309 1.00 61.10 11 PHE G N 1
ATOM 5789 C CA . PHE G 2 11 ? 87.887 118.754 129.973 1.00 61.10 11 PHE G CA 1
ATOM 5790 C C . PHE G 2 11 ? 88.902 117.706 129.534 1.00 61.10 11 PHE G C 1
ATOM 5791 O O . PHE G 2 11 ? 88.775 117.137 128.446 1.00 61.10 11 PHE G O 1
ATOM 5799 N N . LYS G 2 12 ? 89.906 117.436 130.370 1.00 58.44 12 LYS G N 1
ATOM 5800 C CA . LYS G 2 12 ? 90.910 116.438 130.019 1.00 58.44 12 LYS G CA 1
ATOM 5801 C C . LYS G 2 12 ? 90.278 115.069 129.814 1.00 58.44 12 LYS G C 1
ATOM 5802 O O . LYS G 2 12 ? 90.713 114.301 128.949 1.00 58.44 12 LYS G O 1
ATOM 5808 N N . ASN G 2 13 ? 89.255 114.742 130.604 1.00 57.53 13 ASN G N 1
ATOM 5809 C CA . ASN G 2 13 ? 88.539 113.489 130.395 1.00 57.53 13 ASN G CA 1
ATOM 5810 C C . ASN G 2 13 ? 87.795 113.497 129.065 1.00 57.53 13 ASN G C 1
ATOM 5811 O O . ASN G 2 13 ? 87.753 112.479 128.366 1.00 57.53 13 ASN G O 1
ATOM 5816 N N . PHE G 2 14 ? 87.197 114.632 128.701 1.00 50.55 14 PHE G N 1
ATOM 5817 C CA . PHE G 2 14 ? 86.541 114.732 127.401 1.00 50.55 14 PHE G CA 1
ATOM 5818 C C . PHE G 2 14 ? 87.560 114.838 126.278 1.00 50.55 14 PHE G C 1
ATOM 5819 O O . PHE G 2 14 ? 87.359 114.281 125.194 1.00 50.55 14 PHE G O 1
ATOM 5827 N N . LEU G 2 15 ? 88.658 115.553 126.517 1.00 45.90 15 LEU G N 1
ATOM 5828 C CA . LEU G 2 15 ? 89.673 115.723 125.489 1.00 45.90 15 LEU G CA 1
ATOM 5829 C C . LEU G 2 15 ? 90.428 114.428 125.224 1.00 45.90 15 LEU G C 1
ATOM 5830 O O . LEU G 2 15 ? 91.121 114.323 124.209 1.00 45.90 15 LEU G O 1
ATOM 5835 N N . ALA G 2 16 ? 90.309 113.444 126.115 1.00 44.68 16 ALA G N 1
ATOM 5836 C CA . ALA G 2 16 ? 90.913 112.137 125.906 1.00 44.68 16 ALA G CA 1
ATOM 5837 C C . ALA G 2 16 ? 89.993 111.179 125.167 1.00 44.68 16 ALA G C 1
ATOM 5838 O O . ALA G 2 16 ? 90.479 110.278 124.477 1.00 44.68 16 ALA G O 1
ATOM 5840 N N . LYS G 2 17 ? 88.675 111.336 125.309 1.00 42.89 17 LYS G N 1
ATOM 5841 C CA . LYS G 2 17 ? 87.758 110.589 124.456 1.00 42.89 17 LYS G CA 1
ATOM 5842 C C . LYS G 2 17 ? 87.867 111.046 123.011 1.00 42.89 17 LYS G C 1
ATOM 5843 O O . LYS G 2 17 ? 87.908 110.221 122.094 1.00 42.89 17 LYS G O 1
ATOM 5849 N N . LEU G 2 18 ? 87.921 112.358 122.791 1.00 37.32 18 LEU G N 1
ATOM 5850 C CA . LEU G 2 18 ? 87.958 112.890 121.438 1.00 37.32 18 LEU G CA 1
ATOM 5851 C C . LEU G 2 18 ? 89.262 112.555 120.729 1.00 37.32 18 LEU G C 1
ATOM 5852 O O . LEU G 2 18 ? 89.324 112.637 119.499 1.00 37.32 18 LEU G O 1
ATOM 5857 N N . TYR G 2 19 ? 90.303 112.182 121.474 1.00 34.90 19 TYR G N 1
ATOM 5858 C CA . TYR G 2 19 ? 91.520 111.680 120.848 1.00 34.90 19 TYR G CA 1
ATOM 5859 C C . TYR G 2 19 ? 91.325 110.265 120.327 1.00 34.90 19 TYR G C 1
ATOM 5860 O O . TYR G 2 19 ? 91.787 109.932 119.233 1.00 34.90 19 TYR G O 1
ATOM 5869 N N . GLY G 2 20 ? 90.656 109.413 121.103 1.00 34.35 20 GLY G N 1
ATOM 5870 C CA . GLY G 2 20 ? 90.418 108.052 120.655 1.00 34.35 20 GLY G CA 1
ATOM 5871 C C . GLY G 2 20 ? 89.472 107.980 119.474 1.00 34.35 20 GLY G C 1
ATOM 5872 O O . GLY G 2 20 ? 89.679 107.189 118.552 1.00 34.35 20 GLY G O 1
ATOM 5873 N N . PHE G 2 21 ? 88.415 108.792 119.489 1.00 36.58 21 PHE G N 1
ATOM 5874 C CA . PHE G 2 21 ? 87.465 108.787 118.383 1.00 36.58 21 PHE G CA 1
ATOM 5875 C C . PHE G 2 21 ? 88.097 109.346 117.118 1.00 36.58 21 PHE G C 1
ATOM 5876 O O . PHE G 2 21 ? 87.946 108.775 116.034 1.00 36.58 21 PHE G O 1
ATOM 5884 N N . GLY G 2 22 ? 88.804 110.468 117.238 1.00 32.81 22 GLY G N 1
ATOM 5885 C CA . GLY G 2 22 ? 89.449 111.047 116.074 1.00 32.81 22 GLY G CA 1
ATOM 5886 C C . GLY G 2 22 ? 90.505 110.135 115.484 1.00 32.81 22 GLY G C 1
ATOM 5887 O O . GLY G 2 22 ? 90.596 109.985 114.266 1.00 32.81 22 GLY G O 1
ATOM 5888 N N . ALA G 2 23 ? 91.308 109.504 116.342 1.00 31.10 23 ALA G N 1
ATOM 5889 C CA . ALA G 2 23 ? 92.344 108.600 115.858 1.00 31.10 23 ALA G CA 1
ATOM 5890 C C . ALA G 2 23 ? 91.741 107.424 115.105 1.00 31.10 23 ALA G C 1
ATOM 5891 O O . ALA G 2 23 ? 92.302 106.968 114.105 1.00 31.10 23 ALA G O 1
ATOM 5893 N N . SER G 2 24 ? 90.597 106.922 115.568 1.00 31.92 24 SER G N 1
ATOM 5894 C CA . SER G 2 24 ? 89.917 105.849 114.851 1.00 31.92 24 SER G CA 1
ATOM 5895 C C . SER G 2 24 ? 89.483 106.302 113.464 1.00 31.92 24 SER G C 1
ATOM 5896 O O . SER G 2 24 ? 89.546 105.529 112.503 1.00 31.92 24 SER G O 1
ATOM 5899 N N . ILE G 2 25 ? 89.024 107.548 113.343 1.00 30.29 25 ILE G N 1
ATOM 5900 C CA . ILE G 2 25 ? 88.641 108.078 112.039 1.00 30.29 25 ILE G CA 1
ATOM 5901 C C . ILE G 2 25 ? 89.866 108.249 111.151 1.00 30.29 25 ILE G C 1
ATOM 5902 O O . ILE G 2 25 ? 89.807 108.018 109.938 1.00 30.29 25 ILE G O 1
ATOM 5907 N N . VAL G 2 26 ? 90.993 108.659 111.734 1.00 28.80 26 VAL G N 1
ATOM 5908 C CA . VAL G 2 26 ? 92.212 108.850 110.953 1.00 28.80 26 VAL G CA 1
ATOM 5909 C C . VAL G 2 26 ? 92.691 107.524 110.379 1.00 28.80 26 VAL G C 1
ATOM 5910 O O . VAL G 2 26 ? 93.060 107.432 109.204 1.00 28.80 26 VAL G O 1
ATOM 5914 N N . ILE G 2 27 ? 92.702 106.477 111.204 1.00 28.99 27 ILE G N 1
ATOM 5915 C CA . ILE G 2 27 ? 93.191 105.182 110.743 1.00 28.99 27 ILE G CA 1
ATOM 5916 C C . ILE G 2 27 ? 92.258 104.603 109.690 1.00 28.99 27 ILE G C 1
ATOM 5917 O O . ILE G 2 27 ? 92.705 103.986 108.718 1.00 28.99 27 ILE G O 1
ATOM 5922 N N . LEU G 2 28 ? 90.949 104.785 109.864 1.00 31.60 28 LEU G N 1
ATOM 5923 C CA . LEU G 2 28 ? 90.005 104.339 108.847 1.00 31.60 28 LEU G CA 1
ATOM 5924 C C . LEU G 2 28 ? 90.129 105.172 107.579 1.00 31.60 28 LEU G C 1
ATOM 5925 O O . LEU G 2 28 ? 89.998 104.646 106.469 1.00 31.60 28 LEU G O 1
ATOM 5930 N N . GLY G 2 29 ? 90.370 106.475 107.722 1.00 31.64 29 GLY G N 1
ATOM 5931 C CA . GLY G 2 29 ? 90.572 107.309 106.551 1.00 31.64 29 GLY G CA 1
ATOM 5932 C C . GLY G 2 29 ? 91.841 106.959 105.800 1.00 31.64 29 GLY G C 1
ATOM 5933 O O . GLY G 2 29 ? 91.868 106.978 104.568 1.00 31.64 29 GLY G O 1
ATOM 5934 N N . ALA G 2 30 ? 92.911 106.641 106.530 1.00 30.18 30 ALA G N 1
ATOM 5935 C CA . ALA G 2 30 ? 94.153 106.236 105.885 1.00 30.18 30 ALA G CA 1
ATOM 5936 C C . ALA G 2 30 ? 94.016 104.882 105.208 1.00 30.18 30 ALA G C 1
ATOM 5937 O O . ALA G 2 30 ? 94.638 104.648 104.169 1.00 30.18 30 ALA G O 1
ATOM 5939 N N . MET G 2 31 ? 93.224 103.977 105.783 1.00 33.63 31 MET G N 1
ATOM 5940 C CA . MET G 2 31 ? 92.944 102.713 105.113 1.00 33.63 31 MET G CA 1
ATOM 5941 C C . MET G 2 31 ? 92.176 102.936 103.819 1.00 33.63 31 MET G C 1
ATOM 5942 O O . MET G 2 31 ? 92.445 102.282 102.807 1.00 33.63 31 MET G O 1
ATOM 5947 N N . PHE G 2 32 ? 91.205 103.848 103.838 1.00 33.05 32 PHE G N 1
ATOM 5948 C CA . PHE G 2 32 ? 90.423 104.127 102.640 1.00 33.05 32 PHE G CA 1
ATOM 5949 C C . PHE G 2 32 ? 91.265 104.797 101.565 1.00 33.05 32 PHE G C 1
ATOM 5950 O O . PHE G 2 32 ? 91.045 104.560 100.374 1.00 33.05 32 PHE G O 1
ATOM 5958 N N . LYS G 2 33 ? 92.217 105.643 101.959 1.00 29.89 33 LYS G N 1
ATOM 5959 C CA . LYS G 2 33 ? 93.088 106.282 100.978 1.00 29.89 33 LYS G CA 1
ATOM 5960 C C . LYS G 2 33 ? 93.983 105.263 100.288 1.00 29.89 33 LYS G C 1
ATOM 5961 O O . LYS G 2 33 ? 94.239 105.369 99.083 1.00 29.89 33 LYS G O 1
ATOM 5967 N N . ILE G 2 34 ? 94.475 104.275 101.035 1.00 30.27 34 ILE G N 1
ATOM 5968 C CA . ILE G 2 34 ? 95.261 103.204 100.432 1.00 30.27 34 ILE G CA 1
ATOM 5969 C C . ILE G 2 34 ? 94.422 102.448 99.413 1.00 30.27 34 ILE G C 1
ATOM 5970 O O . ILE G 2 34 ? 94.875 102.159 98.299 1.00 30.27 34 ILE G O 1
ATOM 5975 N N . LEU G 2 35 ? 93.185 102.126 99.775 1.00 34.38 35 LEU G N 1
ATOM 5976 C CA . LEU G 2 35 ? 92.272 101.406 98.902 1.00 34.38 35 LEU G CA 1
ATOM 5977 C C . LEU G 2 35 ? 91.614 102.294 97.858 1.00 34.38 35 LEU G C 1
ATOM 5978 O O . LEU G 2 35 ? 91.014 101.767 96.916 1.00 34.38 35 LEU G O 1
ATOM 5983 N N . HIS G 2 36 ? 91.702 103.614 98.008 1.00 38.39 36 HIS G N 1
ATOM 5984 C CA . HIS G 2 36 ? 91.054 104.570 97.111 1.00 38.39 36 HIS G CA 1
ATOM 5985 C C . HIS G 2 36 ? 89.540 104.359 97.059 1.00 38.39 36 HIS G C 1
ATOM 5986 O O . HIS G 2 36 ? 88.958 104.118 96.002 1.00 38.39 36 HIS G O 1
ATOM 5993 N N . TRP G 2 37 ? 88.902 104.448 98.220 1.00 41.34 37 TRP G N 1
ATOM 5994 C CA . TRP G 2 37 ? 87.453 104.539 98.297 1.00 41.34 37 TRP G CA 1
ATOM 5995 C C . TRP G 2 37 ? 87.013 105.994 98.400 1.00 41.34 37 TRP G C 1
ATOM 5996 O O . TRP G 2 37 ? 87.819 106.909 98.576 1.00 41.34 37 TRP G O 1
ATOM 6007 N N . THR G 2 38 ? 85.701 106.199 98.282 1.00 40.54 38 THR G N 1
ATOM 6008 C CA . THR G 2 38 ? 85.161 107.544 98.134 1.00 40.54 38 THR G CA 1
ATOM 6009 C C . THR G 2 38 ? 85.195 108.338 99.434 1.00 40.54 38 THR G C 1
ATOM 6010 O O . THR G 2 38 ? 85.295 109.570 99.396 1.00 40.54 38 THR G O 1
ATOM 6014 N N . GLY G 2 39 ? 85.125 107.672 100.579 1.00 35.50 39 GLY G N 1
ATOM 6015 C CA . GLY G 2 39 ? 85.124 108.386 101.834 1.00 35.50 39 GLY G CA 1
ATOM 6016 C C . GLY G 2 39 ? 86.485 108.734 102.383 1.00 35.50 39 GLY G C 1
ATOM 6017 O O . GLY G 2 39 ? 86.573 109.273 103.487 1.00 35.50 39 GLY G O 1
ATOM 6018 N N . ALA G 2 40 ? 87.555 108.452 101.640 1.00 33.59 40 ALA G N 1
ATOM 6019 C CA . ALA G 2 40 ? 88.900 108.610 102.181 1.00 33.59 40 ALA G CA 1
ATOM 6020 C C . ALA G 2 40 ? 89.209 110.061 102.523 1.00 33.59 40 ALA G C 1
ATOM 6021 O O . ALA G 2 40 ? 89.815 110.344 103.561 1.00 33.59 40 ALA G O 1
ATOM 6023 N N . ASP G 2 41 ? 88.811 110.995 101.660 1.00 33.62 41 ASP G N 1
ATOM 6024 C CA . ASP G 2 41 ? 89.224 112.381 101.847 1.00 33.62 41 ASP G CA 1
ATOM 6025 C C . ASP G 2 41 ? 88.462 113.045 102.984 1.00 33.62 41 ASP G C 1
ATOM 6026 O O . ASP G 2 41 ? 89.022 113.872 103.709 1.00 33.62 41 ASP G O 1
ATOM 6031 N N . LEU G 2 42 ? 87.185 112.706 103.154 1.00 32.63 42 LEU G N 1
ATOM 6032 C CA . LEU G 2 42 ? 86.389 113.356 104.190 1.00 32.63 42 LEU G CA 1
ATOM 6033 C C . LEU G 2 42 ? 86.806 112.903 105.581 1.00 32.63 42 LEU G C 1
ATOM 6034 O O . LEU G 2 42 ? 86.883 113.717 106.506 1.00 32.63 42 LEU G O 1
ATOM 6039 N N . MET G 2 43 ? 87.076 111.608 105.754 1.00 33.07 43 MET G N 1
ATOM 6040 C CA . MET G 2 43 ? 87.461 111.115 107.070 1.00 33.07 43 MET G CA 1
ATOM 6041 C C . MET G 2 43 ? 88.861 111.565 107.454 1.00 33.07 43 MET G C 1
ATOM 6042 O O . MET G 2 43 ? 89.162 111.697 108.644 1.00 33.07 43 MET G O 1
ATOM 6047 N N . LEU G 2 44 ? 89.731 111.804 106.474 1.00 28.00 44 LEU G N 1
ATOM 6048 C CA . LEU G 2 44 ? 91.062 112.305 106.792 1.00 28.00 44 LEU G CA 1
ATOM 6049 C C . LEU G 2 44 ? 91.022 113.776 107.182 1.00 28.00 44 LEU G C 1
ATOM 6050 O O . LEU G 2 44 ? 91.764 114.204 108.070 1.00 28.00 44 LEU G O 1
ATOM 6055 N N . ILE G 2 45 ? 90.168 114.568 106.532 1.00 28.27 45 ILE G N 1
ATOM 6056 C CA . ILE G 2 45 ? 90.038 115.975 106.902 1.00 28.27 45 ILE G CA 1
ATOM 6057 C C . ILE G 2 45 ? 89.440 116.106 108.295 1.00 28.27 45 ILE G C 1
ATOM 6058 O O . ILE G 2 45 ? 89.934 116.869 109.131 1.00 28.27 45 ILE G O 1
ATOM 6063 N N . ILE G 2 46 ? 88.361 115.371 108.565 1.00 27.68 46 ILE G N 1
ATOM 6064 C CA . ILE G 2 46 ? 87.713 115.464 109.868 1.00 27.68 46 ILE G CA 1
ATOM 6065 C C . ILE G 2 46 ? 88.587 114.842 110.947 1.00 27.68 46 ILE G C 1
ATOM 6066 O O . ILE G 2 46 ? 88.727 115.393 112.045 1.00 27.68 46 ILE G O 1
ATOM 6071 N N . GLY G 2 47 ? 89.183 113.686 110.660 1.00 28.83 47 GLY G N 1
ATOM 6072 C CA . GLY G 2 47 ? 89.992 113.019 111.664 1.00 28.83 47 GLY G CA 1
ATOM 6073 C C . GLY G 2 47 ? 91.253 113.785 112.017 1.00 28.83 47 GLY G C 1
ATOM 6074 O O . GLY G 2 47 ? 91.566 113.978 113.192 1.00 28.83 47 GLY G O 1
ATOM 6075 N N . LEU G 2 48 ? 91.998 114.226 111.004 1.00 29.12 48 LEU G N 1
ATOM 6076 C CA . LEU G 2 48 ? 93.284 114.864 111.258 1.00 29.12 48 LEU G CA 1
ATOM 6077 C C . LEU G 2 48 ? 93.136 116.294 111.757 1.00 29.12 48 LEU G C 1
ATOM 6078 O O . LEU G 2 48 ? 93.981 116.762 112.524 1.00 29.12 48 LEU G O 1
ATOM 6083 N N . SER G 2 49 ? 92.091 117.008 111.337 1.00 31.22 49 SER G N 1
ATOM 6084 C CA . SER G 2 49 ? 91.864 118.340 111.886 1.00 31.22 49 SER G CA 1
ATOM 6085 C C . SER G 2 49 ? 91.451 118.276 113.347 1.00 31.22 49 SER G C 1
ATOM 6086 O O . SER G 2 49 ? 91.804 119.165 114.128 1.00 31.22 49 SER G O 1
ATOM 6089 N N . THR G 2 50 ? 90.701 117.243 113.733 1.00 31.20 50 THR G N 1
ATOM 6090 C CA . THR G 2 50 ? 90.353 117.063 115.136 1.00 31.20 50 THR G CA 1
ATOM 6091 C C . THR G 2 50 ? 91.597 116.837 115.985 1.00 31.20 50 THR G C 1
ATOM 6092 O O . THR G 2 50 ? 91.801 117.515 116.996 1.00 31.20 50 THR G O 1
ATOM 6096 N N . GLU G 2 51 ? 92.454 115.897 115.574 1.00 32.08 51 GLU G N 1
ATOM 6097 C CA . GLU G 2 51 ? 93.666 115.606 116.333 1.00 32.08 51 GLU G CA 1
ATOM 6098 C C . GLU G 2 51 ? 94.620 116.786 116.364 1.00 32.08 51 GLU G C 1
ATOM 6099 O O . GLU G 2 51 ? 95.357 116.957 117.338 1.00 32.08 51 GLU G O 1
ATOM 6105 N N . ALA G 2 52 ? 94.636 117.599 115.312 1.00 30.44 52 ALA G N 1
ATOM 6106 C CA . ALA G 2 52 ? 95.437 118.813 115.344 1.00 30.44 52 ALA G CA 1
ATOM 6107 C C . ALA G 2 52 ? 94.958 119.750 116.440 1.00 30.44 52 ALA G C 1
ATOM 6108 O O . ALA G 2 52 ? 95.765 120.410 117.103 1.00 30.44 52 ALA G O 1
ATOM 6110 N N . VAL G 2 53 ? 93.643 119.831 116.637 1.00 32.01 53 VAL G N 1
ATOM 6111 C CA . VAL G 2 53 ? 93.096 120.638 117.720 1.00 32.01 53 VAL G CA 1
ATOM 6112 C C . VAL G 2 53 ? 93.387 119.992 119.069 1.00 32.01 53 VAL G C 1
ATOM 6113 O O . VAL G 2 53 ? 93.702 120.681 120.044 1.00 32.01 53 VAL G O 1
ATOM 6117 N N . ILE G 2 54 ? 93.295 118.662 119.145 1.00 32.33 54 ILE G N 1
ATOM 6118 C CA . ILE G 2 54 ? 93.522 117.960 120.407 1.00 32.33 54 ILE G CA 1
ATOM 6119 C C . ILE G 2 54 ? 94.924 118.233 120.928 1.00 32.33 54 ILE G C 1
ATOM 6120 O O . ILE G 2 54 ? 95.121 118.516 122.115 1.00 32.33 54 ILE G O 1
ATOM 6125 N N . PHE G 2 55 ? 95.923 118.143 120.053 1.00 32.10 55 PHE G N 1
ATOM 6126 C CA . PHE G 2 55 ? 97.300 118.317 120.491 1.00 32.10 55 PHE G CA 1
ATOM 6127 C C . PHE G 2 55 ? 97.684 119.778 120.645 1.00 32.10 55 PHE G C 1
ATOM 6128 O O . PHE G 2 55 ? 98.674 120.072 121.319 1.00 32.10 55 PHE G O 1
ATOM 6136 N N . PHE G 2 56 ? 96.930 120.697 120.046 1.00 34.66 56 PHE G N 1
ATOM 6137 C CA . PHE G 2 56 ? 97.114 122.104 120.370 1.00 34.66 56 PHE G CA 1
ATOM 6138 C C . PHE G 2 56 ? 96.731 122.379 121.817 1.00 34.66 56 PHE G C 1
ATOM 6139 O O . PHE G 2 56 ? 97.420 123.127 122.518 1.00 34.66 56 PHE G O 1
ATOM 6147 N N . PHE G 2 57 ? 95.634 121.781 122.282 1.00 38.12 57 PHE G N 1
ATOM 6148 C CA . PHE G 2 57 ? 95.225 121.926 123.672 1.00 38.12 57 PHE G CA 1
ATOM 6149 C C . PHE G 2 57 ? 96.058 121.077 124.619 1.00 38.12 57 PHE G C 1
ATOM 6150 O O . PHE G 2 57 ? 96.057 121.340 125.825 1.00 38.12 57 PHE G O 1
ATOM 6158 N N . SER G 2 58 ? 96.759 120.067 124.110 1.00 39.19 58 SER G N 1
ATOM 6159 C CA . SER G 2 58 ? 97.663 119.293 124.946 1.00 39.19 58 SER G CA 1
ATOM 6160 C C . SER G 2 58 ? 98.944 120.046 125.268 1.00 39.19 58 SER G C 1
ATOM 6161 O O . SER G 2 58 ? 99.663 119.649 126.190 1.00 39.19 58 SER G O 1
ATOM 6164 N N . ALA G 2 59 ? 99.248 121.114 124.531 1.00 38.99 59 ALA G N 1
ATOM 6165 C CA . ALA G 2 59 ? 100.400 121.938 124.858 1.00 38.99 59 ALA G CA 1
ATOM 6166 C C . ALA G 2 59 ? 100.213 122.685 126.168 1.00 38.99 59 ALA G C 1
ATOM 6167 O O . ALA G 2 59 ? 101.199 123.134 126.759 1.00 38.99 59 ALA G O 1
ATOM 6169 N N . PHE G 2 60 ? 98.976 122.830 126.631 1.00 43.09 60 PHE G N 1
ATOM 6170 C CA . PHE G 2 60 ? 98.672 123.563 127.848 1.00 43.09 60 PHE G CA 1
ATOM 6171 C C . PHE G 2 60 ? 98.359 122.646 129.021 1.00 43.09 60 PHE G C 1
ATOM 6172 O O . PHE G 2 60 ? 97.957 123.131 130.082 1.00 43.09 60 PHE G O 1
ATOM 6180 N N . GLU G 2 61 ? 98.530 121.338 128.856 1.00 52.57 61 GLU G N 1
ATOM 6181 C CA . GLU G 2 61 ? 98.313 120.413 129.959 1.00 52.57 61 GLU G CA 1
ATOM 6182 C C . GLU G 2 61 ? 99.367 120.609 131.038 1.00 52.57 61 GLU G C 1
ATOM 6183 O O . GLU G 2 61 ? 100.550 120.806 130.748 1.00 52.57 61 GLU G O 1
ATOM 6189 N N . LYS G 2 62 ? 98.931 120.552 132.285 1.00 65.80 62 LYS G N 1
ATOM 6190 C CA . LYS G 2 62 ? 99.867 120.566 133.399 1.00 65.80 62 LYS G CA 1
ATOM 6191 C C . LYS G 2 62 ? 100.648 119.257 133.415 1.00 65.80 62 LYS G C 1
ATOM 6192 O O . LYS G 2 62 ? 100.044 118.180 133.351 1.00 65.80 62 LYS G O 1
ATOM 6198 N N . PRO G 2 63 ? 101.974 119.300 133.494 1.00 74.32 63 PRO G N 1
ATOM 6199 C CA . PRO G 2 63 ? 102.760 118.065 133.412 1.00 74.32 63 PRO G CA 1
ATOM 6200 C C . PRO G 2 63 ? 102.641 117.248 134.690 1.00 74.32 63 PRO G C 1
ATOM 6201 O O . PRO G 2 63 ? 102.087 117.683 135.701 1.00 74.32 63 PRO G O 1
ATOM 6205 N N . ALA G 2 64 ? 103.177 116.032 134.623 1.00 82.09 64 ALA G N 1
ATOM 6206 C CA . ALA G 2 64 ? 103.091 115.112 135.744 1.00 82.09 64 ALA G CA 1
ATOM 6207 C C . ALA G 2 64 ? 103.866 115.660 136.942 1.00 82.09 64 ALA G C 1
ATOM 6208 O O . ALA G 2 64 ? 104.849 116.388 136.775 1.00 82.09 64 ALA G O 1
ATOM 6210 N N . PRO G 2 65 ? 103.431 115.339 138.165 1.00 83.62 65 PRO G N 1
ATOM 6211 C CA . PRO G 2 65 ? 104.134 115.862 139.349 1.00 83.62 65 PRO G CA 1
ATOM 6212 C C . PRO G 2 65 ? 105.597 115.457 139.420 1.00 83.62 65 PRO G C 1
ATOM 6213 O O . PRO G 2 65 ? 106.419 116.229 139.930 1.00 83.62 65 PRO G O 1
ATOM 6217 N N . GLU G 2 66 ? 105.942 114.268 138.929 1.00 86.80 66 GLU G N 1
ATOM 6218 C CA . GLU G 2 66 ? 107.321 113.779 138.896 1.00 86.80 66 GLU G CA 1
ATOM 6219 C C . GLU G 2 66 ? 107.922 113.754 140.305 1.00 86.80 66 GLU G C 1
ATOM 6220 O O . GLU G 2 66 ? 108.850 114.488 140.644 1.00 86.80 66 GLU G O 1
ATOM 6226 N N . TYR G 2 67 ? 107.337 112.886 141.125 1.00 85.96 67 TYR G N 1
ATOM 6227 C CA . TYR G 2 67 ? 107.743 112.746 142.513 1.00 85.96 67 TYR G CA 1
ATOM 6228 C C . TYR G 2 67 ? 109.184 112.252 142.618 1.00 85.96 67 TYR G C 1
ATOM 6229 O O . TYR G 2 67 ? 109.674 111.488 141.783 1.00 85.96 67 TYR G O 1
ATOM 6238 N N . ASP G 2 68 ? 109.862 112.705 143.669 1.00 87.41 68 ASP G N 1
ATOM 6239 C CA . ASP G 2 68 ? 111.241 112.320 143.963 1.00 87.41 68 ASP G CA 1
ATOM 6240 C C . ASP G 2 68 ? 111.243 111.568 145.289 1.00 87.41 68 ASP G C 1
ATOM 6241 O O . ASP G 2 68 ? 111.146 112.176 146.359 1.00 87.41 68 ASP G O 1
ATOM 6246 N N . TRP G 2 69 ? 111.359 110.242 145.214 1.00 86.13 69 TRP G N 1
ATOM 6247 C CA . TRP G 2 69 ? 111.252 109.405 146.401 1.00 86.13 69 TRP G CA 1
ATOM 6248 C C . TRP G 2 69 ? 112.521 109.394 147.240 1.00 86.13 69 TRP G C 1
ATOM 6249 O O . TRP G 2 69 ? 112.494 108.870 148.359 1.00 86.13 69 TRP G O 1
ATOM 6260 N N . THR G 2 70 ? 113.627 109.943 146.735 1.00 86.15 70 THR G N 1
ATOM 6261 C CA . THR G 2 70 ? 114.854 109.977 147.523 1.00 86.15 70 THR G CA 1
ATOM 6262 C C . THR G 2 70 ? 114.682 110.828 148.773 1.00 86.15 70 THR G C 1
ATOM 6263 O O . THR G 2 70 ? 115.330 110.582 149.796 1.00 86.15 70 THR G O 1
ATOM 6267 N N . LEU G 2 71 ? 113.816 111.840 148.706 1.00 86.19 71 LEU G N 1
ATOM 6268 C CA . LEU G 2 71 ? 113.567 112.681 149.872 1.00 86.19 71 LEU G CA 1
ATOM 6269 C C . LEU G 2 71 ? 112.917 111.881 150.993 1.00 86.19 71 LEU G C 1
ATOM 6270 O O . LEU G 2 71 ? 113.241 112.064 152.172 1.00 86.19 71 LEU G O 1
ATOM 6275 N N . VAL G 2 72 ? 111.994 110.989 150.644 1.00 86.73 72 VAL G N 1
ATOM 6276 C CA . VAL G 2 72 ? 111.329 110.145 151.630 1.00 86.73 72 VAL G CA 1
ATOM 6277 C C . VAL G 2 72 ? 112.248 109.014 152.061 1.00 86.73 72 VAL G C 1
ATOM 6278 O O . VAL G 2 72 ? 112.494 108.820 153.256 1.00 86.73 72 VAL G O 1
ATOM 6282 N N . TYR G 2 73 ? 112.746 108.248 151.092 1.00 89.01 73 TYR G N 1
ATOM 6283 C CA . TYR G 2 73 ? 113.595 107.108 151.389 1.00 89.01 73 TYR G CA 1
ATOM 6284 C C . TYR G 2 73 ? 115.030 107.430 151.009 1.00 89.01 73 TYR G C 1
ATOM 6285 O O . TYR G 2 73 ? 115.344 107.481 149.810 1.00 89.01 73 TYR G O 1
ATOM 6294 N N . PRO G 2 74 ? 115.923 107.668 151.965 1.00 85.36 74 PRO G N 1
ATOM 6295 C CA . PRO G 2 74 ? 117.345 107.760 151.637 1.00 85.36 74 PRO G CA 1
ATOM 6296 C C . PRO G 2 74 ? 117.856 106.476 151.004 1.00 85.36 74 PRO G C 1
ATOM 6297 O O . PRO G 2 74 ? 117.137 105.482 150.871 1.00 85.36 74 PRO G O 1
ATOM 6301 N N . GLU G 2 75 ? 119.132 106.516 150.615 1.00 88.83 75 GLU G N 1
ATOM 6302 C CA . GLU G 2 75 ? 119.854 105.394 150.003 1.00 88.83 75 GLU G CA 1
ATOM 6303 C C . GLU G 2 75 ? 119.008 104.690 148.939 1.00 88.83 75 GLU G C 1
ATOM 6304 O O . GLU G 2 75 ? 119.050 103.473 148.763 1.00 88.83 75 GLU G O 1
ATOM 6310 N N . LEU G 2 76 ? 118.255 105.495 148.200 1.00 86.02 76 LEU G N 1
ATOM 6311 C CA . LEU G 2 76 ? 117.405 104.976 147.139 1.00 86.02 76 LEU G CA 1
ATOM 6312 C C . LEU G 2 76 ? 117.885 105.470 145.782 1.00 86.02 76 LEU G C 1
ATOM 6313 O O . LEU G 2 76 ? 118.942 106.092 145.679 1.00 86.02 76 LEU G O 1
#

Sequence (791 aa):
AQGKLSPRQRMINMMYLVLTALLALNISKDILEALTKLNEDLSSTVMTVEKKLAFIYQAFDLAASENPEKAGVWRDKAYEVKKQADELHNYLEGIKNDLIEITGGIDEKTNRPKGLDNREKVANYLLVNEGGKAREIRARLEQFRDNMKQYVDEEAALINMLEALFNTEKKKVGDVMIEWENATFEHFPLAAVIPFITGIQANVRNAEADIISHLQRNIKLSPRQRMINMMYLVLTALLALNISKDILEALTKLNEDLSSTVMTVEKKLAFIYQAFDLAASENPEKAGVWRDKAYEVKKQADELHNYLEGIKNDLIEITGGIDEKTNRPKGLDNREKVANYLLVNEGGKAREIRARLEQFRDNMKQYVDEEAALINMLEALFNTEKKKVGDVMIEWENATFEHFPLAAVIPFITGIQANVRNAEADIISHLQRNIVNGKKFKNFLAKLYGFGASIVILGAMFKILHWTGADLMLIIGLSTEAVIFFFSAFEKPAPEYDWTLVYPELVNGKKFKNFLAKLYGFGASIVILGAMFKILHWTGADLMLIIGLSTEAVIFFFSAFEKPAPEYDWTLVYPELDVNGKKFKNFLAKLYGFGASIVILGAMFKILHWTGADLMLIIGLSTEAVIFFFSAFEKPAPEYDWTLVYPELVNGKKFKNFLAKLYGFGASIVILGAMFKILHWTGADLMLIIGLSTEAVIFFFSAFEKPAPEYDWTLVYPELVNGKKFKNFLAKLYGFGASIVILGAMFKILHWTGADLMLIIGLSTEAVIFFFSAFEKPAPEYDWTLVYPEL

InterPro domains:
  IPR019852 Gliding motility-associated protein, GldL [TIGR03513] (13-219)
  IPR055087 Gliding motility protein GldL-like, N-terminal domain [PF22827] (18-78)

Foldseek 3Di:
DDDDADPVRVVVVVVVVVVVVCVPDFDDPVVLVVLQVVLVVLVVVLVVLVVVVVVLLVVLVVVCVPPVPQRVVLNVVLVVLVVLLVVLLVVLVVVLQVLLVQQPHADPVVRHGPQQGVQVVQCCQACNDPNHCLVVNLVSLVVSLVVLVVLDPVDPVLNVLSCVLSVQFFDDDDNDTHGSSCVQRHSGTNSNNSSSSSSNSSSSSVSSSVSSVVSVVSD/DDDPVRVCVVVCVVVVVVVVCVVPVDDVLVVLVVVLVVLLVVLVVLVVVVVVVLVVLVVVCVVPVVFRVVLNVLQVVLVVLLVVLLVVLVVVLQVLLVVQQHQDPPPRHRPWQAPLPVQVCQAANVVRGCVVVNLVSLVVSLVSLVVSQPPPPCLNVLSCVLSVQDWDADPNHTDGSSCVQRPPHGSSNNSSSSSSNSSSSSVSSSVSVVVSVVSD/DQDPVLVVVLVVLVVVLVVLLVVLVVCCVVVDDCNVVSVVVSVVSVVVNVVSVVPDDDDPPDDCCVPPPPD/DQDPVVVVVLVVLLVVLVVLLVVLVVCVVVVHDCNVVSNCSSVVSNVVSVVVCVPDDDDPPDDCCVPVPPD/DDDDDVVVVVLVVLVVVLVVLCVVLVVCVVVVHDCNVVSNCSSVVSVVVSVVVVVPDDDDPPDDCCVVPPPD/DPDPVVVVVLVVLLVVLVVLCVVLVVCVVVVHDCNVVSNVSSVVSVVVSVVVVVPDDDDPPDDCCVVVPPD/DQDPVVVVVLVVLLVVLVVLCVVLVVCVVVVDDCNVVSNVSSVVSVVVSVVVVVPDDDDPPDDCCVVPPPD

B-factor: mean 51.61, std 22.2, range [23.01, 100.51]

Nearest PDB structures (foldseek):
  7sau-assembly1_D  TM=7.764E-01  e=1.124E-09  Schleiferia thermophila str. Yellowstone
  7sat-assembly1_C  TM=9.279E-01  e=2.573E-04  Porphyromonas gingivalis ATCC 33277
  7sat-assembly1_E  TM=8.739E-01  e=1.095E-03  Porphyromonas gingivalis ATCC 33277
  6zbf-assembly1_D  TM=7.469E-01  e=8.363E+00  Plasmodium falciparum
  7sau-assembly1_D  TM=1.014E+00  e=3.305E-10  Schleiferia thermophila str. Yellowstone